Protein AF-A0A8H6NIE1-F1 (afdb_monomer_lite)

pLDDT: mean 88.17, std 14.63, range [22.44, 98.75]

Secondary structure (DSSP, 8-state):
---------------------PPPPGGGSB--SSPP-TT-TTTTT-PBP-EEEEEEEE-TTTTT--EEEEEEEEEETTEEEEEEEEESS-TT-TT-EEEEEEESSSSSS-PPPEEEE-----TT--S---HHHHHTTTPPEEEEEEEEEEEE--TT--EEEEEEEEEEEETTTEEE--EEEEEEE-TTS-B-S--EEEEE-HHHHHTTGGGSHHHHTSTTPBPTTHHHHHHHTTSTTT--S--HHHHHH--B-TTSS-BEE-PPPPEEEE-TTSTTSEEEEEEEEE-S-TTT--SEEEEEEE--TT-TTSTTTS--SS---EEEEEEE--SS--EEEEPPBTTTBPP-S-EEEEE-----TTS-EE--EEEEEE-TT--SB-EEEEEE----S--PPPSSSSTTTT-EEEEEEEEEEETTEEEEEEEETTTEEEEEEEEGGGS--PPPPTHHHHHHHHHHT---HHHHTSPPEEEESSHHHHHHHHHTT-EEEE---TT-HHHHHHHHTT-SEEEE-S-SS-HHHHHHHHHHHHHHHHHH----EEEEE--GGGG-B-SSSS---PPPEEETTTS-HHHHHHHHHHHS--HHHHHHHHHHHHHHHHT-EEEEEE-SEEES---SSS----SHHHHHHHHHHHHTS-EEETTS--EEEEEEHHHHHHHHHHHHHHHHTT-----GGG-EEE---EEEEHHHHHHHHHHHHHHTTS-S-SS-EEE-HHHIIIIIS-S-HHHHHHHHT-B-EEE-HHHHHTT------HHHHHHHHHHHHHHHHHHTT-

InterPro domains:
  IPR001509 NAD-dependent epimerase/dehydratase [PF01370] (472-674)
  IPR036291 NAD(P)-binding domain superfamily [SSF51735] (471-778)
  IPR051783 NAD(P)-dependent oxidoreductase-like [PTHR48079] (452-781)

Radius of gyration: 30.5 Å; chains: 1; bounding box: 73×101×87 Å

Structure (mmCIF, N/CA/C/O backbone):
data_AF-A0A8H6NIE1-F1
#
_entry.id   AF-A0A8H6NIE1-F1
#
loop_
_atom_site.group_PDB
_atom_site.id
_atom_site.type_symbol
_atom_site.label_atom_id
_atom_site.label_alt_id
_atom_site.label_comp_id
_atom_site.label_asym_id
_atom_site.label_entity_id
_atom_site.label_seq_id
_atom_site.pdbx_PDB_ins_code
_atom_site.Cartn_x
_atom_site.Cartn_y
_atom_site.Cartn_z
_atom_site.occupancy
_atom_site.B_iso_or_equiv
_atom_site.auth_seq_id
_atom_site.auth_comp_id
_atom_site.auth_asym_id
_atom_site.auth_atom_id
_atom_site.pdbx_PDB_model_num
ATOM 1 N N . MET A 1 1 ? -23.923 76.194 15.206 1.00 39.31 1 MET A N 1
ATOM 2 C CA . MET A 1 1 ? -23.894 76.196 13.730 1.00 39.31 1 MET A CA 1
ATOM 3 C C . MET A 1 1 ? -22.688 75.394 13.287 1.00 39.31 1 MET A C 1
ATOM 5 O O . MET A 1 1 ? -21.586 75.883 13.450 1.00 39.31 1 MET A O 1
ATOM 9 N N . HIS A 1 2 ? -22.883 74.163 12.827 1.00 30.62 2 HIS A N 1
ATOM 10 C CA . HIS A 1 2 ? -22.288 73.650 11.592 1.00 30.62 2 HIS A CA 1
ATOM 11 C C . HIS A 1 2 ? -22.776 72.227 11.355 1.00 30.62 2 HIS A C 1
ATOM 13 O O . HIS A 1 2 ? -23.012 71.462 12.286 1.00 30.62 2 HIS A O 1
ATOM 19 N N . ALA A 1 3 ? -23.052 71.980 10.084 1.00 29.95 3 ALA A N 1
ATOM 20 C CA . ALA A 1 3 ? -23.803 70.866 9.569 1.00 29.95 3 ALA A CA 1
ATOM 21 C C . ALA A 1 3 ? -22.910 69.645 9.319 1.00 29.95 3 ALA A C 1
ATOM 23 O O . ALA A 1 3 ? -21.747 69.761 8.947 1.00 29.95 3 ALA A O 1
ATOM 24 N N . SER A 1 4 ? -23.547 68.499 9.517 1.00 29.81 4 SER A N 1
ATOM 25 C CA . SER A 1 4 ? -23.309 67.158 8.983 1.00 29.81 4 SER A CA 1
ATOM 26 C C . SER A 1 4 ? -22.563 67.025 7.641 1.00 29.81 4 SER A C 1
ATOM 28 O O . SER A 1 4 ? -22.936 67.659 6.655 1.00 29.81 4 SER A O 1
ATOM 30 N N . GLY A 1 5 ? -21.643 66.053 7.594 1.00 25.83 5 GLY A N 1
ATOM 31 C CA . GLY A 1 5 ? -21.107 65.356 6.412 1.00 25.83 5 GLY A CA 1
ATOM 32 C C . GLY A 1 5 ? -20.407 64.055 6.865 1.00 25.83 5 GLY A C 1
ATOM 33 O O . GLY A 1 5 ? -19.885 64.041 7.976 1.00 25.83 5 GLY A O 1
ATOM 34 N N . PRO A 1 6 ? -20.481 62.943 6.108 1.00 29.50 6 PRO A N 1
ATOM 35 C CA . PRO A 1 6 ? -20.767 61.612 6.654 1.00 29.50 6 PRO A CA 1
ATOM 36 C C . PRO A 1 6 ? -19.541 60.824 7.139 1.00 29.50 6 PRO A C 1
ATOM 38 O O . PRO A 1 6 ? -18.448 60.923 6.587 1.00 29.50 6 PRO A O 1
ATOM 41 N N . ALA A 1 7 ? -19.771 59.980 8.148 1.00 25.80 7 ALA A N 1
ATOM 42 C CA . ALA A 1 7 ? -18.830 58.968 8.605 1.00 25.80 7 ALA A CA 1
ATOM 43 C C . ALA A 1 7 ? -18.589 57.927 7.499 1.00 25.80 7 ALA A C 1
ATOM 45 O O . ALA A 1 7 ? -19.525 57.279 7.028 1.00 25.80 7 ALA A O 1
ATOM 46 N N . GLN A 1 8 ? -17.328 57.764 7.099 1.00 24.39 8 GLN A N 1
ATOM 47 C CA . GLN A 1 8 ? -16.879 56.622 6.311 1.00 24.39 8 GLN A CA 1
ATOM 48 C C . GLN A 1 8 ? -17.005 55.362 7.170 1.00 24.39 8 GLN A C 1
ATOM 50 O O . GLN A 1 8 ? -16.263 55.165 8.131 1.00 24.39 8 GLN A O 1
ATOM 55 N N . LEU A 1 9 ? -17.966 54.513 6.816 1.00 23.89 9 LEU A N 1
ATOM 56 C CA . LEU A 1 9 ? -18.043 53.139 7.280 1.00 23.89 9 LEU A CA 1
ATOM 57 C C . LEU A 1 9 ? -16.877 52.374 6.627 1.00 23.89 9 LEU A C 1
ATOM 59 O O . LEU A 1 9 ? -16.986 51.937 5.483 1.00 23.89 9 LEU A O 1
ATOM 63 N N . LEU A 1 10 ? -15.739 52.249 7.316 1.00 22.94 10 LEU A N 1
ATOM 64 C CA . LEU A 1 10 ? -14.751 51.225 6.972 1.00 22.94 10 LEU A CA 1
ATOM 65 C C . LEU A 1 10 ? -15.348 49.874 7.374 1.00 22.94 10 LEU A C 1
ATOM 67 O O . LEU A 1 10 ? -15.225 49.432 8.514 1.00 22.94 10 LEU A O 1
ATOM 71 N N . ALA A 1 11 ? -16.032 49.234 6.429 1.00 22.44 11 ALA A N 1
ATOM 72 C CA . ALA A 1 11 ? -16.287 47.808 6.499 1.00 22.44 11 ALA A CA 1
ATOM 73 C C . ALA A 1 11 ? -14.932 47.097 6.369 1.00 22.44 11 ALA A C 1
ATOM 75 O O . ALA A 1 11 ? -14.415 46.910 5.269 1.00 22.44 11 ALA A O 1
ATOM 76 N N . ALA A 1 12 ? -14.333 46.740 7.503 1.00 23.78 12 ALA A N 1
ATOM 77 C CA . ALA A 1 12 ? -13.312 45.709 7.536 1.00 23.78 12 ALA A CA 1
ATOM 78 C C . ALA A 1 12 ? -14.009 44.386 7.200 1.00 23.78 12 ALA A C 1
ATOM 80 O O . ALA A 1 12 ? -14.591 43.731 8.063 1.00 23.78 12 ALA A O 1
ATOM 81 N N . ILE A 1 13 ? -14.008 44.031 5.916 1.00 24.39 13 ILE A N 1
ATOM 82 C CA . ILE A 1 13 ? -14.282 42.666 5.483 1.00 24.39 13 ILE A CA 1
ATOM 83 C C . ILE A 1 13 ? -13.081 41.851 5.963 1.00 24.39 13 ILE A C 1
ATOM 85 O O . ILE A 1 13 ? -12.051 41.790 5.294 1.00 24.39 13 ILE A O 1
ATOM 89 N N . SER A 1 14 ? -13.190 41.264 7.157 1.00 24.66 14 SER A N 1
ATOM 90 C CA . SER A 1 14 ? -12.401 40.080 7.479 1.00 24.66 14 SER A CA 1
ATOM 91 C C . SER A 1 14 ? -12.843 39.003 6.503 1.00 24.66 14 SER A C 1
ATOM 93 O O . SER A 1 14 ? -13.880 38.369 6.691 1.00 24.66 14 SER A O 1
ATOM 95 N N . VAL A 1 15 ? -12.066 38.820 5.438 1.00 26.55 15 VAL A N 1
ATOM 96 C CA . VAL A 1 15 ? -12.041 37.551 4.722 1.00 26.55 15 VAL A CA 1
ATOM 97 C C . VAL A 1 15 ? -11.517 36.552 5.746 1.00 26.55 15 VAL A C 1
ATOM 99 O O . VAL A 1 15 ? -10.317 36.474 5.996 1.00 26.55 15 VAL A O 1
ATOM 102 N N . LEU A 1 16 ? -12.435 35.861 6.422 1.00 27.84 16 LEU A N 1
ATOM 103 C CA . LEU A 1 16 ? -12.138 34.570 7.020 1.00 27.84 16 LEU A CA 1
ATOM 104 C C . LEU A 1 16 ? -11.569 33.740 5.871 1.00 27.84 16 LEU A C 1
ATOM 106 O O . LEU A 1 16 ? -12.308 33.355 4.967 1.00 27.84 16 LEU A O 1
ATOM 110 N N . SER A 1 17 ? -10.249 33.560 5.845 1.00 28.83 17 SER A N 1
ATOM 111 C CA . SER A 1 17 ? -9.635 32.555 4.996 1.00 28.83 17 SER A CA 1
ATOM 112 C C . SER A 1 17 ? -10.249 31.234 5.438 1.00 28.83 17 SER A C 1
ATOM 114 O O . SER A 1 17 ? -9.936 30.738 6.522 1.00 28.83 17 SER A O 1
ATOM 116 N N . VAL A 1 18 ? -11.185 30.721 4.647 1.00 29.16 18 VAL A N 1
ATOM 117 C CA . VAL A 1 18 ? -11.597 29.327 4.732 1.00 29.16 18 VAL A CA 1
ATOM 118 C C . VAL A 1 18 ? -10.301 28.531 4.633 1.00 29.16 18 VAL A C 1
ATOM 120 O O . VAL A 1 18 ? -9.547 28.680 3.669 1.00 29.16 18 VAL A O 1
ATOM 123 N N . ALA A 1 19 ? -9.957 27.827 5.708 1.00 32.25 19 ALA A N 1
ATOM 124 C CA . ALA A 1 19 ? -8.780 26.986 5.734 1.00 32.25 19 ALA A CA 1
ATOM 125 C C . ALA A 1 19 ? -9.004 25.892 4.687 1.00 32.25 19 ALA A C 1
ATOM 127 O O . ALA A 1 19 ? -9.842 25.021 4.892 1.00 32.25 19 ALA A O 1
ATOM 128 N N . ARG A 1 20 ? -8.305 25.995 3.550 1.00 40.88 20 ARG A N 1
ATOM 129 C CA . ARG A 1 20 ? -8.223 24.939 2.537 1.00 40.88 20 ARG A CA 1
ATOM 130 C C . ARG A 1 20 ? -7.836 23.633 3.231 1.00 40.88 20 ARG A C 1
ATOM 132 O O . ARG A 1 20 ? -6.879 23.635 4.013 1.00 40.88 20 ARG A O 1
ATOM 139 N N . ALA A 1 21 ? -8.527 22.536 2.939 1.00 41.75 21 ALA A N 1
ATOM 140 C CA . ALA A 1 21 ? -8.006 21.217 3.258 1.00 41.75 21 ALA A CA 1
ATOM 141 C C . ALA A 1 21 ? -6.771 20.993 2.370 1.00 41.75 21 ALA A C 1
ATOM 143 O O . ALA A 1 21 ? -6.872 20.771 1.174 1.00 41.75 21 ALA A O 1
ATOM 144 N N . ALA A 1 22 ? -5.575 21.170 2.930 1.00 56.88 22 ALA A N 1
ATOM 145 C CA . ALA A 1 22 ? -4.347 20.875 2.203 1.00 56.88 22 ALA A CA 1
ATOM 146 C C . ALA A 1 22 ? -4.238 19.355 1.974 1.00 56.88 22 ALA A C 1
ATOM 148 O O . ALA A 1 22 ? -4.686 18.593 2.843 1.00 56.88 22 ALA A O 1
ATOM 149 N N . PRO A 1 23 ? -3.596 18.902 0.878 1.00 69.44 23 PRO A N 1
ATOM 150 C CA . PRO A 1 23 ? -3.237 17.498 0.729 1.00 69.44 23 PRO A CA 1
ATOM 151 C C . PRO A 1 23 ? -2.526 16.995 1.996 1.00 69.44 23 PRO A C 1
ATOM 153 O O . PRO A 1 23 ? -1.823 17.771 2.663 1.00 69.44 23 PRO A O 1
ATOM 156 N N . PRO A 1 24 ? -2.703 15.714 2.371 1.00 68.62 24 PRO A N 1
ATOM 157 C CA . PRO A 1 24 ? -2.123 15.185 3.586 1.00 68.62 24 PRO A CA 1
ATOM 158 C C . PRO A 1 24 ? -0.615 15.431 3.570 1.00 68.62 24 PRO A C 1
ATOM 160 O O . PRO A 1 24 ? 0.029 15.244 2.530 1.00 68.62 24 PRO A O 1
ATOM 163 N N . PRO A 1 25 ? -0.027 15.808 4.720 1.00 76.38 25 PRO A N 1
ATOM 164 C CA . PRO A 1 25 ? 1.411 15.963 4.816 1.00 76.38 25 PRO A CA 1
ATOM 165 C C . PRO A 1 25 ? 2.103 14.704 4.269 1.00 76.38 25 PRO A C 1
ATOM 167 O O . PRO A 1 25 ? 1.743 13.604 4.700 1.00 76.38 25 PRO A O 1
ATOM 170 N N . PRO A 1 26 ? 3.096 14.826 3.368 1.00 84.06 26 PRO A N 1
ATOM 171 C CA . PRO A 1 26 ? 3.755 13.676 2.741 1.00 84.06 26 PRO A CA 1
ATOM 172 C C . PRO A 1 26 ? 4.227 12.604 3.737 1.00 84.06 26 PRO A C 1
ATOM 174 O O . PRO A 1 26 ? 4.131 11.408 3.473 1.00 84.06 26 PRO A O 1
ATOM 177 N N . GLY A 1 27 ? 4.668 13.021 4.929 1.00 76.38 27 GLY A N 1
ATOM 178 C CA . GLY A 1 27 ? 5.084 12.130 6.017 1.00 76.38 27 GLY A CA 1
ATOM 179 C C . GLY A 1 27 ? 3.958 11.359 6.718 1.00 76.38 27 GLY A C 1
ATOM 180 O O . GLY A 1 27 ? 4.222 10.732 7.740 1.00 76.38 27 GLY A O 1
ATOM 181 N N . ASN A 1 28 ? 2.720 11.427 6.227 1.00 78.06 28 ASN A N 1
ATOM 182 C CA . ASN A 1 28 ? 1.546 10.828 6.856 1.00 78.06 28 ASN A CA 1
ATOM 183 C C . ASN A 1 28 ? 0.751 9.882 5.940 1.00 78.06 28 ASN A C 1
ATOM 185 O O . ASN A 1 28 ? -0.317 9.420 6.338 1.00 78.06 28 ASN A O 1
ATOM 189 N N . LEU A 1 29 ? 1.241 9.614 4.727 1.00 82.31 29 LEU A N 1
ATOM 190 C CA . LEU A 1 29 ? 0.543 8.797 3.732 1.00 82.31 29 LEU A CA 1
ATOM 191 C C . LEU A 1 29 ? 0.556 7.300 4.067 1.00 82.31 29 LEU A C 1
ATOM 193 O O . LEU A 1 29 ? -0.386 6.600 3.725 1.00 82.31 29 LEU A O 1
ATOM 197 N N . TRP A 1 30 ? 1.577 6.796 4.757 1.00 86.69 30 TRP A N 1
ATOM 198 C CA . TRP A 1 30 ? 1.671 5.393 5.171 1.00 86.69 30 TRP A CA 1
ATOM 199 C C . TRP A 1 30 ? 1.228 5.215 6.630 1.00 86.69 30 TRP A C 1
ATOM 201 O O . TRP A 1 30 ? 1.930 5.642 7.549 1.00 86.69 30 TRP A O 1
ATOM 211 N N . ARG A 1 31 ? 0.066 4.593 6.856 1.00 80.44 31 ARG A N 1
ATOM 212 C CA . ARG A 1 31 ? -0.511 4.276 8.182 1.00 80.44 31 ARG A CA 1
ATOM 213 C C . ARG A 1 31 ? -0.925 2.809 8.308 1.00 80.44 31 ARG A C 1
ATOM 215 O O . ARG A 1 31 ? -1.841 2.461 9.045 1.00 80.44 31 ARG A O 1
ATOM 222 N N . VAL A 1 32 ? -0.242 1.958 7.562 1.00 76.00 32 VAL A N 1
ATOM 223 C CA . VAL A 1 32 ? -0.544 0.539 7.443 1.00 76.00 32 VAL A CA 1
ATOM 224 C C . VAL A 1 32 ? -0.292 -0.208 8.755 1.00 76.00 32 VAL A C 1
ATOM 226 O O . VAL A 1 32 ? 0.757 -0.034 9.382 1.00 76.00 32 VAL A O 1
ATOM 229 N N . TRP A 1 33 ? -1.235 -1.079 9.125 1.00 58.09 33 TRP A N 1
ATOM 230 C CA . TRP A 1 33 ? -1.119 -2.001 10.256 1.00 58.09 33 TRP A CA 1
ATOM 231 C C . TRP A 1 33 ? -1.406 -3.465 9.841 1.00 58.09 33 TRP A C 1
ATOM 233 O O . TRP A 1 33 ? -2.338 -3.687 9.066 1.00 58.09 33 TRP A O 1
ATOM 243 N N . PRO A 1 34 ? -0.677 -4.475 10.373 1.00 57.31 34 PRO A N 1
ATOM 244 C CA . PRO A 1 34 ? 0.510 -4.337 11.218 1.00 57.31 34 PRO A CA 1
ATOM 245 C C . PRO A 1 34 ? 1.644 -3.641 10.455 1.00 57.31 34 PRO A C 1
ATOM 247 O O . PRO A 1 34 ? 1.572 -3.502 9.238 1.00 57.31 34 PRO A O 1
ATOM 250 N N . PRO A 1 35 ? 2.664 -3.119 11.132 1.00 69.94 35 PRO A N 1
ATOM 251 C CA . PRO A 1 35 ? 3.744 -2.436 10.450 1.00 69.94 35 PRO A CA 1
ATOM 252 C C . PRO A 1 35 ? 4.782 -3.453 9.943 1.00 69.94 35 PRO A C 1
ATOM 254 O O . PRO A 1 35 ? 4.819 -4.588 10.410 1.00 69.94 35 PRO A O 1
ATOM 257 N N . ILE A 1 36 ? 5.622 -3.052 8.980 1.00 80.19 36 ILE A N 1
ATOM 258 C CA . ILE A 1 36 ? 6.605 -3.930 8.306 1.00 80.19 36 ILE A CA 1
ATOM 259 C C . ILE A 1 36 ? 7.441 -4.716 9.319 1.00 80.19 36 ILE A C 1
ATOM 261 O O . ILE A 1 36 ? 8.171 -4.120 10.116 1.00 80.19 36 ILE A O 1
ATOM 265 N N . ASP A 1 37 ? 7.409 -6.042 9.221 1.00 78.06 37 ASP A N 1
ATOM 266 C CA . ASP A 1 37 ? 8.338 -6.941 9.893 1.00 78.06 37 ASP A CA 1
ATOM 267 C C . ASP A 1 37 ? 9.552 -7.224 8.996 1.00 78.06 37 ASP A C 1
ATOM 269 O O . ASP A 1 37 ? 9.553 -8.114 8.150 1.00 78.06 37 ASP A O 1
ATOM 273 N N . TYR A 1 38 ? 10.652 -6.507 9.224 1.00 81.50 38 TYR A N 1
ATOM 274 C CA . TYR A 1 38 ? 11.891 -6.713 8.468 1.00 81.50 38 TYR A CA 1
ATOM 275 C C . TYR A 1 38 ? 12.551 -8.089 8.669 1.00 81.50 38 TYR A C 1
ATOM 277 O O . TYR A 1 38 ? 13.431 -8.444 7.879 1.00 81.50 38 TYR A O 1
ATOM 285 N N . SER A 1 39 ? 12.171 -8.872 9.684 1.00 78.75 39 SER A N 1
ATOM 286 C CA . SER A 1 39 ? 12.684 -10.243 9.847 1.00 78.75 39 SER A CA 1
ATOM 287 C C . SER A 1 39 ? 11.928 -11.274 9.028 1.00 78.75 39 SER A C 1
ATOM 289 O O . SER A 1 39 ? 12.511 -12.289 8.649 1.00 78.75 39 SER A O 1
ATOM 291 N N . ASP A 1 40 ? 10.671 -10.992 8.705 1.00 80.94 40 ASP A N 1
ATOM 292 C CA . ASP A 1 40 ? 9.921 -11.775 7.747 1.00 80.94 40 ASP A CA 1
ATOM 293 C C . ASP A 1 40 ? 10.317 -11.332 6.337 1.00 80.94 40 ASP A C 1
ATOM 295 O O . ASP A 1 40 ? 9.844 -10.341 5.781 1.00 80.94 40 ASP A O 1
ATOM 299 N N . VAL A 1 41 ? 11.273 -12.065 5.776 1.00 84.69 41 VAL A N 1
ATOM 300 C CA . VAL A 1 41 ? 11.863 -11.760 4.471 1.00 84.69 41 VAL A CA 1
ATOM 301 C C . VAL A 1 41 ? 10.853 -11.912 3.336 1.00 84.69 41 VAL A C 1
ATOM 303 O O . VAL A 1 41 ? 10.993 -11.252 2.308 1.00 84.69 41 VAL A O 1
ATOM 306 N N . LEU A 1 42 ? 9.856 -12.781 3.509 1.00 86.25 42 LEU A N 1
ATOM 307 C CA . LEU A 1 42 ? 8.924 -13.125 2.447 1.00 86.25 42 LEU A CA 1
ATOM 308 C C . LEU A 1 42 ? 7.662 -12.283 2.516 1.00 86.25 42 LEU A C 1
ATOM 310 O O . LEU A 1 42 ? 7.292 -11.732 1.489 1.00 86.25 42 LEU A O 1
ATOM 314 N N . PHE A 1 43 ? 7.033 -12.158 3.684 1.00 85.44 43 PHE A N 1
ATOM 315 C CA . PHE A 1 43 ? 5.718 -11.523 3.806 1.00 85.44 43 PHE A CA 1
ATOM 316 C C . PHE A 1 43 ? 5.738 -10.199 4.563 1.00 85.44 43 PHE A C 1
ATOM 318 O O . PHE A 1 43 ? 4.726 -9.504 4.603 1.00 85.44 43 PHE A O 1
ATOM 325 N N . ALA A 1 44 ? 6.885 -9.806 5.121 1.00 84.75 44 ALA A N 1
ATOM 326 C CA . ALA A 1 44 ? 7.023 -8.565 5.872 1.00 84.75 44 ALA A CA 1
ATOM 327 C C . ALA A 1 44 ? 5.989 -8.408 7.011 1.00 84.75 44 ALA A C 1
ATOM 329 O O . ALA A 1 44 ? 5.657 -7.282 7.382 1.00 84.75 44 ALA A O 1
ATOM 330 N N . GLY A 1 45 ? 5.495 -9.517 7.580 1.00 77.19 45 GLY A N 1
ATOM 331 C CA . GLY A 1 45 ? 4.512 -9.512 8.667 1.00 77.19 45 GLY A CA 1
ATOM 332 C C . GLY A 1 45 ? 3.061 -9.297 8.225 1.00 77.19 45 GLY A C 1
ATOM 333 O O . GLY A 1 45 ? 2.202 -9.059 9.076 1.00 77.19 45 GLY A O 1
ATOM 334 N N . TRP A 1 46 ? 2.776 -9.372 6.924 1.00 82.44 46 TRP A N 1
ATOM 335 C CA . TRP A 1 46 ? 1.443 -9.161 6.359 1.00 82.44 46 TRP A CA 1
ATOM 336 C C . TRP A 1 46 ? 0.845 -10.425 5.758 1.00 82.44 46 TRP A C 1
ATOM 338 O O . TRP A 1 46 ? 1.547 -11.343 5.345 1.00 82.44 46 TRP A O 1
ATOM 348 N N . GLU A 1 47 ? -0.481 -10.453 5.673 1.00 80.69 47 GLU A N 1
ATOM 349 C CA . GLU A 1 47 ? -1.197 -11.572 5.069 1.00 80.69 47 GLU A CA 1
ATOM 350 C C . GLU A 1 47 ? -1.077 -11.556 3.540 1.00 80.69 47 GLU A C 1
ATOM 352 O O . GLU A 1 47 ? -1.064 -10.503 2.897 1.00 80.69 47 GLU A O 1
ATOM 357 N N . GLN A 1 48 ? -1.020 -12.750 2.953 1.00 88.69 48 GLN A N 1
ATOM 358 C CA . GLN A 1 48 ? -1.103 -12.945 1.510 1.00 88.69 48 GLN A CA 1
ATOM 359 C C . GLN A 1 48 ? -2.517 -12.616 1.017 1.00 88.69 48 GLN A C 1
ATOM 361 O O . GLN A 1 48 ? -3.508 -13.116 1.548 1.00 88.69 48 GLN A O 1
ATOM 366 N N . ILE A 1 49 ? -2.610 -11.813 -0.041 1.00 86.31 49 ILE A N 1
ATOM 367 C CA . ILE A 1 49 ? -3.866 -11.550 -0.744 1.00 86.31 49 ILE A CA 1
ATOM 368 C C . ILE A 1 49 ? -4.287 -12.840 -1.457 1.00 86.31 49 ILE A C 1
ATOM 370 O O . ILE A 1 49 ? -3.443 -13.462 -2.110 1.00 86.31 49 ILE A O 1
ATOM 374 N N . PRO A 1 50 ? -5.565 -13.252 -1.381 1.00 81.31 50 PRO A N 1
ATOM 375 C CA . PRO A 1 50 ? -6.074 -14.350 -2.192 1.00 81.31 50 PRO A CA 1
ATOM 376 C C . PRO A 1 50 ? -5.904 -14.048 -3.689 1.00 81.31 50 PRO A C 1
ATOM 378 O O . PRO A 1 50 ? -6.584 -13.188 -4.247 1.00 81.31 50 PRO A O 1
ATOM 381 N N . VAL A 1 51 ? -4.976 -14.754 -4.338 1.00 90.44 51 VAL A N 1
ATOM 382 C CA . VAL A 1 51 ? -4.730 -14.648 -5.781 1.00 90.44 51 VAL A CA 1
ATOM 383 C C . VAL A 1 51 ? -5.532 -15.733 -6.494 1.00 90.44 51 VAL A C 1
ATOM 385 O O . VAL A 1 51 ? -5.331 -16.919 -6.239 1.00 90.44 51 VAL A O 1
ATOM 388 N N . GLU A 1 52 ? -6.437 -15.339 -7.394 1.00 89.06 52 GLU A N 1
ATOM 389 C CA . GLU A 1 52 ? -7.238 -16.279 -8.191 1.00 89.06 52 GLU A CA 1
ATOM 390 C C . GLU A 1 52 ? -6.353 -17.091 -9.135 1.00 89.06 52 GLU A C 1
ATOM 392 O O . GLU A 1 52 ? -6.558 -18.291 -9.339 1.00 89.06 52 GLU A O 1
ATOM 397 N N . LYS A 1 53 ? -5.383 -16.413 -9.757 1.00 93.81 53 LYS A N 1
ATOM 398 C CA . LYS A 1 53 ? -4.509 -17.014 -10.756 1.00 93.81 53 LYS A CA 1
ATOM 399 C C . LYS A 1 53 ? -3.183 -16.283 -10.869 1.00 93.81 53 LYS A C 1
ATOM 401 O O . LYS A 1 53 ? -3.135 -15.057 -10.854 1.00 93.81 53 LYS A O 1
ATOM 406 N N . GLU A 1 54 ? -2.130 -17.058 -11.077 1.00 95.62 54 GLU A N 1
ATOM 407 C CA . GLU A 1 54 ? -0.811 -16.572 -11.461 1.00 95.62 54 GLU A CA 1
ATOM 408 C C . GLU A 1 54 ? -0.445 -17.173 -12.813 1.00 95.62 54 GLU A C 1
ATOM 410 O O . GLU A 1 54 ? -0.570 -18.382 -13.024 1.00 95.62 54 GLU A O 1
ATOM 415 N N . VAL A 1 55 ? -0.019 -16.327 -13.743 1.00 97.38 55 VAL A N 1
ATOM 416 C CA . VAL A 1 55 ? 0.300 -16.722 -15.113 1.00 97.38 55 VAL A CA 1
ATOM 417 C C . VAL A 1 55 ? 1.703 -16.240 -15.443 1.00 97.38 55 VAL A C 1
ATOM 419 O O . VAL A 1 55 ? 1.986 -15.046 -15.370 1.00 97.38 55 VAL A O 1
ATOM 422 N N . GLN A 1 56 ? 2.586 -17.168 -15.812 1.00 97.56 56 GLN A N 1
ATOM 423 C CA . GLN A 1 56 ? 3.884 -16.824 -16.384 1.00 97.56 56 GLN A CA 1
ATOM 424 C C . GLN A 1 56 ? 3.664 -16.459 -17.853 1.00 97.56 56 GLN A C 1
ATOM 426 O O . GLN A 1 56 ? 3.319 -17.318 -18.661 1.00 97.56 56 GLN A O 1
ATOM 431 N N . ILE A 1 57 ? 3.817 -15.179 -18.181 1.00 98.12 57 ILE A N 1
ATOM 432 C CA . ILE A 1 57 ? 3.622 -14.658 -19.542 1.00 98.12 57 ILE A CA 1
ATOM 433 C C . ILE A 1 57 ? 4.872 -14.876 -20.388 1.00 98.12 57 ILE A C 1
ATOM 435 O O . ILE A 1 57 ? 4.783 -15.089 -21.595 1.00 98.12 57 ILE A O 1
ATOM 439 N N . TYR A 1 58 ? 6.035 -14.824 -19.741 1.00 98.31 58 TYR A N 1
ATOM 440 C CA . TYR A 1 58 ? 7.329 -14.936 -20.391 1.00 98.31 58 TYR A CA 1
ATOM 441 C C . TYR A 1 58 ? 8.319 -15.670 -19.481 1.00 98.31 58 TYR A C 1
ATOM 443 O O . TYR A 1 58 ? 8.518 -15.264 -18.330 1.00 98.31 58 TYR A O 1
ATOM 451 N N . ASP A 1 59 ? 8.930 -16.741 -19.994 1.00 97.06 59 ASP A N 1
ATOM 452 C CA . ASP A 1 59 ? 10.025 -17.467 -19.343 1.00 97.06 59 ASP A CA 1
ATOM 453 C C . ASP A 1 59 ? 11.328 -17.188 -20.099 1.00 97.06 59 ASP A C 1
ATOM 455 O O . ASP A 1 59 ? 11.541 -17.686 -21.207 1.00 97.06 59 ASP A O 1
ATOM 459 N N . GLY A 1 60 ? 12.204 -16.375 -19.507 1.00 95.88 60 GLY A N 1
ATOM 460 C CA . GLY A 1 60 ? 13.405 -15.911 -20.196 1.00 95.88 60 GLY A CA 1
ATOM 461 C C . GLY A 1 60 ? 14.404 -17.019 -20.524 1.00 95.88 60 GLY A C 1
ATOM 462 O O . GLY A 1 60 ? 15.154 -16.900 -21.494 1.00 95.88 60 GLY A O 1
ATOM 463 N N . VAL A 1 61 ? 14.411 -18.116 -19.762 1.00 95.06 61 VAL A N 1
ATOM 464 C CA . VAL A 1 61 ? 15.274 -19.271 -20.046 1.00 95.06 61 VAL A CA 1
ATOM 465 C C . VAL A 1 61 ? 14.722 -20.056 -21.231 1.00 95.06 61 VAL A C 1
ATOM 467 O O . VAL A 1 61 ? 15.489 -20.422 -22.122 1.00 95.06 61 VAL A O 1
ATOM 470 N N . ALA A 1 62 ? 13.406 -20.282 -21.269 1.00 95.50 62 ALA A N 1
ATOM 471 C CA . ALA A 1 62 ? 12.757 -20.986 -22.375 1.00 95.50 62 ALA A CA 1
ATOM 472 C C . ALA A 1 62 ? 12.919 -20.245 -23.712 1.00 95.50 62 ALA A C 1
ATOM 474 O O . ALA A 1 62 ? 13.142 -20.882 -24.741 1.00 95.50 62 ALA A O 1
ATOM 475 N N . GLU A 1 63 ? 12.878 -18.912 -23.681 1.00 95.38 63 GLU A N 1
ATOM 476 C CA . GLU A 1 63 ? 13.048 -18.051 -24.858 1.00 95.38 63 GLU A CA 1
ATOM 477 C C . GLU A 1 63 ? 14.522 -17.789 -25.220 1.00 95.38 63 GLU A C 1
ATOM 479 O O . GLU A 1 63 ? 14.812 -17.111 -26.205 1.00 95.38 63 GLU A O 1
ATOM 484 N N . ASN A 1 64 ? 15.480 -18.312 -24.439 1.00 94.06 64 ASN A N 1
ATOM 485 C CA . ASN A 1 64 ? 16.916 -18.033 -24.585 1.00 94.06 64 ASN A CA 1
ATOM 486 C C . ASN A 1 64 ? 17.234 -16.517 -24.585 1.00 94.06 64 ASN A C 1
ATOM 488 O O . ASN A 1 64 ? 18.128 -16.033 -25.286 1.00 94.06 64 ASN A O 1
ATOM 492 N N . ARG A 1 65 ? 16.460 -15.767 -23.797 1.00 94.75 65 ARG A N 1
ATOM 493 C CA . ARG A 1 65 ? 16.444 -14.305 -23.685 1.00 94.75 65 ARG A CA 1
ATOM 494 C C . ARG A 1 65 ? 16.120 -13.939 -22.246 1.00 94.75 65 ARG A C 1
ATOM 496 O O . ARG A 1 65 ? 14.974 -13.718 -21.860 1.00 94.75 65 ARG A O 1
ATOM 503 N N . THR A 1 66 ? 17.160 -13.936 -21.432 1.00 95.69 66 THR A N 1
ATOM 504 C CA . THR A 1 66 ? 17.055 -13.932 -19.971 1.00 95.69 66 THR A CA 1
ATOM 505 C C . THR A 1 66 ? 17.009 -12.530 -19.372 1.00 95.69 66 THR A C 1
ATOM 507 O O . THR A 1 66 ? 17.082 -12.384 -18.156 1.00 95.69 66 THR A O 1
ATOM 510 N N . TYR A 1 67 ? 16.860 -11.488 -20.189 1.00 96.31 67 TYR A N 1
ATOM 511 C CA . TYR A 1 67 ? 16.361 -10.203 -19.716 1.00 96.31 67 TYR A CA 1
ATOM 512 C C . TYR A 1 67 ? 14.904 -10.040 -20.139 1.00 96.31 67 TYR A C 1
ATOM 514 O O . TYR A 1 67 ? 14.592 -10.110 -21.329 1.00 96.31 67 TYR A O 1
ATOM 522 N N . ALA A 1 68 ? 14.028 -9.788 -19.169 1.00 97.31 68 ALA A N 1
ATOM 523 C CA . ALA A 1 68 ? 12.656 -9.361 -19.407 1.00 97.31 68 ALA A CA 1
ATOM 524 C C . ALA A 1 68 ? 12.196 -8.405 -18.302 1.00 97.31 68 ALA A C 1
ATOM 526 O O . ALA A 1 68 ? 12.264 -8.730 -17.114 1.00 97.31 68 ALA A O 1
ATOM 527 N N . HIS A 1 69 ? 11.752 -7.205 -18.673 1.00 96.94 69 HIS A N 1
ATOM 528 C CA . HIS A 1 69 ? 11.410 -6.161 -17.706 1.00 96.94 69 HIS A CA 1
ATOM 529 C C . HIS A 1 69 ? 10.406 -5.146 -18.267 1.00 96.94 69 HIS A C 1
ATOM 531 O O . HIS A 1 69 ? 9.973 -5.262 -19.410 1.00 96.94 69 HIS A O 1
ATOM 537 N N . HIS A 1 70 ? 10.053 -4.143 -17.461 1.00 96.25 70 HIS A N 1
ATOM 538 C CA . HIS A 1 70 ? 9.139 -3.055 -17.825 1.00 96.25 70 HIS A CA 1
ATOM 539 C C . HIS A 1 70 ? 7.785 -3.546 -18.382 1.00 96.25 70 HIS A C 1
ATOM 541 O O . HIS A 1 70 ? 7.430 -3.182 -19.503 1.00 96.25 70 HIS A O 1
A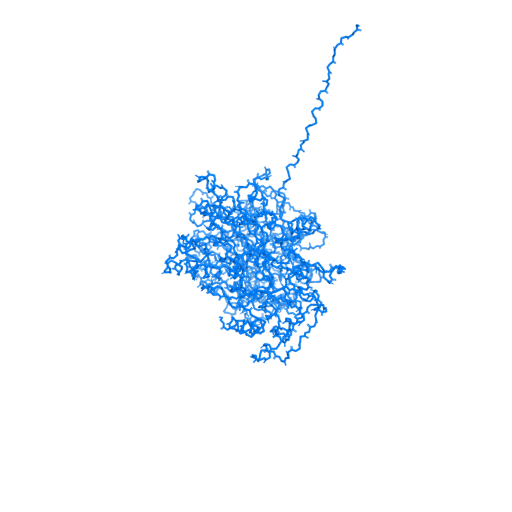TOM 547 N N . PRO A 1 71 ? 7.052 -4.429 -17.673 1.00 98.25 71 PRO A N 1
ATOM 548 C CA . PRO A 1 71 ? 5.734 -4.835 -18.130 1.00 98.25 71 PRO A CA 1
ATOM 549 C C . PRO A 1 71 ? 4.750 -3.672 -18.001 1.00 98.25 71 PRO A C 1
ATOM 551 O O . PRO A 1 71 ? 4.618 -3.079 -16.932 1.00 98.25 71 PRO A O 1
ATOM 554 N N . GLU A 1 72 ? 4.021 -3.388 -19.068 1.00 98.12 72 GLU A N 1
ATOM 555 C CA . GLU A 1 72 ? 2.962 -2.382 -19.097 1.00 98.12 72 GLU A CA 1
ATOM 556 C C . GLU A 1 72 ? 1.657 -3.065 -19.510 1.00 98.12 72 GLU A C 1
ATOM 558 O O . GLU A 1 72 ? 1.648 -3.864 -20.451 1.00 98.12 72 GLU A O 1
ATOM 563 N N . LEU A 1 73 ? 0.572 -2.772 -18.789 1.00 97.06 73 LEU A N 1
ATOM 564 C CA . LEU A 1 73 ? -0.760 -3.332 -19.021 1.00 97.06 73 LEU A CA 1
ATOM 565 C C . LEU A 1 73 ? -1.718 -2.281 -19.579 1.00 97.06 73 LEU A C 1
ATOM 567 O O . LEU A 1 73 ? -1.674 -1.113 -19.199 1.00 97.06 73 LEU A O 1
ATOM 571 N N . PHE A 1 74 ? -2.639 -2.725 -20.428 1.00 95.88 74 PHE A N 1
ATOM 572 C CA . PHE A 1 74 ? -3.783 -1.931 -20.869 1.00 95.88 74 PHE A CA 1
ATOM 573 C C . PHE A 1 74 ? -4.999 -2.827 -21.089 1.00 95.88 74 PHE A C 1
ATOM 575 O O . PHE A 1 74 ? -4.840 -3.998 -21.434 1.00 95.88 74 PHE A O 1
ATOM 582 N N . ALA A 1 75 ? -6.207 -2.296 -20.905 1.00 93.38 75 ALA A N 1
ATOM 583 C CA . ALA A 1 75 ? -7.438 -3.050 -21.112 1.00 93.38 75 ALA A CA 1
ATOM 584 C C . ALA A 1 75 ? -8.456 -2.274 -21.954 1.00 93.38 75 ALA A C 1
ATOM 586 O O . ALA A 1 75 ? -8.666 -1.081 -21.750 1.00 93.38 75 ALA A O 1
ATOM 587 N N . VAL A 1 76 ? -9.121 -2.982 -22.871 1.00 90.56 76 VAL A N 1
ATOM 588 C CA . VAL A 1 76 ? -10.277 -2.496 -23.639 1.00 90.56 76 VAL A CA 1
ATOM 589 C C . VAL A 1 76 ? -11.382 -3.543 -23.546 1.00 90.56 76 VAL A C 1
ATOM 591 O O . VAL A 1 76 ? -11.309 -4.614 -24.158 1.00 90.56 76 VAL A O 1
ATOM 594 N N . GLY A 1 77 ? -12.414 -3.246 -22.756 1.00 88.25 77 GLY A N 1
ATOM 595 C CA . GLY A 1 77 ? -13.426 -4.239 -22.396 1.00 88.25 77 GLY A CA 1
ATOM 596 C C . GLY A 1 77 ? -12.785 -5.419 -21.659 1.00 88.25 77 GLY A C 1
ATOM 597 O O . GLY A 1 77 ? -12.116 -5.224 -20.651 1.00 88.25 77 GLY A O 1
ATOM 598 N N . ASN A 1 78 ? -12.965 -6.635 -22.181 1.00 91.00 78 ASN A N 1
ATOM 599 C CA . ASN A 1 78 ? -12.345 -7.845 -21.624 1.00 91.00 78 ASN A CA 1
ATOM 600 C C . ASN A 1 78 ? -10.954 -8.144 -22.198 1.00 91.00 78 ASN A C 1
ATOM 602 O O . ASN A 1 78 ? -10.290 -9.065 -21.717 1.00 91.00 78 ASN A O 1
ATOM 606 N N . ASN A 1 79 ? -10.527 -7.413 -23.232 1.00 94.44 79 ASN A N 1
ATOM 607 C CA . ASN A 1 79 ? -9.217 -7.623 -23.827 1.00 94.44 79 ASN A CA 1
ATOM 608 C C . ASN A 1 79 ? -8.161 -6.932 -22.971 1.00 94.44 79 ASN A C 1
ATOM 610 O O . ASN A 1 79 ? -8.293 -5.744 -22.678 1.00 94.44 79 ASN A O 1
ATOM 614 N N . VAL A 1 80 ? -7.124 -7.669 -22.591 1.00 97.62 80 VAL A N 1
ATOM 615 C CA . VAL A 1 80 ? -5.986 -7.176 -21.819 1.00 97.62 80 VAL A CA 1
ATOM 616 C C . VAL A 1 80 ? -4.722 -7.377 -22.637 1.00 97.62 80 VAL A C 1
ATOM 618 O O . VAL A 1 80 ? -4.474 -8.463 -23.156 1.00 97.62 80 VAL A O 1
ATOM 621 N N . PHE A 1 81 ? -3.912 -6.334 -22.736 1.00 98.19 81 PHE A N 1
ATOM 622 C CA . PHE A 1 81 ? -2.660 -6.315 -23.480 1.00 98.19 81 PHE A CA 1
ATOM 623 C C . PHE A 1 81 ? -1.513 -6.131 -22.505 1.00 98.19 81 PHE A C 1
ATOM 625 O O . PHE A 1 81 ? -1.606 -5.311 -21.593 1.00 98.19 81 PHE A O 1
ATOM 632 N N . LEU A 1 82 ? -0.429 -6.866 -22.724 1.00 98.69 82 LEU A N 1
ATOM 633 C CA . LEU A 1 82 ? 0.810 -6.722 -21.978 1.00 98.69 82 LEU A CA 1
ATOM 634 C C . LEU A 1 82 ? 1.943 -6.532 -22.968 1.00 98.69 82 LEU A C 1
ATOM 636 O O . LEU A 1 82 ? 2.182 -7.420 -23.785 1.00 98.69 82 LEU A O 1
ATOM 640 N N . ILE A 1 83 ? 2.663 -5.416 -22.863 1.00 98.75 83 ILE A N 1
ATOM 641 C CA . ILE A 1 83 ? 3.977 -5.276 -23.499 1.00 98.75 83 ILE A CA 1
ATOM 642 C C . ILE A 1 83 ? 5.083 -5.355 -22.457 1.00 98.75 83 ILE A C 1
ATOM 644 O O . ILE A 1 83 ? 4.891 -4.949 -21.316 1.00 98.75 83 ILE A O 1
ATOM 648 N N . HIS A 1 84 ? 6.247 -5.868 -22.844 1.00 98.62 84 HIS A N 1
ATOM 649 C CA . HIS A 1 84 ? 7.440 -5.860 -22.000 1.00 98.62 84 HIS A CA 1
ATOM 650 C C . HIS A 1 84 ? 8.707 -5.720 -22.845 1.00 98.62 84 HIS A C 1
ATOM 652 O O . HIS A 1 84 ? 8.703 -5.961 -24.050 1.00 98.62 84 HIS A O 1
ATOM 658 N N . SER A 1 85 ? 9.805 -5.320 -22.212 1.00 97.75 85 SER A N 1
ATOM 659 C CA . SER A 1 85 ? 11.132 -5.294 -22.838 1.00 97.75 85 SER A CA 1
ATOM 660 C C . SER A 1 85 ? 11.766 -6.680 -22.741 1.00 97.75 85 SER A C 1
ATOM 662 O O . SER A 1 85 ? 11.567 -7.352 -21.724 1.00 97.75 85 SER A O 1
ATOM 664 N N . SER A 1 86 ? 12.551 -7.103 -23.733 1.00 97.12 86 SER A N 1
ATOM 665 C CA . SER A 1 86 ? 13.372 -8.316 -23.629 1.00 97.12 86 SER A CA 1
ATOM 666 C C . SER A 1 86 ? 14.711 -8.191 -24.350 1.00 97.12 86 SER A C 1
ATOM 668 O O . SER A 1 86 ? 14.810 -7.479 -25.338 1.00 97.12 86 SER A O 1
ATOM 670 N N . ALA A 1 87 ? 15.742 -8.874 -23.848 1.00 95.50 87 ALA A N 1
ATOM 671 C CA . ALA A 1 87 ? 17.066 -8.978 -24.458 1.00 95.50 87 ALA A CA 1
ATOM 672 C C . ALA A 1 87 ? 17.713 -10.332 -24.125 1.00 95.50 87 ALA A C 1
ATOM 674 O O . ALA A 1 87 ? 17.241 -11.064 -23.251 1.00 95.50 87 ALA A O 1
ATOM 675 N N . VAL A 1 88 ? 18.837 -10.640 -24.779 1.00 93.94 88 VAL A N 1
ATOM 676 C CA . VAL A 1 88 ? 19.576 -11.903 -24.600 1.00 93.94 88 VAL A CA 1
ATOM 677 C C . VAL A 1 88 ? 19.914 -12.171 -23.124 1.00 93.94 88 VAL A C 1
ATOM 679 O O . VAL A 1 88 ? 19.606 -13.241 -22.599 1.00 93.94 88 VAL A O 1
ATOM 682 N N . VAL A 1 89 ? 20.504 -11.191 -22.432 1.00 93.69 89 VAL A N 1
ATOM 683 C CA . VAL A 1 89 ? 20.891 -11.297 -21.006 1.00 93.69 89 VAL A CA 1
ATOM 684 C C . VAL A 1 89 ? 20.782 -9.958 -20.270 1.00 93.69 89 VAL A C 1
ATOM 686 O O . VAL A 1 89 ? 20.431 -9.928 -19.090 1.00 93.69 89 VAL A O 1
ATOM 689 N N . ASP A 1 90 ? 21.096 -8.848 -20.939 1.00 92.81 90 ASP A N 1
ATOM 690 C CA . ASP A 1 90 ? 21.374 -7.574 -20.278 1.00 92.81 90 ASP A CA 1
ATOM 691 C C . ASP A 1 90 ? 20.344 -6.481 -20.571 1.00 92.81 90 ASP A C 1
ATOM 693 O O . ASP A 1 90 ? 19.971 -6.237 -21.717 1.00 92.81 90 ASP A O 1
ATOM 697 N N . GLU A 1 91 ? 19.991 -5.736 -19.527 1.00 91.19 91 GLU A N 1
ATOM 698 C CA . GLU A 1 91 ? 19.224 -4.494 -19.622 1.00 91.19 91 GLU A CA 1
ATOM 699 C C . GLU A 1 91 ? 19.955 -3.428 -20.450 1.00 91.19 91 GLU A C 1
ATOM 701 O O . GLU A 1 91 ? 21.153 -3.200 -20.256 1.00 91.19 91 GLU A O 1
ATOM 706 N N . ASP A 1 92 ? 19.221 -2.717 -21.303 1.00 89.56 92 ASP A N 1
ATOM 707 C CA . ASP A 1 92 ? 19.693 -1.677 -22.228 1.00 89.56 92 ASP A CA 1
ATOM 708 C C . ASP A 1 92 ? 20.792 -2.146 -23.194 1.00 89.56 92 ASP A C 1
ATOM 710 O O . ASP A 1 92 ? 21.637 -1.353 -23.620 1.00 89.56 92 ASP A O 1
ATOM 714 N N . SER A 1 93 ? 20.824 -3.440 -23.515 1.00 90.44 93 SER A N 1
ATOM 715 C CA . SER A 1 93 ? 21.771 -3.997 -24.481 1.00 90.44 93 SER A CA 1
ATOM 716 C C . SER A 1 93 ? 21.258 -3.906 -25.917 1.00 90.44 93 SER A C 1
ATOM 718 O O . SER A 1 93 ? 20.059 -3.862 -26.192 1.00 90.44 93 SER A O 1
ATOM 720 N N . MET A 1 94 ? 22.191 -3.863 -26.863 1.00 89.62 94 MET A N 1
ATOM 721 C CA . MET A 1 94 ? 21.879 -3.995 -28.278 1.00 89.62 94 MET A CA 1
ATOM 722 C C . MET A 1 94 ? 21.339 -5.399 -28.568 1.00 89.62 94 MET A C 1
ATOM 724 O O . MET A 1 94 ? 21.987 -6.390 -28.242 1.00 89.62 94 MET A O 1
ATOM 728 N N . GLY A 1 95 ? 20.160 -5.462 -29.187 1.00 91.06 95 GLY A N 1
ATOM 729 C CA . GLY A 1 95 ? 19.347 -6.682 -29.271 1.00 91.06 95 GLY A CA 1
ATOM 730 C C . GLY A 1 95 ? 18.095 -6.621 -28.391 1.00 91.06 95 GLY A C 1
ATOM 731 O O . GLY A 1 95 ? 17.224 -7.474 -28.517 1.00 91.06 95 GLY A O 1
ATOM 732 N N . GLN A 1 96 ? 17.969 -5.601 -27.531 1.00 95.31 96 GLN A N 1
ATOM 733 C CA . GLN A 1 96 ? 16.752 -5.389 -26.756 1.00 95.31 96 GLN A CA 1
ATOM 734 C C . GLN A 1 96 ? 15.603 -4.853 -27.622 1.00 95.31 96 GLN A C 1
ATOM 736 O O . GLN A 1 96 ? 15.758 -3.863 -28.348 1.00 95.31 96 GLN A O 1
ATOM 741 N N . ASP A 1 97 ? 14.442 -5.479 -27.486 1.00 96.62 97 ASP A N 1
ATOM 742 C CA . ASP A 1 97 ? 13.230 -5.244 -28.262 1.00 96.62 97 ASP A CA 1
ATOM 743 C C . ASP A 1 97 ? 11.974 -5.214 -27.363 1.00 96.62 97 ASP A C 1
ATOM 745 O O . ASP A 1 97 ? 12.043 -5.464 -26.154 1.00 96.62 97 ASP A O 1
ATOM 749 N N . VAL A 1 98 ? 10.819 -4.849 -27.934 1.00 98.44 98 VAL A N 1
ATOM 750 C CA . VAL A 1 98 ? 9.527 -4.830 -27.215 1.00 98.44 98 VAL A CA 1
ATOM 751 C C . VAL A 1 98 ? 8.688 -6.011 -27.661 1.00 98.44 98 VAL A C 1
ATOM 753 O O . VAL A 1 98 ? 8.496 -6.209 -28.859 1.00 98.44 98 VAL A O 1
ATOM 756 N N . TRP A 1 99 ? 8.158 -6.758 -26.702 1.00 98.44 99 TRP A N 1
ATOM 757 C CA . TRP A 1 99 ? 7.314 -7.933 -26.891 1.00 98.44 99 TRP A CA 1
ATOM 758 C C . TRP A 1 99 ? 5.879 -7.638 -26.479 1.00 98.44 99 TRP A C 1
ATOM 760 O O . TRP A 1 99 ? 5.649 -6.720 -25.696 1.00 98.44 99 TRP A O 1
ATOM 770 N N . ILE A 1 100 ? 4.927 -8.413 -26.997 1.00 98.56 100 ILE A N 1
ATOM 771 C CA . ILE A 1 100 ? 3.510 -8.331 -26.645 1.00 98.56 100 ILE A CA 1
ATOM 772 C C . ILE A 1 100 ? 2.902 -9.710 -26.408 1.00 98.56 100 ILE A C 1
ATOM 774 O O . ILE A 1 100 ? 3.178 -10.660 -27.141 1.00 98.56 100 ILE A O 1
ATOM 778 N N . SER A 1 101 ? 1.997 -9.776 -25.438 1.00 98.38 101 SER A N 1
ATOM 779 C CA . SER A 1 101 ? 0.990 -10.823 -25.310 1.00 98.38 101 SER A CA 1
ATOM 780 C C . SER A 1 101 ? -0.385 -10.186 -25.083 1.00 98.38 101 SER A C 1
ATOM 782 O O . SER A 1 101 ? -0.492 -9.038 -24.645 1.00 98.38 101 SER A O 1
ATOM 784 N N . ALA A 1 102 ? -1.445 -10.917 -25.417 1.00 97.94 102 ALA A N 1
ATOM 785 C CA . ALA A 1 102 ? -2.820 -10.464 -25.269 1.00 97.94 102 ALA A CA 1
ATOM 786 C C . ALA A 1 102 ? -3.699 -11.565 -24.668 1.00 97.94 102 ALA A C 1
ATOM 788 O O . ALA A 1 102 ? -3.462 -12.759 -24.870 1.00 97.94 102 ALA A O 1
ATOM 789 N N . SER A 1 103 ? -4.726 -11.136 -23.950 1.00 97.75 103 SER A N 1
ATOM 790 C CA . SER A 1 103 ? -5.758 -11.949 -23.321 1.00 97.75 103 SER A CA 1
ATOM 791 C C . SER A 1 103 ? -7.125 -11.414 -23.730 1.00 97.75 103 SER A C 1
ATOM 793 O O . SER A 1 103 ? -7.311 -10.204 -23.768 1.00 97.75 103 SER A O 1
ATOM 795 N N . ALA A 1 104 ? -8.083 -12.297 -24.010 1.00 95.50 104 ALA A N 1
ATOM 796 C CA . ALA A 1 104 ? -9.454 -11.921 -24.381 1.00 95.50 104 ALA A CA 1
ATOM 797 C C . ALA A 1 104 ? -10.484 -12.176 -23.260 1.00 95.50 104 ALA A C 1
ATOM 799 O O . ALA A 1 104 ? -11.682 -11.954 -23.442 1.00 95.50 104 ALA A O 1
ATOM 800 N N . ASP A 1 105 ? -10.041 -12.683 -22.107 1.00 93.75 105 ASP A N 1
ATOM 801 C CA . ASP A 1 105 ? -10.887 -13.163 -21.007 1.00 93.75 105 ASP A CA 1
ATOM 802 C C . ASP A 1 105 ? -10.570 -12.475 -19.667 1.00 93.75 105 ASP A C 1
ATOM 804 O O . ASP A 1 105 ? -10.715 -13.066 -18.593 1.00 93.75 105 ASP A O 1
ATOM 808 N N . GLY A 1 106 ? -10.150 -11.208 -19.726 1.00 90.69 106 GLY A N 1
ATOM 809 C CA . GLY A 1 106 ? -9.833 -10.409 -18.544 1.00 90.69 106 GLY A CA 1
ATOM 810 C C . GLY A 1 106 ? -8.531 -10.822 -17.860 1.00 90.69 106 GLY A C 1
ATOM 811 O O . GLY A 1 106 ? -8.438 -10.764 -16.637 1.00 90.69 106 GLY A O 1
ATOM 812 N N . GLY A 1 107 ? -7.537 -11.270 -18.633 1.00 93.44 107 GLY A N 1
ATOM 813 C CA . GLY A 1 107 ? -6.209 -11.637 -18.140 1.00 93.44 107 GLY A CA 1
ATOM 814 C C . GLY A 1 107 ? -6.084 -13.085 -17.663 1.00 93.44 107 GLY A C 1
ATOM 815 O O . GLY A 1 107 ? -5.015 -13.464 -17.184 1.00 93.44 107 GLY A O 1
ATOM 816 N N . ALA A 1 108 ? -7.130 -13.910 -17.775 1.00 90.75 108 ALA A N 1
ATOM 817 C CA . ALA A 1 108 ? -7.113 -15.283 -17.273 1.00 90.75 108 ALA A CA 1
ATOM 818 C C . ALA A 1 108 ? -6.307 -16.229 -18.172 1.00 90.75 108 ALA A C 1
ATOM 820 O O . ALA A 1 108 ? -5.605 -17.109 -17.663 1.00 90.75 108 ALA A O 1
ATOM 821 N N . THR A 1 109 ? -6.370 -16.067 -19.488 1.00 95.31 109 THR A N 1
ATOM 822 C CA . THR A 1 109 ? -5.573 -16.814 -20.464 1.00 95.31 109 THR A CA 1
ATOM 823 C C . THR A 1 109 ? -4.901 -15.865 -21.441 1.00 95.31 109 THR A C 1
ATOM 825 O O . THR A 1 109 ? -5.461 -14.838 -21.812 1.00 95.31 109 THR A O 1
ATOM 828 N N . TRP A 1 110 ? -3.673 -16.204 -21.832 1.00 97.38 110 TRP A N 1
ATOM 829 C CA . TRP A 1 110 ? -2.813 -15.346 -22.638 1.00 97.38 110 TRP A CA 1
ATOM 830 C C . TRP A 1 110 ? -2.322 -16.089 -23.874 1.00 97.38 110 TRP A C 1
ATOM 832 O O . TRP A 1 110 ? -2.022 -17.285 -23.815 1.00 97.38 110 TRP A O 1
ATOM 842 N N . GLY A 1 111 ? -2.240 -15.372 -24.991 1.00 95.94 111 GLY A N 1
ATOM 843 C CA . GLY A 1 111 ? -1.548 -15.840 -26.185 1.00 95.94 111 GLY A CA 1
ATOM 844 C C . GLY A 1 111 ? -0.028 -15.913 -25.979 1.00 95.94 111 GLY A C 1
ATOM 845 O O . GLY A 1 111 ? 0.501 -15.395 -24.992 1.00 95.94 111 GLY A O 1
ATOM 846 N N . PRO A 1 112 ? 0.707 -16.532 -26.915 1.00 94.38 112 PRO A N 1
ATOM 847 C CA . PRO A 1 112 ? 2.163 -16.542 -26.856 1.00 94.38 112 PRO A CA 1
ATOM 848 C C . PRO A 1 112 ? 2.719 -15.113 -26.922 1.00 94.38 112 PRO A C 1
ATOM 850 O O . PRO A 1 112 ? 2.241 -14.289 -27.713 1.00 94.38 112 PRO A O 1
ATOM 853 N N . SER A 1 113 ? 3.734 -14.836 -26.099 1.00 95.19 113 SER A N 1
ATOM 854 C CA . SER A 1 113 ? 4.492 -13.589 -26.200 1.00 95.19 113 SER A CA 1
ATOM 855 C C . SER A 1 113 ? 5.304 -13.587 -27.498 1.00 95.19 113 SER A C 1
ATOM 857 O O . SER A 1 113 ? 5.845 -14.618 -27.897 1.00 95.19 113 SER A O 1
ATOM 859 N N . ARG A 1 114 ? 5.361 -12.446 -28.189 1.00 95.62 114 ARG A N 1
ATOM 860 C CA . ARG A 1 114 ? 6.084 -12.285 -29.464 1.00 95.62 114 ARG A CA 1
ATOM 861 C C . ARG A 1 114 ? 6.679 -10.892 -29.600 1.00 95.62 114 ARG A C 1
ATOM 863 O O . ARG A 1 114 ? 6.113 -9.936 -29.073 1.00 95.62 114 ARG A O 1
ATOM 870 N N . THR A 1 115 ? 7.757 -10.751 -30.369 1.00 96.00 115 THR A N 1
ATOM 871 C CA . THR A 1 115 ? 8.330 -9.439 -30.703 1.00 96.00 115 THR A CA 1
ATOM 872 C C . THR A 1 115 ? 7.296 -8.553 -31.407 1.00 96.00 115 THR A C 1
ATOM 874 O O . THR A 1 115 ? 6.795 -8.877 -32.485 1.00 96.00 115 THR A O 1
ATOM 877 N N . LEU A 1 116 ? 7.011 -7.396 -30.810 1.00 97.81 116 LEU A N 1
ATOM 878 C CA . LEU A 1 116 ? 6.162 -6.342 -31.359 1.00 97.81 116 LEU A CA 1
ATOM 879 C C . LEU A 1 116 ? 6.974 -5.211 -31.993 1.00 97.81 116 LEU A C 1
ATOM 881 O O . LEU A 1 116 ? 6.538 -4.648 -32.991 1.00 97.81 116 LEU A O 1
ATOM 885 N N . MET A 1 117 ? 8.130 -4.843 -31.449 1.00 97.06 117 MET A N 1
ATOM 886 C CA . MET A 1 117 ? 9.004 -3.819 -32.036 1.00 97.06 117 MET A CA 1
ATOM 887 C C . MET A 1 117 ? 10.427 -4.362 -32.046 1.00 97.06 117 MET A C 1
ATOM 889 O O . MET A 1 117 ? 10.995 -4.479 -30.964 1.00 97.06 117 MET A O 1
ATOM 893 N N . PRO A 1 118 ? 10.992 -4.720 -33.214 1.00 94.75 118 PRO A N 1
ATOM 894 C CA . PRO A 1 118 ? 12.255 -5.451 -33.285 1.00 94.75 118 PRO A CA 1
ATOM 895 C C . PRO A 1 118 ? 13.448 -4.625 -32.792 1.00 94.75 118 PRO A C 1
ATOM 897 O O . PRO A 1 118 ? 13.412 -3.393 -32.752 1.00 94.75 118 PRO A O 1
ATOM 900 N N . ALA A 1 119 ? 14.543 -5.296 -32.446 1.00 94.56 119 ALA A N 1
ATOM 901 C CA . ALA A 1 119 ? 15.760 -4.631 -32.000 1.00 94.56 119 ALA A CA 1
ATOM 902 C C . ALA A 1 119 ? 16.320 -3.667 -33.066 1.00 94.56 119 ALA A C 1
ATOM 904 O O . ALA A 1 119 ? 16.246 -3.915 -34.271 1.00 94.56 119 ALA A O 1
ATOM 905 N N . ALA A 1 120 ? 16.926 -2.560 -32.628 1.00 93.31 120 ALA A N 1
ATOM 906 C CA . ALA A 1 120 ? 17.526 -1.547 -33.504 1.00 93.31 120 ALA A CA 1
ATOM 907 C C . ALA A 1 120 ? 18.913 -1.973 -34.038 1.00 93.31 120 ALA A C 1
ATOM 909 O O . ALA A 1 120 ? 19.931 -1.305 -33.810 1.00 93.31 120 ALA A O 1
ATOM 910 N N . MET A 1 121 ? 18.940 -3.106 -34.741 1.00 91.44 121 MET A N 1
ATOM 911 C CA . MET A 1 121 ? 20.136 -3.716 -35.325 1.00 91.44 121 MET A CA 1
ATOM 912 C C . MET A 1 121 ? 20.449 -3.117 -36.697 1.00 91.44 121 MET A C 1
ATOM 914 O O . MET A 1 121 ? 19.547 -2.791 -37.474 1.00 91.44 121 MET A O 1
ATOM 918 N N . LEU A 1 122 ? 21.738 -2.963 -36.996 1.00 89.62 122 LEU A N 1
ATOM 919 C CA . LEU A 1 122 ? 22.217 -2.634 -38.339 1.00 89.62 122 LEU A CA 1
ATOM 920 C C . LEU A 1 122 ? 22.123 -3.875 -39.248 1.00 89.62 122 LEU A C 1
ATOM 922 O O . LEU A 1 122 ? 22.270 -4.991 -38.751 1.00 89.62 122 LEU A O 1
ATOM 926 N N . PRO A 1 123 ? 21.987 -3.725 -40.579 1.00 86.50 123 PRO A N 1
ATOM 927 C CA . PRO A 1 123 ? 21.912 -4.852 -41.513 1.00 86.50 123 PRO A CA 1
ATOM 928 C C . PRO A 1 123 ? 23.077 -5.849 -41.431 1.00 86.50 123 PRO A C 1
ATOM 930 O O . PRO A 1 123 ? 22.926 -7.010 -41.795 1.00 86.50 123 PRO A O 1
ATOM 933 N N . ASN A 1 124 ? 24.253 -5.408 -40.972 1.00 84.38 124 ASN A N 1
ATOM 934 C CA . ASN A 1 124 ? 25.431 -6.258 -40.787 1.00 84.38 124 ASN A CA 1
ATOM 935 C C . ASN A 1 124 ? 25.532 -6.892 -39.385 1.00 84.38 124 ASN A C 1
ATOM 937 O O . ASN A 1 124 ? 26.473 -7.642 -39.132 1.00 84.38 124 ASN A O 1
ATOM 941 N N . GLN A 1 125 ? 24.599 -6.597 -38.479 1.00 86.19 125 GLN A N 1
ATOM 942 C CA . GLN A 1 125 ? 24.504 -7.167 -37.136 1.00 86.19 125 GLN A CA 1
ATOM 943 C C . GLN A 1 125 ? 23.435 -8.265 -37.140 1.00 86.19 125 GLN A C 1
ATOM 945 O O . GLN A 1 125 ? 22.310 -8.066 -36.697 1.00 86.19 125 GLN A O 1
ATOM 950 N N . THR A 1 126 ? 23.778 -9.423 -37.701 1.00 81.62 126 THR A N 1
ATOM 951 C CA . THR A 1 126 ? 22.833 -10.533 -37.920 1.00 81.62 126 THR A CA 1
ATOM 952 C C . THR A 1 126 ? 22.644 -11.443 -36.705 1.00 81.62 126 THR A C 1
ATOM 954 O O . THR A 1 126 ? 21.826 -12.354 -36.754 1.00 81.62 126 THR A O 1
ATOM 957 N N . GLU A 1 127 ? 23.414 -11.228 -35.639 1.00 84.94 127 GLU A N 1
ATOM 958 C CA . GLU A 1 127 ? 23.368 -11.994 -34.393 1.00 84.94 127 GLU A CA 1
ATOM 959 C C . GLU A 1 127 ? 23.287 -11.035 -33.202 1.00 84.94 127 GLU A C 1
ATOM 961 O O . GLU A 1 127 ? 23.839 -9.929 -33.236 1.00 84.94 127 GLU A O 1
ATOM 966 N N . GLU A 1 128 ? 22.608 -11.468 -32.143 1.00 86.62 128 GLU A N 1
ATOM 967 C CA . GLU A 1 128 ? 22.492 -10.727 -30.894 1.00 86.62 128 GLU A CA 1
ATOM 968 C C . GLU A 1 128 ? 23.491 -11.256 -29.866 1.00 86.62 128 GLU A C 1
ATOM 970 O O . GLU A 1 128 ? 23.642 -12.463 -29.676 1.00 86.62 128 GLU A O 1
ATOM 975 N N . PHE A 1 129 ? 24.167 -10.335 -29.187 1.00 90.00 129 PHE A N 1
ATOM 976 C CA . PHE A 1 129 ? 25.178 -10.640 -28.183 1.00 90.00 129 PHE A CA 1
ATOM 977 C C . PHE A 1 129 ? 24.891 -9.897 -26.879 1.00 90.00 129 PHE A C 1
ATOM 979 O O . PHE A 1 129 ? 24.107 -8.949 -26.848 1.00 90.00 129 PHE A O 1
ATOM 986 N N . ASP A 1 130 ? 25.559 -10.324 -25.809 1.00 90.81 130 ASP A N 1
ATOM 987 C CA . ASP A 1 130 ? 25.467 -9.687 -24.500 1.00 90.81 130 ASP A CA 1
ATOM 988 C C . ASP A 1 130 ? 26.046 -8.257 -24.482 1.00 90.81 130 ASP A C 1
ATOM 990 O O . ASP A 1 130 ? 26.753 -7.804 -25.393 1.00 90.81 130 ASP A O 1
ATOM 994 N N . TRP A 1 131 ? 25.733 -7.519 -23.417 1.00 90.69 131 TRP A N 1
ATOM 995 C CA . TRP A 1 131 ? 26.198 -6.146 -23.214 1.00 90.69 131 TRP A CA 1
ATOM 996 C C . TRP A 1 131 ? 27.724 -6.040 -23.325 1.00 90.69 131 TRP A C 1
ATOM 998 O O . TRP A 1 131 ? 28.259 -5.131 -23.974 1.00 90.69 131 TRP A O 1
ATOM 1008 N N . LYS A 1 132 ? 28.444 -6.975 -22.696 1.00 90.81 132 LYS A N 1
ATOM 1009 C CA . LYS A 1 132 ? 29.905 -6.972 -22.656 1.00 90.81 132 LYS A CA 1
ATOM 1010 C C . LYS A 1 132 ? 30.519 -7.107 -24.050 1.00 90.81 132 LYS A C 1
ATOM 1012 O O . LYS A 1 132 ? 31.460 -6.372 -24.357 1.00 90.81 132 LYS A O 1
ATOM 1017 N N . TYR A 1 133 ? 29.999 -7.990 -24.895 1.00 92.00 133 TYR A N 1
ATOM 1018 C CA . TYR A 1 133 ? 30.484 -8.209 -26.256 1.00 92.00 133 TYR A CA 1
ATOM 1019 C C . TYR A 1 133 ? 30.523 -6.908 -27.057 1.00 92.00 133 TYR A C 1
ATOM 1021 O O . TYR A 1 133 ? 31.537 -6.599 -27.702 1.00 92.00 133 TYR A O 1
ATOM 1029 N N . TRP A 1 134 ? 29.426 -6.152 -27.014 1.00 88.75 134 TRP A N 1
ATOM 1030 C CA . TRP A 1 134 ? 29.287 -4.918 -27.772 1.00 88.75 134 TRP A CA 1
ATOM 1031 C C . TRP A 1 134 ? 30.114 -3.781 -27.167 1.00 88.75 134 TRP A C 1
ATOM 1033 O O . TRP A 1 134 ? 30.792 -3.052 -27.897 1.00 88.75 134 TRP A O 1
ATOM 1043 N N . CYS A 1 135 ? 30.114 -3.656 -25.838 1.00 88.62 135 CYS A N 1
ATOM 1044 C CA . CYS A 1 135 ? 30.896 -2.638 -25.143 1.00 88.62 135 CYS A CA 1
ATOM 1045 C C . CYS A 1 135 ? 32.404 -2.803 -25.334 1.00 88.62 135 CYS A C 1
ATOM 1047 O O . CYS A 1 135 ? 33.088 -1.808 -25.570 1.00 88.62 135 CYS A O 1
ATOM 1049 N N . ASP A 1 136 ? 32.928 -4.031 -25.280 1.00 90.56 136 ASP A N 1
ATOM 1050 C CA . ASP A 1 136 ? 34.356 -4.312 -25.496 1.00 90.56 136 ASP A CA 1
ATOM 1051 C C . ASP A 1 136 ? 34.825 -3.885 -26.904 1.00 90.56 136 ASP A C 1
ATOM 1053 O O . ASP A 1 136 ? 36.017 -3.686 -27.137 1.00 90.56 136 ASP A O 1
ATOM 1057 N N . ARG A 1 137 ? 33.888 -3.715 -27.846 1.00 89.38 137 ARG A N 1
ATOM 1058 C CA . ARG A 1 137 ? 34.127 -3.259 -29.226 1.00 89.38 137 ARG A CA 1
ATOM 1059 C C . ARG A 1 137 ? 33.856 -1.767 -29.431 1.00 89.38 137 ARG A C 1
ATOM 1061 O O . ARG A 1 137 ? 33.946 -1.288 -30.558 1.00 89.38 137 ARG A O 1
ATOM 1068 N N . GLY A 1 138 ? 33.520 -1.032 -28.370 1.00 86.12 138 GLY A N 1
ATOM 1069 C CA . GLY A 1 138 ? 33.206 0.397 -28.438 1.00 86.12 138 GLY A CA 1
ATOM 1070 C C . GLY A 1 138 ? 31.897 0.709 -29.168 1.00 86.12 138 GLY A C 1
ATOM 1071 O O . GLY A 1 138 ? 31.712 1.833 -29.633 1.00 86.12 138 GLY A O 1
ATOM 1072 N N . ILE A 1 139 ? 30.994 -0.268 -29.290 1.00 84.44 139 ILE A N 1
ATOM 1073 C CA . ILE A 1 139 ? 29.712 -0.088 -29.972 1.00 84.44 139 ILE A CA 1
ATOM 1074 C C . ILE A 1 139 ? 28.688 0.456 -28.968 1.00 84.44 139 ILE A C 1
ATOM 1076 O O . ILE A 1 139 ? 28.507 -0.087 -27.877 1.00 84.44 139 ILE A O 1
ATOM 1080 N N . ALA A 1 140 ? 28.018 1.548 -29.337 1.00 82.81 140 ALA A N 1
ATOM 1081 C CA . ALA A 1 140 ? 26.938 2.129 -28.546 1.00 82.81 140 ALA A CA 1
ATOM 1082 C C . ALA A 1 140 ? 25.719 1.204 -28.548 1.00 82.81 140 ALA A C 1
ATOM 1084 O O . ALA A 1 140 ? 25.297 0.772 -29.616 1.00 82.81 140 ALA A O 1
ATOM 1085 N N . GLN A 1 141 ? 25.139 0.929 -27.384 1.00 87.38 141 GLN A N 1
ATOM 1086 C CA . GLN A 1 141 ? 23.932 0.116 -27.280 1.00 87.38 141 GLN A CA 1
ATOM 1087 C C . GLN A 1 141 ? 22.709 0.925 -27.705 1.00 87.38 141 GLN A C 1
ATOM 1089 O O . GLN A 1 141 ? 22.576 2.073 -27.283 1.00 87.38 141 GLN A O 1
ATOM 1094 N N . ARG A 1 142 ? 21.832 0.317 -28.508 1.00 90.88 142 ARG A N 1
ATOM 1095 C CA . ARG A 1 142 ? 20.502 0.831 -28.855 1.00 90.88 142 ARG A CA 1
ATOM 1096 C C . ARG A 1 142 ? 19.473 -0.196 -28.410 1.00 90.88 142 ARG A C 1
ATOM 1098 O O . ARG A 1 142 ? 19.432 -1.288 -28.975 1.00 90.88 142 ARG A O 1
ATOM 1105 N N . ALA A 1 143 ? 18.674 0.157 -27.421 1.00 92.69 143 ALA A N 1
ATOM 1106 C CA . ALA A 1 143 ? 17.631 -0.695 -26.878 1.00 92.69 143 ALA A CA 1
ATOM 1107 C C . ALA A 1 143 ? 16.261 -0.046 -27.070 1.00 92.69 143 ALA A C 1
ATOM 1109 O O . ALA A 1 143 ? 16.140 1.178 -26.994 1.00 92.69 143 ALA A O 1
ATOM 1110 N N . TRP A 1 144 ? 15.228 -0.864 -27.262 1.00 95.31 144 TRP A N 1
ATOM 1111 C CA . TRP A 1 144 ? 13.843 -0.427 -27.101 1.00 95.31 144 TRP A CA 1
ATOM 1112 C C . TRP A 1 144 ? 13.299 -0.890 -25.755 1.00 95.31 144 TRP A C 1
ATOM 1114 O O . TRP A 1 144 ? 13.433 -2.051 -25.378 1.00 95.31 144 TRP A O 1
ATOM 1124 N N . GLN A 1 145 ? 12.699 0.032 -25.016 1.00 95.12 145 GLN A N 1
ATOM 1125 C CA . GLN A 1 145 ? 12.003 -0.226 -23.764 1.00 95.12 145 GLN A CA 1
ATOM 1126 C C . GLN A 1 145 ? 10.496 -0.115 -24.001 1.00 95.12 145 GLN A C 1
ATOM 1128 O O . GLN A 1 145 ? 10.033 0.828 -24.649 1.00 95.12 145 GLN A O 1
ATOM 1133 N N . ALA A 1 146 ? 9.736 -1.067 -23.467 1.00 97.31 146 ALA A N 1
ATOM 1134 C CA . ALA A 1 146 ? 8.284 -0.967 -23.385 1.00 97.31 146 ALA A CA 1
ATOM 1135 C C . ALA A 1 146 ? 7.904 0.244 -22.519 1.00 97.31 146 ALA A C 1
ATOM 1137 O O . ALA A 1 146 ? 8.474 0.423 -21.442 1.00 97.31 146 ALA A O 1
ATOM 1138 N N . LEU A 1 147 ? 6.993 1.090 -23.014 1.00 96.31 147 LEU A N 1
ATOM 1139 C CA . LEU A 1 147 ? 6.641 2.349 -22.349 1.00 96.31 147 LEU A CA 1
ATOM 1140 C C . LEU A 1 147 ? 5.183 2.417 -21.889 1.00 96.31 147 LEU A C 1
ATOM 1142 O O . LEU A 1 147 ? 4.911 2.957 -20.824 1.00 96.31 147 LEU A O 1
ATOM 1146 N N . GLY A 1 148 ? 4.250 1.933 -22.705 1.00 96.31 148 GLY A N 1
ATOM 1147 C CA . GLY A 1 148 ? 2.823 1.981 -22.399 1.00 96.31 148 GLY A CA 1
ATOM 1148 C C . GLY A 1 148 ? 1.958 1.833 -23.643 1.00 96.31 148 GLY A C 1
ATOM 1149 O O . GLY A 1 148 ? 2.444 1.455 -24.713 1.00 96.31 148 GLY A O 1
ATOM 1150 N N . PHE A 1 149 ? 0.680 2.167 -23.507 1.00 97.19 149 PHE A N 1
ATOM 1151 C CA . PHE A 1 149 ? -0.296 2.130 -24.591 1.00 97.19 149 PHE A CA 1
ATOM 1152 C C . PHE A 1 149 ? -0.980 3.482 -24.751 1.00 97.19 149 PHE A C 1
ATOM 1154 O O . PHE A 1 149 ? -1.107 4.243 -23.797 1.00 97.19 149 PHE A O 1
ATOM 1161 N N . VAL A 1 150 ? -1.444 3.758 -25.965 1.00 96.44 150 VAL A N 1
ATOM 1162 C CA . VAL A 1 150 ? -2.324 4.885 -26.261 1.00 96.44 150 VAL A CA 1
ATOM 1163 C C . VAL A 1 150 ? -3.541 4.373 -26.999 1.00 96.44 150 VAL A C 1
ATOM 1165 O O . VAL A 1 150 ? -3.428 3.688 -28.017 1.00 96.44 150 VAL A O 1
ATOM 1168 N N . HIS A 1 151 ? -4.705 4.747 -26.488 1.00 93.06 151 HIS A N 1
ATOM 1169 C CA . HIS A 1 151 ? -5.994 4.428 -27.069 1.00 93.06 151 HIS A CA 1
ATOM 1170 C C . HIS A 1 151 ? -6.652 5.710 -27.572 1.00 93.06 151 HIS A C 1
ATOM 1172 O O . HIS A 1 151 ? -6.901 6.638 -26.805 1.00 93.06 151 HIS A O 1
ATOM 1178 N N . LEU A 1 152 ? -6.884 5.783 -28.881 1.00 91.38 152 LEU A N 1
ATOM 1179 C CA . LEU A 1 152 ? -7.544 6.910 -29.533 1.00 91.38 152 LEU A CA 1
ATOM 1180 C C . LEU A 1 152 ? -8.931 6.450 -30.000 1.00 91.38 152 LEU A C 1
ATOM 1182 O O . LEU A 1 152 ? -9.030 5.626 -30.909 1.00 91.38 152 LEU A O 1
ATOM 1186 N N . GLY A 1 153 ? -9.987 6.980 -29.376 1.00 70.88 153 GLY A N 1
ATOM 1187 C CA . GLY A 1 153 ? -11.383 6.687 -29.721 1.00 70.88 153 GLY A CA 1
ATOM 1188 C C . GLY A 1 153 ? -12.093 7.861 -30.409 1.00 70.88 153 GLY A C 1
ATOM 1189 O O . GLY A 1 153 ? -12.000 8.999 -29.945 1.00 70.88 153 GLY A O 1
ATOM 1190 N N . GLY A 1 154 ? -12.820 7.574 -31.499 1.00 51.69 154 GLY A N 1
ATOM 1191 C CA . GLY A 1 154 ? -13.732 8.491 -32.202 1.00 51.69 154 GLY A CA 1
ATOM 1192 C C . GLY A 1 154 ? -14.394 7.849 -33.438 1.00 51.69 154 GLY A C 1
ATOM 1193 O O . GLY A 1 154 ? -13.734 7.128 -34.178 1.00 51.69 154 GLY A O 1
ATOM 1194 N N . ASP A 1 155 ? -15.699 8.086 -33.641 1.00 41.62 155 ASP A N 1
ATOM 1195 C CA . ASP A 1 155 ? -16.521 7.718 -34.818 1.00 41.62 155 ASP A CA 1
ATOM 1196 C C . ASP A 1 155 ? -16.307 6.310 -35.423 1.00 41.62 155 ASP A C 1
ATOM 1198 O O . ASP A 1 155 ? -16.163 6.141 -36.632 1.00 41.62 155 ASP A O 1
ATOM 1202 N N . GLY A 1 156 ? -16.364 5.267 -34.588 1.00 50.59 156 GLY A N 1
ATOM 1203 C CA . GLY A 1 156 ? -16.513 3.878 -35.048 1.00 50.59 156 GLY A CA 1
ATOM 1204 C C . GLY A 1 156 ? -15.227 3.138 -35.436 1.00 50.59 156 GLY A C 1
ATOM 1205 O O . GLY A 1 156 ? -15.321 1.967 -35.803 1.00 50.59 156 GLY A O 1
ATOM 1206 N N . GLU A 1 157 ? -14.047 3.755 -35.306 1.00 61.84 157 GLU A N 1
ATOM 1207 C CA . GLU A 1 157 ? -12.751 3.070 -35.415 1.00 61.84 157 GLU A CA 1
ATOM 1208 C C . GLU A 1 157 ? -11.941 3.229 -34.118 1.00 61.84 157 GLU A C 1
ATOM 1210 O O . GLU A 1 157 ? -11.381 4.285 -33.833 1.00 61.84 157 GLU A O 1
ATOM 1215 N N . GLU A 1 158 ? -11.883 2.161 -33.322 1.00 72.94 158 GLU A N 1
ATOM 1216 C CA . GLU A 1 158 ? -11.014 2.061 -32.146 1.00 72.94 158 GLU A CA 1
ATOM 1217 C C . GLU A 1 158 ? -9.555 1.895 -32.601 1.00 72.94 158 GLU A C 1
ATOM 1219 O O . GLU A 1 158 ? -9.226 0.932 -33.302 1.00 72.94 158 GLU A O 1
ATOM 1224 N N . GLU A 1 159 ? -8.657 2.806 -32.212 1.00 91.44 159 GLU A N 1
ATOM 1225 C CA . GLU A 1 159 ? -7.232 2.680 -32.526 1.00 91.44 159 GLU A CA 1
ATOM 1226 C C . GLU A 1 159 ? -6.377 2.529 -31.274 1.00 91.44 159 GLU A C 1
ATOM 1228 O O . GLU A 1 159 ? -6.277 3.435 -30.446 1.00 91.44 159 GLU A O 1
ATOM 1233 N N . LEU A 1 160 ? -5.703 1.385 -31.175 1.00 95.19 160 LEU A N 1
ATOM 1234 C CA . LEU A 1 160 ? -4.802 1.066 -30.080 1.00 95.19 160 LEU A CA 1
ATOM 1235 C C . LEU A 1 160 ? -3.353 1.052 -30.570 1.00 95.19 160 LEU A C 1
ATOM 1237 O O . LEU A 1 160 ? -3.024 0.415 -31.575 1.00 95.19 160 LEU A O 1
ATOM 1241 N N . TYR A 1 161 ? -2.482 1.747 -29.848 1.00 97.81 161 TYR A N 1
ATOM 1242 C CA . TYR A 1 161 ? -1.057 1.849 -30.133 1.00 97.81 161 TYR A CA 1
ATOM 1243 C C . TYR A 1 161 ? -0.249 1.379 -28.929 1.00 97.81 161 TYR A C 1
ATOM 1245 O O . TYR A 1 161 ? -0.421 1.893 -27.829 1.00 97.81 161 TYR A O 1
ATOM 1253 N N . ALA A 1 162 ? 0.678 0.450 -29.143 1.00 98.38 162 ALA A N 1
ATOM 1254 C CA . ALA A 1 162 ? 1.744 0.184 -28.183 1.00 98.38 162 ALA A CA 1
ATOM 1255 C C . ALA A 1 162 ? 2.881 1.185 -28.396 1.00 98.38 162 ALA A C 1
ATOM 1257 O O . ALA A 1 162 ? 3.196 1.518 -29.545 1.00 98.38 162 ALA A O 1
ATOM 1258 N N . ILE A 1 163 ? 3.511 1.635 -27.314 1.00 98.50 163 ILE A N 1
ATOM 1259 C CA . ILE A 1 163 ? 4.550 2.665 -27.330 1.00 98.50 163 ILE A CA 1
ATOM 1260 C C . ILE A 1 163 ? 5.878 2.081 -26.847 1.00 98.50 163 ILE A C 1
ATOM 1262 O O . ILE A 1 163 ? 5.952 1.436 -25.798 1.00 98.50 163 ILE A O 1
ATOM 1266 N N . GLY A 1 164 ? 6.932 2.340 -27.617 1.00 97.38 164 GLY A N 1
ATOM 1267 C CA . GLY A 1 164 ? 8.311 2.009 -27.281 1.00 97.38 164 GLY A CA 1
ATOM 1268 C C . GLY A 1 164 ? 9.151 3.273 -27.130 1.00 97.38 164 GLY A C 1
ATOM 1269 O O . GLY A 1 164 ? 8.991 4.235 -27.885 1.00 97.38 164 GLY A O 1
ATOM 1270 N N . GLN A 1 165 ? 10.072 3.273 -26.173 1.00 95.38 165 GLN A N 1
ATOM 1271 C CA . GLN A 1 165 ? 11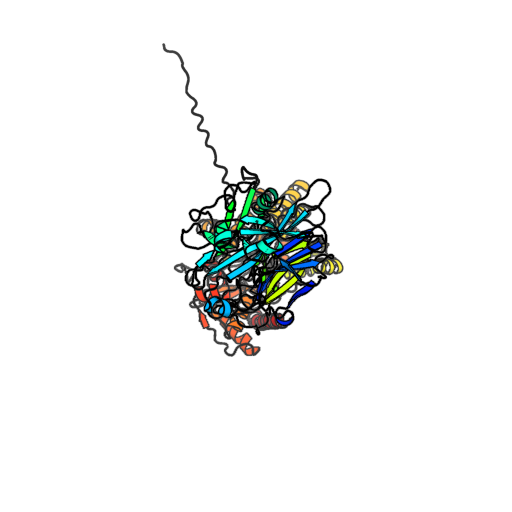.053 4.340 -25.993 1.00 95.38 165 GLN A CA 1
ATOM 1272 C C . GLN A 1 165 ? 12.461 3.806 -26.204 1.00 95.38 165 GLN A C 1
ATOM 1274 O O . GLN A 1 165 ? 12.808 2.733 -25.719 1.00 95.38 165 GLN A O 1
ATOM 1279 N N . SER A 1 166 ? 13.294 4.564 -26.906 1.00 94.50 166 SER A N 1
ATOM 1280 C CA . SER A 1 166 ? 14.696 4.184 -27.052 1.00 94.50 166 SER A CA 1
ATOM 1281 C C . SER A 1 166 ? 15.451 4.385 -25.735 1.00 94.50 166 SER A C 1
ATOM 1283 O O . SER A 1 166 ? 15.245 5.383 -25.045 1.00 94.50 166 SER A O 1
ATOM 1285 N N . GLY A 1 167 ? 16.372 3.489 -25.417 1.00 88.62 167 GLY A N 1
ATOM 1286 C CA . GLY A 1 167 ? 17.374 3.653 -24.372 1.00 88.62 167 GLY A CA 1
ATOM 1287 C C . GLY A 1 167 ? 18.733 3.351 -24.977 1.00 88.62 167 GLY A C 1
ATOM 1288 O O . GLY A 1 167 ? 18.959 2.245 -25.463 1.00 88.62 167 GLY A O 1
ATOM 1289 N N . SER A 1 168 ? 19.634 4.326 -24.998 1.00 83.69 168 SER A N 1
ATOM 1290 C CA . SER A 1 168 ? 20.930 4.143 -25.640 1.00 83.69 168 SER A CA 1
ATOM 1291 C C . SER A 1 168 ? 22.075 4.486 -24.715 1.00 83.69 168 SER A C 1
ATOM 1293 O O . SER A 1 168 ? 22.035 5.443 -23.934 1.00 83.69 168 SER A O 1
ATOM 1295 N N . ARG A 1 169 ? 23.136 3.687 -24.815 1.00 84.56 169 ARG A N 1
ATOM 1296 C CA . ARG A 1 169 ? 24.231 3.740 -23.856 1.00 84.56 169 ARG A CA 1
ATOM 1297 C C . ARG A 1 169 ? 25.582 3.545 -24.524 1.00 84.56 169 ARG A C 1
ATOM 1299 O O . ARG A 1 169 ? 25.829 2.539 -25.183 1.00 84.56 169 ARG A O 1
ATOM 1306 N N . TRP A 1 170 ? 26.482 4.499 -24.312 1.00 81.94 170 TRP A N 1
ATOM 1307 C CA . TRP A 1 170 ? 27.880 4.399 -24.723 1.00 81.94 170 TRP A CA 1
ATOM 1308 C C . TRP A 1 170 ? 28.719 3.844 -23.581 1.00 81.94 170 TRP A C 1
ATOM 1310 O O . TRP A 1 170 ? 28.640 4.313 -22.441 1.00 81.94 170 TRP A O 1
ATOM 1320 N N . CYS A 1 171 ? 29.541 2.849 -23.894 1.00 78.44 171 CYS A N 1
ATOM 1321 C CA . CYS A 1 171 ? 30.391 2.199 -22.911 1.00 78.44 171 CYS A CA 1
ATOM 1322 C C . CYS A 1 171 ? 31.777 2.876 -22.868 1.00 78.44 171 CYS A C 1
ATOM 1324 O O . CYS A 1 171 ? 32.453 2.875 -23.898 1.00 78.44 171 CYS A O 1
ATOM 1326 N N . PRO A 1 172 ? 32.242 3.402 -21.711 1.00 64.06 172 PRO A N 1
ATOM 1327 C CA . PRO A 1 172 ? 31.511 3.644 -20.462 1.00 64.06 172 PRO A CA 1
ATOM 1328 C C . PRO A 1 172 ? 30.863 5.046 -20.385 1.00 64.06 172 PRO A C 1
ATOM 1330 O O . PRO A 1 172 ? 31.422 6.035 -20.847 1.00 64.06 172 PRO A O 1
ATOM 1333 N N . GLY A 1 173 ? 29.739 5.149 -19.667 1.00 64.62 173 GLY A N 1
ATOM 1334 C CA . GLY A 1 173 ? 29.401 6.361 -18.909 1.00 64.62 173 GLY A CA 1
ATOM 1335 C C . GLY A 1 173 ? 28.557 7.451 -19.576 1.00 64.62 173 GLY A C 1
ATOM 1336 O O . GLY A 1 173 ? 28.332 8.464 -18.921 1.00 64.62 173 GLY A O 1
ATOM 1337 N N . ARG A 1 174 ? 28.039 7.280 -20.802 1.00 73.25 174 ARG A N 1
ATOM 1338 C CA . ARG A 1 174 ? 27.057 8.228 -21.372 1.00 73.25 174 ARG A CA 1
ATOM 1339 C C . ARG A 1 174 ? 25.748 7.527 -21.715 1.00 73.25 174 ARG A C 1
ATOM 1341 O O . ARG A 1 174 ? 25.756 6.518 -22.416 1.00 73.25 174 ARG A O 1
ATOM 1348 N N . TRP A 1 175 ? 24.645 8.087 -21.233 1.00 81.44 175 TRP A N 1
ATOM 1349 C CA . TRP A 1 175 ? 23.285 7.666 -21.557 1.00 81.44 175 TRP A CA 1
ATOM 1350 C C . TRP A 1 175 ? 22.599 8.751 -22.372 1.00 81.44 175 TRP A C 1
ATOM 1352 O O . TRP A 1 175 ? 22.838 9.935 -22.135 1.00 81.44 175 TRP A O 1
ATOM 1362 N N . ALA A 1 176 ? 21.781 8.336 -23.331 1.00 88.50 176 ALA A N 1
ATOM 1363 C CA . ALA A 1 176 ? 20.815 9.210 -23.974 1.00 88.50 176 ALA A CA 1
ATOM 1364 C C . ALA A 1 176 ? 19.680 8.393 -24.590 1.00 88.50 176 ALA A C 1
ATOM 1366 O O . ALA A 1 176 ? 19.811 7.194 -24.827 1.00 88.50 176 ALA A O 1
ATOM 1367 N N . THR A 1 177 ? 18.594 9.058 -24.939 1.00 91.50 177 THR A N 1
ATOM 1368 C CA . THR A 1 177 ? 17.450 8.467 -25.633 1.00 91.50 177 THR A CA 1
ATOM 1369 C C . THR A 1 177 ? 17.141 9.265 -26.892 1.00 91.50 177 THR A C 1
ATOM 1371 O O . THR A 1 177 ? 17.115 10.495 -26.864 1.00 91.50 177 THR A O 1
ATOM 1374 N N . ALA A 1 178 ? 16.964 8.546 -28.001 1.00 92.75 178 ALA A N 1
ATOM 1375 C CA . ALA A 1 178 ? 16.692 9.046 -29.347 1.00 92.75 178 ALA A CA 1
ATOM 1376 C C . ALA A 1 178 ? 15.250 9.508 -29.565 1.00 92.75 178 ALA A C 1
ATOM 1378 O O . ALA A 1 178 ? 15.014 10.325 -30.451 1.00 92.75 178 ALA A O 1
ATOM 1379 N N . GLY A 1 179 ? 14.293 8.989 -28.800 1.00 95.56 179 GLY A N 1
ATOM 1380 C CA . GLY A 1 179 ? 12.883 9.296 -28.989 1.00 95.56 179 GLY A CA 1
ATOM 1381 C C . GLY A 1 179 ? 11.956 8.124 -28.690 1.00 95.56 179 GLY A C 1
ATOM 1382 O O . GLY A 1 179 ? 12.312 7.188 -27.961 1.00 95.56 179 GLY A O 1
ATOM 1383 N N . ARG A 1 180 ? 10.753 8.200 -29.261 1.00 97.56 180 ARG A N 1
ATOM 1384 C CA . ARG A 1 180 ? 9.670 7.229 -29.077 1.00 97.56 180 ARG A CA 1
ATOM 1385 C C . ARG A 1 180 ? 9.097 6.781 -30.417 1.00 97.56 180 ARG A C 1
ATOM 1387 O O . ARG A 1 180 ? 8.964 7.576 -31.353 1.00 97.56 180 ARG A O 1
ATOM 1394 N N . ILE A 1 181 ? 8.703 5.516 -30.461 1.00 98.06 181 ILE A N 1
ATOM 1395 C CA . ILE A 1 181 ? 7.972 4.894 -31.565 1.00 98.06 181 ILE A CA 1
ATOM 1396 C C . ILE A 1 181 ? 6.621 4.384 -31.071 1.00 98.06 181 ILE A C 1
ATOM 1398 O O . ILE A 1 181 ? 6.444 4.093 -29.888 1.00 98.06 181 ILE A O 1
ATOM 1402 N N . ALA A 1 182 ? 5.680 4.246 -31.992 1.00 98.38 182 ALA A N 1
ATOM 1403 C CA . ALA A 1 182 ? 4.409 3.586 -31.760 1.00 98.38 182 ALA A CA 1
ATOM 1404 C C . ALA A 1 182 ? 4.182 2.497 -32.809 1.00 98.38 182 ALA A C 1
ATOM 1406 O O . ALA A 1 182 ? 4.673 2.586 -33.938 1.00 98.38 182 ALA A O 1
ATOM 1407 N N . ARG A 1 183 ? 3.402 1.478 -32.452 1.00 98.00 183 ARG A N 1
ATOM 1408 C CA . ARG A 1 183 ? 2.913 0.467 -33.393 1.00 98.00 183 ARG A CA 1
ATOM 1409 C C . ARG A 1 183 ? 1.429 0.232 -33.151 1.00 98.00 183 ARG A C 1
ATOM 1411 O O . ARG A 1 183 ? 1.036 -0.071 -32.027 1.00 98.00 183 ARG A O 1
ATOM 1418 N N . LYS A 1 184 ? 0.614 0.388 -34.200 1.00 97.25 184 LYS A N 1
ATOM 1419 C CA . LYS A 1 184 ? -0.830 0.111 -34.141 1.00 97.25 184 LYS A CA 1
ATOM 1420 C C . LYS A 1 184 ? -1.046 -1.391 -33.958 1.00 97.25 184 LYS A C 1
ATOM 1422 O O . LYS A 1 184 ? -0.401 -2.181 -34.655 1.00 97.25 184 LYS A O 1
ATOM 1427 N N . ILE A 1 185 ? -1.946 -1.772 -33.060 1.00 96.81 185 ILE A N 1
ATOM 1428 C CA . ILE A 1 185 ? -2.277 -3.166 -32.751 1.00 96.81 185 ILE A CA 1
ATOM 1429 C C . ILE A 1 185 ? -3.786 -3.417 -32.827 1.00 96.81 185 ILE A C 1
ATOM 1431 O O . ILE A 1 185 ? -4.594 -2.502 -32.680 1.00 96.81 185 ILE A O 1
ATOM 1435 N N . SER A 1 186 ? -4.150 -4.667 -33.098 1.00 94.62 186 SER A N 1
ATOM 1436 C CA . SER A 1 186 ? -5.523 -5.184 -33.026 1.00 94.62 186 SER A CA 1
ATOM 1437 C C . SER A 1 186 ? -5.925 -5.530 -31.589 1.00 94.62 186 SER A C 1
ATOM 1439 O O . SER A 1 186 ? -5.093 -5.493 -30.679 1.00 94.62 186 SER A O 1
ATOM 1441 N N . LEU A 1 187 ? -7.189 -5.923 -31.386 1.00 90.75 187 LEU A N 1
ATOM 1442 C CA . LEU A 1 187 ? -7.675 -6.389 -30.083 1.00 90.75 187 LEU A CA 1
ATOM 1443 C C . LEU A 1 187 ? -7.125 -7.770 -29.684 1.00 90.75 187 LEU A C 1
ATOM 1445 O O . LEU A 1 187 ? -7.202 -8.152 -28.522 1.00 90.75 187 LEU A O 1
ATOM 1449 N N . GLU A 1 188 ? -6.493 -8.476 -30.616 1.00 91.50 188 GLU A N 1
ATOM 1450 C CA . GLU A 1 188 ? -5.742 -9.713 -30.391 1.00 91.50 188 GLU A CA 1
ATOM 1451 C C . GLU A 1 188 ? -4.237 -9.445 -30.152 1.00 91.50 188 GLU A C 1
ATOM 1453 O O . GLU A 1 188 ? -3.427 -10.369 -30.028 1.00 91.50 188 GLU A O 1
ATOM 1458 N N . GLY A 1 189 ? -3.833 -8.169 -30.118 1.00 93.12 189 GLY A N 1
ATOM 1459 C CA . GLY A 1 189 ? -2.444 -7.738 -29.961 1.00 93.12 189 GLY A CA 1
ATOM 1460 C C . GLY A 1 189 ? -1.589 -7.912 -31.220 1.00 93.12 189 GLY A C 1
ATOM 1461 O O . GLY A 1 189 ? -0.372 -7.748 -31.160 1.00 93.12 189 GLY A O 1
ATOM 1462 N N . GLU A 1 190 ? -2.182 -8.258 -32.368 1.00 95.56 190 GLU A N 1
ATOM 1463 C CA . GLU A 1 190 ? -1.443 -8.372 -33.630 1.00 95.56 190 GLU A CA 1
ATOM 1464 C C . GLU A 1 190 ? -1.082 -7.000 -34.201 1.00 95.56 190 GLU A C 1
ATOM 1466 O O . GLU A 1 190 ? -1.930 -6.101 -34.185 1.00 95.56 190 GLU A O 1
ATOM 1471 N N . PRO A 1 191 ? 0.134 -6.828 -34.747 1.00 95.88 191 PRO A N 1
ATOM 1472 C CA . PRO A 1 191 ? 0.535 -5.577 -35.366 1.00 95.88 191 PRO A CA 1
ATOM 1473 C C . PRO A 1 191 ? -0.279 -5.304 -36.636 1.00 95.88 191 PRO A C 1
ATOM 1475 O O . PRO A 1 191 ? -0.341 -6.130 -37.543 1.00 95.88 191 PRO A O 1
ATOM 1478 N N . LEU A 1 192 ? -0.848 -4.103 -36.733 1.00 94.81 192 LEU A N 1
ATOM 1479 C CA . LEU A 1 192 ? -1.637 -3.646 -37.886 1.00 94.81 192 LEU A CA 1
ATOM 1480 C C . LEU A 1 192 ? -0.832 -2.777 -38.870 1.00 94.81 192 LEU A C 1
ATOM 1482 O O . LEU A 1 192 ? -1.398 -2.148 -39.761 1.00 94.81 192 LEU A O 1
ATOM 1486 N N . GLY A 1 193 ? 0.490 -2.721 -38.708 1.00 92.56 193 GLY A N 1
ATOM 1487 C CA . GLY A 1 193 ? 1.397 -1.962 -39.565 1.00 92.56 193 GLY A CA 1
ATOM 1488 C C . GLY A 1 193 ? 2.833 -1.967 -39.047 1.00 92.56 193 GLY A C 1
ATOM 1489 O O . GLY A 1 193 ? 3.149 -2.642 -38.061 1.00 92.56 193 GLY A O 1
ATOM 1490 N N . ASP A 1 194 ? 3.698 -1.209 -39.713 1.00 96.69 194 ASP A N 1
ATOM 1491 C CA . ASP A 1 194 ? 5.089 -1.009 -39.298 1.00 96.69 194 ASP A CA 1
ATOM 1492 C C . ASP A 1 194 ? 5.162 -0.106 -38.052 1.00 96.69 194 ASP A C 1
ATOM 1494 O O . ASP A 1 194 ? 4.297 0.759 -37.869 1.00 96.69 194 ASP A O 1
ATOM 1498 N N . PRO A 1 195 ? 6.187 -0.259 -37.193 1.00 97.06 195 PRO A N 1
ATOM 1499 C CA . PRO A 1 195 ? 6.505 0.754 -36.196 1.00 97.06 195 PRO A CA 1
ATOM 1500 C C . PRO A 1 195 ? 6.790 2.104 -36.867 1.00 97.06 195 PRO A C 1
ATOM 1502 O O . PRO A 1 195 ? 7.456 2.173 -37.901 1.00 97.06 195 PRO A O 1
ATOM 1505 N N . CYS A 1 196 ? 6.328 3.187 -36.256 1.00 98.06 196 CYS A N 1
ATOM 1506 C CA . CYS A 1 196 ? 6.536 4.546 -36.743 1.00 98.06 196 CYS A CA 1
ATOM 1507 C C . CYS A 1 196 ? 6.970 5.471 -35.603 1.00 98.06 196 CYS A C 1
ATOM 1509 O O . CYS A 1 196 ? 6.692 5.216 -34.433 1.00 98.06 196 CYS A O 1
ATOM 1511 N N . TRP A 1 197 ? 7.676 6.546 -35.931 1.00 98.25 197 TRP A N 1
ATOM 1512 C CA . TRP A 1 197 ? 8.175 7.508 -34.953 1.00 98.25 197 TRP A CA 1
ATOM 1513 C C . TRP A 1 197 ? 7.069 8.463 -34.508 1.00 98.25 197 TRP A C 1
ATOM 1515 O O . TRP A 1 197 ? 6.329 9.004 -35.329 1.00 98.25 197 TRP A O 1
ATOM 1525 N N . ILE A 1 198 ? 6.969 8.687 -33.201 1.00 98.12 198 ILE A N 1
ATOM 1526 C CA . ILE A 1 198 ? 6.103 9.729 -32.629 1.00 98.12 198 ILE A CA 1
ATOM 1527 C C . ILE A 1 198 ? 6.919 10.902 -32.090 1.00 98.12 198 ILE A C 1
ATOM 1529 O O . ILE A 1 198 ? 6.410 12.010 -31.988 1.00 98.12 198 ILE A O 1
ATOM 1533 N N . GLU A 1 199 ? 8.192 10.685 -31.774 1.00 96.75 199 GLU A N 1
ATOM 1534 C CA . GLU A 1 199 ? 9.110 11.724 -31.323 1.00 96.75 199 GLU A CA 1
ATOM 1535 C C . GLU A 1 199 ? 10.530 11.339 -31.730 1.00 96.75 199 GLU A C 1
ATOM 1537 O O . GLU A 1 199 ? 10.961 10.221 -31.455 1.00 96.75 199 GLU A O 1
ATOM 1542 N N . LYS A 1 200 ? 11.257 12.272 -32.347 1.00 95.88 200 LYS A N 1
ATOM 1543 C CA . LYS A 1 200 ? 12.685 12.170 -32.676 1.00 95.88 200 LYS A CA 1
ATOM 1544 C C . LYS A 1 200 ? 13.421 13.354 -32.055 1.00 95.88 200 LYS A C 1
ATOM 1546 O O . LYS A 1 200 ? 12.842 14.430 -31.911 1.00 95.88 200 LYS A O 1
ATOM 1551 N N . ASN A 1 201 ? 14.692 13.172 -31.725 1.00 94.56 201 ASN A N 1
ATOM 1552 C CA . ASN A 1 201 ? 15.569 14.226 -31.210 1.00 94.56 201 ASN A CA 1
ATOM 1553 C C . ASN A 1 201 ? 16.996 14.090 -31.778 1.00 94.56 201 ASN A C 1
ATOM 1555 O O . ASN A 1 201 ? 17.259 13.236 -32.629 1.00 94.56 201 ASN A O 1
ATOM 1559 N N . GLU A 1 202 ? 17.939 14.910 -31.314 1.00 91.69 202 GLU A N 1
ATOM 1560 C CA . GLU A 1 202 ? 19.331 14.914 -31.790 1.00 91.69 202 GLU A CA 1
ATOM 1561 C C . GLU A 1 202 ? 20.067 13.571 -31.602 1.00 91.69 202 GLU A C 1
ATOM 1563 O O . GLU A 1 202 ? 21.056 13.276 -32.286 1.00 91.69 202 GLU A O 1
ATOM 1568 N N . PHE A 1 203 ? 19.583 12.714 -30.701 1.00 91.62 203 PHE A N 1
ATOM 1569 C CA . PHE A 1 203 ? 20.138 11.383 -30.489 1.00 91.62 203 PHE A CA 1
ATOM 1570 C C . PHE A 1 203 ? 19.655 10.357 -31.515 1.00 91.62 203 PHE A C 1
ATOM 1572 O O . PHE A 1 203 ? 20.340 9.357 -31.719 1.00 91.62 203 PHE A O 1
ATOM 1579 N N . THR A 1 204 ? 18.551 10.614 -32.225 1.00 93.38 204 THR A N 1
ATOM 1580 C CA . THR A 1 204 ? 18.083 9.742 -33.317 1.00 93.38 204 THR A CA 1
ATOM 1581 C C . THR A 1 204 ? 19.149 9.588 -34.403 1.00 93.38 204 THR A C 1
ATOM 1583 O O . THR A 1 204 ? 19.482 8.469 -34.802 1.00 93.38 204 THR A O 1
ATOM 1586 N N . GLU A 1 205 ? 19.715 10.707 -34.859 1.00 89.69 205 GLU A N 1
ATOM 1587 C CA . GLU A 1 205 ? 20.744 10.715 -35.901 1.00 89.69 205 GLU A CA 1
ATOM 1588 C C . GLU A 1 205 ? 22.083 10.208 -35.369 1.00 89.69 205 GLU A C 1
ATOM 1590 O O . GLU A 1 205 ? 22.688 9.319 -35.966 1.00 89.69 205 GLU A O 1
ATOM 1595 N N . SER A 1 206 ? 22.533 10.710 -34.214 1.00 87.50 206 SER A N 1
ATOM 1596 C CA . SER A 1 206 ? 23.848 10.338 -33.666 1.00 87.50 206 SER A CA 1
ATOM 1597 C C . SER A 1 206 ? 23.958 8.871 -33.233 1.00 87.50 206 SER A C 1
ATOM 1599 O O . SER A 1 206 ? 25.067 8.365 -33.064 1.00 87.50 206 SER A O 1
ATOM 1601 N N . GLN A 1 207 ? 22.832 8.171 -33.083 1.00 87.94 207 GLN A N 1
ATOM 1602 C CA . GLN A 1 207 ? 22.787 6.735 -32.797 1.00 87.94 207 GLN A CA 1
ATOM 1603 C C . GLN A 1 207 ? 22.549 5.881 -34.050 1.00 87.94 207 GLN A C 1
ATOM 1605 O O . GLN A 1 207 ? 22.526 4.655 -33.943 1.00 87.94 207 GLN A O 1
ATOM 1610 N N . LEU A 1 208 ? 22.463 6.505 -35.230 1.00 90.62 208 LEU A N 1
ATOM 1611 C CA . LEU A 1 208 ? 22.347 5.854 -36.538 1.00 90.62 208 LEU A CA 1
ATOM 1612 C C . LEU A 1 208 ? 21.055 5.044 -36.715 1.00 90.62 208 LEU A C 1
ATOM 1614 O O . LEU A 1 208 ? 21.056 4.025 -37.400 1.00 90.62 208 LEU A O 1
ATOM 1618 N N . TYR A 1 209 ? 19.925 5.485 -36.145 1.00 93.31 209 TYR A N 1
ATOM 1619 C CA . TYR A 1 209 ? 18.650 4.769 -36.318 1.00 93.31 209 TYR A CA 1
ATOM 1620 C C . TYR A 1 209 ? 18.234 4.634 -37.793 1.00 93.31 209 TYR A C 1
ATOM 1622 O O . TYR A 1 209 ? 17.667 3.608 -38.169 1.00 93.31 209 TYR A O 1
ATOM 1630 N N . ALA A 1 210 ? 18.600 5.601 -38.643 1.00 95.38 210 ALA A N 1
ATOM 1631 C CA . ALA A 1 210 ? 18.376 5.545 -40.089 1.00 95.38 210 ALA A CA 1
ATOM 1632 C C . ALA A 1 210 ? 19.128 4.395 -40.794 1.00 95.38 210 ALA A C 1
ATOM 1634 O O . ALA A 1 210 ? 18.738 3.980 -41.882 1.00 95.38 210 ALA A O 1
ATOM 1635 N N . GLU A 1 211 ? 20.182 3.862 -40.176 1.00 94.88 211 GLU A N 1
ATOM 1636 C CA . GLU A 1 211 ? 20.958 2.736 -40.703 1.00 94.88 211 GLU A CA 1
ATOM 1637 C C . GLU A 1 211 ? 20.499 1.388 -40.132 1.00 94.88 211 GLU A C 1
ATOM 1639 O O . GLU A 1 211 ? 20.962 0.347 -40.582 1.00 94.88 211 GLU A O 1
ATOM 1644 N N . THR A 1 212 ? 19.597 1.384 -39.147 1.00 94.19 212 THR A N 1
ATOM 1645 C CA . THR A 1 212 ? 19.033 0.156 -38.560 1.00 94.19 212 THR A CA 1
ATOM 1646 C C . THR A 1 212 ? 17.845 -0.360 -39.374 1.00 94.19 212 THR A C 1
ATOM 1648 O O . THR A 1 212 ? 17.438 0.273 -40.353 1.00 94.19 212 THR A O 1
ATOM 1651 N N . VAL A 1 213 ? 17.222 -1.465 -38.951 1.00 93.38 213 VAL A N 1
ATOM 1652 C CA . VAL A 1 213 ? 15.922 -1.926 -39.489 1.00 93.38 213 VAL A CA 1
ATOM 1653 C C . VAL A 1 213 ? 14.875 -0.798 -39.547 1.00 93.38 213 VAL A C 1
ATOM 1655 O O . VAL A 1 213 ? 14.116 -0.690 -40.506 1.00 93.38 213 VAL A O 1
ATOM 1658 N N . TYR A 1 214 ? 14.907 0.147 -38.602 1.00 95.25 214 TYR A N 1
ATOM 1659 C CA . TYR A 1 214 ? 13.973 1.274 -38.569 1.00 95.25 214 TYR A CA 1
ATOM 1660 C C . TYR A 1 214 ? 14.133 2.252 -39.731 1.00 95.25 214 TYR A C 1
ATOM 1662 O O . TYR A 1 214 ? 13.148 2.868 -40.132 1.00 95.25 214 TYR A O 1
ATOM 1670 N N . GLY A 1 215 ? 15.332 2.398 -40.292 1.00 95.75 215 GLY A N 1
ATOM 1671 C CA . GLY A 1 215 ? 15.543 3.228 -41.475 1.00 95.75 215 GLY A CA 1
ATOM 1672 C C . GLY A 1 215 ? 15.649 2.453 -42.776 1.00 95.75 215 GLY A C 1
ATOM 1673 O O . GLY A 1 215 ? 15.173 2.931 -43.800 1.00 95.75 215 GLY A O 1
ATOM 1674 N N . THR A 1 216 ? 16.204 1.246 -42.738 1.00 95.56 216 THR A N 1
ATOM 1675 C CA . THR A 1 216 ? 16.413 0.422 -43.936 1.00 95.56 216 THR A CA 1
ATOM 1676 C C . THR A 1 216 ? 15.172 -0.370 -44.347 1.00 95.56 216 THR A C 1
ATOM 1678 O O . THR A 1 216 ? 14.938 -0.524 -45.543 1.00 95.56 216 THR A O 1
ATOM 1681 N N . GLU A 1 217 ? 14.351 -0.813 -43.390 1.00 94.75 217 GLU A N 1
ATOM 1682 C CA . GLU A 1 217 ? 13.096 -1.539 -43.636 1.00 94.75 217 GLU A CA 1
ATOM 1683 C C . GLU A 1 217 ? 11.878 -0.620 -43.449 1.00 94.75 217 GLU A C 1
ATOM 1685 O O . GLU A 1 217 ? 11.074 -0.467 -44.368 1.00 94.75 217 GLU A O 1
ATOM 1690 N N . TYR A 1 218 ? 11.774 0.069 -42.304 1.00 95.31 218 TYR A N 1
ATOM 1691 C CA . TYR A 1 218 ? 10.603 0.907 -41.978 1.00 95.31 218 TYR A CA 1
ATOM 1692 C C . TYR A 1 218 ? 10.706 2.363 -42.465 1.00 95.31 218 TYR A C 1
ATOM 1694 O O . TYR A 1 218 ? 9.716 3.100 -42.465 1.00 95.31 218 TYR A O 1
ATOM 1702 N N . GLY A 1 219 ? 11.879 2.794 -42.940 1.00 96.00 219 GLY A N 1
ATOM 1703 C CA . GLY A 1 219 ? 12.064 4.086 -43.610 1.00 96.00 219 GLY A CA 1
ATOM 1704 C C . GLY A 1 219 ? 12.006 5.326 -42.710 1.00 96.00 219 GLY A C 1
ATOM 1705 O O . GLY A 1 219 ? 11.716 6.408 -43.214 1.00 96.00 219 GLY A O 1
ATOM 1706 N N . MET A 1 220 ? 12.238 5.198 -41.398 1.00 96.19 220 MET A N 1
ATOM 1707 C CA . MET A 1 220 ? 12.174 6.292 -40.408 1.00 96.19 220 MET A CA 1
ATOM 1708 C C . MET A 1 220 ? 10.850 7.081 -40.425 1.00 96.19 220 MET A C 1
ATOM 1710 O O . MET A 1 220 ? 10.819 8.262 -40.063 1.00 96.19 220 MET A O 1
ATOM 1714 N N . LYS A 1 221 ? 9.756 6.443 -40.862 1.00 97.19 221 LYS A N 1
ATOM 1715 C CA . LYS A 1 221 ? 8.456 7.097 -41.052 1.00 97.19 221 LYS A CA 1
ATOM 1716 C C . LYS A 1 221 ? 7.887 7.595 -39.730 1.00 97.19 221 LYS A C 1
ATOM 1718 O O . LYS A 1 221 ? 7.915 6.884 -38.728 1.00 97.19 221 LYS A O 1
ATOM 1723 N N . ASP A 1 222 ? 7.316 8.792 -39.764 1.00 97.88 222 ASP A N 1
ATOM 1724 C CA . ASP A 1 222 ? 6.527 9.327 -38.660 1.00 97.88 222 ASP A CA 1
ATOM 1725 C C . ASP A 1 222 ? 5.120 8.725 -38.659 1.00 97.88 222 ASP A C 1
ATOM 1727 O O . ASP A 1 222 ? 4.542 8.442 -39.714 1.00 97.88 222 ASP A O 1
ATOM 1731 N N . CYS A 1 223 ? 4.557 8.525 -37.471 1.00 97.38 223 CYS A N 1
ATOM 1732 C CA . CYS A 1 223 ? 3.174 8.102 -37.338 1.00 97.38 223 CYS A CA 1
ATOM 1733 C C . CYS A 1 223 ? 2.241 9.210 -37.826 1.00 97.38 223 CYS A C 1
ATOM 1735 O O . CYS A 1 223 ? 2.389 10.371 -37.437 1.00 97.38 223 CYS A O 1
ATOM 1737 N N . VAL A 1 224 ? 1.225 8.832 -38.609 1.00 95.12 224 VAL A N 1
ATOM 1738 C CA . VAL A 1 224 ? 0.195 9.764 -39.099 1.00 95.12 224 VAL A CA 1
ATOM 1739 C C . VAL A 1 224 ? -0.476 10.504 -37.937 1.00 95.12 224 VAL A C 1
ATOM 1741 O O . VAL A 1 224 ? -0.676 11.707 -38.030 1.00 95.12 224 VAL A O 1
ATOM 1744 N N . LYS A 1 225 ? -0.742 9.799 -36.827 1.00 95.31 225 LYS A N 1
ATOM 1745 C CA . LYS A 1 225 ? -1.355 10.347 -35.607 1.00 95.31 225 LYS A CA 1
ATOM 1746 C C . LYS A 1 225 ? -0.351 10.690 -34.500 1.00 95.31 225 LYS A C 1
ATOM 1748 O O . LYS A 1 225 ? -0.630 10.535 -33.314 1.00 95.31 225 LYS A O 1
ATOM 1753 N N . SER A 1 226 ? 0.875 11.075 -34.860 1.00 96.88 226 SER A N 1
ATOM 1754 C CA . SER A 1 226 ? 1.925 11.366 -33.868 1.00 96.88 226 SER A CA 1
ATOM 1755 C C . SER A 1 226 ? 1.542 12.496 -32.904 1.00 96.88 226 SER A C 1
ATOM 1757 O O . SER A 1 226 ? 1.895 12.430 -31.727 1.00 96.88 226 SER A O 1
ATOM 1759 N N . ALA A 1 227 ? 0.801 13.509 -33.362 1.00 96.75 227 ALA A N 1
ATOM 1760 C CA . ALA A 1 227 ? 0.352 14.617 -32.521 1.00 96.75 227 ALA A CA 1
ATOM 1761 C C . ALA A 1 227 ? -0.665 14.156 -31.466 1.00 96.75 227 ALA A C 1
ATOM 1763 O O . ALA A 1 227 ? -0.506 14.463 -30.287 1.00 96.75 227 ALA A O 1
ATOM 1764 N N . GLU A 1 228 ? -1.661 13.371 -31.870 1.00 96.56 228 GLU A N 1
ATOM 1765 C CA . GLU A 1 228 ? -2.702 12.824 -31.000 1.00 96.56 228 GLU A CA 1
ATOM 1766 C C . GLU A 1 228 ? -2.119 11.827 -29.997 1.00 96.56 228 GLU A C 1
ATOM 1768 O O . GLU A 1 228 ? -2.438 11.887 -28.810 1.00 96.56 228 GLU A O 1
ATOM 1773 N N . ILE A 1 229 ? -1.202 10.964 -30.448 1.00 97.12 229 ILE A N 1
ATOM 1774 C CA . ILE A 1 229 ? -0.499 10.023 -29.569 1.00 97.12 229 ILE A CA 1
ATOM 1775 C C . ILE A 1 229 ? 0.322 10.780 -28.518 1.00 97.12 229 ILE A C 1
ATOM 1777 O O . ILE A 1 229 ? 0.258 10.462 -27.333 1.00 97.12 229 ILE A O 1
ATOM 1781 N N . ASN A 1 230 ? 1.074 11.811 -28.913 1.00 97.12 230 ASN A N 1
ATOM 1782 C CA . ASN A 1 230 ? 1.840 12.606 -27.951 1.00 97.12 230 ASN A CA 1
ATOM 1783 C C . ASN A 1 230 ? 0.952 13.414 -27.001 1.00 97.12 230 ASN A C 1
ATOM 1785 O O . ASN A 1 230 ? 1.330 13.584 -25.845 1.00 97.12 230 ASN A O 1
ATOM 1789 N N . ALA A 1 231 ? -0.202 13.898 -27.464 1.00 95.12 231 ALA A N 1
ATOM 1790 C CA . ALA A 1 231 ? -1.162 14.603 -26.621 1.00 95.12 231 ALA A CA 1
ATOM 1791 C C . ALA A 1 231 ? -1.754 13.687 -25.536 1.00 95.12 231 ALA A C 1
ATOM 1793 O O . ALA A 1 231 ? -1.927 14.127 -24.403 1.00 95.12 231 ALA A O 1
ATOM 1794 N N . ALA A 1 232 ? -2.005 12.413 -25.853 1.00 94.31 232 ALA A N 1
ATOM 1795 C CA . ALA A 1 232 ? -2.411 11.402 -24.875 1.00 94.31 232 ALA A CA 1
ATOM 1796 C C . ALA A 1 232 ? -1.320 11.170 -23.811 1.00 94.31 232 ALA A C 1
ATOM 1798 O O . ALA A 1 232 ? -1.570 11.289 -22.615 1.00 94.31 232 ALA A O 1
ATOM 1799 N N . LEU A 1 233 ? -0.066 10.989 -24.243 1.00 95.25 233 LEU A N 1
ATOM 1800 C CA . LEU A 1 233 ? 1.082 10.684 -23.371 1.00 95.25 233 LEU A CA 1
ATOM 1801 C C . LEU A 1 233 ? 1.507 11.812 -22.412 1.00 95.25 233 LEU A C 1
ATOM 1803 O O . LEU A 1 233 ? 2.477 11.641 -21.671 1.00 95.25 233 LEU A O 1
ATOM 1807 N N . VAL A 1 234 ? 0.842 12.969 -22.438 1.00 94.62 234 VAL A N 1
ATOM 1808 C CA . VAL A 1 234 ? 1.088 14.075 -21.496 1.00 94.62 234 VAL A CA 1
ATOM 1809 C C . VAL A 1 234 ? -0.088 14.352 -20.563 1.00 94.62 234 VAL A C 1
ATOM 1811 O O . VAL A 1 234 ? 0.000 15.276 -19.753 1.00 94.62 234 VAL A O 1
ATOM 1814 N N . LYS A 1 235 ? -1.177 13.580 -20.651 1.00 93.12 235 LYS A N 1
ATOM 1815 C CA . LYS A 1 235 ? -2.278 13.679 -19.690 1.00 93.12 235 LYS A CA 1
ATOM 1816 C C . LYS A 1 235 ? -1.867 13.064 -18.346 1.00 93.12 235 LYS A C 1
ATOM 1818 O O . LYS A 1 235 ? -1.212 12.024 -18.348 1.00 93.12 235 LYS A O 1
ATOM 1823 N N . PRO A 1 236 ? -2.282 13.635 -17.204 1.00 91.50 236 PRO A N 1
ATOM 1824 C CA . PRO A 1 236 ? -1.893 13.162 -15.870 1.00 91.50 236 PRO A CA 1
ATOM 1825 C C . PRO A 1 236 ? -2.050 11.653 -15.618 1.00 91.50 236 PRO A C 1
ATOM 1827 O O . PRO A 1 236 ? -1.156 11.018 -15.062 1.00 91.50 236 PRO A O 1
ATOM 1830 N N . ASN A 1 237 ? -3.165 11.071 -16.051 1.00 90.19 237 ASN A N 1
ATOM 1831 C CA . ASN A 1 237 ? -3.525 9.669 -15.831 1.00 90.19 237 ASN A CA 1
ATOM 1832 C C . ASN A 1 237 ? -3.055 8.711 -16.944 1.00 90.19 237 ASN A C 1
ATOM 1834 O O . ASN A 1 237 ? -3.257 7.507 -16.827 1.00 90.19 237 ASN A O 1
ATOM 1838 N N . GLU A 1 238 ? -2.454 9.230 -18.017 1.00 90.19 238 GLU A N 1
ATOM 1839 C CA . GLU A 1 238 ? -1.935 8.440 -19.149 1.00 90.19 238 GLU A CA 1
ATOM 1840 C C . GLU A 1 238 ? -0.415 8.619 -19.330 1.00 90.19 238 GLU A C 1
ATOM 1842 O O . GLU A 1 238 ? 0.215 7.903 -20.111 1.00 90.19 238 GLU A O 1
ATOM 1847 N N . ALA A 1 239 ? 0.197 9.580 -18.628 1.00 90.75 239 ALA A N 1
ATOM 1848 C CA . ALA A 1 239 ? 1.612 9.884 -18.760 1.00 90.75 239 ALA A CA 1
ATOM 1849 C C . ALA A 1 239 ? 2.464 8.699 -18.270 1.00 90.75 239 ALA A C 1
ATOM 1851 O O . ALA A 1 239 ? 2.364 8.312 -17.105 1.00 90.75 239 ALA A O 1
ATOM 1852 N N . PRO A 1 240 ? 3.334 8.130 -19.121 1.00 92.50 240 PRO A N 1
ATOM 1853 C CA . PRO A 1 240 ? 4.124 6.965 -18.754 1.00 92.50 240 PRO A CA 1
ATOM 1854 C C . PRO A 1 240 ? 5.185 7.312 -17.706 1.00 92.50 240 PRO A C 1
ATOM 1856 O O . PRO A 1 240 ? 5.441 8.480 -17.397 1.00 92.50 240 PRO A O 1
ATOM 1859 N N . ALA A 1 241 ? 5.854 6.273 -17.204 1.00 90.81 241 ALA A N 1
ATOM 1860 C CA . ALA A 1 241 ? 6.850 6.381 -16.140 1.00 90.81 241 ALA A CA 1
ATOM 1861 C C . ALA A 1 241 ? 8.009 7.341 -16.460 1.00 90.81 241 ALA A C 1
ATOM 1863 O O . ALA A 1 241 ? 8.628 7.909 -15.561 1.00 90.81 241 ALA A O 1
ATOM 1864 N N . TRP A 1 242 ? 8.301 7.550 -17.741 1.00 90.38 242 TRP A N 1
ATOM 1865 C CA . TRP A 1 242 ? 9.357 8.443 -18.192 1.00 90.38 242 TRP A CA 1
ATOM 1866 C C . TRP A 1 242 ? 9.127 8.917 -19.626 1.00 90.38 242 TRP A C 1
ATOM 1868 O O . TRP A 1 242 ? 8.233 8.455 -20.333 1.00 90.38 242 TRP A O 1
ATOM 1878 N N . SER A 1 243 ? 9.977 9.834 -20.082 1.00 93.75 243 SER A N 1
ATOM 1879 C CA . SER A 1 243 ? 9.996 10.317 -21.462 1.00 93.75 243 SER A CA 1
ATOM 1880 C C . SER A 1 243 ? 11.428 10.548 -21.941 1.00 93.75 243 SER A C 1
ATOM 1882 O O . SER A 1 243 ? 12.341 10.625 -21.106 1.00 93.75 243 SER A O 1
ATOM 1884 N N . PRO A 1 244 ? 11.645 10.762 -23.255 1.00 94.12 244 PRO A N 1
ATOM 1885 C CA . PRO A 1 244 ? 12.968 11.081 -23.761 1.00 94.12 244 PRO A CA 1
ATOM 1886 C C . PRO A 1 244 ? 13.594 12.304 -23.090 1.00 94.12 244 PRO A C 1
ATOM 1888 O O . PRO A 1 244 ? 14.792 12.342 -22.820 1.00 94.12 244 PRO A O 1
ATOM 1891 N N . TRP A 1 245 ? 12.768 13.305 -22.775 1.00 94.75 245 TRP A N 1
ATOM 1892 C CA . TRP A 1 245 ? 13.234 14.492 -22.073 1.00 94.75 245 TRP A CA 1
ATOM 1893 C C . TRP A 1 245 ? 13.694 14.172 -20.648 1.00 94.75 245 TRP A C 1
ATOM 1895 O O . TRP A 1 245 ? 14.785 14.600 -20.282 1.00 94.75 245 TRP A O 1
ATOM 1905 N N . LEU A 1 246 ? 12.908 13.412 -19.875 1.00 93.75 246 LEU A N 1
ATOM 1906 C CA . LEU A 1 246 ? 13.240 13.101 -18.479 1.00 93.75 246 LEU A CA 1
ATOM 1907 C C . LEU A 1 246 ? 14.556 12.327 -18.390 1.00 93.75 246 LEU A C 1
ATOM 1909 O O . LEU A 1 246 ? 15.458 12.751 -17.679 1.00 93.75 246 LEU A O 1
ATOM 1913 N N . TYR A 1 247 ? 14.714 11.288 -19.211 1.00 89.44 247 TYR A N 1
ATOM 1914 C CA . TYR A 1 247 ? 15.944 10.495 -19.272 1.00 89.44 247 TYR A CA 1
ATOM 1915 C C . TYR A 1 247 ? 17.183 11.308 -19.667 1.00 89.44 247 TYR A C 1
ATOM 1917 O O . TYR A 1 247 ? 18.280 11.060 -19.172 1.00 89.44 247 TYR A O 1
ATOM 1925 N N . ASN A 1 248 ? 17.037 12.256 -20.598 1.00 92.56 248 ASN A N 1
ATOM 1926 C CA . ASN A 1 248 ? 18.170 13.047 -21.086 1.00 92.56 248 ASN A CA 1
ATOM 1927 C C . ASN A 1 248 ? 18.560 14.193 -20.141 1.00 92.56 248 ASN A C 1
ATOM 1929 O O . ASN A 1 248 ? 19.688 14.678 -20.224 1.00 92.56 248 ASN A O 1
ATOM 1933 N N . ASN A 1 249 ? 17.643 14.659 -19.288 1.00 92.75 249 ASN A N 1
ATOM 1934 C CA . ASN A 1 249 ? 17.833 15.876 -18.494 1.00 92.75 249 ASN A CA 1
ATOM 1935 C C . ASN A 1 249 ? 17.886 15.626 -16.985 1.00 92.75 249 ASN A C 1
ATOM 1937 O O . ASN A 1 249 ? 18.483 16.434 -16.277 1.00 92.75 249 ASN A O 1
ATOM 1941 N N . GLY A 1 250 ? 17.292 14.536 -16.501 1.00 92.38 250 GLY A N 1
ATOM 1942 C CA . GLY A 1 250 ? 17.036 14.325 -15.082 1.00 92.38 250 GLY A CA 1
ATOM 1943 C C . GLY A 1 250 ? 15.996 15.299 -14.525 1.00 92.38 250 GLY A C 1
ATOM 1944 O O . GLY A 1 250 ? 15.628 16.303 -15.146 1.00 92.38 250 GLY A O 1
ATOM 1945 N N . LEU A 1 251 ? 15.514 14.992 -13.327 1.00 95.94 251 LEU A N 1
ATOM 1946 C CA . LEU A 1 251 ? 14.575 15.824 -12.589 1.00 95.94 251 LEU A CA 1
ATOM 1947 C C . LEU A 1 251 ? 14.896 15.716 -11.101 1.00 95.94 251 LEU A C 1
ATOM 1949 O O . LEU A 1 251 ? 15.086 14.623 -10.576 1.00 95.94 251 LEU A O 1
ATOM 1953 N N . VAL A 1 252 ? 14.979 16.856 -10.422 1.00 97.44 252 VAL A N 1
ATOM 1954 C CA . VAL A 1 252 ? 15.337 16.951 -9.005 1.00 97.44 252 VAL A CA 1
ATOM 1955 C C . VAL A 1 252 ? 14.111 17.310 -8.179 1.00 97.44 252 VAL A C 1
ATOM 1957 O O . VAL A 1 252 ? 13.333 18.189 -8.566 1.00 97.44 252 VAL A O 1
ATOM 1960 N N . ALA A 1 253 ? 13.958 16.637 -7.040 1.00 97.69 253 ALA A N 1
ATOM 1961 C CA . ALA A 1 253 ? 12.880 16.864 -6.085 1.00 97.69 253 ALA A CA 1
ATOM 1962 C C . ALA A 1 253 ? 12.956 18.243 -5.396 1.00 97.69 253 ALA A C 1
ATOM 1964 O O . ALA A 1 253 ? 13.914 19.004 -5.573 1.00 97.69 253 ALA A O 1
ATOM 1965 N N . ALA A 1 254 ? 11.955 18.555 -4.566 1.00 96.94 254 ALA A N 1
ATOM 1966 C CA . ALA A 1 254 ? 11.811 19.859 -3.911 1.00 96.94 254 ALA A CA 1
ATOM 1967 C C . ALA A 1 254 ? 12.978 20.224 -2.980 1.00 96.94 254 ALA A C 1
ATOM 1969 O O . ALA A 1 254 ? 13.218 21.401 -2.714 1.00 96.94 254 ALA A O 1
ATOM 1970 N N . ASP A 1 255 ? 13.723 19.233 -2.492 1.00 96.19 255 ASP A N 1
ATOM 1971 C CA . ASP A 1 255 ? 14.886 19.467 -1.637 1.00 96.19 255 ASP A CA 1
ATOM 1972 C C . ASP A 1 255 ? 16.162 19.859 -2.398 1.00 96.19 255 ASP A C 1
ATOM 1974 O O . ASP A 1 255 ? 17.180 20.169 -1.778 1.00 96.19 255 ASP A O 1
ATOM 1978 N N . GLY A 1 256 ? 16.117 19.865 -3.733 1.00 95.94 256 GLY A N 1
ATOM 1979 C CA . GLY A 1 256 ? 17.240 20.243 -4.586 1.00 95.94 256 GLY A CA 1
ATOM 1980 C C . GLY A 1 256 ? 18.376 19.219 -4.639 1.00 95.94 256 GLY A C 1
ATOM 1981 O O . GLY A 1 256 ? 19.442 19.549 -5.161 1.00 95.94 256 GLY A O 1
ATOM 1982 N N . THR A 1 257 ? 18.178 18.000 -4.128 1.00 94.94 257 THR A N 1
ATOM 1983 C CA . THR A 1 257 ? 19.232 16.976 -4.036 1.00 94.94 257 THR A CA 1
ATOM 1984 C C . THR A 1 257 ? 18.857 15.638 -4.671 1.00 94.94 257 THR A C 1
ATOM 1986 O O . THR A 1 257 ? 19.657 15.107 -5.444 1.00 94.94 257 THR A O 1
ATOM 1989 N N . HIS A 1 258 ? 17.661 15.103 -4.413 1.00 97.75 258 HIS A N 1
ATOM 1990 C CA . HIS A 1 258 ? 17.301 13.754 -4.866 1.00 97.75 258 HIS A CA 1
ATOM 1991 C C . HIS A 1 258 ? 16.805 13.732 -6.314 1.00 97.75 258 HIS A C 1
ATOM 1993 O O . HIS A 1 258 ? 16.016 14.583 -6.730 1.00 97.75 258 HIS A O 1
ATOM 1999 N N . GLN A 1 259 ? 17.256 12.731 -7.073 1.00 96.75 259 GLN A N 1
ATOM 2000 C CA . GLN A 1 259 ? 16.901 12.514 -8.478 1.00 96.75 259 GLN A CA 1
ATOM 2001 C C . GLN A 1 259 ? 15.633 11.662 -8.593 1.00 96.75 259 GLN A C 1
ATOM 2003 O O . GLN A 1 259 ? 15.567 10.568 -8.027 1.00 96.75 259 GLN A O 1
ATOM 2008 N N . MET A 1 260 ? 14.655 12.151 -9.348 1.00 97.00 260 MET A N 1
ATOM 2009 C CA . MET A 1 260 ? 13.344 11.538 -9.540 1.00 97.00 260 MET A CA 1
ATOM 2010 C C . MET A 1 260 ? 13.190 11.042 -10.975 1.00 97.00 260 MET A C 1
ATOM 2012 O O . MET A 1 260 ? 13.371 11.796 -11.930 1.00 97.00 260 MET A O 1
ATOM 2016 N N . GLU A 1 261 ? 12.801 9.781 -11.115 1.00 95.06 261 GLU A N 1
ATOM 2017 C CA . GLU A 1 261 ? 12.341 9.186 -12.370 1.00 95.06 261 GLU A CA 1
ATOM 2018 C C . GLU A 1 261 ? 11.181 8.228 -12.068 1.00 95.06 261 GLU A C 1
ATOM 2020 O O . GLU A 1 261 ? 10.824 8.018 -10.908 1.00 95.06 261 GLU A O 1
ATOM 2025 N N . GLU A 1 262 ? 10.591 7.636 -13.106 1.00 94.50 262 GLU A N 1
ATOM 2026 C CA . GLU A 1 262 ? 9.581 6.583 -12.962 1.00 94.50 262 GLU A CA 1
ATOM 2027 C C . GLU A 1 262 ? 8.338 7.028 -12.184 1.00 94.50 262 GLU A C 1
ATOM 2029 O O . GLU A 1 262 ? 7.962 6.418 -11.182 1.00 94.50 262 GLU A O 1
ATOM 2034 N N . GLN A 1 263 ? 7.691 8.094 -12.656 1.00 95.19 263 GLN A N 1
ATOM 2035 C CA . GLN A 1 263 ? 6.416 8.527 -12.090 1.00 95.19 263 GLN A CA 1
ATOM 2036 C C . GLN A 1 263 ? 5.338 7.439 -12.237 1.00 95.19 263 GLN A C 1
ATOM 2038 O O . GLN A 1 263 ? 5.313 6.686 -13.214 1.00 95.19 263 GLN A O 1
ATOM 2043 N N . THR A 1 264 ? 4.404 7.377 -11.297 1.00 96.19 264 THR A N 1
ATOM 2044 C CA . THR A 1 264 ? 3.153 6.639 -11.496 1.00 96.19 264 THR A CA 1
ATOM 2045 C C . THR A 1 264 ? 2.204 7.439 -12.384 1.00 96.19 264 THR A C 1
ATOM 2047 O O . THR A 1 264 ? 2.382 8.645 -12.575 1.00 96.19 264 THR A O 1
ATOM 2050 N N . PHE A 1 265 ? 1.126 6.802 -12.847 1.00 92.94 265 PHE A N 1
ATOM 2051 C CA . PHE A 1 265 ? -0.049 7.559 -13.272 1.00 92.94 265 PHE A CA 1
ATOM 2052 C C . PHE A 1 265 ? -0.553 8.438 -12.125 1.00 92.94 265 PHE A C 1
ATOM 2054 O O . PHE A 1 265 ? -0.370 8.109 -10.943 1.00 92.94 265 PHE A O 1
ATOM 2061 N N . ALA A 1 266 ? -1.159 9.567 -12.481 1.00 93.75 266 ALA A N 1
ATOM 2062 C CA . ALA A 1 266 ? -1.822 10.427 -11.520 1.00 93.75 266 ALA A CA 1
ATOM 2063 C C . ALA A 1 266 ? -3.280 10.007 -11.318 1.00 93.75 266 ALA A C 1
ATOM 2065 O O . ALA A 1 266 ? -3.973 9.633 -12.266 1.00 93.75 266 ALA A O 1
ATOM 2066 N N . VAL A 1 267 ? -3.748 10.121 -10.080 1.00 92.38 267 VAL A N 1
ATOM 2067 C CA . VAL A 1 267 ? -5.150 9.935 -9.694 1.00 92.38 267 VAL A CA 1
ATOM 2068 C C . VAL A 1 267 ? -5.719 11.282 -9.264 1.00 92.38 267 VAL A C 1
ATOM 2070 O O . VAL A 1 267 ? -5.050 12.038 -8.560 1.00 92.38 267 VAL A O 1
ATOM 2073 N N . TRP A 1 268 ? -6.931 11.599 -9.717 1.00 90.50 268 TRP A N 1
ATOM 2074 C CA . TRP A 1 268 ? -7.641 12.807 -9.303 1.00 90.50 268 TRP A CA 1
ATOM 2075 C C . TRP A 1 268 ? -8.335 12.574 -7.962 1.00 90.50 268 TRP A C 1
ATOM 2077 O O . TRP A 1 268 ? -8.984 11.545 -7.755 1.00 90.50 268 TRP A O 1
ATOM 2087 N N . HIS A 1 269 ? -8.198 13.537 -7.061 1.00 86.94 269 HIS A N 1
ATOM 2088 C CA . HIS A 1 269 ? -8.860 13.571 -5.768 1.00 86.94 269 HIS A CA 1
ATOM 2089 C C . HIS A 1 269 ? -9.882 14.694 -5.762 1.00 86.94 269 HIS A C 1
ATOM 2091 O O . HIS A 1 269 ? -9.509 15.860 -5.877 1.00 86.94 269 HIS A O 1
ATOM 2097 N N . ASP A 1 270 ? -11.153 14.337 -5.598 1.00 83.94 270 ASP A N 1
ATOM 2098 C CA . ASP A 1 270 ? -12.221 15.317 -5.441 1.00 83.94 270 ASP A CA 1
ATOM 2099 C C . ASP A 1 270 ? -12.086 16.036 -4.095 1.00 83.94 270 ASP A C 1
ATOM 2101 O O . ASP A 1 270 ? -12.000 15.406 -3.035 1.00 83.94 270 ASP A O 1
ATOM 2105 N N . ASP A 1 271 ? -12.102 17.364 -4.148 1.00 80.06 271 ASP A N 1
ATOM 2106 C CA . ASP A 1 271 ? -12.061 18.243 -2.987 1.00 80.06 271 ASP A CA 1
ATOM 2107 C C . ASP A 1 271 ? -13.024 19.412 -3.218 1.00 80.06 271 ASP A C 1
ATOM 2109 O O . ASP A 1 271 ? -12.761 20.322 -4.004 1.00 80.06 271 ASP A O 1
ATOM 2113 N N . GLU A 1 272 ? -14.167 19.370 -2.533 1.00 75.75 272 GLU A N 1
ATOM 2114 C CA . GLU A 1 272 ? -15.225 20.383 -2.635 1.00 75.75 272 GLU A CA 1
ATOM 2115 C C . GLU A 1 272 ? -14.764 21.763 -2.139 1.00 75.75 272 GLU A C 1
ATOM 2117 O O . GLU A 1 272 ? -15.324 22.782 -2.552 1.00 75.75 272 GLU A O 1
ATOM 2122 N N . ASP A 1 273 ? -13.725 21.806 -1.299 1.00 72.88 273 ASP A N 1
ATOM 2123 C CA . ASP A 1 273 ? -13.124 23.042 -0.802 1.00 72.88 273 ASP A CA 1
ATOM 2124 C C . ASP A 1 273 ? -12.020 23.578 -1.744 1.00 72.88 273 ASP A C 1
ATOM 2126 O O . ASP A 1 273 ? -11.545 24.711 -1.573 1.00 72.88 273 ASP A O 1
ATOM 2130 N N . SER A 1 274 ? -11.623 22.807 -2.768 1.00 77.25 274 SER A N 1
ATOM 2131 C CA . SER A 1 274 ? -10.666 23.231 -3.796 1.00 77.25 274 SER A CA 1
ATOM 2132 C C . SER A 1 274 ? -11.342 24.119 -4.853 1.00 77.25 274 SER A C 1
ATOM 2134 O O . SER A 1 274 ? -12.394 23.768 -5.393 1.00 77.25 274 SER A O 1
ATOM 2136 N N . PRO A 1 275 ? -10.736 25.258 -5.250 1.00 77.81 275 PRO A N 1
ATOM 2137 C CA . PRO A 1 275 ? -11.297 26.126 -6.290 1.00 77.81 275 PRO A CA 1
ATOM 2138 C C . PRO A 1 275 ? -11.348 25.474 -7.679 1.00 77.81 275 PRO A C 1
ATOM 2140 O O . PRO A 1 275 ? -12.052 25.977 -8.554 1.00 77.81 275 PRO A O 1
ATOM 2143 N N . THR A 1 276 ? -10.598 24.393 -7.894 1.00 84.06 276 THR A N 1
ATOM 2144 C CA . THR A 1 276 ? -10.589 23.601 -9.132 1.00 84.06 276 THR A CA 1
ATOM 2145 C C . THR A 1 276 ? -11.390 22.302 -9.002 1.00 84.06 276 THR A C 1
ATOM 2147 O O . THR A 1 276 ? -11.446 21.525 -9.951 1.00 84.06 276 THR A O 1
ATOM 2150 N N . GLY A 1 277 ? -12.044 22.077 -7.853 1.00 84.75 277 GLY A N 1
ATOM 2151 C CA . GLY A 1 277 ? -12.841 20.885 -7.545 1.00 84.75 277 GLY A CA 1
ATOM 2152 C C . GLY A 1 277 ? -12.029 19.675 -7.077 1.00 84.75 277 GLY A C 1
ATOM 2153 O O . GLY A 1 277 ? -12.609 18.633 -6.783 1.00 84.75 277 GLY A O 1
ATOM 2154 N N . GLY A 1 278 ? -10.702 19.791 -7.013 1.00 88.94 278 GLY A N 1
ATOM 2155 C CA . GLY A 1 278 ? -9.827 18.696 -6.619 1.00 88.94 278 GLY A CA 1
ATOM 2156 C C . GLY A 1 278 ? -8.356 18.976 -6.880 1.00 88.94 278 GLY A C 1
ATOM 2157 O O . GLY A 1 278 ? -7.950 20.129 -7.051 1.00 88.94 278 GLY A O 1
ATOM 2158 N N . TYR A 1 279 ? -7.563 17.910 -6.900 1.00 90.00 279 TYR A N 1
ATOM 2159 C CA . TYR A 1 279 ? -6.170 17.926 -7.335 1.00 90.00 279 TYR A CA 1
ATOM 2160 C C . TYR A 1 279 ? -5.709 16.534 -7.776 1.00 90.00 279 TYR A C 1
ATOM 2162 O O . TYR A 1 279 ? -6.215 15.505 -7.329 1.00 90.00 279 TYR A O 1
ATOM 2170 N N . TRP A 1 280 ? -4.695 16.490 -8.630 1.00 92.69 280 TRP A N 1
ATOM 2171 C CA . TRP A 1 280 ? -3.988 15.269 -8.986 1.00 92.69 280 TRP A CA 1
ATOM 2172 C C . TRP A 1 280 ? -2.979 14.877 -7.905 1.00 92.69 280 TRP A C 1
ATOM 2174 O O . TRP A 1 280 ? -2.278 15.735 -7.372 1.00 92.69 280 TRP A O 1
ATOM 2184 N N . GLN A 1 281 ? -2.843 13.579 -7.646 1.00 93.56 281 GLN A N 1
ATOM 2185 C CA . GLN A 1 281 ? -1.762 12.974 -6.867 1.00 93.56 281 GLN A CA 1
ATOM 2186 C C . GLN A 1 281 ? -1.033 11.947 -7.731 1.00 93.56 281 GLN A C 1
ATOM 2188 O O . GLN A 1 281 ? -1.667 11.100 -8.362 1.00 93.56 281 GLN A O 1
ATOM 2193 N N . ARG A 1 282 ? 0.300 11.957 -7.707 1.00 95.69 282 ARG A N 1
ATOM 2194 C CA . ARG A 1 282 ? 1.125 10.861 -8.239 1.00 95.69 282 ARG A CA 1
ATOM 2195 C C . ARG A 1 282 ? 2.329 10.586 -7.357 1.00 95.69 282 ARG A C 1
ATOM 2197 O O . ARG A 1 282 ? 2.692 11.399 -6.503 1.00 95.69 282 ARG A O 1
ATOM 2204 N N . HIS A 1 283 ? 2.958 9.444 -7.590 1.00 97.25 283 HIS A N 1
ATOM 2205 C CA . HIS A 1 283 ? 4.165 9.034 -6.896 1.00 97.25 283 HIS A CA 1
ATOM 2206 C C . HIS A 1 283 ? 5.385 8.999 -7.816 1.00 97.25 283 HIS A C 1
ATOM 2208 O O . HIS A 1 283 ? 5.251 8.854 -9.028 1.00 97.25 283 HIS A O 1
ATOM 2214 N N . TRP A 1 284 ? 6.569 9.129 -7.221 1.00 97.81 284 TRP A N 1
ATOM 2215 C CA . TRP A 1 284 ? 7.863 9.130 -7.901 1.00 97.81 284 TRP A CA 1
ATOM 2216 C C . TRP A 1 284 ? 8.847 8.187 -7.217 1.00 97.81 284 TRP A C 1
ATOM 2218 O O . TRP A 1 284 ? 8.856 8.069 -5.983 1.00 97.81 284 TRP A O 1
ATOM 2228 N N . ARG A 1 285 ? 9.723 7.574 -8.017 1.00 97.12 285 ARG A N 1
ATOM 2229 C CA . ARG A 1 285 ? 10.846 6.788 -7.514 1.00 97.12 285 ARG A CA 1
ATOM 2230 C C . ARG A 1 285 ? 12.075 7.671 -7.334 1.00 97.12 285 ARG A C 1
ATOM 2232 O O . ARG A 1 285 ? 12.514 8.365 -8.248 1.00 97.12 285 ARG A O 1
ATOM 2239 N N . ASP A 1 286 ? 12.700 7.533 -6.172 1.00 97.12 286 ASP A N 1
ATOM 2240 C CA . ASP A 1 286 ? 14.045 8.040 -5.935 1.00 97.12 286 ASP A CA 1
ATOM 2241 C C . ASP A 1 286 ? 15.067 7.145 -6.652 1.00 97.12 286 ASP A C 1
ATOM 2243 O O . ASP A 1 286 ? 15.274 5.980 -6.287 1.00 97.12 286 ASP A O 1
ATOM 2247 N N . ILE A 1 287 ? 15.719 7.679 -7.682 1.00 93.81 287 ILE A N 1
ATOM 2248 C CA . ILE A 1 287 ? 16.772 6.983 -8.435 1.00 93.81 287 ILE A CA 1
ATOM 2249 C C . ILE A 1 287 ? 18.186 7.413 -8.031 1.00 93.81 287 ILE A C 1
ATOM 2251 O O . ILE A 1 287 ? 19.163 6.965 -8.641 1.00 93.81 287 ILE A O 1
ATOM 2255 N N . SER A 1 288 ? 18.322 8.219 -6.974 1.00 95.56 288 SER A N 1
ATOM 2256 C CA . SER A 1 288 ? 19.618 8.690 -6.475 1.00 95.56 288 SER A CA 1
ATOM 2257 C C . SER A 1 288 ? 20.564 7.517 -6.184 1.00 95.56 288 SER A C 1
ATOM 2259 O O . SER A 1 288 ? 20.109 6.393 -5.904 1.00 95.56 288 SER A O 1
ATOM 2261 N N . PRO A 1 289 ? 21.893 7.731 -6.253 1.00 91.31 289 PRO A N 1
ATOM 2262 C CA . PRO A 1 289 ? 22.870 6.711 -5.892 1.00 91.31 289 PRO A CA 1
ATOM 2263 C C . PRO A 1 289 ? 22.570 6.097 -4.522 1.00 91.31 289 PRO A C 1
ATOM 2265 O O . PRO A 1 289 ? 22.053 6.767 -3.639 1.00 91.31 289 PRO A O 1
ATOM 2268 N N . GLU A 1 290 ? 22.930 4.829 -4.320 1.00 88.44 290 GLU A N 1
ATOM 2269 C CA . GLU A 1 290 ? 22.534 4.057 -3.126 1.00 88.44 290 GLU A CA 1
ATOM 2270 C C . GLU A 1 290 ? 22.842 4.749 -1.789 1.00 88.44 290 GLU A C 1
ATOM 2272 O O . GLU A 1 290 ? 22.084 4.628 -0.838 1.00 88.44 290 GLU A O 1
ATOM 2277 N N . ARG A 1 291 ? 23.941 5.509 -1.729 1.00 89.81 291 ARG A N 1
ATOM 2278 C CA . ARG A 1 291 ? 24.353 6.267 -0.541 1.00 89.81 291 ARG A CA 1
ATOM 2279 C C . ARG A 1 291 ? 23.396 7.413 -0.179 1.00 89.81 291 ARG A C 1
ATOM 2281 O O . ARG A 1 291 ? 23.338 7.792 0.985 1.00 89.81 291 ARG A O 1
ATOM 2288 N N . GLU A 1 292 ? 22.739 7.992 -1.175 1.00 94.19 292 GLU A N 1
ATOM 2289 C CA . GLU A 1 292 ? 21.860 9.162 -1.055 1.00 94.19 292 GLU A CA 1
ATOM 2290 C C . GLU A 1 292 ? 20.381 8.769 -1.130 1.00 94.19 292 GLU A C 1
ATOM 2292 O O . GLU A 1 292 ? 19.529 9.537 -0.716 1.00 94.19 292 GLU A O 1
ATOM 2297 N N . ASN A 1 293 ? 20.068 7.570 -1.626 1.00 94.81 293 ASN A N 1
ATOM 2298 C CA . ASN A 1 293 ? 18.698 7.119 -1.803 1.00 94.81 293 ASN A CA 1
ATOM 2299 C C . ASN A 1 293 ? 17.929 7.058 -0.478 1.00 94.81 293 ASN A C 1
ATOM 2301 O O . ASN A 1 293 ? 18.409 6.546 0.536 1.00 94.81 293 ASN A O 1
ATOM 2305 N N . THR A 1 294 ? 16.698 7.545 -0.513 1.00 95.00 294 THR A N 1
ATOM 2306 C CA . THR A 1 294 ? 15.832 7.620 0.660 1.00 95.00 294 THR A CA 1
ATOM 2307 C C . THR A 1 294 ? 15.118 6.324 1.006 1.00 95.00 294 THR A C 1
ATOM 2309 O O . THR A 1 294 ? 14.586 6.241 2.117 1.00 95.00 294 THR A O 1
ATOM 2312 N N . HIS A 1 295 ? 15.067 5.351 0.085 1.00 95.06 295 HIS A N 1
ATOM 2313 C CA . HIS A 1 295 ? 14.241 4.139 0.196 1.00 95.06 295 HIS A CA 1
ATOM 2314 C C . HIS A 1 295 ? 12.800 4.469 0.596 1.00 95.06 295 HIS A C 1
ATOM 2316 O O . HIS A 1 295 ? 12.178 3.824 1.439 1.00 95.06 295 HIS A O 1
ATOM 2322 N N . SER A 1 296 ? 12.302 5.571 0.037 1.00 95.81 296 SER A N 1
ATOM 2323 C CA . SER A 1 296 ? 10.956 6.086 0.239 1.00 95.81 296 SER A CA 1
ATOM 2324 C C . SER A 1 296 ? 10.358 6.443 -1.112 1.00 95.81 296 SER A C 1
ATOM 2326 O O . SER A 1 296 ? 11.058 6.923 -2.005 1.00 95.81 296 SER A O 1
ATOM 2328 N N . VAL A 1 297 ? 9.053 6.254 -1.244 1.00 97.38 297 VAL A N 1
ATOM 2329 C CA . VAL A 1 297 ? 8.291 6.804 -2.364 1.00 97.38 297 VAL A CA 1
ATOM 2330 C C . VAL A 1 297 ? 8.177 8.318 -2.175 1.00 97.38 297 VAL A C 1
ATOM 2332 O O . VAL A 1 297 ? 8.097 8.814 -1.045 1.00 97.38 297 VAL A O 1
ATOM 2335 N N . TRP A 1 298 ? 8.167 9.071 -3.266 1.00 97.88 298 TRP A N 1
ATOM 2336 C CA . TRP A 1 298 ? 7.950 10.517 -3.251 1.00 97.88 298 TRP A CA 1
ATOM 2337 C C . TRP A 1 298 ? 6.567 10.850 -3.810 1.00 97.88 298 TRP A C 1
ATOM 2339 O O . TRP A 1 298 ? 6.004 10.064 -4.567 1.00 97.88 298 TRP A O 1
ATOM 2349 N N . VAL A 1 299 ? 5.978 11.974 -3.408 1.00 97.31 299 VAL A N 1
ATOM 2350 C CA . VAL A 1 299 ? 4.637 12.403 -3.835 1.00 97.31 299 VAL A CA 1
ATOM 2351 C C . VAL A 1 299 ? 4.690 13.784 -4.464 1.00 97.31 299 VAL A C 1
ATOM 2353 O O . VAL A 1 299 ? 5.458 14.641 -4.030 1.00 97.31 299 VAL A O 1
ATOM 2356 N N . GLU A 1 300 ? 3.858 13.992 -5.472 1.00 96.06 300 GLU A N 1
ATOM 2357 C CA . GLU A 1 300 ? 3.634 15.281 -6.115 1.00 96.06 300 GLU A CA 1
ATOM 2358 C C . GLU A 1 300 ? 2.129 15.513 -6.244 1.00 96.06 300 GLU A C 1
ATOM 2360 O O . GLU A 1 300 ? 1.381 14.575 -6.545 1.00 96.06 300 GLU A O 1
ATOM 2365 N N . TYR A 1 301 ? 1.707 16.758 -6.033 1.00 93.56 301 TYR A N 1
ATOM 2366 C CA . TYR A 1 301 ? 0.316 17.179 -6.150 1.00 93.56 301 TYR A CA 1
ATOM 2367 C C . TYR A 1 301 ? 0.177 18.306 -7.171 1.00 93.56 301 TYR A C 1
ATOM 2369 O O . TYR A 1 301 ? 1.106 19.092 -7.352 1.00 93.56 301 TYR A O 1
ATOM 2377 N N . ASN A 1 302 ? -0.980 18.406 -7.824 1.00 91.75 302 ASN A N 1
ATOM 2378 C CA . ASN A 1 302 ? -1.251 19.479 -8.776 1.00 91.75 302 ASN A CA 1
ATOM 2379 C C . ASN A 1 302 ? -2.743 19.835 -8.813 1.00 91.75 302 ASN A C 1
ATOM 2381 O O . ASN A 1 302 ? -3.576 18.985 -9.108 1.00 91.75 302 ASN A O 1
ATOM 2385 N N . GLU A 1 303 ? -3.080 21.091 -8.511 1.00 89.81 303 GLU A N 1
ATOM 2386 C CA . GLU A 1 303 ? -4.472 21.574 -8.469 1.00 89.81 303 GLU A CA 1
ATOM 2387 C C . GLU A 1 303 ? -5.078 21.818 -9.865 1.00 89.81 303 GLU A C 1
ATOM 2389 O O . GLU A 1 303 ? -6.289 21.992 -9.969 1.00 89.81 303 GLU A O 1
ATOM 2394 N N . ASP A 1 304 ? -4.279 21.860 -10.936 1.00 91.06 304 ASP A N 1
ATOM 2395 C CA . ASP A 1 304 ? -4.750 22.108 -12.301 1.00 91.06 304 ASP A CA 1
ATOM 2396 C C . ASP A 1 304 ? -5.403 20.843 -12.893 1.00 91.06 304 ASP A C 1
ATOM 2398 O O . ASP A 1 304 ? -4.704 19.851 -13.127 1.00 91.06 304 ASP A O 1
ATOM 2402 N N . PRO A 1 305 ? -6.717 20.864 -13.196 1.00 89.06 305 PRO A N 1
ATOM 2403 C CA . PRO A 1 305 ? -7.418 19.724 -13.783 1.00 89.06 305 PRO A CA 1
ATOM 2404 C C . PRO A 1 305 ? -6.803 19.233 -15.096 1.00 89.06 305 PRO A C 1
ATOM 2406 O O . PRO A 1 305 ? -6.770 18.028 -15.342 1.00 89.06 305 PRO A O 1
ATOM 2409 N N . GLU A 1 306 ? -6.249 20.135 -15.908 1.00 90.69 306 GLU A N 1
ATOM 2410 C CA . GLU A 1 306 ? -5.608 19.787 -17.181 1.00 90.69 306 GLU A CA 1
ATOM 2411 C C . GLU A 1 306 ? -4.172 19.272 -16.986 1.00 90.69 306 GLU A C 1
ATOM 2413 O O . GLU A 1 306 ? -3.568 18.696 -17.900 1.00 90.69 306 GLU A O 1
ATOM 2418 N N . GLY A 1 307 ? -3.606 19.464 -15.791 1.00 89.19 307 GLY A N 1
ATOM 2419 C CA . GLY A 1 307 ? -2.242 19.090 -15.446 1.00 89.19 307 GLY A CA 1
ATOM 2420 C C . GLY A 1 307 ? -1.177 19.902 -16.182 1.00 89.19 307 GLY A C 1
ATOM 2421 O O . GLY A 1 307 ? -0.103 19.363 -16.459 1.00 89.19 307 GLY A O 1
ATOM 2422 N N . ASP A 1 308 ? -1.437 21.169 -16.530 1.00 91.56 308 ASP A N 1
ATOM 2423 C CA . ASP A 1 308 ? -0.463 22.027 -17.224 1.00 91.56 308 ASP A CA 1
ATOM 2424 C C . ASP A 1 308 ? 0.652 22.530 -16.295 1.00 91.56 308 ASP A C 1
ATOM 2426 O O . ASP A 1 308 ? 1.686 22.985 -16.780 1.00 91.56 308 ASP A O 1
ATOM 2430 N N . GLY A 1 309 ? 0.482 22.426 -14.973 1.00 89.19 309 GLY A N 1
ATOM 2431 C CA . GLY A 1 309 ? 1.424 22.952 -13.976 1.00 89.19 309 GLY A CA 1
ATOM 2432 C C . GLY A 1 309 ? 2.648 22.082 -13.652 1.00 89.19 309 GLY A C 1
ATOM 2433 O O . GLY A 1 309 ? 3.483 22.507 -12.859 1.00 89.19 309 GLY A O 1
ATOM 2434 N N . TRP A 1 310 ? 2.782 20.883 -14.228 1.00 94.06 310 TRP A N 1
ATOM 2435 C CA . TRP A 1 310 ? 3.859 19.940 -13.879 1.00 94.06 310 TRP A CA 1
ATOM 2436 C C . TRP A 1 310 ? 4.399 19.142 -15.073 1.00 94.06 310 TRP A C 1
ATOM 2438 O O . TRP A 1 310 ? 3.890 19.213 -16.196 1.00 94.06 310 TRP A O 1
ATOM 2448 N N . TYR A 1 311 ? 5.463 18.369 -14.848 1.00 94.75 311 TYR A N 1
ATOM 2449 C CA . TYR A 1 311 ? 5.981 17.412 -15.831 1.00 94.75 311 TYR A CA 1
ATOM 2450 C C . TYR A 1 311 ? 4.875 16.421 -16.264 1.00 94.75 311 TYR A C 1
ATOM 2452 O O . TYR A 1 311 ? 4.089 16.012 -15.412 1.00 94.75 311 TYR A O 1
ATOM 2460 N N . PRO A 1 312 ? 4.770 16.003 -17.546 1.00 93.88 312 PRO A N 1
ATOM 2461 C CA . PRO A 1 312 ? 5.678 16.258 -18.671 1.00 93.88 312 PRO A CA 1
ATOM 2462 C C . PRO A 1 312 ? 5.411 17.534 -19.482 1.00 93.88 312 PRO A C 1
ATOM 2464 O O . PRO A 1 312 ? 6.150 17.797 -20.439 1.00 93.88 312 PRO A O 1
ATOM 2467 N N . LYS A 1 313 ? 4.395 18.328 -19.126 1.00 94.38 313 LYS A N 1
ATOM 2468 C CA . LYS A 1 313 ? 4.089 19.598 -19.805 1.00 94.38 313 LYS A CA 1
ATOM 2469 C C . LYS A 1 313 ? 5.059 20.708 -19.387 1.00 94.38 313 LYS A C 1
ATOM 2471 O O . LYS A 1 313 ? 5.560 21.438 -20.242 1.00 94.38 313 LYS A O 1
ATOM 2476 N N . VAL A 1 314 ? 5.421 20.756 -18.105 1.00 94.69 314 VAL A N 1
ATOM 2477 C CA . VAL A 1 314 ? 6.481 21.622 -17.566 1.00 94.69 314 VAL A CA 1
ATOM 2478 C C . VAL A 1 314 ? 7.784 20.838 -17.448 1.00 94.69 314 VAL A C 1
ATOM 2480 O O . VAL A 1 314 ? 7.872 19.831 -16.753 1.00 94.69 314 VAL A O 1
ATOM 2483 N N . LYS A 1 315 ? 8.819 21.302 -18.147 1.00 95.06 315 LYS A N 1
ATOM 2484 C CA . LYS A 1 315 ? 10.101 20.605 -18.304 1.00 95.06 315 LYS A CA 1
ATOM 2485 C C . LYS A 1 315 ? 11.220 21.350 -17.578 1.00 95.06 315 LYS A C 1
ATOM 2487 O O . LYS A 1 315 ? 12.011 22.049 -18.208 1.00 95.06 315 LYS A O 1
ATOM 2492 N N . ASN A 1 316 ? 11.279 21.186 -16.256 1.00 94.50 316 ASN A N 1
ATOM 2493 C CA . ASN A 1 316 ? 12.284 21.807 -15.392 1.00 94.50 316 ASN A CA 1
ATOM 2494 C C . ASN A 1 316 ? 13.116 20.749 -14.658 1.00 94.50 316 ASN A C 1
ATOM 2496 O O . ASN A 1 316 ? 12.577 19.836 -14.041 1.00 94.50 316 ASN A O 1
ATOM 2500 N N . GLN A 1 317 ? 14.443 20.890 -14.683 1.00 95.81 317 GLN A N 1
ATOM 2501 C CA . GLN A 1 317 ? 15.325 19.995 -13.923 1.00 95.81 317 GLN A CA 1
ATOM 2502 C C . GLN A 1 317 ? 15.230 20.238 -12.409 1.00 95.81 317 GLN A C 1
ATOM 2504 O O . GLN A 1 317 ? 15.445 19.320 -11.632 1.00 95.81 317 GLN A O 1
ATOM 2509 N N . THR A 1 318 ? 14.916 21.460 -11.975 1.00 95.88 318 THR A N 1
ATOM 2510 C CA . THR A 1 318 ? 14.922 21.877 -10.562 1.00 95.88 318 THR A CA 1
ATOM 2511 C C . THR A 1 318 ? 13.700 22.724 -10.230 1.00 95.88 318 THR A C 1
ATOM 2513 O O . THR A 1 318 ? 13.137 23.356 -11.122 1.00 95.88 318 THR A O 1
ATOM 2516 N N . GLY A 1 319 ? 13.365 22.832 -8.941 1.00 93.56 319 GLY A N 1
ATOM 2517 C CA . GLY A 1 319 ? 12.220 23.622 -8.474 1.00 93.56 319 GLY A CA 1
ATOM 2518 C C . GLY A 1 319 ? 10.885 22.887 -8.603 1.00 93.56 319 GLY A C 1
ATOM 2519 O O . GLY A 1 319 ? 9.850 23.533 -8.696 1.00 93.56 319 GLY A O 1
ATOM 2520 N N . ASN A 1 320 ? 10.924 21.553 -8.645 1.00 95.88 320 ASN A N 1
ATOM 2521 C CA . ASN A 1 320 ? 9.739 20.705 -8.703 1.00 95.88 320 ASN A CA 1
ATOM 2522 C C . ASN A 1 320 ? 9.183 20.481 -7.292 1.00 95.88 320 ASN A C 1
ATOM 2524 O O . ASN A 1 320 ? 9.949 20.286 -6.350 1.00 95.88 320 ASN A O 1
ATOM 2528 N N . GLU A 1 321 ? 7.862 20.450 -7.145 1.00 95.00 321 GLU A N 1
ATOM 2529 C CA . GLU A 1 321 ? 7.170 20.291 -5.857 1.00 95.00 321 GLU A CA 1
ATOM 2530 C C . GLU A 1 321 ? 6.940 18.808 -5.516 1.00 95.00 321 GLU A C 1
ATOM 2532 O O . GLU A 1 321 ? 5.835 18.360 -5.222 1.00 95.00 321 GLU A O 1
ATOM 2537 N N . ILE A 1 322 ? 8.023 18.029 -5.579 1.00 97.56 322 ILE A N 1
ATOM 2538 C CA . ILE A 1 322 ? 8.031 16.592 -5.287 1.00 97.56 322 ILE A CA 1
ATOM 2539 C C . ILE A 1 322 ? 8.618 16.383 -3.891 1.00 97.56 322 ILE A C 1
ATOM 2541 O O . ILE A 1 322 ? 9.761 16.772 -3.631 1.00 97.56 322 ILE A O 1
ATOM 2545 N N . TYR A 1 323 ? 7.859 15.754 -2.995 1.00 97.25 323 TYR A N 1
ATOM 2546 C CA . TYR A 1 323 ? 8.177 15.658 -1.568 1.00 97.25 323 TYR A CA 1
ATOM 2547 C C . TYR A 1 323 ? 8.318 14.217 -1.079 1.00 97.25 323 TYR A C 1
ATOM 2549 O O . TYR A 1 323 ? 7.570 13.323 -1.474 1.00 97.25 323 TYR A O 1
ATOM 2557 N N . LYS A 1 324 ? 9.265 13.998 -0.163 1.00 97.38 324 LYS A N 1
ATOM 2558 C CA . LYS A 1 324 ? 9.517 12.690 0.442 1.00 97.38 324 LYS A CA 1
ATOM 2559 C C . LYS A 1 324 ? 8.323 12.259 1.288 1.00 97.38 324 LYS A C 1
ATOM 2561 O O . LYS A 1 324 ? 7.880 13.017 2.153 1.00 97.38 324 LYS A O 1
ATOM 2566 N N . THR A 1 325 ? 7.854 11.030 1.097 1.00 96.25 325 THR A N 1
ATOM 2567 C CA . THR A 1 325 ? 6.792 10.450 1.930 1.00 96.25 325 THR A CA 1
ATOM 2568 C C . THR A 1 325 ? 7.351 9.555 3.037 1.00 96.25 325 THR A C 1
ATOM 2570 O O . THR A 1 325 ? 8.551 9.287 3.098 1.00 96.25 325 THR A O 1
ATOM 2573 N N . ASN A 1 326 ? 6.474 9.068 3.917 1.00 92.75 326 ASN A N 1
ATOM 2574 C CA . ASN A 1 326 ? 6.783 7.967 4.833 1.00 92.75 326 ASN A CA 1
ATOM 2575 C C . ASN A 1 326 ? 6.453 6.574 4.253 1.00 92.75 326 ASN A C 1
ATOM 2577 O O . ASN A 1 326 ? 6.496 5.596 4.996 1.00 92.75 326 ASN A O 1
ATOM 2581 N N . ILE A 1 327 ? 6.108 6.474 2.962 1.00 96.00 327 ILE A N 1
ATOM 2582 C CA . ILE A 1 327 ? 5.875 5.203 2.269 1.00 96.00 327 ILE A CA 1
ATOM 2583 C C . ILE A 1 327 ? 7.241 4.584 1.944 1.00 96.00 327 ILE A C 1
ATOM 2585 O O . ILE A 1 327 ? 8.015 5.193 1.202 1.00 96.00 327 ILE A O 1
ATOM 2589 N N . PRO A 1 328 ? 7.559 3.396 2.471 1.00 95.12 328 PRO A N 1
ATOM 2590 C CA . PRO A 1 328 ? 8.849 2.759 2.246 1.00 95.12 328 PRO A CA 1
ATOM 2591 C C . PRO A 1 328 ? 8.925 2.095 0.863 1.00 95.12 328 PRO A C 1
ATOM 2593 O O . PRO A 1 328 ? 7.908 1.685 0.300 1.00 95.12 328 PRO A O 1
ATOM 2596 N N . ASP A 1 329 ? 10.135 1.991 0.315 1.00 95.06 329 ASP A N 1
ATOM 2597 C CA . ASP A 1 329 ? 10.392 1.426 -1.013 1.00 95.06 329 ASP A CA 1
ATOM 2598 C C . ASP A 1 329 ? 11.743 0.705 -1.079 1.00 95.06 329 ASP A C 1
ATOM 2600 O O . ASP A 1 329 ? 12.723 1.139 -0.482 1.00 95.06 329 ASP A O 1
ATOM 2604 N N . ALA A 1 330 ? 11.810 -0.369 -1.864 1.00 93.25 330 ALA A N 1
ATOM 2605 C CA . ALA A 1 330 ? 13.019 -1.143 -2.143 1.00 93.25 330 ALA A CA 1
ATOM 2606 C C . ALA A 1 330 ? 13.691 -0.765 -3.473 1.00 93.25 330 ALA A C 1
ATOM 2608 O O . ALA A 1 330 ? 14.471 -1.548 -4.024 1.00 93.25 330 ALA A O 1
ATOM 2609 N N . LYS A 1 331 ? 13.387 0.424 -4.011 1.00 91.56 331 LYS A N 1
ATOM 2610 C CA . LYS A 1 331 ? 13.924 0.967 -5.262 1.00 91.56 331 LYS A CA 1
ATOM 2611 C C . LYS A 1 331 ? 13.522 0.133 -6.480 1.00 91.56 331 LYS A C 1
ATOM 2613 O O . LYS A 1 331 ? 14.378 -0.284 -7.265 1.00 91.56 331 LYS A O 1
ATOM 2618 N N . THR A 1 332 ? 12.219 -0.102 -6.659 1.00 91.00 332 THR A N 1
ATOM 2619 C CA . THR A 1 332 ? 11.694 -1.119 -7.608 1.00 91.00 332 THR A CA 1
ATOM 2620 C C . THR A 1 332 ? 10.582 -0.663 -8.558 1.00 91.00 332 THR A C 1
ATOM 2622 O O . THR A 1 332 ? 10.063 -1.503 -9.299 1.00 91.00 332 THR A O 1
ATOM 2625 N N . LYS A 1 333 ? 10.294 0.649 -8.586 1.00 94.00 333 LYS A N 1
ATOM 2626 C CA . LYS A 1 333 ? 9.099 1.279 -9.182 1.00 94.00 333 LYS A CA 1
ATOM 2627 C C . LYS A 1 333 ? 7.827 0.930 -8.408 1.00 94.00 333 LYS A C 1
ATOM 2629 O O . LYS A 1 333 ? 7.703 -0.147 -7.829 1.00 94.00 333 LYS A O 1
ATOM 2634 N N . GLN A 1 334 ? 6.882 1.858 -8.408 1.00 96.31 334 GLN A N 1
ATOM 2635 C CA . GLN A 1 334 ? 5.561 1.686 -7.816 1.00 96.31 334 GLN A CA 1
ATOM 2636 C C . GLN A 1 334 ? 4.486 1.869 -8.883 1.00 96.31 334 GLN A C 1
ATOM 2638 O O . GLN A 1 334 ? 4.753 2.392 -9.966 1.00 96.31 334 GLN A O 1
ATOM 2643 N N . PHE A 1 335 ? 3.262 1.471 -8.564 1.00 97.06 335 PHE A N 1
ATOM 2644 C CA . PHE A 1 335 ? 2.100 1.770 -9.388 1.00 97.06 335 PHE A CA 1
ATOM 2645 C C . PHE A 1 335 ? 0.951 2.244 -8.513 1.00 97.06 335 PHE A C 1
ATOM 2647 O O . PHE A 1 335 ? 0.504 1.519 -7.625 1.00 97.06 335 PHE A O 1
ATOM 2654 N N . LEU A 1 336 ? 0.502 3.468 -8.774 1.00 96.25 336 LEU A N 1
ATOM 2655 C CA . LEU A 1 336 ? -0.689 4.053 -8.179 1.00 96.25 336 LEU A CA 1
ATOM 2656 C C . LEU A 1 336 ? -1.855 3.841 -9.139 1.00 96.25 336 LEU A C 1
ATOM 2658 O O . LEU A 1 336 ? -1.777 4.250 -10.297 1.00 96.25 336 LEU A O 1
ATOM 2662 N N . GLY A 1 337 ? -2.926 3.230 -8.650 1.00 92.19 337 GLY A N 1
ATOM 2663 C CA . GLY A 1 337 ? -4.161 3.078 -9.402 1.00 92.19 337 GLY A CA 1
ATOM 2664 C C . GLY A 1 337 ? -5.382 3.434 -8.569 1.00 92.19 337 GLY A C 1
ATOM 2665 O O . GLY A 1 337 ? -5.343 3.460 -7.338 1.00 92.19 337 GLY A O 1
ATOM 2666 N N . GLN A 1 338 ? -6.482 3.690 -9.267 1.00 89.69 338 GLN A N 1
ATOM 2667 C CA . GLN A 1 338 ? -7.801 3.892 -8.685 1.00 89.69 338 GLN A CA 1
ATOM 2668 C C . GLN A 1 338 ? -8.704 2.728 -9.092 1.00 89.69 338 GLN A C 1
ATOM 2670 O O . GLN A 1 338 ? -8.638 2.258 -10.230 1.00 89.69 338 GLN A O 1
ATOM 2675 N N . LEU A 1 339 ? -9.521 2.242 -8.162 1.00 85.62 339 LEU A N 1
ATOM 2676 C CA . LEU A 1 339 ? -10.535 1.236 -8.451 1.00 85.62 339 LEU A CA 1
ATOM 2677 C C . LEU A 1 339 ? -11.750 1.918 -9.085 1.00 85.62 339 LEU A C 1
ATOM 2679 O O . LEU A 1 339 ? -12.314 2.867 -8.540 1.00 85.62 339 LEU A O 1
ATOM 2683 N N . GLY A 1 340 ? -12.160 1.426 -10.248 1.00 68.12 340 GLY A N 1
ATOM 2684 C CA . GLY A 1 340 ? -13.409 1.802 -10.890 1.00 68.12 340 GLY A CA 1
ATOM 2685 C C . GLY A 1 340 ? -14.600 1.104 -10.238 1.00 68.12 340 GLY A C 1
ATOM 2686 O O . GLY A 1 340 ? -14.504 -0.039 -9.782 1.00 68.12 340 GLY A O 1
ATOM 2687 N N . GLY A 1 341 ? -15.753 1.774 -10.236 1.00 47.84 341 GLY A N 1
ATOM 2688 C CA . GLY A 1 341 ? -17.018 1.137 -9.898 1.00 47.84 341 GLY A CA 1
ATOM 2689 C C . GLY A 1 341 ? -17.375 0.129 -10.991 1.00 47.84 341 GLY A C 1
ATOM 2690 O O . GLY A 1 341 ? -17.436 0.475 -12.173 1.00 47.84 341 GLY A O 1
ATOM 2691 N N . GLY A 1 342 ? -17.591 -1.133 -10.620 1.00 32.50 342 GLY A N 1
ATOM 2692 C CA . GLY A 1 342 ? -17.982 -2.172 -11.572 1.00 32.50 342 GLY A CA 1
ATOM 2693 C C . GLY A 1 342 ? -19.196 -1.746 -12.414 1.00 32.50 342 GLY A C 1
ATOM 2694 O O . GLY A 1 342 ? -20.151 -1.163 -11.898 1.00 32.50 342 GLY A O 1
ATOM 2695 N N . CYS A 1 343 ? -19.157 -2.039 -13.720 1.00 26.31 343 CYS A N 1
ATOM 2696 C CA . CYS A 1 343 ? -20.245 -1.787 -14.677 1.00 26.31 343 CYS A CA 1
ATOM 2697 C C . CYS A 1 343 ? -20.788 -0.340 -14.687 1.00 26.31 343 CYS A C 1
ATOM 2699 O O . CYS A 1 343 ? -21.964 -0.108 -14.405 1.00 26.31 343 CYS A O 1
ATOM 2701 N N . GLY A 1 344 ? -19.954 0.632 -15.073 1.00 26.66 344 GLY A N 1
ATOM 2702 C CA . GLY A 1 344 ? -20.420 1.989 -15.397 1.00 26.66 344 GLY A CA 1
ATOM 2703 C C . GLY A 1 344 ? -20.834 2.835 -14.190 1.00 26.66 344 GLY A C 1
ATOM 2704 O O . GLY A 1 344 ? -21.632 3.761 -14.341 1.00 26.66 344 GLY A O 1
ATOM 2705 N N . LYS A 1 345 ? -20.307 2.530 -13.001 1.00 30.17 345 LYS A N 1
ATOM 2706 C CA . LYS A 1 345 ? -20.434 3.371 -11.806 1.00 30.17 345 LYS A CA 1
ATOM 2707 C C . LYS A 1 345 ? -19.148 4.176 -11.605 1.00 30.17 345 LYS A C 1
ATOM 2709 O O . LYS A 1 345 ? -18.059 3.655 -11.833 1.00 30.17 345 LYS A O 1
ATOM 2714 N N . ALA A 1 346 ? -19.269 5.427 -11.155 1.00 38.00 346 ALA A N 1
ATOM 2715 C CA . ALA A 1 346 ? -18.131 6.124 -10.554 1.00 38.00 346 ALA A CA 1
ATOM 2716 C C . ALA A 1 346 ? -17.610 5.257 -9.393 1.00 38.00 346 ALA A C 1
ATOM 2718 O O . ALA A 1 346 ? -18.419 4.695 -8.654 1.00 38.00 346 ALA A O 1
ATOM 2719 N N . GLY A 1 347 ? -16.294 5.053 -9.303 1.00 50.25 347 GLY A N 1
ATOM 2720 C CA . GLY A 1 347 ? -15.712 4.291 -8.196 1.00 50.25 347 GLY A CA 1
ATOM 2721 C C . GLY A 1 347 ? -15.921 5.007 -6.865 1.00 50.25 347 GLY A C 1
ATOM 2722 O O . GLY A 1 347 ? -16.090 6.223 -6.843 1.00 50.25 347 GLY A O 1
ATOM 2723 N N . ASP A 1 348 ? -15.836 4.273 -5.755 1.00 56.22 348 ASP A N 1
ATOM 2724 C CA . ASP A 1 348 ? -15.961 4.807 -4.385 1.00 56.22 348 ASP A CA 1
ATOM 2725 C C . ASP A 1 348 ? -14.766 5.707 -3.975 1.00 56.22 348 ASP A C 1
ATOM 2727 O O . ASP A 1 348 ? -14.548 6.009 -2.804 1.00 56.22 348 ASP A O 1
ATOM 2731 N N . GLY A 1 349 ? -13.940 6.115 -4.944 1.00 70.69 349 GLY A N 1
ATOM 2732 C CA . GLY A 1 349 ? -12.703 6.865 -4.760 1.00 70.69 349 GLY A CA 1
ATOM 2733 C C . GLY A 1 349 ? -11.488 5.988 -4.463 1.00 70.69 349 GLY A C 1
ATOM 2734 O O . GLY A 1 349 ? -10.377 6.456 -4.688 1.00 70.69 349 GLY A O 1
ATOM 2735 N N . ASP A 1 350 ? -11.676 4.741 -4.021 1.00 84.75 350 ASP A N 1
ATOM 2736 C CA . ASP A 1 350 ? -10.631 3.828 -3.543 1.00 84.75 350 ASP A CA 1
ATOM 2737 C C . ASP A 1 350 ? -9.393 3.731 -4.440 1.00 84.75 350 ASP A C 1
ATOM 2739 O O . ASP A 1 350 ? -9.477 3.553 -5.656 1.00 84.75 350 ASP A O 1
ATOM 2743 N N . ARG A 1 351 ? -8.219 3.773 -3.809 1.00 91.56 351 ARG A N 1
ATOM 2744 C CA . ARG A 1 351 ? -6.917 3.699 -4.472 1.00 91.56 351 ARG A CA 1
ATOM 2745 C C . ARG A 1 351 ? -6.092 2.561 -3.921 1.00 91.56 351 ARG A C 1
ATOM 2747 O O . ARG A 1 351 ? -6.229 2.172 -2.757 1.00 91.56 351 ARG A O 1
ATOM 2754 N N . TYR A 1 352 ? -5.194 2.077 -4.760 1.00 94.31 352 TYR A N 1
ATOM 2755 C CA . TYR A 1 352 ? -4.220 1.071 -4.393 1.00 94.31 352 TYR A CA 1
ATOM 2756 C C . TYR A 1 352 ? -2.822 1.483 -4.840 1.00 94.31 352 TYR A C 1
ATOM 2758 O O . TYR A 1 352 ? -2.634 2.086 -5.898 1.00 94.31 352 TYR A O 1
ATOM 2766 N N . LEU A 1 353 ? -1.839 1.122 -4.022 1.00 97.50 353 LEU A N 1
ATOM 2767 C CA . LEU A 1 353 ? -0.426 1.266 -4.327 1.00 97.50 353 LEU A CA 1
ATOM 2768 C C . LEU A 1 353 ? 0.216 -0.111 -4.385 1.00 97.50 353 LEU A C 1
ATOM 2770 O O . LEU A 1 353 ? 0.253 -0.827 -3.384 1.00 97.50 353 LEU A O 1
ATOM 2774 N N . LEU A 1 354 ? 0.748 -0.456 -5.551 1.00 98.31 354 LEU A N 1
ATOM 2775 C CA . LEU A 1 354 ? 1.617 -1.611 -5.718 1.00 98.31 354 LEU A CA 1
ATOM 2776 C C . LEU A 1 354 ? 3.062 -1.177 -5.513 1.00 98.31 354 LEU A C 1
ATOM 2778 O O . LEU A 1 354 ? 3.549 -0.281 -6.207 1.00 98.31 354 LEU A O 1
ATOM 2782 N N . SER A 1 355 ? 3.751 -1.809 -4.572 1.00 97.25 355 SER A N 1
ATOM 2783 C CA . SER A 1 355 ? 5.153 -1.508 -4.280 1.00 97.25 355 SER A CA 1
ATOM 2784 C C . SER A 1 355 ? 5.846 -2.667 -3.567 1.00 97.25 355 SER A C 1
ATOM 2786 O O . SER A 1 355 ? 5.206 -3.596 -3.056 1.00 97.25 355 SER A O 1
ATOM 2788 N N . ASN A 1 356 ? 7.178 -2.604 -3.519 1.00 97.12 356 ASN A N 1
ATOM 2789 C CA . ASN A 1 356 ? 8.007 -3.453 -2.672 1.00 97.12 356 ASN A CA 1
ATOM 2790 C C . ASN A 1 356 ? 8.524 -2.623 -1.486 1.00 97.12 356 ASN A C 1
ATOM 2792 O O . ASN A 1 356 ? 9.558 -1.972 -1.606 1.00 97.12 356 ASN A O 1
ATOM 2796 N N . PRO A 1 357 ? 7.829 -2.617 -0.342 1.00 94.31 357 PRO A N 1
ATOM 2797 C CA . PRO A 1 357 ? 8.129 -1.701 0.758 1.00 94.31 357 PRO A CA 1
ATOM 2798 C C . PRO A 1 357 ? 9.285 -2.159 1.657 1.00 94.31 357 PRO A C 1
ATOM 2800 O O . PRO A 1 357 ? 9.783 -1.390 2.474 1.00 94.31 357 PRO A O 1
ATOM 2803 N N . ARG A 1 358 ? 9.717 -3.421 1.557 1.00 93.00 358 ARG A N 1
ATOM 2804 C CA . ARG A 1 358 ? 10.750 -3.982 2.436 1.00 93.00 358 ARG A CA 1
ATOM 2805 C C . ARG A 1 358 ? 12.139 -3.823 1.820 1.00 93.00 358 ARG A C 1
ATOM 2807 O O . ARG A 1 358 ? 12.549 -4.642 1.002 1.00 93.00 358 ARG A O 1
ATOM 2814 N N . TYR A 1 359 ? 12.897 -2.838 2.294 1.00 91.00 359 TYR A N 1
ATOM 2815 C CA . TYR A 1 359 ? 14.317 -2.686 1.970 1.00 91.00 359 TYR A CA 1
ATOM 2816 C C . TYR A 1 359 ? 15.230 -3.102 3.134 1.00 91.00 359 TYR A C 1
ATOM 2818 O O . TYR A 1 359 ? 14.991 -2.752 4.288 1.00 91.00 359 TYR A O 1
ATOM 2826 N N . ASN A 1 360 ? 16.314 -3.821 2.832 1.00 87.88 360 ASN A N 1
ATOM 2827 C CA . ASN A 1 360 ? 17.385 -4.116 3.783 1.00 87.88 360 ASN A CA 1
ATOM 2828 C C . ASN A 1 360 ? 18.745 -4.004 3.083 1.00 87.88 360 ASN A C 1
ATOM 2830 O O . ASN A 1 360 ? 19.047 -4.782 2.187 1.00 87.88 360 ASN A O 1
ATOM 2834 N N . ALA A 1 361 ? 19.593 -3.073 3.520 1.00 86.31 361 ALA A N 1
ATOM 2835 C CA . ALA A 1 361 ? 20.903 -2.849 2.908 1.00 86.31 361 ALA A CA 1
ATOM 2836 C C . ALA A 1 361 ? 21.859 -4.053 3.021 1.00 86.31 361 ALA A C 1
ATOM 2838 O O . ALA A 1 361 ? 22.731 -4.229 2.172 1.00 86.31 361 ALA A O 1
ATOM 2839 N N . ALA A 1 362 ? 21.718 -4.879 4.065 1.00 86.38 362 ALA A N 1
ATOM 2840 C CA . ALA A 1 362 ? 22.548 -6.069 4.261 1.00 86.38 362 ALA A CA 1
ATOM 2841 C C . ALA A 1 362 ? 22.096 -7.261 3.400 1.00 86.38 362 ALA A C 1
ATOM 2843 O O . ALA A 1 362 ? 22.882 -8.175 3.160 1.00 86.38 362 ALA A O 1
ATOM 2844 N N . ASP A 1 363 ? 20.843 -7.245 2.947 1.00 85.38 363 ASP A N 1
ATOM 2845 C CA . ASP A 1 363 ? 20.235 -8.265 2.093 1.00 85.38 363 ASP A CA 1
ATOM 2846 C C . ASP A 1 363 ? 19.241 -7.585 1.136 1.00 85.38 363 ASP A C 1
ATOM 2848 O O . ASP A 1 363 ? 18.027 -7.607 1.384 1.00 85.38 363 ASP A O 1
ATOM 2852 N N . PRO A 1 364 ? 19.745 -6.893 0.092 1.00 86.19 364 PRO A N 1
ATOM 2853 C CA . PRO A 1 364 ? 18.895 -6.149 -0.822 1.00 86.19 364 PRO A CA 1
ATOM 2854 C C . PRO A 1 364 ? 17.975 -7.105 -1.574 1.00 86.19 364 PRO A C 1
ATOM 2856 O O . PRO A 1 364 ? 18.408 -7.913 -2.398 1.00 86.19 364 PRO A O 1
ATOM 2859 N N . GLN A 1 365 ? 16.681 -6.996 -1.298 1.00 89.56 365 GLN A N 1
ATOM 2860 C CA . GLN A 1 365 ? 15.645 -7.786 -1.944 1.00 89.56 365 GLN A CA 1
ATOM 2861 C C . GLN A 1 365 ? 14.526 -6.890 -2.442 1.00 89.56 365 GLN A C 1
ATOM 2863 O O . GLN A 1 365 ? 14.307 -5.786 -1.953 1.00 89.56 365 GLN A O 1
ATOM 2868 N N . ARG A 1 366 ? 13.808 -7.410 -3.427 1.00 92.06 366 ARG A N 1
ATOM 2869 C CA . ARG A 1 366 ? 12.657 -6.787 -4.066 1.00 92.06 366 ARG A CA 1
ATOM 2870 C C . ARG A 1 366 ? 11.391 -7.592 -3.775 1.00 92.06 366 ARG A C 1
ATOM 2872 O O . ARG A 1 366 ? 10.596 -7.870 -4.663 1.00 92.06 366 ARG A O 1
ATOM 2879 N N . GLN A 1 367 ? 11.257 -8.086 -2.549 1.00 92.38 367 GLN A N 1
ATOM 2880 C CA . GLN A 1 367 ? 10.092 -8.845 -2.100 1.00 92.38 367 GLN A CA 1
ATOM 2881 C C . GLN A 1 367 ? 9.797 -8.551 -0.618 1.00 92.38 367 GLN A C 1
ATOM 2883 O O . GLN A 1 367 ? 10.734 -8.216 0.116 1.00 92.38 367 GLN A O 1
ATOM 2888 N N . PRO A 1 368 ? 8.533 -8.672 -0.171 1.00 95.62 368 PRO A N 1
ATOM 2889 C CA . PRO A 1 368 ? 7.330 -8.987 -0.961 1.00 95.62 368 PRO A CA 1
ATOM 2890 C C . PRO A 1 368 ? 6.959 -7.909 -1.982 1.00 95.62 368 PRO A C 1
ATOM 2892 O O . PRO A 1 368 ? 7.291 -6.738 -1.797 1.00 95.62 368 PRO A O 1
ATOM 2895 N N . LEU A 1 369 ? 6.256 -8.296 -3.051 1.00 98.25 369 LEU A N 1
ATOM 2896 C CA . LEU A 1 369 ? 5.403 -7.368 -3.799 1.00 98.25 369 LEU A CA 1
ATOM 2897 C C . LEU A 1 369 ? 4.084 -7.253 -3.052 1.00 98.25 369 LEU A C 1
ATOM 2899 O O . LEU A 1 369 ? 3.464 -8.267 -2.730 1.00 98.25 369 LEU A O 1
ATOM 2903 N N . THR A 1 370 ? 3.667 -6.028 -2.770 1.00 97.94 370 THR A N 1
ATOM 2904 C CA . THR A 1 370 ? 2.501 -5.747 -1.932 1.00 97.94 370 THR A CA 1
ATOM 2905 C C . THR A 1 370 ? 1.506 -4.851 -2.632 1.00 97.94 370 THR A C 1
ATOM 2907 O O . THR A 1 370 ? 1.838 -4.202 -3.623 1.00 97.94 370 THR A O 1
ATOM 2910 N N . LEU A 1 371 ? 0.290 -4.835 -2.096 1.00 97.50 371 LEU A N 1
ATOM 2911 C CA . LEU A 1 371 ? -0.784 -3.941 -2.491 1.00 97.50 371 LEU A CA 1
ATOM 2912 C C . LEU A 1 371 ? -1.330 -3.277 -1.224 1.00 97.50 371 LEU A C 1
ATOM 2914 O O . LEU A 1 371 ? -1.877 -3.954 -0.351 1.00 97.50 371 LEU A O 1
ATOM 2918 N N . ALA A 1 372 ? -1.148 -1.962 -1.118 1.00 95.69 372 ALA A N 1
ATOM 2919 C CA . ALA A 1 372 ? -1.669 -1.140 -0.029 1.00 95.69 372 ALA A CA 1
ATOM 2920 C C . ALA A 1 372 ? -2.930 -0.388 -0.469 1.00 95.69 372 ALA A C 1
ATOM 2922 O O . ALA A 1 372 ? -3.000 0.060 -1.609 1.00 95.69 372 ALA A O 1
ATOM 2923 N N . MET A 1 373 ? -3.905 -0.229 0.426 1.00 91.69 373 MET A N 1
ATOM 2924 C CA . MET A 1 373 ? -5.218 0.361 0.145 1.00 91.69 373 MET A CA 1
ATOM 2925 C C . MET A 1 373 ? -5.420 1.695 0.862 1.00 91.69 373 MET A C 1
ATOM 2927 O O . MET A 1 373 ? -5.154 1.799 2.061 1.00 91.69 373 MET A O 1
ATOM 2931 N N . SER A 1 374 ? -5.960 2.672 0.132 1.00 88.19 374 SER A N 1
ATOM 2932 C CA . SER A 1 374 ? -6.482 3.953 0.629 1.00 88.19 374 SER A CA 1
ATOM 2933 C C . SER A 1 374 ? -7.959 4.060 0.228 1.00 88.19 374 SER A C 1
ATOM 2935 O O . SER A 1 374 ? -8.295 3.952 -0.956 1.00 88.19 374 SER A O 1
ATOM 2937 N N . ARG A 1 375 ? -8.864 4.249 1.196 1.00 81.38 375 ARG A N 1
ATOM 2938 C CA . ARG A 1 375 ? -10.321 4.114 0.996 1.00 81.38 375 ARG A CA 1
ATOM 2939 C C . ARG A 1 375 ? -11.070 5.452 1.058 1.00 81.38 375 ARG A C 1
ATOM 2941 O O . ARG A 1 375 ? -10.689 6.354 1.799 1.00 81.38 375 ARG A O 1
ATOM 2948 N N . GLY A 1 376 ? -12.125 5.603 0.255 1.00 75.50 376 GLY A N 1
ATOM 2949 C CA . GLY A 1 376 ? -13.035 6.760 0.298 1.00 75.50 376 GLY A CA 1
ATOM 2950 C C . GLY A 1 376 ? -12.375 8.113 -0.009 1.00 75.50 376 GLY A C 1
ATOM 2951 O O . GLY A 1 376 ? -11.722 8.263 -1.035 1.00 75.50 376 GLY A O 1
ATOM 2952 N N . LYS A 1 377 ? -12.520 9.116 0.865 1.00 74.38 377 LYS A N 1
ATOM 2953 C CA . LYS A 1 377 ? -11.823 10.419 0.738 1.00 74.38 377 LYS A CA 1
ATOM 2954 C C . LYS A 1 377 ? -10.415 10.416 1.368 1.00 74.38 377 LYS A C 1
ATOM 2956 O O . LYS A 1 377 ? -9.638 11.340 1.129 1.00 74.38 377 LYS A O 1
ATOM 2961 N N . ASP A 1 378 ? -10.068 9.396 2.160 1.00 74.38 378 ASP A N 1
ATOM 2962 C CA . ASP A 1 378 ? -8.769 9.320 2.830 1.00 74.38 378 ASP A CA 1
ATOM 2963 C C . ASP A 1 378 ? -7.670 8.875 1.859 1.00 74.38 378 ASP A C 1
ATOM 2965 O O . ASP A 1 378 ? -7.725 7.804 1.259 1.00 74.38 378 ASP A O 1
ATOM 2969 N N . GLN A 1 379 ? -6.633 9.695 1.734 1.00 80.12 379 GLN A N 1
ATOM 2970 C CA . GLN A 1 379 ? -5.454 9.426 0.904 1.00 80.12 379 GLN A CA 1
ATOM 2971 C C . GLN A 1 379 ? -4.409 8.550 1.594 1.00 80.12 379 GLN A C 1
ATOM 2973 O O . GLN A 1 379 ? -3.439 8.125 0.967 1.00 80.12 379 GLN A O 1
ATOM 2978 N N . ARG A 1 380 ? -4.563 8.305 2.894 1.00 85.94 380 ARG A N 1
ATOM 2979 C CA . ARG A 1 380 ? -3.619 7.507 3.670 1.00 85.94 380 ARG A CA 1
ATOM 2980 C C . ARG A 1 380 ? -3.861 6.028 3.397 1.00 85.94 380 ARG A C 1
ATOM 2982 O O . ARG A 1 380 ? -4.993 5.553 3.402 1.00 85.94 380 ARG A O 1
ATOM 2989 N N . TYR A 1 381 ? -2.778 5.290 3.202 1.00 87.94 381 TYR A N 1
ATOM 2990 C CA . TYR A 1 381 ? -2.804 3.840 3.107 1.00 87.94 381 TYR A CA 1
ATOM 2991 C C . TYR A 1 381 ? -2.902 3.245 4.510 1.00 87.94 381 TYR A C 1
ATOM 2993 O O . TYR A 1 381 ? -1.999 3.443 5.327 1.00 87.94 381 TYR A O 1
ATOM 3001 N N . THR A 1 382 ? -3.984 2.527 4.795 1.00 82.69 382 THR A N 1
ATOM 3002 C CA . THR A 1 382 ? -4.290 1.991 6.138 1.00 82.69 382 THR A CA 1
ATOM 3003 C C . THR A 1 382 ? -4.290 0.466 6.189 1.00 82.69 382 THR A C 1
ATOM 3005 O O . THR A 1 382 ? -4.073 -0.115 7.251 1.00 82.69 382 THR A O 1
ATOM 3008 N N . ALA A 1 383 ? -4.444 -0.198 5.043 1.00 80.19 383 ALA A N 1
ATOM 3009 C CA . ALA A 1 383 ? -4.383 -1.651 4.924 1.00 80.19 383 ALA A CA 1
ATOM 3010 C C . ALA A 1 383 ? -3.379 -2.071 3.848 1.00 80.19 383 ALA A C 1
ATOM 3012 O O . ALA A 1 383 ? -3.160 -1.349 2.877 1.00 80.19 383 ALA A O 1
ATOM 3013 N N . VAL A 1 384 ? -2.787 -3.251 4.002 1.00 92.56 384 VAL A N 1
ATOM 3014 C CA . VAL A 1 384 ? -1.866 -3.834 3.022 1.00 92.56 384 VAL A CA 1
ATOM 3015 C C . VAL A 1 384 ? -1.994 -5.347 3.020 1.00 92.56 384 VAL A C 1
ATOM 3017 O O . VAL A 1 384 ? -2.367 -5.952 4.024 1.00 92.56 384 VAL A O 1
ATOM 3020 N N . GLY A 1 385 ? -1.651 -5.951 1.894 1.00 89.31 385 GLY A N 1
ATOM 3021 C CA . GLY A 1 385 ? -1.470 -7.384 1.777 1.00 89.31 385 GLY A CA 1
ATOM 3022 C C . GLY A 1 385 ? -0.342 -7.706 0.812 1.00 89.31 385 GLY A C 1
ATOM 3023 O O . GLY A 1 385 ? 0.064 -6.887 -0.021 1.00 89.31 385 GLY A O 1
ATOM 3024 N N . VAL A 1 386 ? 0.173 -8.917 0.937 1.00 95.94 386 VAL A N 1
ATOM 3025 C CA . VAL A 1 386 ? 1.236 -9.440 0.090 1.00 95.94 386 VAL A CA 1
ATOM 3026 C C . VAL A 1 386 ? 0.620 -10.018 -1.172 1.00 95.94 386 VAL A C 1
ATOM 3028 O O . VAL A 1 386 ? -0.163 -10.959 -1.113 1.00 95.94 386 VAL A O 1
ATOM 3031 N N . LEU A 1 387 ? 0.963 -9.448 -2.324 1.00 96.62 387 LEU A N 1
ATOM 3032 C CA . LEU A 1 387 ? 0.515 -9.942 -3.622 1.00 96.62 387 LEU A CA 1
ATOM 3033 C C . LEU A 1 387 ? 1.378 -11.118 -4.080 1.00 96.62 387 LEU A C 1
ATOM 3035 O O . LEU A 1 387 ? 0.854 -12.116 -4.566 1.00 96.62 387 LEU A O 1
ATOM 3039 N N . ARG A 1 388 ? 2.704 -11.010 -3.935 1.00 96.75 388 ARG A N 1
ATOM 3040 C CA . ARG A 1 388 ? 3.640 -12.018 -4.443 1.00 96.75 388 ARG A CA 1
ATOM 3041 C C . ARG A 1 388 ? 4.913 -12.110 -3.602 1.00 96.75 388 ARG A C 1
ATOM 3043 O O . ARG A 1 388 ? 5.506 -11.094 -3.234 1.00 96.75 388 ARG A O 1
ATOM 3050 N N . THR A 1 389 ? 5.364 -13.341 -3.370 1.00 95.50 389 THR A N 1
ATOM 3051 C CA . THR A 1 389 ? 6.634 -13.687 -2.708 1.00 95.50 389 THR A CA 1
ATOM 3052 C C . THR A 1 389 ? 7.314 -14.844 -3.440 1.00 95.50 389 THR A C 1
ATOM 3054 O O . THR A 1 389 ? 6.780 -15.371 -4.417 1.00 95.50 389 THR A O 1
ATOM 3057 N N . GLY A 1 390 ? 8.495 -15.253 -2.971 1.00 92.81 390 GLY A N 1
ATOM 3058 C CA . GLY A 1 390 ? 9.088 -16.527 -3.376 1.00 92.81 390 GLY A CA 1
ATOM 3059 C C . GLY A 1 390 ? 9.726 -16.493 -4.761 1.00 92.81 390 GLY A C 1
ATOM 3060 O O . GLY A 1 390 ? 9.684 -17.494 -5.473 1.00 92.81 390 GLY A O 1
ATOM 3061 N N . ALA A 1 391 ? 10.322 -15.357 -5.135 1.00 93.56 391 ALA A N 1
ATOM 3062 C CA . ALA A 1 391 ? 11.013 -15.230 -6.413 1.00 93.56 391 ALA A CA 1
ATOM 3063 C C . ALA A 1 391 ? 12.112 -16.294 -6.580 1.00 93.56 391 ALA A C 1
ATOM 3065 O O . ALA A 1 391 ? 12.820 -16.638 -5.621 1.00 93.56 391 ALA A O 1
ATOM 3066 N N . ARG A 1 392 ? 12.289 -16.792 -7.811 1.00 90.81 392 ARG A N 1
ATOM 3067 C CA . ARG A 1 392 ? 13.355 -17.752 -8.148 1.00 90.81 392 ARG A CA 1
ATOM 3068 C C . ARG A 1 392 ? 14.724 -17.193 -7.740 1.00 90.81 392 ARG A C 1
ATOM 3070 O O . ARG A 1 392 ? 15.033 -16.033 -7.988 1.00 90.81 392 ARG A O 1
ATOM 3077 N N . LYS A 1 393 ? 15.561 -18.018 -7.107 1.00 86.75 393 LYS A N 1
ATOM 3078 C CA . LYS A 1 393 ? 16.918 -17.607 -6.693 1.00 86.75 393 LYS A CA 1
ATOM 3079 C C . LYS A 1 393 ? 17.947 -17.766 -7.805 1.00 86.75 393 LYS A C 1
ATOM 3081 O O . LYS A 1 393 ? 18.883 -16.982 -7.901 1.00 86.75 393 LYS A O 1
ATOM 3086 N N . GLU A 1 394 ? 17.778 -18.804 -8.612 1.00 89.50 394 GLU A N 1
ATOM 3087 C CA . GLU A 1 394 ? 18.649 -19.094 -9.743 1.00 89.50 394 GLU A CA 1
ATOM 3088 C C . GLU A 1 394 ? 18.187 -18.267 -10.937 1.00 89.50 394 GLU A C 1
ATOM 3090 O O . GLU A 1 394 ? 17.043 -18.391 -11.371 1.00 89.50 394 GLU A O 1
ATOM 3095 N N . ILE A 1 395 ? 19.076 -17.403 -11.420 1.00 91.88 395 ILE A N 1
ATOM 3096 C CA . ILE A 1 395 ? 18.876 -16.551 -12.592 1.00 91.88 395 ILE A CA 1
ATOM 3097 C C . ILE A 1 395 ? 20.156 -16.546 -13.414 1.00 91.88 395 ILE A C 1
ATOM 3099 O O . ILE A 1 395 ? 21.245 -16.765 -12.870 1.00 91.88 395 ILE A O 1
ATOM 3103 N N . VAL A 1 396 ? 20.049 -16.253 -14.705 1.00 92.94 396 VAL A N 1
ATOM 3104 C CA . VAL A 1 396 ? 21.234 -16.063 -15.547 1.00 92.94 396 VAL A CA 1
ATOM 3105 C C . VAL A 1 396 ? 21.886 -14.718 -15.205 1.00 92.94 396 VAL A C 1
ATOM 3107 O O . VAL A 1 396 ? 21.228 -13.682 -15.340 1.00 92.94 396 VAL A O 1
ATOM 3110 N N . PRO A 1 397 ? 23.154 -14.690 -14.752 1.00 91.38 397 PRO A N 1
ATOM 3111 C CA . PRO A 1 397 ? 23.790 -13.445 -14.345 1.00 91.38 397 PRO A CA 1
ATOM 3112 C C . PRO A 1 397 ? 23.983 -12.472 -15.508 1.00 91.38 397 PRO A C 1
ATOM 3114 O O . PRO A 1 397 ? 24.394 -12.878 -16.591 1.00 91.38 397 PRO A O 1
ATOM 3117 N N . ASP A 1 398 ? 23.765 -11.178 -15.257 1.00 91.31 398 ASP A N 1
ATOM 3118 C CA . ASP A 1 398 ? 24.092 -10.143 -16.242 1.00 91.31 398 ASP A CA 1
ATOM 3119 C C . ASP A 1 398 ? 25.606 -9.976 -16.474 1.00 91.31 398 ASP A C 1
ATOM 3121 O O . ASP A 1 398 ? 26.440 -10.303 -15.621 1.00 91.31 398 ASP A O 1
ATOM 3125 N N . THR A 1 399 ? 25.954 -9.402 -17.624 1.00 91.31 399 THR A N 1
ATOM 3126 C CA . THR A 1 399 ? 27.310 -8.994 -18.015 1.00 91.31 399 THR A CA 1
ATOM 3127 C C . THR A 1 399 ? 27.547 -7.483 -17.839 1.00 91.31 399 THR A C 1
ATOM 3129 O O . THR A 1 399 ? 28.623 -6.960 -18.150 1.00 91.31 399 THR A O 1
ATOM 3132 N N . ARG A 1 400 ? 26.565 -6.768 -17.272 1.00 86.56 400 ARG A N 1
ATOM 3133 C CA . ARG A 1 400 ? 26.492 -5.306 -17.101 1.00 86.56 400 ARG A CA 1
ATOM 3134 C C . ARG A 1 400 ? 26.812 -4.835 -15.672 1.00 86.56 400 ARG A C 1
ATOM 3136 O O . ARG A 1 400 ? 26.402 -3.754 -15.245 1.00 86.56 400 ARG A O 1
ATOM 3143 N N . GLY A 1 401 ? 27.593 -5.601 -14.916 1.00 80.12 401 GLY A N 1
ATOM 3144 C CA . GLY A 1 401 ? 28.045 -5.188 -13.580 1.00 80.12 401 GLY A CA 1
ATOM 3145 C C . GLY A 1 401 ? 26.972 -5.334 -12.496 1.00 80.12 401 GLY A C 1
ATOM 3146 O O . GLY A 1 401 ? 26.854 -4.486 -11.600 1.00 80.12 401 GLY A O 1
ATOM 3147 N N . GLY A 1 402 ? 26.182 -6.401 -12.586 1.00 80.81 402 GLY A N 1
ATOM 3148 C CA . GLY A 1 402 ? 25.295 -6.890 -11.541 1.00 80.81 402 GLY A CA 1
ATOM 3149 C C . GLY A 1 402 ? 23.960 -6.160 -11.435 1.00 80.81 402 GLY A C 1
ATOM 3150 O O . GLY A 1 402 ? 23.330 -6.251 -10.394 1.00 80.81 402 GLY A O 1
ATOM 3151 N N . ILE A 1 403 ? 23.515 -5.401 -12.437 1.00 80.38 403 ILE A N 1
ATOM 3152 C CA . ILE A 1 403 ? 22.223 -4.688 -12.378 1.00 80.38 403 ILE A CA 1
ATOM 3153 C C . ILE A 1 403 ? 21.038 -5.644 -12.133 1.00 80.38 403 ILE A C 1
ATOM 3155 O O . ILE A 1 403 ? 20.145 -5.337 -11.335 1.00 80.38 403 ILE A O 1
ATOM 3159 N N . LYS A 1 404 ? 21.056 -6.809 -12.777 1.00 83.94 404 LYS A N 1
ATOM 3160 C CA . LYS A 1 404 ? 20.098 -7.899 -12.591 1.00 83.94 404 LYS A CA 1
ATOM 3161 C C . LYS A 1 404 ? 20.356 -8.636 -11.274 1.00 83.94 404 LYS A C 1
ATOM 3163 O O . LYS A 1 404 ? 19.426 -8.904 -10.526 1.00 83.94 404 LYS A O 1
ATOM 3168 N N . ASN A 1 405 ? 21.630 -8.853 -10.943 1.00 81.56 405 ASN A N 1
ATOM 3169 C CA . ASN A 1 405 ? 22.056 -9.647 -9.782 1.00 81.56 405 ASN A CA 1
ATOM 3170 C C . ASN A 1 405 ? 22.051 -8.888 -8.439 1.00 81.56 405 ASN A C 1
ATOM 3172 O O . ASN A 1 405 ? 22.341 -9.476 -7.403 1.00 81.56 405 ASN A O 1
ATOM 3176 N N . ARG A 1 406 ? 21.785 -7.575 -8.437 1.00 81.19 406 ARG A N 1
ATOM 3177 C CA . ARG A 1 406 ? 21.868 -6.705 -7.245 1.00 81.19 406 ARG A CA 1
ATOM 3178 C C . ARG A 1 406 ? 20.823 -7.010 -6.181 1.00 81.19 406 ARG A C 1
ATOM 3180 O O . ARG A 1 406 ? 21.083 -6.747 -5.015 1.00 81.19 406 ARG A O 1
ATOM 3187 N N . ALA A 1 407 ? 19.644 -7.462 -6.594 1.00 86.44 407 ALA A N 1
ATOM 3188 C CA . ALA A 1 407 ? 18.551 -7.789 -5.693 1.00 86.44 407 ALA A CA 1
ATOM 3189 C C . ALA A 1 407 ? 17.564 -8.724 -6.395 1.00 86.44 407 ALA A C 1
ATOM 3191 O O . ALA A 1 407 ? 17.170 -8.464 -7.535 1.00 86.44 407 ALA A O 1
ATOM 3192 N N . HIS A 1 408 ? 17.152 -9.777 -5.693 1.00 89.38 408 HIS A N 1
ATOM 3193 C CA . HIS A 1 408 ? 16.174 -10.751 -6.174 1.00 89.38 408 HIS A CA 1
ATOM 3194 C C . HIS A 1 408 ? 14.759 -10.339 -5.774 1.00 89.38 408 HIS A C 1
ATOM 3196 O O . HIS A 1 408 ? 14.566 -9.764 -4.702 1.00 89.38 408 HIS A O 1
ATOM 3202 N N . GLY A 1 409 ? 13.767 -10.650 -6.601 1.00 94.69 409 GLY A N 1
ATOM 3203 C CA . GLY A 1 409 ? 12.365 -10.370 -6.310 1.00 94.69 409 GLY A CA 1
ATOM 3204 C C . GLY A 1 409 ? 11.610 -9.807 -7.503 1.00 94.69 409 GLY A C 1
ATOM 3205 O O . GLY A 1 409 ? 11.946 -10.066 -8.658 1.00 94.69 409 GLY A O 1
ATOM 3206 N N . PHE A 1 410 ? 10.588 -9.019 -7.207 1.00 97.06 410 PHE A N 1
ATOM 3207 C CA . PHE A 1 410 ? 9.643 -8.488 -8.174 1.00 97.06 410 PHE A CA 1
ATOM 3208 C C . PHE A 1 410 ? 9.909 -7.010 -8.436 1.00 97.06 410 PHE A C 1
ATOM 3210 O O . PHE A 1 410 ? 10.499 -6.313 -7.618 1.00 97.06 410 PHE A O 1
ATOM 3217 N N . SER A 1 411 ? 9.575 -6.512 -9.616 1.00 96.00 411 SER A N 1
ATOM 3218 C CA . SER A 1 411 ? 9.831 -5.111 -9.963 1.00 96.00 411 SER A CA 1
ATOM 3219 C C . SER A 1 411 ? 8.895 -4.647 -11.059 1.00 96.00 411 SER A C 1
ATOM 3221 O O . SER A 1 411 ? 8.480 -5.461 -11.892 1.00 96.00 411 SER A O 1
ATOM 3223 N N . TYR A 1 412 ? 8.671 -3.335 -11.107 1.00 97.12 412 TYR A N 1
ATOM 3224 C CA . TYR A 1 412 ? 7.838 -2.679 -12.111 1.00 97.12 412 TYR A CA 1
ATOM 3225 C C . TYR A 1 412 ? 6.432 -3.275 -12.158 1.00 97.12 412 TYR A C 1
ATOM 3227 O O . TYR A 1 412 ? 6.039 -3.820 -13.190 1.00 97.12 412 TYR A O 1
ATOM 3235 N N . PRO A 1 413 ? 5.689 -3.228 -11.039 1.00 98.06 413 PRO A N 1
ATOM 3236 C CA . PRO A 1 413 ? 4.288 -3.582 -11.092 1.00 98.06 413 PRO A CA 1
ATOM 3237 C C . PRO A 1 413 ? 3.533 -2.601 -11.996 1.00 98.06 413 PRO A C 1
ATOM 3239 O O . PRO A 1 413 ? 3.812 -1.403 -11.984 1.00 98.06 413 PRO A O 1
ATOM 3242 N N . THR A 1 414 ? 2.562 -3.104 -12.746 1.00 97.38 414 THR A N 1
ATOM 3243 C CA . THR A 1 414 ? 1.522 -2.324 -13.429 1.00 97.38 414 THR A CA 1
ATOM 3244 C C . THR A 1 414 ? 0.199 -3.055 -13.289 1.00 97.38 414 THR A C 1
ATOM 3246 O O . THR A 1 414 ? 0.186 -4.268 -13.069 1.00 97.38 414 THR A O 1
ATOM 3249 N N . ALA A 1 415 ? -0.924 -2.344 -13.359 1.00 96.94 415 ALA A N 1
ATOM 3250 C CA . ALA A 1 415 ? -2.220 -2.980 -13.184 1.00 96.94 415 ALA A CA 1
ATOM 3251 C C . ALA A 1 415 ? -3.326 -2.349 -14.020 1.00 96.94 415 ALA A C 1
ATOM 3253 O O . ALA A 1 415 ? -3.301 -1.159 -14.327 1.00 96.94 415 ALA A O 1
ATOM 3254 N N . VAL A 1 416 ? -4.324 -3.167 -14.342 1.00 95.19 416 VAL A N 1
ATOM 3255 C CA . VAL A 1 416 ? -5.597 -2.741 -14.925 1.00 95.19 416 VAL A CA 1
ATOM 3256 C C . VAL A 1 416 ? -6.738 -3.484 -14.246 1.00 95.19 416 VAL A C 1
ATOM 3258 O O . VAL A 1 416 ? -6.613 -4.661 -13.902 1.00 95.19 416 VAL A O 1
ATOM 3261 N N . GLN A 1 417 ? -7.863 -2.805 -14.053 1.00 92.38 417 GLN A N 1
ATOM 3262 C CA . GLN A 1 417 ? -9.082 -3.438 -13.567 1.00 92.38 417 GLN A CA 1
ATOM 3263 C C . GLN A 1 417 ? -9.951 -3.872 -14.751 1.00 92.38 417 GLN A C 1
ATOM 3265 O O . GLN A 1 417 ? -10.220 -3.077 -15.652 1.00 92.38 417 GLN A O 1
ATOM 3270 N N . VAL A 1 418 ? -10.420 -5.119 -14.731 1.00 90.94 418 VAL A N 1
ATOM 3271 C CA . VAL A 1 418 ? -11.386 -5.667 -15.691 1.00 90.94 418 VAL A CA 1
ATOM 3272 C C . VAL A 1 418 ? -12.556 -6.259 -14.913 1.00 90.94 418 VAL A C 1
ATOM 3274 O O . VAL A 1 418 ? -12.456 -7.340 -14.332 1.00 90.94 418 VAL A O 1
ATOM 3277 N N . GLY A 1 419 ? -13.677 -5.536 -14.885 1.00 86.19 419 GLY A N 1
ATOM 3278 C CA . GLY A 1 419 ? -14.819 -5.895 -14.044 1.00 86.19 419 GLY A CA 1
ATOM 3279 C C . GLY A 1 419 ? -14.433 -5.906 -12.562 1.00 86.19 419 GLY A C 1
ATOM 3280 O O . GLY A 1 419 ? -13.904 -4.918 -12.054 1.00 86.19 419 GLY A O 1
ATOM 3281 N N . ASP A 1 420 ? -14.665 -7.037 -11.898 1.00 83.69 420 ASP A N 1
ATOM 3282 C CA . ASP A 1 420 ? -14.369 -7.233 -10.470 1.00 83.69 420 ASP A CA 1
ATOM 3283 C C . ASP A 1 420 ? -12.951 -7.780 -10.226 1.00 83.69 420 ASP A C 1
ATOM 3285 O O . ASP A 1 420 ? -12.582 -8.096 -9.097 1.00 83.69 420 ASP A O 1
ATOM 3289 N N . ARG A 1 421 ? -12.135 -7.897 -11.281 1.00 90.38 421 ARG A N 1
ATOM 3290 C CA . ARG A 1 421 ? -10.753 -8.372 -11.193 1.00 90.38 421 ARG A CA 1
ATOM 3291 C C . ARG A 1 421 ? -9.769 -7.235 -11.352 1.00 90.38 421 ARG A C 1
ATOM 3293 O O . ARG A 1 421 ? -9.890 -6.416 -12.262 1.00 90.38 421 ARG A O 1
ATOM 3300 N N . LEU A 1 422 ? -8.729 -7.265 -10.534 1.00 95.50 422 LEU A N 1
ATOM 3301 C CA . LEU A 1 422 ? -7.516 -6.500 -10.750 1.00 95.50 422 LEU A CA 1
ATOM 3302 C C . LEU A 1 422 ? -6.447 -7.429 -11.339 1.00 95.50 422 LEU A C 1
ATOM 3304 O O . LEU A 1 422 ? -6.071 -8.436 -10.735 1.00 95.50 422 LEU A O 1
ATOM 3308 N N . VAL A 1 423 ? -5.976 -7.092 -12.538 1.00 98.19 423 VAL A N 1
ATOM 3309 C CA . VAL A 1 423 ? -4.914 -7.803 -13.254 1.00 98.19 423 VAL A CA 1
ATOM 3310 C C . VAL A 1 423 ? -3.619 -7.039 -13.029 1.00 98.19 423 VAL A C 1
ATOM 3312 O O . VAL A 1 423 ? -3.521 -5.878 -13.421 1.00 98.19 423 VAL A O 1
ATOM 3315 N N . VAL A 1 424 ? -2.636 -7.673 -12.396 1.00 98.56 424 VAL A N 1
ATOM 3316 C CA . VAL A 1 424 ? -1.366 -7.046 -12.015 1.00 98.56 424 VAL A CA 1
ATOM 3317 C C . VAL A 1 424 ? -0.212 -7.747 -12.716 1.00 98.56 424 VAL A C 1
ATOM 3319 O O . VAL A 1 424 ? 0.022 -8.927 -12.467 1.00 98.56 424 VAL A O 1
ATOM 3322 N N . ALA A 1 425 ? 0.530 -7.033 -13.559 1.00 98.62 425 ALA A N 1
ATOM 3323 C CA . ALA A 1 425 ? 1.749 -7.529 -14.183 1.00 98.62 425 ALA A CA 1
ATOM 3324 C C . ALA A 1 425 ? 2.981 -7.052 -13.421 1.00 98.62 425 ALA A C 1
ATOM 3326 O O . ALA A 1 425 ? 2.993 -5.957 -12.867 1.00 98.62 425 ALA A O 1
ATOM 3327 N N . TYR A 1 426 ? 4.029 -7.865 -13.404 1.00 98.62 426 TYR A N 1
ATOM 3328 C CA . TYR A 1 426 ? 5.315 -7.513 -12.811 1.00 98.62 426 TYR A CA 1
ATOM 3329 C C . TYR A 1 426 ? 6.417 -8.397 -13.390 1.00 98.62 426 TYR A C 1
ATOM 3331 O O . TYR A 1 426 ? 6.185 -9.502 -13.886 1.00 98.62 426 TYR A O 1
ATOM 3339 N N . SER A 1 427 ? 7.648 -7.902 -13.323 1.00 98.00 427 SER A N 1
ATOM 3340 C CA . SER A 1 427 ? 8.820 -8.716 -13.641 1.00 98.00 427 SER A CA 1
ATOM 3341 C C . SER A 1 427 ? 9.320 -9.448 -12.404 1.00 98.00 427 SER A C 1
ATOM 3343 O O . SER A 1 427 ? 9.276 -8.902 -11.304 1.00 98.00 427 SER A O 1
ATOM 3345 N N . GLU A 1 428 ? 9.843 -10.654 -12.588 1.00 97.50 428 GLU A N 1
ATOM 3346 C CA . GLU A 1 428 ? 10.579 -11.414 -11.580 1.00 97.50 428 GLU A CA 1
ATOM 3347 C C . GLU A 1 428 ? 12.058 -11.448 -11.987 1.00 97.50 428 GLU A C 1
ATOM 3349 O O . GLU A 1 428 ? 12.407 -11.896 -13.081 1.00 97.50 428 GLU A O 1
ATOM 3354 N N . ASN A 1 429 ? 12.928 -10.929 -11.118 1.00 95.38 429 ASN A N 1
ATOM 3355 C CA . ASN A 1 429 ? 14.385 -10.849 -11.273 1.00 95.38 429 ASN A CA 1
ATOM 3356 C C . ASN A 1 429 ? 14.886 -10.200 -12.575 1.00 95.38 429 ASN A C 1
ATOM 3358 O O . ASN A 1 429 ? 16.029 -10.420 -12.974 1.00 95.38 429 ASN A O 1
ATOM 3362 N N . LYS A 1 430 ? 14.042 -9.408 -13.246 1.00 95.62 430 LYS A N 1
ATOM 3363 C CA . LYS A 1 430 ? 14.289 -8.914 -14.609 1.00 95.62 430 LYS A CA 1
ATOM 3364 C C . LYS A 1 430 ? 14.581 -10.041 -15.622 1.00 95.62 430 LYS A C 1
ATOM 3366 O O . LYS A 1 430 ? 15.357 -9.835 -16.549 1.00 95.62 430 LYS A O 1
ATOM 3371 N N . GLU A 1 431 ? 14.005 -11.228 -15.433 1.00 96.38 431 GLU A N 1
ATOM 3372 C CA . GLU A 1 431 ? 14.181 -12.405 -16.305 1.00 96.38 431 GLU A CA 1
ATOM 3373 C C . GLU A 1 431 ? 12.846 -12.958 -16.813 1.00 96.38 431 GLU A C 1
ATOM 3375 O O . GLU A 1 431 ? 12.749 -13.357 -17.970 1.00 96.38 431 GLU A O 1
ATOM 3380 N N . ASN A 1 432 ? 11.814 -12.940 -15.964 1.00 97.50 432 ASN A N 1
ATOM 3381 C CA . ASN A 1 432 ? 10.486 -13.463 -16.281 1.00 97.50 432 ASN A CA 1
ATOM 3382 C C . ASN A 1 432 ? 9.423 -12.377 -16.134 1.00 97.50 432 ASN A C 1
ATOM 3384 O O . ASN A 1 432 ? 9.567 -11.468 -15.311 1.00 97.50 432 ASN A O 1
ATOM 3388 N N . ILE A 1 433 ? 8.325 -12.519 -16.875 1.00 98.62 433 ILE A N 1
ATOM 3389 C CA . ILE A 1 433 ? 7.137 -11.672 -16.735 1.00 98.62 433 ILE A CA 1
ATOM 3390 C C . ILE A 1 433 ? 5.977 -12.511 -16.224 1.00 98.62 433 ILE A C 1
ATOM 3392 O O . ILE A 1 433 ? 5.684 -13.585 -16.756 1.00 98.62 433 ILE A O 1
ATOM 3396 N N . TRP A 1 434 ? 5.309 -11.989 -15.204 1.00 98.56 434 TRP A N 1
ATOM 3397 C CA . TRP A 1 434 ? 4.193 -12.628 -14.530 1.00 98.56 434 TRP A CA 1
ATOM 3398 C C . TRP A 1 434 ? 2.979 -11.713 -14.504 1.00 98.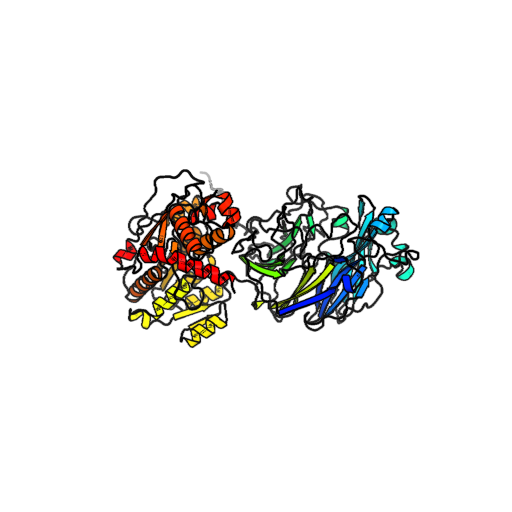56 434 TRP A C 1
ATOM 3400 O O . TRP A 1 434 ? 3.110 -10.489 -14.494 1.00 98.56 434 TRP A O 1
ATOM 3410 N N . VAL A 1 435 ? 1.807 -12.336 -14.444 1.00 98.56 435 VAL A N 1
ATOM 3411 C CA . VAL A 1 435 ? 0.527 -11.693 -14.162 1.00 98.56 435 VAL A CA 1
ATOM 3412 C C . VAL A 1 435 ? -0.130 -12.399 -12.980 1.00 98.56 435 VAL A C 1
ATOM 3414 O O . VAL A 1 435 ? -0.244 -13.624 -12.977 1.00 98.56 435 VAL A O 1
ATOM 3417 N N . SER A 1 436 ? -0.589 -11.628 -11.998 1.00 98.38 436 SER A N 1
ATOM 3418 C CA . SER A 1 436 ? -1.463 -12.078 -10.913 1.00 98.38 436 SER A CA 1
ATOM 3419 C C . SER A 1 436 ? -2.859 -11.489 -11.096 1.00 98.38 436 SER A C 1
ATOM 3421 O O . SER A 1 436 ? -3.003 -10.311 -11.415 1.00 98.38 436 SER A O 1
ATOM 3423 N N . ILE A 1 437 ? -3.885 -12.304 -10.871 1.00 97.31 437 ILE A N 1
ATOM 3424 C CA . ILE A 1 437 ? -5.294 -11.905 -10.931 1.00 97.31 437 ILE A CA 1
ATOM 3425 C C . ILE A 1 437 ? -5.864 -11.977 -9.523 1.00 97.31 437 ILE A C 1
ATOM 3427 O O . ILE A 1 437 ? -5.799 -13.033 -8.890 1.00 97.31 437 ILE A O 1
ATOM 3431 N N . VAL A 1 438 ? -6.419 -10.870 -9.039 1.00 92.50 438 VAL A N 1
ATOM 3432 C CA . VAL A 1 438 ? -7.045 -10.789 -7.714 1.00 92.50 438 VAL A CA 1
ATOM 3433 C C . VAL A 1 438 ? -8.469 -10.261 -7.830 1.00 92.50 438 VAL A C 1
ATOM 3435 O O . VAL A 1 438 ? -8.747 -9.383 -8.645 1.00 92.50 438 VAL A O 1
ATOM 3438 N N . ASP A 1 439 ? -9.361 -10.790 -7.000 1.00 85.25 439 ASP A N 1
ATOM 3439 C CA . ASP A 1 439 ? -10.699 -10.232 -6.816 1.00 85.25 439 ASP A CA 1
ATOM 3440 C C . ASP A 1 439 ? -10.582 -8.901 -6.054 1.00 85.25 439 ASP A C 1
ATOM 3442 O O . ASP A 1 439 ? -9.955 -8.828 -4.990 1.00 85.25 439 ASP A O 1
ATOM 3446 N N . VAL A 1 440 ? -11.188 -7.839 -6.585 1.00 84.38 440 VAL A N 1
ATOM 3447 C CA . VAL A 1 440 ? -11.225 -6.515 -5.951 1.00 84.38 440 VAL A CA 1
ATOM 3448 C C . VAL A 1 440 ? -11.867 -6.580 -4.555 1.00 84.38 440 VAL A C 1
ATOM 3450 O O . VAL A 1 440 ? -11.439 -5.872 -3.639 1.00 84.38 440 VAL A O 1
ATOM 3453 N N . ALA A 1 441 ? -12.843 -7.466 -4.341 1.00 75.69 441 ALA A N 1
ATOM 3454 C CA . ALA A 1 441 ? -13.500 -7.660 -3.048 1.00 75.69 441 ALA A CA 1
ATOM 3455 C C . ALA A 1 441 ? -12.589 -8.314 -1.992 1.00 75.69 441 ALA A C 1
ATOM 3457 O O . ALA A 1 441 ? -12.824 -8.145 -0.788 1.00 75.69 441 ALA A O 1
ATOM 3458 N N . ALA A 1 442 ? -11.552 -9.034 -2.431 1.00 75.50 442 ALA A N 1
ATOM 3459 C CA . ALA A 1 442 ? -10.564 -9.693 -1.579 1.00 75.50 442 ALA A CA 1
ATOM 3460 C C . ALA A 1 442 ? -9.380 -8.783 -1.208 1.00 75.50 442 ALA A C 1
ATOM 3462 O O . ALA A 1 442 ? -8.498 -9.201 -0.454 1.00 75.50 442 ALA A O 1
ATOM 3463 N N . LEU A 1 443 ? -9.350 -7.545 -1.716 1.00 81.81 443 LEU A N 1
ATOM 3464 C CA . LEU A 1 443 ? -8.292 -6.596 -1.391 1.00 81.81 443 LEU A CA 1
ATOM 3465 C C . LEU A 1 443 ? -8.275 -6.258 0.111 1.00 81.81 443 LEU A C 1
ATOM 3467 O O . LEU A 1 443 ? -9.332 -6.248 0.754 1.00 81.81 443 LEU A O 1
ATOM 3471 N N . PRO A 1 444 ? -7.093 -5.934 0.670 1.00 74.38 444 PRO A N 1
ATOM 3472 C CA . PRO A 1 444 ? -6.914 -5.678 2.094 1.00 74.38 444 PRO A CA 1
ATOM 3473 C C . PRO A 1 444 ? -7.917 -4.674 2.680 1.00 74.38 444 PRO A C 1
ATOM 3475 O O . PRO A 1 444 ? -8.290 -3.673 2.052 1.00 74.38 444 PRO A O 1
ATOM 3478 N N . LYS A 1 445 ? -8.329 -4.949 3.920 1.00 65.25 445 LYS A N 1
ATOM 3479 C CA . LYS A 1 445 ? -9.219 -4.119 4.745 1.00 65.25 445 LYS A CA 1
ATOM 3480 C C . LYS A 1 445 ? -8.571 -3.925 6.118 1.00 65.25 445 LYS A C 1
ATOM 3482 O O . LYS A 1 445 ? -7.802 -4.778 6.554 1.00 65.25 445 LYS A O 1
ATOM 3487 N N . GLU A 1 446 ? -8.872 -2.822 6.796 1.00 57.62 446 GLU A N 1
ATOM 3488 C CA . GLU A 1 446 ? -8.340 -2.529 8.136 1.00 57.62 446 GLU A CA 1
ATOM 3489 C C . GLU A 1 446 ? -8.718 -3.639 9.144 1.00 57.62 446 GLU A C 1
ATOM 3491 O O . GLU A 1 446 ? -9.855 -4.102 9.144 1.00 57.62 446 GLU A O 1
ATOM 3496 N N . GLY A 1 447 ? -7.804 -4.102 10.003 1.00 45.53 447 GLY A N 1
ATOM 3497 C CA . GLY A 1 447 ? -8.058 -5.211 10.944 1.00 45.53 447 GLY A CA 1
ATOM 3498 C C . GLY A 1 447 ? -9.043 -4.871 12.083 1.00 45.53 447 GLY A C 1
ATOM 3499 O O . GLY A 1 447 ? -9.012 -3.771 12.619 1.00 45.53 447 GLY A O 1
ATOM 3500 N N . ASP A 1 448 ? -9.917 -5.814 12.474 1.00 35.97 448 ASP A N 1
ATOM 3501 C CA . ASP A 1 448 ? -10.853 -5.670 13.616 1.00 35.97 448 ASP A CA 1
ATOM 3502 C C . ASP A 1 448 ? -10.152 -5.944 14.962 1.00 35.97 448 ASP A C 1
ATOM 3504 O O . ASP A 1 448 ? -9.592 -7.030 15.160 1.00 35.97 448 ASP A O 1
ATOM 3508 N N . ALA A 1 449 ? -10.246 -5.030 15.938 1.00 39.59 449 ALA A N 1
ATOM 3509 C CA . ALA A 1 449 ? -9.828 -5.320 17.313 1.00 39.59 449 ALA A CA 1
ATOM 3510 C C . ALA A 1 449 ? -10.831 -6.237 18.057 1.00 39.59 449 ALA A C 1
ATOM 3512 O O . ALA A 1 449 ? -12.043 -6.208 17.844 1.00 39.59 449 ALA A O 1
ATOM 3513 N N . CYS A 1 450 ? -10.302 -7.054 18.976 1.00 45.75 450 CYS A N 1
ATOM 3514 C CA . CYS A 1 450 ? -10.923 -8.246 19.583 1.00 45.75 450 CYS A CA 1
ATOM 3515 C C . CYS A 1 450 ? -12.051 -8.007 20.618 1.00 45.75 450 CYS A C 1
ATOM 3517 O O . CYS A 1 450 ? -12.714 -8.949 21.057 1.00 45.75 450 CYS A O 1
ATOM 3519 N N . ASN A 1 451 ? -12.338 -6.765 21.013 1.00 58.31 451 ASN A N 1
ATOM 3520 C CA . ASN A 1 451 ? -13.272 -6.521 22.123 1.00 58.31 451 ASN A CA 1
ATOM 3521 C C . ASN A 1 451 ? -14.738 -6.844 21.765 1.00 58.31 451 ASN A C 1
ATOM 3523 O O . ASN A 1 451 ? -15.486 -7.348 22.604 1.00 58.31 451 ASN A O 1
ATOM 3527 N N . GLY A 1 452 ? -15.147 -6.629 20.510 1.00 77.31 452 GLY A N 1
ATOM 3528 C CA . GLY A 1 452 ? -16.557 -6.722 20.107 1.00 77.31 452 GLY A CA 1
ATOM 3529 C C . GLY A 1 452 ? -17.174 -8.114 20.213 1.00 77.31 452 GLY A C 1
ATOM 3530 O O . GLY A 1 452 ? -18.306 -8.256 20.670 1.00 77.31 452 GLY A O 1
ATOM 3531 N N . GLY A 1 453 ? -16.428 -9.161 19.852 1.00 86.81 453 GLY A N 1
ATOM 3532 C CA . GLY A 1 453 ? -16.952 -10.530 19.864 1.00 86.81 453 GLY A CA 1
ATOM 3533 C C . GLY A 1 453 ? -17.260 -11.048 21.272 1.00 86.81 453 GLY A C 1
ATOM 3534 O O . GLY A 1 453 ? -18.273 -11.717 21.481 1.00 86.81 453 GLY A O 1
ATOM 3535 N N . THR A 1 454 ? -16.407 -10.722 22.246 1.00 91.12 454 THR A N 1
ATOM 3536 C CA . THR A 1 454 ? -16.600 -11.127 23.650 1.00 91.12 454 THR A CA 1
ATOM 3537 C C . THR A 1 454 ? -17.747 -10.350 24.291 1.00 91.12 454 THR A C 1
ATOM 3539 O O . THR A 1 454 ? -18.565 -10.953 24.980 1.00 91.12 454 THR A O 1
ATOM 3542 N N . VAL A 1 455 ? -17.859 -9.041 24.023 1.00 94.31 455 VAL A N 1
ATOM 3543 C CA . VAL A 1 455 ? -18.991 -8.225 24.500 1.00 94.31 455 VAL A CA 1
ATOM 3544 C C . VAL A 1 455 ? -20.308 -8.755 23.938 1.00 94.31 455 VAL A C 1
ATOM 3546 O O . VAL A 1 455 ? -21.230 -8.998 24.709 1.00 94.31 455 VAL A O 1
ATOM 3549 N N . LEU A 1 456 ? -20.386 -9.021 22.629 1.00 94.00 456 LEU A N 1
ATOM 3550 C CA . LEU A 1 456 ? -21.582 -9.605 22.017 1.00 94.00 456 LEU A CA 1
ATOM 3551 C C . LEU A 1 456 ? -21.962 -10.936 22.678 1.00 94.00 456 LEU A C 1
ATOM 3553 O O . LEU A 1 456 ? -23.113 -11.124 23.050 1.00 94.00 456 LEU A O 1
ATOM 3557 N N . SER A 1 457 ? -20.993 -11.834 22.872 1.00 91.56 457 SER A N 1
ATOM 3558 C CA . SER A 1 457 ? -21.247 -13.133 23.510 1.00 91.56 457 SER A CA 1
ATOM 3559 C C . SER A 1 457 ? -21.768 -12.967 24.943 1.00 91.56 457 SER A C 1
ATOM 3561 O O . SER A 1 457 ? -22.738 -13.614 25.318 1.00 91.56 457 SER A O 1
ATOM 3563 N N . GLN A 1 458 ? -21.189 -12.044 25.721 1.00 94.56 458 GLN A N 1
ATOM 3564 C CA . GLN A 1 458 ? -21.637 -11.757 27.088 1.00 94.56 458 GLN A CA 1
ATOM 3565 C C . GLN A 1 458 ? -23.063 -11.190 27.135 1.00 94.56 458 GLN A C 1
ATOM 3567 O O . GLN A 1 458 ? -23.818 -11.527 28.042 1.00 94.56 458 GLN A O 1
ATOM 3572 N N . LEU A 1 459 ? -23.444 -10.346 26.171 1.00 95.44 459 LEU A N 1
ATOM 3573 C CA . LEU A 1 459 ? -24.803 -9.803 26.084 1.00 95.44 459 LEU A CA 1
ATOM 3574 C C . LEU A 1 459 ? -25.828 -10.880 25.715 1.00 95.44 459 LEU A C 1
ATOM 3576 O O . LEU A 1 459 ? -26.916 -10.899 26.281 1.00 95.44 459 LEU A O 1
ATOM 3580 N N . LEU A 1 460 ? -25.475 -11.791 24.806 1.00 93.38 460 LEU A N 1
ATOM 3581 C CA . LEU A 1 460 ? -26.349 -12.898 24.402 1.00 93.38 460 LEU A CA 1
ATOM 3582 C C . LEU A 1 460 ? -26.552 -13.926 25.518 1.00 93.38 460 LEU A C 1
ATOM 3584 O O . LEU A 1 460 ? -27.648 -14.462 25.661 1.00 93.38 460 LEU A O 1
ATOM 3588 N N . ASP A 1 461 ? -25.522 -14.151 26.331 1.00 92.25 461 ASP A N 1
ATOM 3589 C CA . ASP A 1 461 ? -25.569 -15.046 27.491 1.00 92.25 461 ASP A CA 1
ATOM 3590 C C . ASP A 1 461 ? -26.025 -14.329 28.780 1.00 92.25 461 ASP A C 1
ATOM 3592 O O . ASP A 1 461 ? -25.964 -14.902 29.876 1.00 92.25 461 ASP A O 1
ATOM 3596 N N . SER A 1 462 ? -26.457 -13.067 28.678 1.00 93.25 462 SER A N 1
ATOM 3597 C CA . SER A 1 462 ? -26.801 -12.249 29.838 1.00 93.25 462 SER A CA 1
ATOM 3598 C C . SER A 1 462 ? -27.967 -12.838 30.629 1.00 93.25 462 SER A C 1
ATOM 3600 O O . SER A 1 462 ? -28.980 -13.281 30.088 1.00 93.25 462 SER A O 1
ATOM 3602 N N . SER A 1 463 ? -27.851 -12.772 31.955 1.00 90.69 463 SER A N 1
ATOM 3603 C CA . SER A 1 463 ? -28.950 -13.112 32.870 1.00 90.69 463 SER A CA 1
ATOM 3604 C C . SER A 1 463 ? -29.833 -11.912 33.232 1.00 90.69 463 SER A C 1
ATOM 3606 O O . SER A 1 463 ? -30.796 -12.074 33.983 1.00 90.69 463 SER A O 1
ATOM 3608 N N . ILE A 1 464 ? -29.518 -10.712 32.725 1.00 91.44 464 ILE A N 1
ATOM 3609 C CA . ILE A 1 464 ? -30.302 -9.493 32.945 1.00 91.44 464 ILE A CA 1
ATOM 3610 C C . ILE A 1 464 ? -31.512 -9.530 32.000 1.00 91.44 464 ILE A C 1
ATOM 3612 O O . ILE A 1 464 ? -31.323 -9.403 30.790 1.00 91.44 464 ILE A O 1
ATOM 3616 N N . PRO A 1 465 ? -32.759 -9.645 32.505 1.00 90.44 465 PRO A N 1
ATOM 3617 C CA . PRO A 1 465 ? -33.929 -9.854 31.647 1.00 90.44 465 PRO A CA 1
ATOM 3618 C C . PRO A 1 465 ? -34.104 -8.781 30.567 1.00 90.44 465 PRO A C 1
ATOM 3620 O O . PRO A 1 465 ? -34.381 -9.110 29.422 1.00 90.44 465 PRO A O 1
ATOM 3623 N N . ALA A 1 466 ? -33.842 -7.514 30.907 1.00 92.38 466 ALA A N 1
ATOM 3624 C CA . ALA A 1 466 ? -33.966 -6.402 29.969 1.00 92.38 466 ALA A CA 1
ATOM 3625 C C . ALA A 1 466 ? -33.021 -6.514 28.757 1.00 92.38 466 ALA A C 1
ATOM 3627 O O . ALA A 1 466 ? -33.370 -6.037 27.684 1.00 92.38 466 ALA A O 1
ATOM 3628 N N . ILE A 1 467 ? -31.849 -7.149 28.903 1.00 94.50 467 ILE A N 1
ATOM 3629 C CA . ILE A 1 467 ? -30.928 -7.390 27.780 1.00 94.50 467 ILE A CA 1
ATOM 3630 C C . ILE A 1 467 ? -31.477 -8.498 26.870 1.00 94.50 467 ILE A C 1
ATOM 3632 O O . ILE A 1 467 ? -31.370 -8.398 25.653 1.00 94.50 467 ILE A O 1
ATOM 3636 N N . GLY A 1 468 ? -32.129 -9.520 27.431 1.00 88.62 468 GLY A N 1
ATOM 3637 C CA . GLY A 1 468 ? -32.773 -10.575 26.640 1.00 88.62 468 GLY A CA 1
ATOM 3638 C C . GLY A 1 468 ? -33.926 -10.078 25.758 1.00 88.62 468 GLY A C 1
ATOM 3639 O O . GLY A 1 468 ? -34.241 -10.711 24.753 1.00 88.62 468 GLY A O 1
ATOM 3640 N N . ASP A 1 469 ? -34.524 -8.936 26.106 1.00 89.94 469 ASP A N 1
ATOM 3641 C CA . ASP A 1 469 ? -35.630 -8.324 25.364 1.00 89.94 469 ASP A CA 1
ATOM 3642 C C . ASP A 1 469 ? -35.163 -7.383 24.232 1.00 89.94 469 ASP A C 1
ATOM 3644 O O . ASP A 1 469 ? -35.991 -6.924 23.436 1.00 89.94 469 ASP A O 1
ATOM 3648 N N . VAL A 1 470 ? -33.861 -7.070 24.130 1.00 92.56 470 VAL A N 1
ATOM 3649 C CA . VAL A 1 470 ? -33.351 -6.195 23.062 1.00 92.56 470 VAL A CA 1
ATOM 3650 C C . VAL A 1 470 ? -33.076 -6.960 21.768 1.00 92.56 470 VAL A C 1
ATOM 3652 O O . VAL A 1 470 ? -32.518 -8.053 21.755 1.00 92.56 470 VAL A O 1
ATOM 3655 N N . SER A 1 471 ? -33.410 -6.340 20.636 1.00 93.81 471 SER A N 1
ATOM 3656 C CA . SER A 1 471 ? -32.983 -6.820 19.320 1.00 93.81 471 SER A CA 1
ATOM 3657 C C . SER A 1 471 ? -31.578 -6.306 19.016 1.00 93.81 471 SER A C 1
ATOM 3659 O O . SER A 1 471 ? -31.365 -5.095 18.960 1.00 93.81 471 SER A O 1
ATOM 3661 N N . ILE A 1 472 ? -30.635 -7.216 18.772 1.00 95.06 472 ILE A N 1
ATOM 3662 C CA . ILE A 1 472 ? -29.241 -6.876 18.467 1.00 95.06 472 ILE A CA 1
ATOM 3663 C C . ILE A 1 472 ? -28.997 -6.963 16.959 1.00 95.06 472 ILE A C 1
ATOM 3665 O O . ILE A 1 472 ? -29.279 -7.985 16.328 1.00 95.06 472 ILE A O 1
ATOM 3669 N N . THR A 1 473 ? -28.426 -5.893 16.405 1.00 96.06 473 THR A N 1
ATOM 3670 C CA . THR A 1 473 ? -27.888 -5.845 15.041 1.00 96.06 473 THR A CA 1
ATOM 3671 C C . THR A 1 473 ? -26.371 -5.749 15.102 1.00 96.06 473 THR A C 1
ATOM 3673 O O . THR A 1 473 ? -25.828 -4.886 15.787 1.00 96.06 473 THR A O 1
ATOM 3676 N N . VAL A 1 474 ? -25.682 -6.624 14.373 1.00 94.56 474 VAL A N 1
ATOM 3677 C CA . VAL A 1 474 ? -24.219 -6.678 14.326 1.00 94.56 474 VAL A CA 1
ATOM 3678 C C . VAL A 1 474 ? -23.734 -6.225 12.953 1.00 94.56 474 VAL A C 1
ATOM 3680 O O . VAL A 1 474 ? -24.143 -6.781 11.932 1.00 94.56 474 VAL A O 1
ATOM 3683 N N . LEU A 1 475 ? -22.847 -5.232 12.926 1.00 91.94 475 LEU A N 1
ATOM 3684 C CA . LEU A 1 475 ? -22.146 -4.824 11.710 1.00 91.94 475 LEU A CA 1
ATOM 3685 C C . LEU A 1 475 ? -20.914 -5.711 11.509 1.00 91.94 475 LEU A C 1
ATOM 3687 O O . LEU A 1 475 ? -20.089 -5.845 12.413 1.00 91.94 475 LEU A O 1
ATOM 3691 N N . VAL A 1 476 ? -20.787 -6.325 10.335 1.00 87.81 476 VAL A N 1
ATOM 3692 C CA . VAL A 1 476 ? -19.673 -7.222 9.984 1.00 87.81 476 VAL A CA 1
ATOM 3693 C C . VAL A 1 476 ? -19.194 -6.972 8.561 1.00 87.81 476 VAL A C 1
ATOM 3695 O O . VAL A 1 476 ? -19.962 -6.534 7.713 1.00 87.81 476 VAL A O 1
ATOM 3698 N N . ARG A 1 477 ? -17.923 -7.259 8.268 1.00 81.50 477 ARG A N 1
ATOM 3699 C CA . ARG A 1 477 ? -17.300 -6.904 6.971 1.00 81.50 477 ARG A CA 1
ATOM 3700 C C . ARG A 1 477 ? -17.181 -8.066 5.995 1.00 81.50 477 ARG A C 1
ATOM 3702 O O . ARG A 1 477 ? -16.762 -7.872 4.852 1.00 81.50 477 ARG A O 1
ATOM 3709 N N . LYS A 1 478 ? -17.514 -9.278 6.445 1.00 78.38 478 LYS A N 1
ATOM 3710 C CA . LYS A 1 478 ? -17.463 -10.496 5.635 1.00 78.38 478 LYS A CA 1
ATOM 3711 C C . LYS A 1 478 ? -18.826 -11.172 5.591 1.00 78.38 478 LYS A C 1
ATOM 3713 O O . LYS A 1 478 ? -19.492 -11.307 6.618 1.00 78.38 478 LYS A O 1
ATOM 3718 N N . GLN A 1 479 ? -19.204 -11.650 4.408 1.00 82.19 479 GLN A N 1
ATOM 3719 C CA . GLN A 1 479 ? -20.480 -12.335 4.200 1.00 82.19 479 GLN A CA 1
ATOM 3720 C C . GLN A 1 479 ? -20.595 -13.590 5.080 1.00 82.19 479 GLN A C 1
ATOM 3722 O O . GLN A 1 479 ? -21.600 -13.768 5.756 1.00 82.19 479 GLN A O 1
ATOM 3727 N N . GLU A 1 480 ? -19.516 -14.372 5.190 1.00 79.62 480 GLU A N 1
ATOM 3728 C CA . GLU A 1 480 ? -19.438 -15.555 6.064 1.00 79.62 480 GLU A CA 1
ATOM 3729 C C . GLU A 1 480 ? -19.713 -15.242 7.548 1.00 79.62 480 GLU A C 1
ATOM 3731 O O . GLU A 1 480 ? -20.345 -16.032 8.249 1.00 79.62 480 GLU A O 1
ATOM 3736 N N . GLN A 1 481 ? -19.292 -14.066 8.033 1.00 85.56 481 GLN A N 1
ATOM 3737 C CA . GLN A 1 481 ? -19.574 -13.623 9.399 1.00 85.56 481 GLN A CA 1
ATOM 3738 C C . GLN A 1 481 ? -21.054 -13.269 9.551 1.00 85.56 481 GLN A C 1
ATOM 3740 O O . GLN A 1 481 ? -21.676 -13.640 10.546 1.00 85.56 481 GLN A O 1
ATOM 3745 N N . ALA A 1 482 ? -21.622 -12.572 8.562 1.00 86.75 482 ALA A N 1
ATOM 3746 C CA . ALA A 1 482 ? -23.032 -12.200 8.569 1.00 86.75 482 ALA A CA 1
ATOM 3747 C C . ALA A 1 482 ? -23.926 -13.441 8.563 1.00 86.75 482 ALA A C 1
ATOM 3749 O O . ALA A 1 482 ? -24.880 -13.518 9.334 1.00 86.75 482 ALA A O 1
ATOM 3750 N N . ASP A 1 483 ? -23.591 -14.424 7.732 1.00 86.44 483 ASP A N 1
ATOM 3751 C CA . ASP A 1 483 ? -24.354 -15.659 7.599 1.00 86.44 483 ASP A CA 1
ATOM 3752 C C . ASP A 1 483 ? -24.294 -16.494 8.880 1.00 86.44 483 ASP A C 1
ATOM 3754 O O . ASP A 1 483 ? -25.343 -16.912 9.372 1.00 86.44 483 ASP A O 1
ATOM 3758 N N . LEU A 1 484 ? -23.113 -16.635 9.496 1.00 86.06 484 LEU A N 1
ATOM 3759 C CA . LEU A 1 484 ? -22.972 -17.329 10.781 1.00 86.06 484 LEU A CA 1
ATOM 3760 C C . LEU A 1 484 ? -23.795 -16.664 11.897 1.00 86.06 484 LEU A C 1
ATOM 3762 O O . LEU A 1 484 ? -24.407 -17.349 12.716 1.00 86.06 484 LEU A O 1
ATOM 3766 N N . LEU A 1 485 ? -23.809 -15.330 11.962 1.00 88.94 485 LEU A N 1
ATOM 3767 C CA . LEU A 1 485 ? -24.582 -14.603 12.974 1.00 88.94 485 LEU A CA 1
ATOM 3768 C C . LEU A 1 485 ? -26.094 -14.725 12.729 1.00 88.94 485 LEU A C 1
ATOM 3770 O O . LEU A 1 485 ? -26.850 -14.896 13.685 1.00 88.94 485 LEU A O 1
ATOM 3774 N N . ARG A 1 486 ? -26.535 -14.712 11.465 1.00 92.19 486 ARG A N 1
ATOM 3775 C CA . ARG A 1 486 ? -27.945 -14.928 11.093 1.00 92.19 486 ARG A CA 1
ATOM 3776 C C . ARG A 1 486 ? -28.414 -16.345 11.391 1.00 92.19 486 ARG A C 1
ATOM 3778 O O . ARG A 1 486 ? -29.519 -16.515 11.896 1.00 92.19 486 ARG A O 1
ATOM 3785 N N . GLU A 1 487 ? -27.578 -17.353 11.144 1.00 89.88 487 GLU A N 1
ATOM 3786 C CA . GLU A 1 487 ? -27.853 -18.743 11.539 1.00 89.88 487 GLU A CA 1
ATOM 3787 C C . GLU A 1 487 ? -28.070 -18.858 13.056 1.00 89.88 487 GLU A C 1
ATOM 3789 O O . GLU A 1 487 ? -28.916 -19.619 13.523 1.00 89.88 487 GLU A O 1
ATOM 3794 N N . LYS A 1 488 ? -27.358 -18.035 13.831 1.00 84.44 488 LYS A N 1
ATOM 3795 C CA . LYS A 1 488 ? -27.506 -17.918 15.287 1.00 84.44 488 LYS A CA 1
ATOM 3796 C C . LYS A 1 488 ? -28.677 -17.034 15.730 1.00 84.44 488 LYS A C 1
ATOM 3798 O O . LYS A 1 488 ? -28.830 -16.799 16.925 1.00 84.44 488 LYS A O 1
ATOM 3803 N N . GLY A 1 489 ? -29.509 -16.569 14.799 1.00 88.62 489 GLY A N 1
ATOM 3804 C CA . GLY A 1 489 ? -30.711 -15.785 15.083 1.00 88.62 489 GLY A CA 1
ATOM 3805 C C . GLY A 1 489 ? -30.471 -14.291 15.308 1.00 88.62 489 GLY A C 1
ATOM 3806 O O . GLY A 1 489 ? -31.370 -13.615 15.800 1.00 88.62 489 GLY A O 1
ATOM 3807 N N . LEU A 1 490 ? -29.293 -13.763 14.961 1.00 92.69 490 LEU A N 1
ATOM 3808 C CA . LEU A 1 490 ? -28.987 -12.334 15.073 1.00 92.69 490 LEU A CA 1
ATOM 3809 C C . LEU A 1 490 ? -29.259 -11.594 13.770 1.00 92.69 490 LEU A C 1
ATOM 3811 O O . LEU A 1 490 ? -29.069 -12.125 12.673 1.00 92.69 490 LEU A O 1
ATOM 3815 N N . ASN A 1 491 ? -29.602 -10.313 13.887 1.00 93.69 491 ASN A N 1
ATOM 3816 C CA . ASN A 1 491 ? -29.540 -9.427 12.736 1.00 93.69 491 ASN A CA 1
ATOM 3817 C C . ASN A 1 491 ? -28.068 -9.127 12.449 1.00 93.69 491 ASN A C 1
ATOM 3819 O O . ASN A 1 491 ? -27.337 -8.661 13.322 1.00 93.69 491 ASN A O 1
ATOM 3823 N N . ALA A 1 492 ? -27.627 -9.388 11.223 1.00 93.50 492 ALA A N 1
ATOM 3824 C CA . ALA A 1 492 ? -26.278 -9.058 10.785 1.00 93.50 492 ALA A CA 1
ATOM 3825 C C . ALA A 1 492 ? -26.334 -8.248 9.494 1.00 93.50 492 ALA A C 1
ATOM 3827 O O . ALA A 1 492 ? -26.985 -8.653 8.521 1.00 93.50 492 ALA A O 1
ATOM 3828 N N . VAL A 1 493 ? -25.647 -7.112 9.493 1.00 91.38 493 VAL A N 1
ATOM 3829 C CA . VAL A 1 493 ? -25.569 -6.183 8.367 1.00 91.38 493 VAL A CA 1
ATOM 3830 C C . VAL A 1 493 ? -24.133 -6.168 7.871 1.00 91.38 493 VAL A C 1
ATOM 3832 O O . VAL A 1 493 ? -23.195 -5.962 8.641 1.00 91.38 493 VAL A O 1
ATOM 3835 N N . LEU A 1 494 ? -23.975 -6.418 6.573 1.00 86.06 494 LEU A N 1
ATOM 3836 C CA . LEU A 1 494 ? -22.692 -6.269 5.909 1.00 86.06 494 LEU A CA 1
ATOM 3837 C C . LEU A 1 494 ? -22.417 -4.773 5.722 1.00 86.06 494 LEU A C 1
ATOM 3839 O O . LEU A 1 494 ? -23.281 -4.062 5.205 1.00 86.06 494 LEU A O 1
ATOM 3843 N N . PHE A 1 495 ? -21.240 -4.309 6.129 1.00 85.25 495 PHE A N 1
ATOM 3844 C CA . PHE A 1 495 ? -20.811 -2.923 5.933 1.00 85.25 495 PHE A CA 1
ATOM 3845 C C . PHE A 1 495 ? -19.388 -2.839 5.379 1.00 85.25 495 PHE A C 1
ATOM 3847 O O . PHE A 1 495 ? -18.597 -3.776 5.540 1.00 85.25 495 PHE A O 1
ATOM 3854 N N . ASN A 1 496 ? -19.071 -1.730 4.708 1.00 73.56 496 ASN A N 1
ATOM 3855 C CA . ASN A 1 496 ? -17.814 -1.581 3.963 1.00 73.56 496 ASN A CA 1
ATOM 3856 C C . ASN A 1 496 ? -16.594 -1.297 4.851 1.00 73.56 496 ASN A C 1
ATOM 3858 O O . ASN A 1 496 ? -15.459 -1.478 4.412 1.00 73.56 496 ASN A O 1
ATOM 3862 N N . GLY A 1 497 ? -16.809 -0.925 6.112 1.00 76.75 497 GLY A N 1
ATOM 3863 C CA . GLY A 1 497 ? -15.746 -0.623 7.063 1.00 76.75 497 GLY A CA 1
ATOM 3864 C C . GLY A 1 497 ? -16.072 0.588 7.924 1.00 76.75 497 GLY A C 1
ATOM 3865 O O . GLY A 1 497 ? -17.178 1.119 7.877 1.00 76.75 497 GLY A O 1
ATOM 3866 N N . LEU A 1 498 ? -15.102 1.007 8.737 1.00 79.44 498 LEU A N 1
ATOM 3867 C CA . LEU A 1 498 ? -15.273 2.139 9.650 1.00 79.44 498 LEU A CA 1
ATOM 3868 C C . LEU A 1 498 ? -15.299 3.494 8.923 1.00 79.44 498 LEU A C 1
ATOM 3870 O O . LEU A 1 498 ? -15.873 4.444 9.448 1.00 79.44 498 LEU A O 1
ATOM 3874 N N . ASP A 1 499 ? -14.746 3.560 7.711 1.00 77.94 499 ASP A N 1
ATOM 3875 C CA . ASP A 1 499 ? -14.750 4.760 6.869 1.00 77.94 499 ASP A CA 1
ATOM 3876 C C . ASP A 1 499 ? -16.113 5.052 6.213 1.00 77.94 499 ASP A C 1
ATOM 3878 O O . ASP A 1 499 ? -16.354 6.180 5.779 1.00 77.94 499 ASP A O 1
ATOM 3882 N N . ASP A 1 500 ? -17.030 4.074 6.165 1.00 80.94 500 ASP A N 1
ATOM 3883 C CA . ASP A 1 500 ? -18.366 4.232 5.572 1.00 80.94 500 ASP A CA 1
ATOM 3884 C C . ASP A 1 500 ? -19.303 4.999 6.517 1.00 80.94 500 ASP A C 1
ATOM 3886 O O . ASP A 1 500 ? -20.187 4.453 7.184 1.00 80.94 500 ASP A O 1
ATOM 3890 N N . SER A 1 501 ? -19.046 6.300 6.619 1.00 87.12 501 SER A N 1
ATOM 3891 C CA . SER A 1 501 ? -19.736 7.200 7.543 1.00 87.12 501 SER A CA 1
ATOM 3892 C C . SER A 1 501 ? -21.238 7.260 7.260 1.00 87.12 501 SER A C 1
ATOM 3894 O O . SER A 1 501 ? -22.033 7.300 8.198 1.00 87.12 501 SER A O 1
ATOM 3896 N N . ASP A 1 502 ? -21.637 7.195 5.990 1.00 89.38 502 ASP A N 1
ATOM 3897 C CA . ASP A 1 502 ? -23.042 7.232 5.589 1.00 89.38 502 ASP A CA 1
ATOM 3898 C C . ASP A 1 502 ? -23.777 5.964 6.027 1.00 89.38 502 ASP A C 1
ATOM 3900 O O . ASP A 1 502 ? -24.839 6.049 6.655 1.00 89.38 502 ASP A O 1
ATOM 3904 N N . GLN A 1 503 ? -23.202 4.783 5.779 1.00 91.12 503 GLN A N 1
ATOM 3905 C CA . GLN A 1 503 ? -23.806 3.526 6.213 1.00 91.12 503 GLN A CA 1
ATOM 3906 C C . GLN A 1 503 ? -23.835 3.408 7.740 1.00 91.12 503 GLN A C 1
ATOM 3908 O O . GLN A 1 503 ? -24.829 2.937 8.298 1.00 91.12 503 GLN A O 1
ATOM 3913 N N . LEU A 1 504 ? -22.783 3.855 8.433 1.00 95.38 504 LEU A N 1
ATOM 3914 C CA . LEU A 1 504 ? -22.730 3.864 9.896 1.00 95.38 504 LEU A CA 1
ATOM 3915 C C . LEU A 1 504 ? -23.788 4.789 10.499 1.00 95.38 504 LEU A C 1
ATOM 3917 O O . LEU A 1 504 ? -24.510 4.381 11.411 1.00 95.38 504 LEU A O 1
ATOM 3921 N N . ARG A 1 505 ? -23.918 6.009 9.971 1.00 97.56 505 ARG A N 1
ATOM 3922 C CA . ARG A 1 505 ? -24.934 6.977 10.396 1.00 97.56 505 ARG A CA 1
ATOM 3923 C C . ARG A 1 505 ? -26.343 6.436 10.170 1.00 97.56 505 ARG A C 1
ATOM 3925 O O . ARG A 1 505 ? -27.142 6.434 11.104 1.00 97.56 505 ARG A O 1
ATOM 3932 N N . ALA A 1 506 ? -26.618 5.901 8.980 1.00 95.94 506 ALA A N 1
ATOM 3933 C CA . ALA A 1 506 ? -27.911 5.307 8.642 1.00 95.94 506 ALA A CA 1
ATOM 3934 C C . ALA A 1 506 ? -28.237 4.068 9.493 1.00 95.94 506 ALA A C 1
ATOM 3936 O O . ALA A 1 506 ? -29.382 3.855 9.889 1.00 95.94 506 ALA A O 1
ATOM 3937 N N . ALA A 1 507 ? -27.239 3.240 9.811 1.00 95.44 507 ALA A N 1
ATOM 3938 C CA . ALA A 1 507 ? -27.429 2.122 10.727 1.00 95.44 507 ALA A CA 1
ATOM 3939 C C . ALA A 1 507 ? -27.762 2.630 12.137 1.00 95.44 507 ALA A C 1
ATOM 3941 O O . ALA A 1 507 ? -28.717 2.156 12.754 1.00 95.44 507 ALA A O 1
ATOM 3942 N N . ALA A 1 508 ? -27.022 3.618 12.643 1.00 97.69 508 ALA A N 1
ATOM 3943 C CA . ALA A 1 508 ? -27.245 4.173 13.972 1.00 97.69 508 ALA A CA 1
ATOM 3944 C C . ALA A 1 508 ? -28.589 4.904 14.112 1.00 97.69 508 ALA A C 1
ATOM 3946 O O . ALA A 1 508 ? -29.214 4.804 15.167 1.00 97.69 508 ALA A O 1
ATOM 3947 N N . SER A 1 509 ? -29.095 5.549 13.056 1.00 97.94 509 SER A N 1
ATOM 3948 C CA . SER A 1 509 ? -30.390 6.251 13.079 1.00 97.94 509 SER A CA 1
ATOM 3949 C C . SER A 1 509 ? -31.605 5.343 13.286 1.00 97.94 509 SER A C 1
ATOM 3951 O O . SER A 1 509 ? -32.710 5.821 13.557 1.00 97.94 509 SER A O 1
ATOM 3953 N N . GLU A 1 510 ? -31.422 4.028 13.189 1.00 97.19 510 GLU A N 1
ATOM 3954 C CA . GLU A 1 510 ? -32.472 3.031 13.400 1.00 97.19 510 GLU A CA 1
ATOM 3955 C C . GLU A 1 510 ? -32.386 2.325 14.766 1.00 97.19 510 GLU A C 1
ATOM 3957 O O . GLU A 1 510 ? -33.264 1.522 15.088 1.00 97.19 510 GLU A O 1
ATOM 3962 N N . HIS A 1 511 ? -31.402 2.665 15.607 1.00 97.88 511 HIS A N 1
ATOM 3963 C CA . HIS A 1 511 ? -31.158 2.010 16.897 1.00 97.88 511 HIS A CA 1
ATOM 3964 C C . HIS A 1 511 ? -31.128 3.012 18.053 1.00 97.88 511 HIS A C 1
ATOM 3966 O O . HIS A 1 511 ? -30.621 4.116 17.916 1.00 97.88 511 HIS A O 1
ATOM 3972 N N . ASP A 1 512 ? -31.648 2.614 19.215 1.00 97.56 512 ASP A N 1
ATOM 3973 C CA . ASP A 1 512 ? -31.667 3.461 20.419 1.00 97.56 512 ASP A CA 1
ATOM 3974 C C . ASP A 1 512 ? -30.333 3.393 21.205 1.00 97.56 512 ASP A C 1
ATOM 3976 O O . ASP A 1 512 ? -30.001 4.282 21.992 1.00 97.56 512 ASP A O 1
ATOM 3980 N N . TYR A 1 513 ? -29.544 2.340 20.969 1.00 98.19 513 TYR A N 1
ATOM 3981 C CA . TYR A 1 513 ? -28.296 2.047 21.671 1.00 98.19 513 TYR A CA 1
ATOM 3982 C C . TYR A 1 513 ? -27.223 1.610 20.672 1.00 98.19 513 TYR A C 1
ATOM 3984 O O . TYR A 1 513 ? -27.486 0.753 19.826 1.00 98.19 513 TYR A O 1
ATOM 3992 N N . ILE A 1 514 ? -26.006 2.139 20.801 1.00 98.31 514 ILE A N 1
ATOM 3993 C CA . ILE A 1 514 ? -24.833 1.692 20.038 1.00 98.31 514 ILE A CA 1
ATOM 3994 C C . ILE A 1 514 ? -23.704 1.327 20.996 1.00 98.31 514 ILE A C 1
ATOM 3996 O O . ILE A 1 514 ? -23.368 2.093 21.899 1.00 98.31 514 ILE A O 1
ATOM 4000 N N . ILE A 1 515 ? -23.088 0.168 20.759 1.00 97.75 515 ILE A N 1
ATOM 4001 C CA . ILE A 1 515 ? -21.880 -0.287 21.451 1.00 97.75 515 ILE A CA 1
ATOM 4002 C C . ILE A 1 515 ? -20.744 -0.353 20.421 1.00 97.75 515 ILE A C 1
ATOM 4004 O O . ILE A 1 515 ? -20.692 -1.253 19.586 1.00 97.75 515 ILE A O 1
ATOM 4008 N N . HIS A 1 516 ? -19.845 0.628 20.464 1.00 95.25 516 HIS A N 1
ATOM 4009 C CA . HIS A 1 516 ? -18.732 0.813 19.536 1.00 95.25 516 HIS A CA 1
ATOM 4010 C C . HIS A 1 516 ? -17.425 0.258 20.132 1.00 95.25 516 HIS A C 1
ATOM 4012 O O . HIS A 1 516 ? -16.763 0.894 20.957 1.00 95.25 516 HIS A O 1
ATOM 4018 N N . THR A 1 517 ? -17.062 -0.954 19.709 1.00 90.62 517 THR A N 1
ATOM 4019 C CA . THR A 1 517 ? -15.874 -1.714 20.148 1.00 90.62 517 THR A CA 1
ATOM 4020 C C . THR A 1 517 ? -14.696 -1.874 19.171 1.00 90.62 517 THR A C 1
ATOM 4022 O O . THR A 1 517 ? -13.657 -2.337 19.647 1.00 90.62 517 THR A O 1
ATOM 4025 N N . PRO A 1 518 ? -14.793 -1.583 17.853 1.00 78.25 518 PRO A N 1
ATOM 4026 C CA . PRO A 1 518 ? -13.702 -1.855 16.911 1.00 78.25 518 PRO A CA 1
ATOM 4027 C C . PRO A 1 518 ? -12.367 -1.173 17.219 1.00 78.25 518 PRO A C 1
ATOM 4029 O O . PRO A 1 518 ? -11.337 -1.826 17.120 1.00 78.25 518 PRO A O 1
ATOM 4032 N N . THR A 1 519 ? -12.347 0.116 17.570 1.00 77.94 519 THR A N 1
ATOM 4033 C CA . THR A 1 519 ? -11.107 0.841 17.900 1.00 77.94 519 THR A CA 1
ATOM 4034 C C . THR A 1 519 ? -11.408 2.201 18.532 1.00 77.94 519 THR A C 1
ATOM 4036 O O . THR A 1 519 ? -12.410 2.834 18.195 1.00 77.94 519 THR A O 1
ATOM 4039 N N . GLY A 1 520 ? -10.514 2.660 19.412 1.00 78.38 520 GLY A N 1
ATOM 4040 C CA . GLY A 1 520 ? -10.499 4.027 19.940 1.00 78.38 520 GLY A CA 1
ATOM 4041 C C . GLY A 1 520 ? -9.700 5.012 19.078 1.00 78.38 520 GLY A C 1
ATOM 4042 O O . GLY A 1 520 ? -9.517 6.146 19.481 1.00 78.38 520 GLY A O 1
ATOM 4043 N N . PHE A 1 521 ? -9.170 4.601 17.920 1.00 77.56 521 PHE A N 1
ATOM 4044 C CA . PHE A 1 521 ? -8.336 5.451 17.049 1.00 77.56 521 PHE A CA 1
ATOM 4045 C C . PHE A 1 521 ? -9.052 5.956 15.787 1.00 77.56 521 PHE A C 1
ATOM 4047 O O . PHE A 1 521 ? -8.418 6.594 14.946 1.00 77.56 521 PHE A O 1
ATOM 4054 N N . HIS A 1 522 ? -10.344 5.660 15.630 1.00 81.31 522 HIS A N 1
ATOM 4055 C CA . HIS A 1 522 ? -11.093 5.964 14.414 1.00 81.31 522 HIS A CA 1
ATOM 4056 C C . HIS A 1 522 ? -12.214 6.980 14.685 1.00 81.31 522 HIS A C 1
ATOM 4058 O O . HIS A 1 522 ? -13.368 6.629 14.938 1.00 81.31 522 HIS A O 1
ATOM 4064 N N . THR A 1 523 ? -11.867 8.267 14.617 1.00 86.69 523 THR A N 1
ATOM 4065 C CA . THR A 1 523 ? -12.775 9.385 14.919 1.00 86.69 523 THR A CA 1
ATOM 4066 C C . THR A 1 523 ? -14.015 9.420 14.023 1.00 86.69 523 THR A C 1
ATOM 4068 O O . THR A 1 523 ? -15.115 9.659 14.518 1.00 86.69 523 THR A O 1
ATOM 4071 N N . GLY A 1 524 ? -13.857 9.173 12.715 1.00 85.75 524 GLY A N 1
ATOM 4072 C CA . GLY A 1 524 ? -14.940 9.311 11.730 1.00 85.75 524 GLY A CA 1
ATOM 4073 C C . GLY A 1 524 ? -16.132 8.398 12.021 1.00 85.75 524 GLY A C 1
ATOM 4074 O O . GLY A 1 524 ? -17.265 8.864 12.107 1.00 85.75 524 GLY A O 1
ATOM 4075 N N . SER A 1 525 ? -15.865 7.117 12.287 1.00 90.25 525 SER A N 1
ATOM 4076 C CA . SER A 1 525 ? -16.900 6.133 12.632 1.00 90.25 525 SER A CA 1
ATOM 4077 C C . SER A 1 525 ? -17.651 6.498 13.910 1.00 90.25 525 SER A C 1
ATOM 4079 O O . SER A 1 525 ? -18.876 6.403 13.954 1.00 90.25 525 SER A O 1
ATOM 4081 N N . ALA A 1 526 ? -16.937 6.941 14.949 1.00 94.12 526 ALA A N 1
ATOM 4082 C CA . ALA A 1 526 ? -17.554 7.320 16.211 1.00 94.12 526 ALA A CA 1
ATOM 4083 C C . ALA A 1 526 ? -18.478 8.537 16.038 1.00 94.12 526 ALA A C 1
ATOM 4085 O O . ALA A 1 526 ? -19.609 8.520 16.520 1.00 94.12 526 ALA A O 1
ATOM 4086 N N . VAL A 1 527 ? -18.030 9.555 15.295 1.00 96.75 527 VAL A N 1
ATOM 4087 C CA . VAL A 1 527 ? -18.841 10.739 14.970 1.00 96.75 527 VAL A CA 1
ATOM 4088 C C . VAL A 1 527 ? -20.081 10.348 14.167 1.00 96.75 527 VAL A C 1
ATOM 4090 O O . VAL A 1 527 ? -21.185 10.712 14.564 1.00 96.75 527 VAL A O 1
ATOM 4093 N N . ALA A 1 528 ? -19.930 9.559 13.100 1.00 96.81 528 ALA A N 1
ATOM 4094 C CA . ALA A 1 528 ? -21.043 9.134 12.250 1.00 96.81 528 ALA A CA 1
ATOM 4095 C C . ALA A 1 528 ? -22.127 8.367 13.030 1.00 96.81 528 ALA A C 1
ATOM 4097 O O . ALA A 1 528 ? -23.319 8.654 12.900 1.00 96.81 528 ALA A O 1
ATOM 4098 N N . LEU A 1 529 ? -21.717 7.434 13.896 1.00 98.50 529 LEU A N 1
ATOM 4099 C CA . LEU A 1 529 ? -22.631 6.669 14.748 1.00 98.50 529 LEU A CA 1
ATOM 4100 C C . LEU A 1 529 ? -23.376 7.566 15.751 1.00 98.50 529 LEU A C 1
ATOM 4102 O O . LEU A 1 529 ? -24.574 7.387 15.969 1.00 98.50 529 LEU A O 1
ATOM 4106 N N . ILE A 1 530 ? -22.694 8.541 16.359 1.00 98.75 530 ILE A N 1
ATOM 4107 C CA . ILE A 1 530 ? -23.320 9.480 17.301 1.00 98.75 530 ILE A CA 1
ATOM 4108 C C . ILE A 1 530 ? -24.293 10.415 16.577 1.00 98.75 530 ILE A C 1
ATOM 4110 O O . ILE A 1 530 ? -25.373 10.690 17.097 1.00 98.75 530 ILE A O 1
ATOM 4114 N N . GLU A 1 531 ? -23.951 10.891 15.382 1.00 98.44 531 GLU A N 1
ATOM 4115 C CA . GLU A 1 531 ? -24.856 11.721 14.583 1.00 98.44 531 GLU A CA 1
ATOM 4116 C C . GLU A 1 531 ? -26.122 10.958 14.186 1.00 98.44 531 GLU A C 1
ATOM 4118 O O . GLU A 1 531 ? -27.219 11.492 14.348 1.00 98.44 531 GLU A O 1
ATOM 4123 N N . GLY A 1 532 ? -25.991 9.692 13.778 1.00 98.56 532 GLY A N 1
ATOM 4124 C CA . GLY A 1 532 ? -27.140 8.822 13.520 1.00 98.56 532 GLY A CA 1
ATOM 4125 C C . GLY A 1 532 ? -28.007 8.619 14.767 1.00 98.56 532 GLY A C 1
ATOM 4126 O O . GLY A 1 532 ? -29.227 8.764 14.705 1.00 98.56 532 GLY A O 1
ATOM 4127 N N . LEU A 1 533 ? -27.404 8.386 15.938 1.00 98.69 533 LEU A N 1
ATOM 4128 C CA . LEU A 1 533 ? -28.155 8.344 17.201 1.00 98.69 533 LEU A CA 1
ATOM 4129 C C . LEU A 1 533 ? -28.877 9.668 17.493 1.00 98.69 533 LEU A C 1
ATOM 4131 O O . LEU A 1 533 ? -30.026 9.660 17.934 1.00 98.69 533 LEU A O 1
ATOM 4135 N N . GLY A 1 534 ? -28.247 10.809 17.215 1.00 98.56 534 GLY A N 1
ATOM 4136 C CA . GLY A 1 534 ? -28.885 12.122 17.327 1.00 98.56 534 GLY A CA 1
ATOM 4137 C C . GLY A 1 534 ? -30.147 12.231 16.466 1.00 98.56 534 GLY A C 1
ATOM 4138 O O . GLY A 1 534 ? -31.187 12.690 16.941 1.00 98.56 534 GLY A O 1
ATOM 4139 N N . GLU A 1 535 ? -30.103 11.738 15.227 1.00 98.50 535 GLU A N 1
ATOM 4140 C CA . GLU A 1 535 ? -31.276 11.665 14.343 1.00 98.50 535 GLU A CA 1
ATOM 4141 C C . GLU A 1 535 ? -32.363 10.745 14.902 1.00 98.50 535 GLU A C 1
ATOM 4143 O O . GLU A 1 535 ? -33.548 11.095 14.886 1.00 98.50 535 GLU A O 1
ATOM 4148 N N . ARG A 1 536 ? -31.974 9.589 15.455 1.00 98.12 536 ARG A N 1
ATOM 4149 C CA . ARG A 1 536 ? -32.900 8.673 16.131 1.00 98.12 536 ARG A CA 1
ATOM 4150 C C . ARG A 1 536 ? -33.621 9.361 17.290 1.00 98.12 536 ARG A C 1
ATOM 4152 O O . ARG A 1 536 ? -34.845 9.235 17.408 1.00 98.12 536 ARG A O 1
ATOM 4159 N N . SER A 1 537 ? -32.881 10.089 18.123 1.00 97.75 537 SER A N 1
ATOM 4160 C CA . SER A 1 537 ? -33.424 10.846 19.255 1.00 97.75 537 SER A CA 1
ATOM 4161 C C . SER A 1 537 ? -34.423 11.899 18.780 1.00 97.75 537 SER A C 1
ATOM 4163 O O . SER A 1 537 ? -35.562 11.926 19.244 1.00 97.75 537 SER A O 1
ATOM 4165 N N . GLN A 1 538 ? -34.073 12.680 17.755 1.00 97.06 538 GLN A N 1
ATOM 4166 C CA . GLN A 1 538 ? -34.973 13.679 17.165 1.00 97.06 538 GLN A CA 1
ATOM 4167 C C . GLN A 1 538 ? -36.251 13.055 16.581 1.00 97.06 538 GLN A C 1
ATOM 4169 O O . GLN A 1 538 ? -37.340 13.609 16.740 1.00 97.06 538 GLN A O 1
ATOM 4174 N N . LYS A 1 539 ? -36.139 11.892 15.927 1.00 96.94 539 LYS A N 1
ATOM 4175 C CA . LYS A 1 539 ? -37.261 11.176 15.296 1.00 96.94 539 LYS A CA 1
ATOM 4176 C C . LYS A 1 539 ? -38.210 10.541 16.314 1.00 96.94 539 LYS A C 1
ATOM 4178 O O . LYS A 1 539 ? -39.410 10.458 16.056 1.00 96.94 539 LYS A O 1
ATOM 4183 N N . THR A 1 540 ? -37.693 10.058 17.442 1.00 96.81 540 THR A N 1
ATOM 4184 C CA . THR A 1 540 ? -38.469 9.261 18.410 1.00 96.81 540 THR A CA 1
ATOM 4185 C C . THR A 1 540 ? -38.798 9.987 19.711 1.00 96.81 540 THR A C 1
ATOM 4187 O O . THR A 1 540 ? -39.705 9.559 20.424 1.00 96.81 540 THR A O 1
ATOM 4190 N N . GLY A 1 541 ? -38.080 11.065 20.030 1.00 95.19 541 GLY A N 1
ATOM 4191 C CA . GLY A 1 541 ? -38.154 11.765 21.311 1.00 95.19 541 GLY A CA 1
ATOM 4192 C C . GLY A 1 541 ? -37.624 10.957 22.500 1.00 95.19 541 GLY A C 1
ATOM 4193 O O . GLY A 1 541 ? -37.933 11.303 23.639 1.00 95.19 541 GLY A O 1
ATOM 4194 N N . LYS A 1 542 ? -36.892 9.862 22.256 1.00 94.12 542 LYS A N 1
ATOM 4195 C CA . LYS A 1 542 ? -36.314 9.001 23.294 1.00 94.12 542 LYS A CA 1
ATOM 4196 C C . LYS A 1 542 ? -34.848 9.338 23.537 1.00 94.12 542 LYS A C 1
ATOM 4198 O O . LYS A 1 542 ? -34.138 9.727 22.613 1.00 94.12 542 LYS A O 1
ATOM 4203 N N . ASP A 1 543 ? -34.397 9.094 24.764 1.00 95.81 543 ASP A N 1
ATOM 4204 C CA . ASP A 1 543 ? -32.971 9.068 25.077 1.00 95.81 543 ASP A CA 1
ATOM 4205 C C . ASP A 1 543 ? -32.270 7.972 24.263 1.00 95.81 543 ASP A C 1
ATOM 4207 O O . ASP A 1 543 ? -32.786 6.864 24.103 1.00 95.81 543 ASP A O 1
ATOM 4211 N N . VAL A 1 544 ? -31.079 8.301 23.768 1.00 98.38 544 VAL A N 1
ATOM 4212 C CA . VAL A 1 544 ? -30.221 7.414 22.978 1.00 98.38 544 VAL A CA 1
ATOM 4213 C C . VAL A 1 544 ? -28.830 7.361 23.597 1.00 98.38 544 VAL A C 1
ATOM 4215 O O . VAL A 1 544 ? -28.356 8.349 24.173 1.00 98.38 544 VAL A O 1
ATOM 4218 N N . HIS A 1 545 ? -28.174 6.208 23.492 1.00 98.62 545 HIS A N 1
ATOM 4219 C CA . HIS A 1 545 ? -26.954 5.936 24.250 1.00 98.62 545 HIS A CA 1
ATOM 4220 C C . HIS A 1 545 ? -25.829 5.382 23.372 1.00 98.62 545 HIS A C 1
ATOM 4222 O O . HIS A 1 545 ? -26.039 4.475 22.566 1.00 98.62 545 HIS A O 1
ATOM 4228 N N . PHE A 1 546 ? -24.615 5.893 23.580 1.00 98.75 546 PHE A N 1
ATOM 4229 C CA . PHE A 1 546 ? -23.406 5.486 22.867 1.00 98.75 546 PHE A CA 1
ATOM 4230 C C . PHE A 1 546 ? -22.344 4.988 23.852 1.00 98.75 546 PHE A C 1
ATOM 4232 O O . PHE A 1 546 ? -21.824 5.767 24.650 1.00 98.75 546 PHE A O 1
ATOM 4239 N N . ILE A 1 547 ? -22.009 3.699 23.803 1.00 98.56 547 ILE A N 1
ATOM 4240 C CA . ILE A 1 547 ? -20.934 3.097 24.601 1.00 98.56 547 ILE A CA 1
ATOM 4241 C C . ILE A 1 547 ? -19.706 2.928 23.703 1.00 98.56 547 ILE A C 1
ATOM 4243 O O . ILE A 1 547 ? -19.766 2.198 22.718 1.00 98.56 547 ILE A O 1
ATOM 4247 N N . HIS A 1 548 ? -18.595 3.580 24.031 1.00 96.88 548 HIS A N 1
ATOM 4248 C CA . HIS A 1 548 ? -17.365 3.599 23.238 1.00 96.88 548 HIS A CA 1
ATOM 4249 C C . HIS A 1 548 ? -16.218 2.873 23.938 1.00 96.88 548 HIS A C 1
ATOM 4251 O O . HIS A 1 548 ? -16.153 2.850 25.162 1.00 96.88 548 HIS A O 1
ATOM 4257 N N . THR A 1 549 ? -15.294 2.313 23.164 1.00 94.25 549 THR A N 1
ATOM 4258 C CA . THR A 1 549 ? -14.080 1.669 23.671 1.00 94.25 549 THR A CA 1
ATOM 4259 C C . THR A 1 549 ? -12.861 2.524 23.362 1.00 94.25 549 THR A C 1
ATOM 4261 O O . THR A 1 549 ? -12.525 2.699 22.194 1.00 94.25 549 THR A O 1
ATOM 4264 N N . SER A 1 550 ? -12.193 2.983 24.415 1.00 94.25 550 SER A N 1
ATOM 4265 C CA . SER A 1 550 ? -10.938 3.737 24.393 1.00 94.25 550 SER A CA 1
ATOM 4266 C C . SER A 1 550 ? -9.803 2.894 25.005 1.00 94.25 550 SER A C 1
ATOM 4268 O O . SER A 1 550 ? -9.784 1.671 24.835 1.00 94.25 550 SER A O 1
ATOM 4270 N N . GLY A 1 551 ? -8.863 3.508 25.725 1.00 92.56 551 GLY A N 1
ATOM 4271 C CA . GLY A 1 551 ? -7.765 2.850 26.420 1.00 92.56 551 GLY A CA 1
ATOM 4272 C C . GLY A 1 551 ? -7.004 3.780 27.370 1.00 92.56 551 GLY A C 1
ATOM 4273 O O . GLY A 1 551 ? -6.918 4.993 27.182 1.00 92.56 551 GLY A O 1
ATOM 4274 N N . THR A 1 552 ? -6.409 3.215 28.425 1.00 94.06 552 THR A N 1
ATOM 4275 C CA . THR A 1 552 ? -5.672 4.010 29.430 1.00 94.06 552 THR A CA 1
ATOM 4276 C C . THR A 1 552 ? -4.348 4.578 28.913 1.00 94.06 552 THR A C 1
ATOM 4278 O O . THR A 1 552 ? -3.634 5.240 29.673 1.00 94.06 552 THR A O 1
ATOM 4281 N N . SER A 1 553 ? -3.991 4.332 27.645 1.00 91.19 553 SER A N 1
ATOM 4282 C CA . SER A 1 553 ? -2.846 4.980 27.003 1.00 91.19 553 SER A CA 1
ATOM 4283 C C . SER A 1 553 ? -3.062 6.489 26.852 1.00 91.19 553 SER A C 1
ATOM 4285 O O . SER A 1 553 ? -2.086 7.235 26.848 1.00 91.19 553 SER A O 1
ATOM 4287 N N . ASN A 1 554 ? -4.313 6.965 26.851 1.00 92.75 554 ASN A N 1
ATOM 4288 C CA . ASN A 1 554 ? -4.638 8.393 26.932 1.00 92.75 554 ASN A CA 1
ATOM 4289 C C . ASN A 1 554 ? -4.075 9.072 28.192 1.00 92.75 554 ASN A C 1
ATOM 4291 O O . ASN A 1 554 ? -3.774 10.265 28.168 1.00 92.75 554 ASN A O 1
ATOM 4295 N N . LEU A 1 555 ? -3.877 8.305 29.270 1.00 93.31 555 LEU A N 1
ATOM 4296 C CA . LEU A 1 555 ? -3.372 8.772 30.566 1.00 93.31 555 LEU A CA 1
ATOM 4297 C C . LEU A 1 555 ? -1.887 8.458 30.779 1.00 93.31 555 LEU A C 1
ATOM 4299 O O . LEU A 1 555 ? -1.349 8.670 31.867 1.00 93.31 555 LEU A O 1
ATOM 4303 N N . ALA A 1 556 ? -1.221 7.924 29.754 1.00 88.75 556 ALA A N 1
ATOM 4304 C CA . ALA A 1 556 ? 0.122 7.394 29.880 1.00 88.75 556 ALA A CA 1
ATOM 4305 C C . ALA A 1 556 ? 1.169 8.498 30.094 1.00 88.75 556 ALA A C 1
ATOM 4307 O O . ALA A 1 556 ? 1.357 9.396 29.269 1.00 88.75 556 ALA A O 1
ATOM 4308 N N . GLN A 1 557 ? 1.920 8.380 31.185 1.00 89.31 557 GLN A N 1
ATOM 4309 C CA . GLN A 1 557 ? 3.089 9.197 31.475 1.00 89.31 557 GLN A CA 1
ATOM 4310 C C . GLN A 1 557 ? 4.342 8.526 30.907 1.00 89.31 557 GLN A C 1
ATOM 4312 O O . GLN A 1 557 ? 4.750 7.444 31.334 1.00 89.31 557 GLN A O 1
ATOM 4317 N N . ARG A 1 558 ? 4.958 9.184 29.924 1.00 88.75 558 ARG A N 1
ATOM 4318 C CA . ARG A 1 558 ? 6.212 8.759 29.290 1.00 88.75 558 ARG A CA 1
ATOM 4319 C C . ARG A 1 558 ? 7.377 8.866 30.276 1.00 88.75 558 ARG A C 1
ATOM 4321 O O . ARG A 1 558 ? 7.611 9.938 30.829 1.00 88.75 558 ARG A O 1
ATOM 4328 N N . THR A 1 559 ? 8.081 7.760 30.499 1.00 84.00 559 THR A N 1
ATOM 4329 C CA . THR A 1 559 ? 9.167 7.623 31.489 1.00 84.00 559 THR A CA 1
ATOM 4330 C C . THR A 1 559 ? 10.560 7.637 30.858 1.00 84.00 559 THR A C 1
ATOM 4332 O O . THR A 1 559 ? 11.550 7.770 31.574 1.00 84.00 559 THR A O 1
ATOM 4335 N N . ILE A 1 560 ? 10.646 7.505 29.531 1.00 86.88 560 ILE A N 1
ATOM 4336 C CA . ILE A 1 560 ? 11.897 7.427 28.773 1.00 86.88 560 ILE A CA 1
ATOM 4337 C C . ILE A 1 560 ? 12.163 8.751 28.057 1.00 86.88 560 ILE A C 1
ATOM 4339 O O . ILE A 1 560 ? 13.246 9.318 28.200 1.00 86.88 560 ILE A O 1
ATOM 4343 N N . THR A 1 561 ? 11.204 9.257 27.273 1.00 85.31 561 THR A N 1
ATOM 4344 C CA . THR A 1 561 ? 11.414 10.482 26.469 1.00 85.31 561 THR A CA 1
ATOM 4345 C C . THR A 1 561 ? 11.062 11.767 27.204 1.00 85.31 561 THR A C 1
ATOM 4347 O O . THR A 1 561 ? 11.433 12.854 26.757 1.00 85.31 561 THR A O 1
ATOM 4350 N N . LYS A 1 562 ? 10.366 11.668 28.338 1.00 81.31 562 LYS A N 1
ATOM 4351 C CA . LYS A 1 562 ? 10.039 12.800 29.206 1.00 81.31 562 LYS A CA 1
ATOM 4352 C C . LYS A 1 562 ? 10.572 12.555 30.612 1.00 81.31 562 LYS A C 1
ATOM 4354 O O . LYS A 1 562 ? 10.750 11.417 31.031 1.00 81.31 562 LYS A O 1
ATOM 4359 N N . GLN A 1 563 ? 10.849 13.646 31.327 1.00 73.31 563 GLN A N 1
ATOM 4360 C CA . GLN A 1 563 ? 11.192 13.575 32.746 1.00 73.31 563 GLN A CA 1
ATOM 4361 C C . GLN A 1 563 ? 9.987 12.988 33.495 1.00 73.31 563 GLN A C 1
ATOM 4363 O O . GLN A 1 563 ? 8.912 13.592 33.424 1.00 73.31 563 GLN A O 1
ATOM 4368 N N . PRO A 1 564 ? 10.132 11.838 34.176 1.00 66.81 564 PRO A N 1
ATOM 4369 C CA . PRO A 1 564 ? 9.032 11.259 34.926 1.00 66.81 564 PRO A CA 1
ATOM 4370 C C . PRO A 1 564 ? 8.641 12.224 36.051 1.00 66.81 564 PRO A C 1
ATOM 4372 O O . PRO A 1 564 ? 9.459 12.573 36.904 1.00 66.81 564 PRO A O 1
ATOM 4375 N N . GLY A 1 565 ? 7.398 12.703 36.002 1.00 68.12 565 GLY A N 1
ATOM 4376 C CA . GLY A 1 565 ? 6.786 13.453 37.094 1.00 68.12 565 GLY A CA 1
ATOM 4377 C C . GLY A 1 565 ? 6.343 12.528 38.227 1.00 68.12 565 GLY A C 1
ATOM 4378 O O . GLY A 1 565 ? 6.634 11.331 38.230 1.00 68.12 565 GLY A O 1
ATOM 4379 N N . GLU A 1 566 ? 5.605 13.078 39.190 1.00 77.25 566 GLU A N 1
ATOM 4380 C CA . GLU A 1 566 ? 4.882 12.249 40.152 1.00 77.25 566 GLU A CA 1
ATOM 4381 C C . GLU A 1 566 ? 3.824 11.415 39.414 1.00 77.25 566 GLU A C 1
ATOM 4383 O O . GLU A 1 566 ? 3.060 11.930 38.588 1.00 77.25 566 GLU A O 1
ATOM 4388 N N . ILE A 1 567 ? 3.817 10.111 39.692 1.00 78.94 567 ILE A N 1
ATOM 4389 C CA . ILE A 1 567 ? 2.844 9.182 39.125 1.00 78.94 567 ILE A CA 1
ATOM 4390 C C . ILE A 1 567 ? 1.476 9.523 39.708 1.00 78.94 567 ILE A C 1
ATOM 4392 O O . ILE A 1 567 ? 1.264 9.399 40.914 1.00 78.94 567 ILE A O 1
ATOM 4396 N N . HIS A 1 568 ? 0.550 9.927 38.841 1.00 88.88 568 HIS A N 1
ATOM 4397 C CA . HIS A 1 568 ? -0.828 10.195 39.238 1.00 88.88 568 HIS A CA 1
ATOM 4398 C C . HIS A 1 568 ? -1.654 8.911 39.184 1.00 88.88 568 HIS A C 1
ATOM 4400 O O . HIS A 1 568 ? -1.623 8.179 38.193 1.00 88.88 568 HIS A O 1
ATOM 4406 N N . ASP A 1 569 ? -2.396 8.648 40.254 1.00 91.88 569 ASP A N 1
ATOM 4407 C CA . ASP A 1 569 ? -3.267 7.483 40.378 1.00 91.88 569 ASP A CA 1
ATOM 4408 C C . ASP A 1 569 ? -4.722 7.891 40.118 1.00 91.88 569 ASP A C 1
ATOM 4410 O O . ASP A 1 569 ? -5.432 8.318 41.033 1.00 91.88 569 ASP A O 1
ATOM 4414 N N . TRP A 1 570 ? -5.127 7.798 38.848 1.00 95.94 570 TRP A N 1
ATOM 4415 C CA . TRP A 1 570 ? -6.361 8.369 38.310 1.00 95.94 570 TRP A CA 1
ATOM 4416 C C . TRP A 1 570 ? -7.619 7.711 38.881 1.00 95.94 570 TRP A C 1
ATOM 4418 O O . TRP A 1 570 ? -7.782 6.494 38.796 1.00 95.94 570 TRP A O 1
ATOM 4428 N N . SER A 1 571 ? -8.559 8.509 39.382 1.00 97.44 571 SER A N 1
ATOM 4429 C CA . SER A 1 571 ? -9.910 8.090 39.775 1.00 97.44 571 SER A CA 1
ATOM 4430 C C . SER A 1 571 ? -10.922 8.518 38.714 1.00 97.44 571 SER A C 1
ATOM 4432 O O . SER A 1 571 ? -11.101 9.711 38.481 1.00 97.44 571 SER A O 1
ATOM 4434 N N . ASP A 1 572 ? -11.653 7.565 38.126 1.00 97.06 572 ASP A N 1
ATOM 4435 C CA . ASP A 1 572 ? -12.753 7.867 37.190 1.00 97.06 572 ASP A CA 1
ATOM 4436 C C . ASP A 1 572 ? -13.921 8.621 37.859 1.00 97.06 572 ASP A C 1
ATOM 4438 O O . ASP A 1 572 ? -14.772 9.225 37.198 1.00 97.06 572 ASP A O 1
ATOM 4442 N N . LYS A 1 573 ? -13.960 8.633 39.197 1.00 96.69 573 LYS A N 1
ATOM 4443 C CA . LYS A 1 573 ? -14.964 9.355 39.974 1.00 96.69 573 LYS A CA 1
ATOM 4444 C C . LYS A 1 573 ? -14.538 10.769 40.345 1.00 96.69 573 LYS A C 1
ATOM 4446 O O . LYS A 1 573 ? -15.386 11.669 40.251 1.00 96.69 573 LYS A O 1
ATOM 4451 N N . ASP A 1 574 ? -13.307 10.931 40.816 1.00 96.81 574 ASP A N 1
ATOM 4452 C CA . ASP A 1 574 ? -12.860 12.133 41.530 1.00 96.81 574 ASP A CA 1
ATOM 4453 C C . ASP A 1 574 ? -12.049 13.079 40.642 1.00 96.81 574 ASP A C 1
ATOM 4455 O O . ASP A 1 574 ? -12.178 14.293 40.790 1.00 96.81 574 ASP A O 1
ATOM 4459 N N . ASP A 1 575 ? -11.291 12.550 39.679 1.00 97.25 575 ASP A N 1
ATOM 4460 C CA . ASP A 1 575 ? -10.514 13.366 38.746 1.00 97.25 575 ASP A CA 1
ATOM 4461 C C . ASP A 1 575 ? -11.374 13.853 37.570 1.00 97.25 575 ASP A C 1
ATOM 4463 O O . ASP A 1 575 ? -12.469 13.340 37.309 1.00 97.25 575 ASP A O 1
ATOM 4467 N N . ASP A 1 576 ? -10.900 14.877 36.857 1.00 96.88 576 ASP A N 1
ATOM 4468 C CA . ASP A 1 576 ? -11.464 15.294 35.570 1.00 96.88 576 ASP A CA 1
ATOM 4469 C C . ASP A 1 576 ? -10.617 14.752 34.416 1.00 96.88 576 ASP A C 1
ATOM 4471 O O . ASP A 1 576 ? -9.689 15.387 33.915 1.00 96.88 576 ASP A O 1
ATOM 4475 N N . VAL A 1 577 ? -10.920 13.508 34.043 1.00 97.62 577 VAL A N 1
ATOM 4476 C CA . VAL A 1 577 ? -10.201 12.776 32.994 1.00 97.62 577 VAL A CA 1
ATOM 4477 C C . VAL A 1 577 ? -10.376 13.459 31.636 1.00 97.62 577 VAL A C 1
ATOM 4479 O O . VAL A 1 577 ? -9.419 13.566 30.876 1.00 97.62 577 VAL A O 1
ATOM 4482 N N . PHE A 1 578 ? -11.572 13.977 31.348 1.00 97.75 578 PHE A N 1
ATOM 4483 C CA . PHE A 1 578 ? -11.858 14.650 30.084 1.00 97.75 578 PHE A CA 1
ATOM 4484 C C . PHE A 1 578 ? -11.083 15.965 29.942 1.00 97.75 578 PHE A C 1
ATOM 4486 O O . PHE A 1 578 ? -10.454 16.198 28.911 1.00 97.75 578 PHE A O 1
ATOM 4493 N N . GLU A 1 579 ? -11.075 16.808 30.980 1.00 97.75 579 GLU A N 1
ATOM 4494 C CA . GLU A 1 579 ? -10.280 18.043 30.986 1.00 97.75 579 GLU A CA 1
ATOM 4495 C C . GLU A 1 579 ? -8.784 17.741 30.811 1.00 97.75 579 GLU A C 1
ATOM 4497 O O . GLU A 1 579 ? -8.081 18.443 30.077 1.00 97.75 579 GLU A O 1
ATOM 4502 N N . PHE A 1 580 ? -8.294 16.668 31.439 1.00 96.44 580 PHE A N 1
ATOM 4503 C CA . PHE A 1 580 ? -6.923 16.215 31.240 1.00 96.44 580 PHE A CA 1
ATOM 4504 C C . PHE A 1 580 ? -6.654 15.800 29.790 1.00 96.44 580 PHE A C 1
ATOM 4506 O O . PHE A 1 580 ? -5.649 16.234 29.223 1.00 96.44 580 PHE A O 1
ATOM 4513 N N . GLU A 1 581 ? -7.527 15.004 29.169 1.00 96.62 581 GLU A N 1
ATOM 4514 C CA . GLU A 1 581 ? -7.371 14.621 27.764 1.00 96.62 581 GLU A CA 1
ATOM 4515 C C . GLU A 1 581 ? -7.356 15.839 26.840 1.00 96.62 581 GLU A C 1
ATOM 4517 O O . GLU A 1 581 ? -6.453 15.934 26.009 1.00 96.62 581 GLU A O 1
ATOM 4522 N N . GLU A 1 582 ? -8.275 16.799 27.019 1.00 97.31 582 GLU A N 1
ATOM 4523 C CA . GLU A 1 582 ? -8.305 18.046 26.239 1.00 97.31 582 GLU A CA 1
ATOM 4524 C C . GLU A 1 582 ? -7.001 18.833 26.381 1.00 97.31 582 GLU A C 1
ATOM 4526 O O . GLU A 1 582 ? -6.410 19.258 25.381 1.00 97.31 582 GLU A O 1
ATOM 4531 N N . LYS A 1 583 ? -6.530 19.005 27.620 1.00 96.50 583 LYS A N 1
ATOM 4532 C CA . LYS A 1 583 ? -5.280 19.709 27.907 1.00 96.50 583 LYS A CA 1
ATOM 4533 C C . LYS A 1 583 ? -4.107 19.022 27.223 1.00 96.50 583 LYS A C 1
ATOM 4535 O O . LYS A 1 583 ? -3.336 19.666 26.515 1.00 96.50 583 LYS A O 1
ATOM 4540 N N . MET A 1 584 ? -3.956 17.724 27.448 1.00 93.00 584 MET A N 1
ATOM 4541 C CA . MET A 1 584 ? -2.817 16.998 26.919 1.00 93.00 584 MET A CA 1
ATOM 4542 C C . MET A 1 584 ? -2.882 16.939 25.391 1.00 93.00 584 MET A C 1
ATOM 4544 O O . MET A 1 584 ? -1.834 16.904 24.750 1.00 93.00 584 MET A O 1
ATOM 4548 N N . GLU A 1 585 ? -4.072 16.838 24.784 1.00 92.88 585 GLU A N 1
ATOM 4549 C CA . GLU A 1 585 ? -4.226 16.765 23.319 1.00 92.88 585 GLU A CA 1
ATOM 4550 C C . GLU A 1 585 ? -3.786 18.080 22.675 1.00 92.88 585 GLU A C 1
ATOM 4552 O O . GLU A 1 585 ? -3.132 18.072 21.633 1.00 92.88 585 GLU A O 1
ATOM 4557 N N . ALA A 1 586 ? -4.059 19.207 23.341 1.00 91.62 586 ALA A N 1
ATOM 4558 C CA . ALA A 1 586 ? -3.555 20.514 22.937 1.00 91.62 586 ALA A CA 1
ATOM 4559 C C . ALA A 1 586 ? -2.024 20.642 23.073 1.00 91.62 586 ALA A C 1
ATOM 4561 O O . ALA A 1 586 ? -1.406 21.381 22.308 1.00 91.62 586 ALA A O 1
ATOM 4562 N N . GLU A 1 587 ? -1.401 19.943 24.029 1.00 90.62 587 GLU A N 1
ATOM 4563 C CA . GLU A 1 587 ? 0.061 19.920 24.192 1.00 90.62 587 GLU A CA 1
ATOM 4564 C C . GLU A 1 587 ? 0.754 19.018 23.160 1.00 90.62 587 GLU A C 1
ATOM 4566 O O . GLU A 1 587 ? 1.799 19.374 22.612 1.00 90.62 587 GLU A O 1
ATOM 4571 N N . GLU A 1 588 ? 0.204 17.831 22.914 1.00 86.12 588 GLU A N 1
ATOM 4572 C CA . GLU A 1 588 ? 0.727 16.862 21.957 1.00 86.12 588 GLU A CA 1
ATOM 4573 C C . GLU A 1 588 ? -0.391 15.918 21.512 1.00 86.12 588 GLU A C 1
ATOM 4575 O O . GLU A 1 588 ? -0.922 15.150 22.321 1.00 86.12 588 GLU A O 1
ATOM 4580 N N . ALA A 1 589 ? -0.692 15.938 20.214 1.00 86.38 589 ALA A N 1
ATOM 4581 C CA . ALA A 1 589 ? -1.774 15.154 19.642 1.00 86.38 589 ALA A CA 1
ATOM 4582 C C . ALA A 1 589 ? -1.548 13.639 19.775 1.00 86.38 589 ALA A C 1
ATOM 4584 O O . ALA A 1 589 ? -0.434 13.130 19.589 1.00 86.38 589 ALA A O 1
ATOM 4585 N N . TYR A 1 590 ? -2.622 12.908 20.056 1.00 83.44 590 TYR A N 1
ATOM 4586 C CA . TYR A 1 590 ? -2.656 11.452 20.090 1.00 83.44 590 TYR A CA 1
ATOM 4587 C C . TYR A 1 590 ? -4.030 10.956 19.646 1.00 83.44 590 TYR A C 1
ATOM 4589 O O . TYR A 1 590 ? -5.050 11.278 20.248 1.00 83.44 590 TYR A O 1
ATOM 4597 N N . GLY A 1 591 ? -4.059 10.128 18.597 1.00 80.44 591 GLY A N 1
ATOM 4598 C CA . GLY A 1 591 ? -5.303 9.782 17.896 1.00 80.44 591 GLY A CA 1
ATOM 4599 C C . GLY A 1 591 ? -6.424 9.221 18.781 1.00 80.44 591 GLY A C 1
ATOM 4600 O O . GLY A 1 591 ? -7.594 9.460 18.491 1.00 80.44 591 GLY A O 1
ATOM 4601 N N . GLN A 1 592 ? -6.090 8.533 19.876 1.00 86.94 592 GLN A N 1
ATOM 4602 C CA . GLN A 1 592 ? -7.097 8.007 20.798 1.00 86.94 592 GLN A CA 1
ATOM 4603 C C . GLN A 1 592 ? -7.731 9.093 21.682 1.00 86.94 592 GLN A C 1
ATOM 4605 O O . GLN A 1 592 ? -8.951 9.125 21.809 1.00 86.94 592 GLN A O 1
ATOM 4610 N N . ARG A 1 593 ? -6.947 10.064 22.174 1.00 93.44 593 ARG A N 1
ATOM 4611 C CA . ARG A 1 593 ? -7.479 11.242 22.887 1.00 93.44 593 ARG A CA 1
ATOM 4612 C C . ARG A 1 593 ? -8.331 12.105 21.967 1.00 93.44 593 ARG A C 1
ATOM 4614 O O . ARG A 1 593 ? -9.425 12.515 22.338 1.00 93.44 593 ARG A O 1
ATOM 4621 N N . MET A 1 594 ? -7.873 12.323 20.733 1.00 89.12 594 MET A N 1
ATOM 4622 C CA . MET A 1 594 ? -8.662 13.019 19.712 1.00 89.12 594 MET A CA 1
ATOM 4623 C C . MET A 1 594 ? -10.040 12.368 19.502 1.00 89.12 594 MET A C 1
ATOM 4625 O O . MET A 1 594 ? -11.037 13.079 19.359 1.00 89.12 594 MET A O 1
ATOM 4629 N N . THR A 1 595 ? -10.104 11.034 19.497 1.00 91.62 595 THR A N 1
ATOM 4630 C CA . THR A 1 595 ? -11.356 10.286 19.320 1.00 91.62 595 THR A CA 1
ATOM 4631 C C . THR A 1 595 ? -12.276 10.434 20.532 1.00 91.62 595 THR A C 1
ATOM 4633 O O . THR A 1 595 ? -13.440 10.787 20.347 1.00 91.62 595 THR A O 1
ATOM 4636 N N . ASP A 1 596 ? -11.774 10.264 21.758 1.00 97.44 596 ASP A N 1
ATOM 4637 C CA . ASP A 1 596 ? -12.571 10.432 22.986 1.00 97.44 596 ASP A CA 1
ATOM 4638 C C . ASP A 1 596 ? -13.141 11.850 23.116 1.00 97.44 596 ASP A C 1
ATOM 4640 O O . ASP A 1 596 ? -14.334 12.041 23.395 1.00 97.44 596 ASP A O 1
ATOM 4644 N N . ILE A 1 597 ? -12.319 12.856 22.802 1.00 97.94 597 ILE A N 1
ATOM 4645 C CA . ILE A 1 597 ? -12.738 14.259 22.774 1.00 97.94 597 ILE A CA 1
ATOM 4646 C C . ILE A 1 597 ? -13.861 14.475 21.757 1.00 97.94 597 ILE A C 1
ATOM 4648 O O . ILE A 1 597 ? -14.862 15.135 22.060 1.00 97.94 597 ILE A O 1
ATOM 4652 N N . ALA A 1 598 ? -13.722 13.913 20.555 1.00 96.50 598 ALA A N 1
ATOM 4653 C CA . ALA A 1 598 ? -14.740 14.002 19.516 1.00 96.50 598 ALA A CA 1
ATOM 4654 C C . ALA A 1 598 ? -16.030 13.269 19.905 1.00 96.50 598 ALA A C 1
ATOM 4656 O O . ALA A 1 598 ? -17.113 13.806 19.665 1.00 96.50 598 ALA A O 1
ATOM 4657 N N . VAL A 1 599 ? -15.940 12.099 20.544 1.00 98.44 599 VAL A N 1
ATOM 4658 C CA . VAL A 1 599 ? -17.094 11.341 21.049 1.00 98.44 599 VAL A CA 1
ATOM 4659 C C . VAL A 1 599 ? -17.906 12.191 22.014 1.00 98.44 599 VAL A C 1
ATOM 4661 O O . VAL A 1 599 ? -19.109 12.365 21.819 1.00 98.44 599 VAL A O 1
ATOM 4664 N N . ILE A 1 600 ? -17.266 12.772 23.028 1.00 98.56 600 ILE A N 1
ATOM 4665 C CA . ILE A 1 600 ? -17.972 13.569 24.037 1.00 98.56 600 ILE A CA 1
ATOM 4666 C C . ILE A 1 600 ? -18.560 14.838 23.419 1.00 98.56 600 ILE A C 1
ATOM 4668 O O . ILE A 1 600 ? -19.755 15.086 23.578 1.00 98.56 600 ILE A O 1
ATOM 4672 N N . LYS A 1 601 ? -17.778 15.609 22.654 1.00 98.31 601 LYS A N 1
ATOM 4673 C CA . LYS A 1 601 ? -18.261 16.864 22.047 1.00 98.31 601 LYS A CA 1
ATOM 4674 C C . LYS A 1 601 ? -19.393 16.639 21.047 1.00 98.31 601 LYS A C 1
ATOM 4676 O O . LYS A 1 601 ? -20.344 17.419 21.001 1.00 98.31 601 LYS A O 1
ATOM 4681 N N . THR A 1 602 ? -19.308 15.576 20.250 1.00 98.25 602 THR A N 1
ATOM 4682 C CA . THR A 1 602 ? -20.354 15.232 19.279 1.00 98.25 602 THR A CA 1
ATOM 4683 C C . THR A 1 602 ? -21.612 14.761 19.996 1.00 98.25 602 THR A C 1
ATOM 4685 O O . THR A 1 602 ? -22.704 15.187 19.628 1.00 98.25 602 THR A O 1
ATOM 4688 N N . ALA A 1 603 ? -21.476 13.956 21.052 1.00 98.56 603 ALA A N 1
ATOM 4689 C CA . ALA A 1 603 ? -22.609 13.484 21.841 1.00 98.56 603 ALA A CA 1
ATOM 4690 C C . ALA A 1 603 ? -23.337 14.639 22.547 1.00 98.56 603 ALA A C 1
ATOM 4692 O O . ALA A 1 603 ? -24.563 14.721 22.467 1.00 98.56 603 ALA A O 1
ATOM 4693 N N . GLU A 1 604 ? -22.598 15.590 23.133 1.00 98.25 604 GLU A N 1
ATOM 4694 C CA . GLU A 1 604 ? -23.159 16.823 23.708 1.00 98.25 604 GLU A CA 1
ATOM 4695 C C . GLU A 1 604 ? -23.951 17.624 22.666 1.00 98.25 604 GLU A C 1
ATOM 4697 O O . GLU A 1 604 ? -25.077 18.046 22.928 1.00 98.25 604 GLU A O 1
ATOM 4702 N N . ARG A 1 605 ? -23.388 17.800 21.464 1.00 98.12 605 ARG A N 1
ATOM 4703 C CA . ARG A 1 605 ? -24.045 18.512 20.358 1.00 98.12 605 ARG A CA 1
ATOM 4704 C C . ARG A 1 605 ? -25.301 17.793 19.861 1.00 98.12 605 ARG A C 1
ATOM 4706 O O . ARG A 1 605 ? -26.281 18.451 19.523 1.00 98.12 605 ARG A O 1
ATOM 4713 N N . ALA A 1 606 ? -25.256 16.467 19.772 1.00 97.81 606 ALA A N 1
ATOM 4714 C CA . ALA A 1 606 ? -26.315 15.641 19.197 1.00 97.81 606 ALA A CA 1
ATOM 4715 C C . ALA A 1 606 ? -27.407 15.245 20.208 1.00 97.81 606 ALA A C 1
ATOM 4717 O O . ALA A 1 606 ? -28.409 14.655 19.810 1.00 97.81 606 ALA A O 1
ATOM 4718 N N . GLY A 1 607 ? -27.237 15.558 21.498 1.00 97.25 607 GLY A N 1
ATOM 4719 C CA . GLY A 1 607 ? -28.166 15.136 22.550 1.00 97.25 607 GLY A CA 1
ATOM 4720 C C . GLY A 1 607 ? -28.105 13.631 22.839 1.00 97.25 607 GLY A C 1
ATOM 4721 O O . GLY A 1 607 ? -29.123 13.024 23.161 1.00 97.25 607 GLY A O 1
ATOM 4722 N N . VAL A 1 608 ? -26.924 13.025 22.699 1.00 98.56 608 VAL A N 1
ATOM 4723 C CA . VAL A 1 608 ? -26.673 11.593 22.921 1.00 98.56 608 VAL A CA 1
ATOM 4724 C C . VAL A 1 608 ? -25.981 11.399 24.272 1.00 98.56 608 VAL A C 1
ATOM 4726 O O . VAL A 1 608 ? -25.039 12.120 24.600 1.00 98.56 608 VAL A O 1
ATOM 4729 N N . LYS A 1 609 ? -26.400 10.404 25.062 1.00 98.56 609 LYS A N 1
ATOM 4730 C CA . LYS A 1 609 ? -25.704 10.029 26.305 1.00 98.56 609 LYS A CA 1
ATOM 4731 C C . LYS A 1 609 ? -24.512 9.125 25.967 1.00 98.56 609 LYS A C 1
ATOM 4733 O O . LYS A 1 609 ? -24.708 7.993 25.532 1.00 98.56 609 LYS A O 1
ATOM 4738 N N . SER A 1 610 ? -23.281 9.606 26.149 1.00 98.38 610 SER A N 1
ATOM 4739 C CA . SER A 1 610 ? -22.062 8.833 25.861 1.00 98.38 610 SER A CA 1
ATOM 4740 C C . SER A 1 610 ? -21.397 8.249 27.112 1.00 98.38 610 SER A C 1
ATOM 4742 O O . SER A 1 610 ? -21.403 8.870 28.177 1.00 98.38 610 SER A O 1
ATOM 4744 N N . TYR A 1 611 ? -20.810 7.059 26.963 1.00 98.56 611 TYR A N 1
ATOM 4745 C CA . TYR A 1 611 ? -20.086 6.314 27.996 1.00 98.56 611 TYR A CA 1
ATOM 4746 C C . TYR A 1 611 ? -18.796 5.760 27.386 1.00 98.56 611 TYR A C 1
ATOM 4748 O O . TYR A 1 611 ? -18.856 4.954 26.460 1.00 98.56 611 TYR A O 1
ATOM 4756 N N . ILE A 1 612 ? -17.632 6.176 27.875 1.00 98.44 612 ILE A N 1
ATOM 4757 C CA . ILE A 1 612 ? -16.333 5.719 27.372 1.00 98.44 612 ILE A CA 1
ATOM 4758 C C . ILE A 1 612 ? -15.789 4.656 28.322 1.00 98.44 612 ILE A C 1
ATOM 4760 O O . ILE A 1 612 ? -15.493 4.932 29.480 1.00 98.44 612 ILE A O 1
ATOM 4764 N N . MET A 1 613 ? -15.643 3.433 27.827 1.00 97.69 613 MET A N 1
ATOM 4765 C CA . MET A 1 613 ? -14.922 2.361 28.503 1.00 97.69 613 MET A CA 1
ATOM 4766 C C . MET A 1 613 ? -13.439 2.529 28.200 1.00 97.69 613 MET A C 1
ATOM 4768 O O . MET A 1 613 ? -13.027 2.391 27.048 1.00 97.69 613 MET A O 1
ATOM 4772 N N . MET A 1 614 ? -12.635 2.812 29.221 1.00 96.81 614 MET A N 1
ATOM 4773 C CA . MET A 1 614 ? -11.196 3.042 29.089 1.00 96.81 614 MET A CA 1
ATOM 4774 C C . MET A 1 614 ? -10.422 1.900 29.770 1.00 96.81 614 MET A C 1
ATOM 4776 O O . MET A 1 614 ? -10.006 2.022 30.927 1.00 96.81 614 MET A O 1
ATOM 4780 N N . PRO A 1 615 ? -10.289 0.734 29.107 1.00 95.31 615 PRO A N 1
ATOM 4781 C CA . PRO A 1 615 ? -9.569 -0.400 29.661 1.00 95.31 615 PRO A CA 1
ATOM 4782 C C . PRO A 1 615 ? -8.050 -0.198 29.640 1.00 95.31 615 PRO A C 1
ATOM 4784 O O . PRO A 1 615 ? -7.524 0.489 28.760 1.00 95.31 615 PRO A O 1
ATOM 4787 N N . PRO A 1 616 ? -7.326 -0.819 30.586 1.00 94.56 616 PRO A N 1
ATOM 4788 C CA . PRO A 1 616 ? -5.877 -0.924 30.520 1.00 94.56 616 PRO A CA 1
ATOM 4789 C C . PRO A 1 616 ? -5.473 -2.098 29.606 1.00 94.56 616 PRO A C 1
ATOM 4791 O O . PRO A 1 616 ? -6.185 -2.401 28.647 1.00 94.56 616 PRO A O 1
ATOM 4794 N N . THR A 1 617 ? -4.363 -2.797 29.880 1.00 93.06 617 THR A N 1
ATOM 4795 C CA . THR A 1 617 ? -3.989 -4.004 29.121 1.00 93.06 617 THR A CA 1
ATOM 4796 C C . THR A 1 617 ? -5.112 -5.041 29.174 1.00 93.06 617 THR A C 1
ATOM 4798 O O . THR A 1 617 ? -5.373 -5.630 30.225 1.00 93.06 617 THR A O 1
ATOM 4801 N N . VAL A 1 618 ? -5.753 -5.309 28.035 1.00 92.75 618 VAL A N 1
ATOM 4802 C CA . VAL A 1 618 ? -6.765 -6.368 27.921 1.00 92.75 618 VAL A CA 1
ATOM 4803 C C . VAL A 1 618 ? -6.079 -7.707 27.657 1.00 92.75 618 VAL A C 1
ATOM 4805 O O . VAL A 1 618 ? -5.339 -7.851 26.680 1.00 92.75 618 VAL A O 1
ATOM 4808 N N . TYR A 1 619 ? -6.333 -8.700 28.509 1.00 93.25 619 TYR A N 1
ATOM 4809 C CA . TYR A 1 619 ? -5.720 -10.028 28.422 1.00 93.25 619 TYR A CA 1
ATOM 4810 C C . TYR A 1 619 ? -6.737 -11.173 28.405 1.00 93.25 619 TYR A C 1
ATOM 4812 O O . TYR A 1 619 ? -7.924 -10.988 28.676 1.00 93.25 619 TYR A O 1
ATOM 4820 N N . GLY A 1 620 ? -6.236 -12.374 28.115 1.00 87.69 620 GLY A N 1
ATOM 4821 C CA . GLY A 1 620 ? -7.024 -13.601 28.084 1.00 87.69 620 GLY A CA 1
ATOM 4822 C C . GLY A 1 620 ? -7.722 -13.838 26.748 1.00 87.69 620 GLY A C 1
ATOM 4823 O O . GLY A 1 620 ? -7.805 -12.957 25.889 1.00 87.69 620 GLY A O 1
ATOM 4824 N N . ARG A 1 621 ? -8.209 -15.067 26.570 1.00 83.44 621 ARG A N 1
ATOM 4825 C CA . ARG A 1 621 ? -8.892 -15.496 25.352 1.00 83.44 621 ARG A CA 1
ATOM 4826 C C . ARG A 1 621 ? -10.333 -14.989 25.312 1.00 83.44 621 ARG A C 1
ATOM 4828 O O . ARG A 1 621 ? -11.104 -15.191 26.252 1.00 83.44 621 ARG A O 1
ATOM 4835 N N . GLY A 1 622 ? -10.694 -14.353 24.202 1.00 86.94 622 GLY A N 1
ATOM 4836 C CA . GLY A 1 622 ? -12.052 -13.894 23.932 1.00 86.94 622 GLY A CA 1
ATOM 4837 C C . GLY A 1 622 ? -13.029 -15.043 23.679 1.00 86.94 622 GLY A C 1
ATOM 4838 O O . GLY A 1 622 ? -12.647 -16.115 23.210 1.00 86.94 622 GLY A O 1
ATOM 4839 N N . THR A 1 623 ? -14.310 -14.806 23.964 1.00 85.88 623 THR A N 1
ATOM 4840 C CA . THR A 1 623 ? -15.393 -15.792 23.773 1.00 85.88 623 THR A CA 1
ATOM 4841 C C . THR A 1 623 ? -16.144 -15.623 22.452 1.00 85.88 623 THR A C 1
ATOM 4843 O O . THR A 1 623 ? -16.981 -16.457 22.114 1.00 85.88 623 THR A O 1
ATOM 4846 N N . GLY A 1 624 ? -15.822 -14.577 21.683 1.00 84.56 624 GLY A N 1
ATOM 4847 C CA . GLY A 1 624 ? -16.439 -14.299 20.388 1.00 84.56 624 GLY A CA 1
ATOM 4848 C C . GLY A 1 624 ? -16.245 -15.409 19.351 1.00 84.56 624 GLY A C 1
ATOM 4849 O O . GLY A 1 624 ? -15.311 -16.207 19.419 1.00 84.56 624 GLY A O 1
ATOM 4850 N N . HIS A 1 625 ? -17.122 -15.429 18.344 1.00 78.38 625 HIS A N 1
ATOM 4851 C CA . HIS A 1 625 ? -17.100 -16.426 17.265 1.00 78.38 625 HIS A CA 1
ATOM 4852 C C . HIS A 1 625 ? -15.973 -16.240 16.237 1.00 78.38 625 HIS A C 1
ATOM 4854 O O . HIS A 1 625 ? -15.712 -17.160 15.466 1.00 78.38 625 HIS A O 1
ATOM 4860 N N . PHE A 1 626 ? -15.326 -15.070 16.212 1.00 81.50 626 PHE A N 1
ATOM 4861 C CA . PHE A 1 626 ? -14.327 -14.704 15.204 1.00 81.50 626 PHE A CA 1
ATOM 4862 C C . PHE A 1 626 ? -12.947 -14.495 15.842 1.00 81.50 626 PHE A C 1
ATOM 4864 O O . PHE A 1 626 ? -12.320 -15.460 16.270 1.00 81.50 626 PHE A O 1
ATOM 4871 N N . ASN A 1 627 ? -12.466 -13.250 15.925 1.00 73.25 627 ASN A N 1
ATOM 4872 C CA . ASN A 1 627 ? -11.216 -12.939 16.609 1.00 73.25 627 ASN A CA 1
ATOM 4873 C C . ASN A 1 627 ? -11.363 -13.189 18.123 1.00 73.25 627 ASN A C 1
ATOM 4875 O O . ASN A 1 627 ? -12.274 -12.657 18.757 1.00 73.25 627 ASN A O 1
ATOM 4879 N N . GLN A 1 628 ? -10.468 -14.008 18.678 1.00 75.44 628 GLN A N 1
ATOM 4880 C CA . GLN A 1 628 ? -10.405 -14.357 20.103 1.00 75.44 628 GLN A CA 1
ATOM 4881 C C . GLN A 1 628 ? -9.091 -13.908 20.767 1.00 75.44 628 GLN A C 1
ATOM 4883 O O . GLN A 1 628 ? -8.921 -14.123 21.967 1.00 75.44 628 GLN A O 1
ATOM 4888 N N . GLY A 1 629 ? -8.147 -13.331 20.014 1.00 67.81 629 GLY A N 1
ATOM 4889 C CA . GLY A 1 629 ? -6.821 -12.947 20.508 1.00 67.81 629 GLY A CA 1
ATOM 4890 C C . GLY A 1 629 ? -6.753 -11.483 20.938 1.00 67.81 629 GLY A C 1
ATOM 4891 O O . GLY A 1 629 ? -7.265 -10.612 20.242 1.00 67.81 629 GLY A O 1
ATOM 4892 N N . SER A 1 630 ? -6.126 -11.189 22.079 1.00 73.69 630 SER A N 1
ATOM 4893 C CA . SER A 1 630 ? -5.840 -9.805 22.485 1.00 73.69 630 SER A CA 1
ATOM 4894 C C . SER A 1 630 ? -4.724 -9.181 21.624 1.00 73.69 630 SER A C 1
ATOM 4896 O O . SER A 1 630 ? -4.157 -9.833 20.751 1.00 73.69 630 SER A O 1
ATOM 4898 N N . MET A 1 631 ? -4.412 -7.897 21.826 1.00 73.81 631 MET A N 1
ATOM 4899 C CA . MET A 1 631 ? -3.430 -7.189 20.987 1.00 73.81 631 MET A CA 1
ATOM 4900 C C . MET A 1 631 ? -2.041 -7.110 21.636 1.00 73.81 631 MET A C 1
ATOM 4902 O O . MET A 1 631 ? -1.052 -7.563 21.070 1.00 73.81 631 MET A O 1
ATOM 4906 N N . GLN A 1 632 ? -1.957 -6.539 22.838 1.00 81.81 632 GLN A N 1
ATOM 4907 C CA . GLN A 1 632 ? -0.696 -6.067 23.417 1.00 81.81 632 GLN A CA 1
ATOM 4908 C C . GLN A 1 632 ? 0.250 -7.202 23.830 1.00 81.81 632 GLN A C 1
ATOM 4910 O O . GLN A 1 632 ? 1.415 -7.196 23.438 1.00 81.81 632 GLN A O 1
ATOM 4915 N N . ILE A 1 633 ? -0.254 -8.202 24.564 1.00 89.31 633 ILE A N 1
ATOM 4916 C CA . ILE A 1 633 ? 0.533 -9.371 24.995 1.00 89.31 633 ILE A CA 1
ATOM 4917 C C . ILE A 1 633 ? 0.963 -10.221 23.786 1.00 89.31 633 ILE A C 1
ATOM 4919 O O . ILE A 1 633 ? 2.153 -10.525 23.692 1.00 89.31 633 ILE A O 1
ATOM 4923 N N . PRO A 1 634 ? 0.081 -10.552 22.817 1.00 85.56 634 PRO A N 1
ATOM 4924 C CA . PRO A 1 634 ? 0.502 -11.216 21.584 1.00 85.56 634 PRO A CA 1
ATOM 4925 C C . PRO A 1 634 ? 1.575 -10.460 20.799 1.00 85.56 634 PRO A C 1
ATOM 4927 O O . PRO A 1 634 ? 2.497 -11.102 20.303 1.00 85.56 634 PRO A O 1
ATOM 4930 N N . SER A 1 635 ? 1.542 -9.122 20.740 1.00 81.12 635 SER A N 1
ATOM 4931 C CA . SER A 1 635 ? 2.634 -8.345 20.129 1.00 81.12 635 SER A CA 1
ATOM 4932 C C . SER A 1 635 ? 3.975 -8.555 20.845 1.00 81.12 635 SER A C 1
ATOM 4934 O O . SER A 1 635 ? 4.986 -8.781 20.181 1.00 81.12 635 SER A O 1
ATOM 4936 N N . VAL A 1 636 ? 3.994 -8.561 22.185 1.00 87.69 636 VAL A N 1
ATOM 4937 C CA . VAL A 1 636 ? 5.215 -8.849 22.967 1.00 87.69 636 VAL A CA 1
ATOM 4938 C C . VAL A 1 636 ? 5.693 -10.286 22.739 1.00 87.69 636 VAL A C 1
ATOM 4940 O O . VAL A 1 636 ? 6.887 -10.522 22.578 1.00 87.69 636 VAL A O 1
ATOM 4943 N N . ILE A 1 637 ? 4.777 -11.254 22.668 1.00 90.44 637 ILE A N 1
ATOM 4944 C CA . ILE A 1 637 ? 5.098 -12.663 22.399 1.00 90.44 637 ILE A CA 1
ATOM 4945 C C . ILE A 1 637 ? 5.702 -12.839 21.003 1.00 90.44 637 ILE A C 1
ATOM 4947 O O . ILE A 1 637 ? 6.726 -13.508 20.867 1.00 90.44 637 ILE A O 1
ATOM 4951 N N . ARG A 1 638 ? 5.103 -12.237 19.967 1.00 84.81 638 ARG A N 1
ATOM 4952 C CA . ARG A 1 638 ? 5.645 -12.275 18.598 1.00 84.81 638 ARG A CA 1
ATOM 4953 C C . ARG A 1 638 ? 7.057 -11.686 18.561 1.00 84.81 638 ARG A C 1
ATOM 4955 O O . ARG A 1 638 ? 7.952 -12.304 17.985 1.00 84.81 638 ARG A O 1
ATOM 4962 N N . GLY A 1 639 ? 7.274 -10.566 19.256 1.00 82.94 639 GLY A N 1
ATOM 4963 C CA . GLY A 1 639 ? 8.604 -9.986 19.462 1.00 82.94 639 GLY A CA 1
ATOM 4964 C C . GLY A 1 639 ? 9.576 -10.959 20.138 1.00 82.94 639 GLY A C 1
ATOM 4965 O O . GLY A 1 639 ? 10.668 -11.193 19.626 1.00 82.94 639 GLY A O 1
ATOM 4966 N N . ALA A 1 640 ? 9.149 -11.609 21.223 1.00 90.69 640 ALA A N 1
ATOM 4967 C CA . ALA A 1 640 ? 9.963 -12.568 21.966 1.00 90.69 640 ALA A CA 1
ATOM 4968 C C . ALA A 1 640 ? 10.372 -13.791 21.128 1.00 90.69 640 ALA A C 1
ATOM 4970 O O . ALA A 1 640 ? 11.524 -14.221 21.184 1.00 90.69 640 ALA A O 1
ATOM 4971 N N . ILE A 1 641 ? 9.449 -14.348 20.335 1.00 88.44 641 ILE A N 1
ATOM 4972 C CA . ILE A 1 641 ? 9.726 -15.473 19.425 1.00 88.44 641 ILE A CA 1
ATOM 4973 C C . ILE A 1 641 ? 10.794 -15.070 18.406 1.00 88.44 641 ILE A C 1
ATOM 4975 O O . ILE A 1 641 ? 11.776 -15.788 18.219 1.00 88.44 641 ILE A O 1
ATOM 4979 N N . LYS A 1 642 ? 10.630 -13.897 17.789 1.00 85.38 642 LYS A N 1
ATOM 4980 C CA . LYS A 1 642 ? 11.554 -13.346 16.793 1.00 85.38 642 LYS A CA 1
ATOM 4981 C C . LYS A 1 642 ? 12.948 -13.076 17.370 1.00 85.38 642 LYS A C 1
ATOM 4983 O O . LYS A 1 642 ? 13.947 -13.370 16.717 1.00 85.38 642 LYS A O 1
ATOM 4988 N N . ALA A 1 643 ? 13.026 -12.550 18.590 1.00 86.44 643 ALA A N 1
ATOM 4989 C CA . ALA A 1 643 ? 14.288 -12.294 19.283 1.00 86.44 643 ALA A CA 1
ATOM 4990 C C . ALA A 1 643 ? 14.919 -13.558 19.903 1.00 86.44 643 ALA A C 1
ATOM 4992 O O . ALA A 1 643 ? 16.099 -13.562 20.254 1.00 86.44 643 ALA A O 1
ATOM 4993 N N . GLY A 1 644 ? 14.149 -14.641 20.050 1.00 90.94 644 GLY A N 1
ATOM 4994 C CA . GLY A 1 644 ? 14.555 -15.865 20.747 1.00 90.94 644 GLY A CA 1
ATOM 4995 C C . GLY A 1 644 ? 14.588 -15.745 22.279 1.00 90.94 644 GLY A C 1
ATOM 4996 O O . GLY A 1 644 ? 14.989 -16.696 22.960 1.00 90.94 644 GLY A O 1
ATOM 4997 N N . GLN A 1 645 ? 14.161 -14.603 22.821 1.00 95.00 645 GLN A N 1
ATOM 4998 C CA . GLN A 1 645 ? 14.096 -14.270 24.242 1.00 95.00 645 GLN A CA 1
ATOM 4999 C C . GLN A 1 645 ? 13.059 -13.155 24.450 1.00 95.00 645 GLN A C 1
ATOM 5001 O O . GLN A 1 645 ? 12.902 -12.294 23.591 1.00 95.00 645 GLN A O 1
ATOM 5006 N N . ALA A 1 646 ? 12.354 -13.163 25.584 1.00 95.25 646 ALA A N 1
ATOM 5007 C CA . ALA A 1 646 ? 11.415 -12.096 25.922 1.00 95.25 646 ALA A CA 1
ATOM 5008 C C . ALA A 1 646 ? 12.127 -10.777 26.240 1.00 95.25 646 ALA A C 1
ATOM 5010 O O . ALA A 1 646 ? 13.296 -10.747 26.617 1.00 95.25 646 ALA A O 1
ATOM 5011 N N . GLU A 1 647 ? 11.423 -9.670 26.070 1.00 93.94 647 GLU A N 1
ATOM 5012 C CA . GLU A 1 647 ? 12.078 -8.404 25.787 1.00 93.94 647 GLU A CA 1
ATOM 5013 C C . GLU A 1 647 ? 11.211 -7.244 26.326 1.00 93.94 647 GLU A C 1
ATOM 5015 O O . GLU A 1 647 ? 9.985 -7.289 26.218 1.00 93.94 647 GLU A O 1
ATOM 5020 N N . TYR A 1 648 ? 11.821 -6.245 26.978 1.00 94.31 648 TYR A N 1
ATOM 5021 C CA . TYR A 1 648 ? 11.141 -5.062 27.540 1.00 94.31 648 TYR A CA 1
ATOM 5022 C C . TYR A 1 648 ? 11.924 -3.770 27.276 1.00 94.31 648 TYR A C 1
ATOM 5024 O O . TYR A 1 648 ? 13.126 -3.800 27.021 1.00 94.31 648 TYR A O 1
ATOM 5032 N N . VAL A 1 649 ? 11.255 -2.618 27.356 1.00 92.75 649 VAL A N 1
ATOM 5033 C CA . VAL A 1 649 ? 11.850 -1.314 27.019 1.00 92.75 649 VAL A CA 1
ATOM 5034 C C . VAL A 1 649 ? 12.410 -0.603 28.252 1.00 92.75 649 VAL A C 1
ATOM 5036 O O . VAL A 1 649 ? 11.764 -0.548 29.298 1.00 92.75 649 VAL A O 1
ATOM 5039 N N . GLY A 1 650 ? 13.593 -0.001 28.114 1.00 92.62 650 GLY A N 1
ATOM 5040 C CA . GLY A 1 650 ? 14.225 0.800 29.158 1.00 92.62 650 GLY A CA 1
ATOM 5041 C C . GLY A 1 650 ? 14.527 -0.035 30.399 1.00 92.62 650 GLY A C 1
ATOM 5042 O O . GLY A 1 650 ? 14.994 -1.167 30.298 1.00 92.62 650 GLY A O 1
ATOM 5043 N N . ASP A 1 651 ? 14.253 0.503 31.583 1.00 90.94 651 ASP A N 1
ATOM 5044 C CA . ASP A 1 651 ? 14.396 -0.252 32.833 1.00 90.94 651 ASP A CA 1
ATOM 5045 C C . ASP A 1 651 ? 13.211 -1.197 33.117 1.00 90.94 651 ASP A C 1
ATOM 5047 O O . ASP A 1 651 ? 13.292 -2.024 34.023 1.00 90.94 651 ASP A O 1
ATOM 5051 N N . GLY A 1 652 ? 12.132 -1.109 32.329 1.00 92.69 652 GLY A N 1
ATOM 5052 C CA . GLY A 1 652 ? 10.929 -1.925 32.474 1.00 92.69 652 GLY A CA 1
ATOM 5053 C C . GLY A 1 652 ? 10.130 -1.668 33.754 1.00 92.69 652 GLY A C 1
ATOM 5054 O O . GLY A 1 652 ? 9.247 -2.464 34.070 1.00 92.69 652 GLY A O 1
ATOM 5055 N N . THR A 1 653 ? 10.424 -0.596 34.498 1.00 92.31 653 THR A N 1
ATOM 5056 C CA . THR A 1 653 ? 9.824 -0.313 35.814 1.00 92.31 653 THR A CA 1
ATOM 5057 C C . THR A 1 653 ? 8.468 0.380 35.733 1.00 92.31 653 THR A C 1
ATOM 5059 O O . THR A 1 653 ? 7.689 0.317 36.687 1.00 92.31 653 THR A O 1
ATOM 5062 N N . ALA A 1 654 ? 8.161 1.017 34.599 1.00 92.19 654 ALA A N 1
ATOM 5063 C CA . ALA A 1 654 ? 6.853 1.610 34.363 1.00 92.19 654 ALA A CA 1
ATOM 5064 C C . ALA A 1 654 ? 5.753 0.546 34.472 1.00 92.19 654 ALA A C 1
ATOM 5066 O O . ALA A 1 654 ? 5.933 -0.594 34.033 1.00 92.19 654 ALA A O 1
ATOM 5067 N N . ARG A 1 655 ? 4.632 0.921 35.099 1.00 92.25 655 ARG A N 1
ATOM 5068 C CA . ARG A 1 655 ? 3.531 0.007 35.406 1.00 92.25 655 ARG A CA 1
ATOM 5069 C C . ARG A 1 655 ? 2.281 0.388 34.634 1.00 92.25 655 ARG A C 1
ATOM 5071 O O . ARG A 1 655 ? 2.004 1.572 34.439 1.00 92.25 655 ARG A O 1
ATOM 5078 N N . LEU A 1 656 ? 1.522 -0.629 34.252 1.00 92.44 656 LEU A N 1
ATOM 5079 C CA . LEU A 1 656 ? 0.201 -0.488 33.661 1.00 92.44 656 LEU A CA 1
ATOM 5080 C C . LEU A 1 656 ? -0.796 -1.375 34.400 1.00 92.44 656 LEU A C 1
ATOM 5082 O O . LEU A 1 656 ? -0.448 -2.416 34.969 1.00 92.44 656 LEU A O 1
ATOM 5086 N N . GLY A 1 657 ? -2.056 -0.967 34.353 1.00 94.19 657 GLY A N 1
ATOM 5087 C CA . GLY A 1 657 ? -3.164 -1.828 34.715 1.00 94.19 657 GLY A CA 1
ATOM 5088 C C . GLY A 1 657 ? -3.325 -3.032 33.780 1.00 94.19 657 GLY A C 1
ATOM 5089 O O . GLY A 1 657 ? -2.788 -3.057 32.671 1.00 94.19 657 GLY A O 1
ATOM 5090 N N . HIS A 1 658 ? -4.122 -4.013 34.190 1.00 95.75 658 HIS A N 1
ATOM 5091 C CA . HIS A 1 658 ? -4.630 -5.050 33.291 1.00 95.75 658 HIS A CA 1
ATOM 5092 C C . HIS A 1 658 ? -6.071 -5.441 33.644 1.00 95.75 658 HIS A C 1
ATOM 5094 O O . HIS A 1 658 ? -6.525 -5.233 34.771 1.00 95.75 658 HIS A O 1
ATOM 5100 N N . VAL A 1 659 ? -6.785 -6.014 32.677 1.00 96.62 659 VAL A N 1
ATOM 5101 C CA . VAL A 1 659 ? -8.142 -6.552 32.835 1.00 96.62 659 VAL A CA 1
ATOM 5102 C C . VAL A 1 659 ? -8.353 -7.744 31.912 1.00 96.62 659 VAL A C 1
ATOM 5104 O O . VAL A 1 659 ? -7.921 -7.734 30.759 1.00 96.62 659 VAL A O 1
ATOM 5107 N N . HIS A 1 660 ? -9.023 -8.788 32.393 1.00 95.56 660 HIS A N 1
ATOM 5108 C CA . HIS A 1 660 ? -9.364 -9.911 31.525 1.00 95.56 660 HIS A CA 1
ATOM 5109 C C . HIS A 1 660 ? -10.520 -9.526 30.594 1.00 95.56 660 HIS A C 1
ATOM 5111 O O . HIS A 1 660 ? -11.503 -8.933 31.038 1.00 95.56 660 HIS A O 1
ATOM 5117 N N . VAL A 1 661 ? -10.467 -9.927 29.323 1.00 94.31 661 VAL A N 1
ATOM 5118 C CA . VAL A 1 661 ? -11.461 -9.564 28.294 1.00 94.31 661 VAL A CA 1
ATOM 5119 C C . VAL A 1 661 ? -12.905 -9.918 28.686 1.00 94.31 661 VAL A C 1
ATOM 5121 O O . VAL A 1 661 ? -13.831 -9.159 28.417 1.00 94.31 661 VAL A O 1
ATOM 5124 N N . THR A 1 662 ? -13.114 -11.032 29.392 1.00 94.31 662 THR A N 1
ATOM 5125 C CA . THR A 1 662 ? -14.443 -11.416 29.910 1.00 94.31 662 THR A CA 1
ATOM 5126 C C . THR A 1 662 ? -14.909 -10.565 31.091 1.00 94.31 662 THR A C 1
ATOM 5128 O O . THR A 1 662 ? -16.104 -10.345 31.237 1.00 94.31 662 THR A O 1
ATOM 5131 N N . ASP A 1 663 ? -13.997 -10.089 31.944 1.00 96.69 663 ASP A N 1
ATOM 5132 C CA . ASP A 1 663 ? -14.363 -9.191 33.048 1.00 96.69 663 ASP A CA 1
ATOM 5133 C C . ASP A 1 663 ? -14.675 -7.793 32.523 1.00 96.69 663 ASP A C 1
ATOM 5135 O O . ASP A 1 663 ? -15.619 -7.154 32.991 1.00 96.69 663 ASP A O 1
ATOM 5139 N N . LEU A 1 664 ? -13.947 -7.358 31.491 1.00 96.94 664 LEU A N 1
ATOM 5140 C CA . LEU A 1 664 ? -14.295 -6.169 30.731 1.00 96.94 664 LEU A CA 1
ATOM 5141 C C . LEU A 1 664 ? -15.697 -6.316 30.123 1.00 96.94 664 LEU A C 1
ATOM 5143 O O . LEU A 1 664 ? -16.531 -5.443 30.324 1.00 96.94 664 LEU A O 1
ATOM 5147 N N . ALA A 1 665 ? -16.014 -7.441 29.475 1.00 96.25 665 ALA A N 1
ATOM 5148 C CA . ALA A 1 665 ? -17.351 -7.680 28.925 1.00 96.25 665 ALA A CA 1
ATOM 5149 C C . ALA A 1 665 ? -18.472 -7.643 29.988 1.00 96.25 665 ALA A C 1
ATOM 5151 O O . ALA A 1 665 ? -19.546 -7.112 29.708 1.00 96.25 665 ALA A O 1
ATOM 5152 N N . LEU A 1 666 ? -18.217 -8.111 31.220 1.00 96.62 666 LEU A N 1
ATOM 5153 C CA . LEU A 1 666 ? -19.159 -7.963 32.344 1.00 96.62 666 LEU A CA 1
ATOM 5154 C C . LEU A 1 666 ? -19.428 -6.493 32.700 1.00 96.62 666 LEU A C 1
ATOM 5156 O O . LEU A 1 666 ? -20.523 -6.168 33.155 1.00 96.62 666 LEU A O 1
ATOM 5160 N N . LEU A 1 667 ? -18.455 -5.595 32.508 1.00 97.75 667 LEU A N 1
ATOM 5161 C CA . LEU A 1 667 ? -18.671 -4.160 32.707 1.00 97.75 667 LEU A CA 1
ATOM 5162 C C . LEU A 1 667 ? -19.588 -3.578 31.624 1.00 97.75 667 LEU A C 1
ATOM 5164 O O . LEU A 1 667 ? -20.499 -2.821 31.957 1.00 97.75 667 LEU A O 1
ATOM 5168 N N . TYR A 1 668 ? -19.397 -3.963 30.356 1.00 97.88 668 TYR A N 1
ATOM 5169 C CA . TYR A 1 668 ? -20.298 -3.555 29.267 1.00 97.88 668 TYR A CA 1
ATOM 5170 C C . TYR A 1 668 ? -21.727 -4.040 29.522 1.00 97.88 668 TYR A C 1
ATOM 5172 O O . TYR A 1 668 ? -22.659 -3.246 29.420 1.00 97.88 668 TYR A O 1
ATOM 5180 N N . GLU A 1 669 ? -21.898 -5.311 29.901 1.00 97.38 669 GLU A N 1
ATOM 5181 C CA . GLU A 1 669 ? -23.202 -5.879 30.266 1.00 97.38 669 GLU A CA 1
ATOM 5182 C C . GLU A 1 669 ? -23.851 -5.100 31.417 1.00 97.38 669 GLU A C 1
ATOM 5184 O O . GLU A 1 669 ? -25.023 -4.741 31.334 1.00 97.38 669 GLU A O 1
ATOM 5189 N N . LEU A 1 670 ? -23.093 -4.790 32.473 1.00 97.50 670 LEU A N 1
ATOM 5190 C CA . LEU A 1 670 ? -23.602 -4.062 33.634 1.00 97.50 670 LEU A CA 1
ATOM 5191 C C . LEU A 1 670 ? -24.046 -2.640 33.278 1.00 97.50 670 LEU A C 1
ATOM 5193 O O . LEU A 1 670 ? -25.140 -2.224 33.660 1.00 97.50 670 LEU A O 1
ATOM 5197 N N . VAL A 1 671 ? -23.207 -1.891 32.561 1.00 98.00 671 VAL A N 1
ATOM 5198 C CA . VAL A 1 671 ? -23.521 -0.514 32.155 1.00 98.00 671 VAL A CA 1
ATOM 5199 C C . VAL A 1 671 ? -24.726 -0.505 31.223 1.00 98.00 671 VAL A C 1
ATOM 5201 O O . VAL A 1 671 ? -25.657 0.270 31.442 1.00 98.00 671 VAL A O 1
ATOM 5204 N N . PHE A 1 672 ? -24.771 -1.413 30.248 1.00 98.12 672 PHE A N 1
ATOM 5205 C CA . PHE A 1 672 ? -25.906 -1.525 29.340 1.00 98.12 672 PHE A CA 1
ATOM 5206 C C . PHE A 1 672 ? -27.194 -1.944 30.063 1.00 98.12 672 PHE A C 1
ATOM 5208 O O . PHE A 1 672 ? -28.238 -1.325 29.870 1.00 98.12 672 PHE A O 1
ATOM 5215 N N . GLY A 1 673 ? -27.126 -2.919 30.971 1.00 97.69 673 GLY A N 1
ATOM 5216 C CA . GLY A 1 673 ? -28.270 -3.344 31.779 1.00 97.69 673 GLY A CA 1
ATOM 5217 C C . GLY A 1 673 ? -28.841 -2.216 32.644 1.00 97.69 673 GLY A C 1
ATOM 5218 O O . GLY A 1 673 ? -30.059 -2.069 32.736 1.00 97.69 673 GLY A O 1
ATOM 5219 N N . LYS A 1 674 ? -27.979 -1.373 33.225 1.00 97.19 674 LYS A N 1
ATOM 5220 C CA . LYS A 1 674 ? -28.400 -0.187 33.990 1.00 97.19 674 LYS A CA 1
ATOM 5221 C C . LYS A 1 674 ? -29.025 0.897 33.114 1.00 97.19 674 LYS A C 1
ATOM 5223 O O . LYS A 1 674 ? -30.022 1.491 33.519 1.00 97.19 674 LYS A O 1
ATOM 5228 N N . ILE A 1 675 ? -28.495 1.101 31.907 1.00 97.44 675 ILE A N 1
ATOM 5229 C CA . ILE A 1 675 ? -29.096 1.986 30.898 1.00 97.44 675 ILE A CA 1
ATOM 5230 C C . ILE A 1 675 ? -30.517 1.515 30.558 1.00 97.44 675 ILE A C 1
ATOM 5232 O O . ILE A 1 675 ? -31.452 2.312 30.601 1.00 97.44 675 ILE A O 1
ATOM 5236 N N . LEU A 1 676 ? -30.707 0.220 30.292 1.00 96.69 676 LEU A N 1
ATOM 5237 C CA . LEU A 1 676 ? -32.027 -0.347 29.987 1.00 96.69 676 LEU A CA 1
ATOM 5238 C C . LEU A 1 676 ? -33.001 -0.267 31.170 1.00 96.69 676 LEU A C 1
ATOM 5240 O O . LEU A 1 676 ? -34.203 -0.100 30.971 1.00 96.69 676 LEU A O 1
ATOM 5244 N N . ALA A 1 677 ? -32.494 -0.348 32.401 1.00 95.12 677 ALA A N 1
ATOM 5245 C CA . ALA A 1 677 ? -33.283 -0.161 33.617 1.00 95.12 677 ALA A CA 1
ATOM 5246 C C . ALA A 1 677 ? -33.671 1.309 33.885 1.00 95.12 677 ALA A C 1
ATOM 5248 O O . ALA A 1 677 ? -34.412 1.575 34.833 1.00 95.12 677 ALA A O 1
ATOM 5249 N N . GLY A 1 678 ? -33.188 2.261 33.076 1.00 93.88 678 GLY A N 1
ATOM 5250 C CA . GLY A 1 678 ? -33.423 3.692 33.269 1.00 93.88 678 GLY A CA 1
ATOM 5251 C C . GLY A 1 678 ? -32.690 4.269 34.482 1.00 93.88 678 GLY A C 1
ATOM 5252 O O . GLY A 1 678 ? -33.122 5.283 35.030 1.00 93.88 678 GLY A O 1
ATOM 5253 N N . GLU A 1 679 ? -31.614 3.620 34.938 1.00 95.25 679 GLU A N 1
ATOM 5254 C CA . GLU A 1 679 ? -30.781 4.156 36.011 1.00 95.25 679 GLU A CA 1
ATOM 5255 C C . GLU A 1 679 ? -29.939 5.335 35.501 1.00 95.25 679 GLU A C 1
ATOM 5257 O O . GLU A 1 679 ? -29.348 5.289 34.421 1.00 95.25 679 GLU A O 1
ATOM 5262 N N . GLU A 1 680 ? -29.843 6.390 36.309 1.00 92.31 680 GLU A N 1
ATOM 5263 C CA . GLU A 1 680 ? -28.986 7.533 36.001 1.00 92.31 680 GLU A CA 1
ATOM 5264 C C . GLU A 1 680 ? -27.513 7.173 36.225 1.00 92.31 680 GLU A C 1
ATOM 5266 O O . GLU A 1 680 ? -27.048 6.970 37.350 1.00 92.31 680 GLU A O 1
ATOM 5271 N N . LEU A 1 681 ? -26.778 7.106 35.119 1.00 96.44 681 LEU A N 1
ATOM 5272 C CA . LEU A 1 681 ? -25.342 6.872 35.066 1.00 96.44 681 LEU A CA 1
ATOM 5273 C C . LEU A 1 681 ? -24.625 8.166 34.683 1.00 96.44 681 LEU A C 1
ATOM 5275 O O . LEU A 1 681 ? -25.138 8.967 33.899 1.00 96.44 681 LEU A O 1
ATOM 5279 N N . ARG A 1 682 ? -23.394 8.347 35.169 1.00 96.50 682 ARG A N 1
ATOM 5280 C CA . ARG A 1 682 ? -22.557 9.442 34.672 1.00 96.50 682 ARG A CA 1
ATOM 5281 C C . ARG A 1 682 ? -22.299 9.239 33.175 1.00 96.50 682 ARG A C 1
ATOM 5283 O O . ARG A 1 682 ? -21.925 8.155 32.746 1.00 96.50 682 ARG A O 1
ATOM 5290 N N . SER A 1 683 ? -22.515 10.284 32.390 1.00 97.31 683 SER A N 1
ATOM 5291 C CA . SER A 1 683 ? -22.364 10.275 30.932 1.00 97.31 683 SER A CA 1
ATOM 5292 C C . SER A 1 683 ? -21.625 11.531 30.461 1.00 97.31 683 SER A C 1
ATOM 5294 O O . SER A 1 683 ? -21.344 12.434 31.261 1.00 97.31 683 SER A O 1
ATOM 5296 N N . GLY A 1 684 ? -21.265 11.579 29.177 1.00 97.69 684 GLY A N 1
ATOM 5297 C CA . GLY A 1 684 ? -20.538 12.704 28.591 1.00 97.69 684 GLY A CA 1
ATOM 5298 C C . GLY A 1 684 ? -19.176 12.893 29.258 1.00 97.69 684 GLY A C 1
ATOM 5299 O O . GLY A 1 684 ? -18.459 11.927 29.509 1.00 97.69 684 GLY A O 1
ATOM 5300 N N . ARG A 1 685 ? -18.846 14.136 29.624 1.00 97.94 685 ARG A N 1
ATOM 5301 C CA . ARG A 1 685 ? -17.562 14.504 30.260 1.00 97.94 685 ARG A CA 1
ATOM 5302 C C . ARG A 1 685 ? -17.234 13.736 31.541 1.00 97.94 685 ARG A C 1
ATOM 5304 O O . ARG A 1 685 ? -16.071 13.623 31.902 1.00 97.94 685 ARG A O 1
ATOM 5311 N N . ARG A 1 686 ? -18.247 13.232 32.257 1.00 97.31 686 ARG A N 1
ATOM 5312 C CA . ARG A 1 686 ? -18.072 12.459 33.504 1.00 97.31 686 ARG A CA 1
ATOM 5313 C C . ARG A 1 686 ? -18.349 10.964 33.320 1.00 97.31 686 ARG A C 1
ATOM 5315 O O . ARG A 1 686 ? -18.389 10.243 34.313 1.00 97.31 686 ARG A O 1
ATOM 5322 N N . GLY A 1 687 ? -18.575 10.516 32.085 1.00 97.31 687 GLY A N 1
ATOM 5323 C CA . GLY A 1 687 ? -18.928 9.143 31.722 1.00 97.31 687 GLY A CA 1
ATOM 5324 C C . GLY A 1 687 ? -17.753 8.300 31.235 1.00 97.31 687 GLY A C 1
ATOM 5325 O O . GLY A 1 687 ? -17.951 7.463 30.360 1.00 97.31 687 GLY A O 1
ATOM 5326 N N . ILE A 1 688 ? -16.545 8.532 31.749 1.00 98.38 688 ILE A N 1
ATOM 5327 C CA . ILE A 1 688 ? -15.359 7.715 31.459 1.00 98.38 688 ILE A CA 1
ATOM 5328 C C . ILE A 1 688 ? -15.233 6.671 32.571 1.00 98.38 688 ILE A C 1
ATOM 5330 O O . ILE A 1 688 ? -15.249 7.029 33.743 1.00 98.38 688 ILE A O 1
ATOM 5334 N N . TYR A 1 689 ? -15.142 5.392 32.214 1.00 98.31 689 TYR A N 1
ATOM 5335 C CA . TYR A 1 689 ? -15.152 4.261 33.140 1.00 98.31 689 TYR A CA 1
ATOM 5336 C C . TYR A 1 689 ? -13.850 3.477 33.036 1.00 98.31 689 TYR A C 1
ATOM 5338 O O . TYR A 1 689 ? -13.513 2.957 31.966 1.00 98.31 689 TYR A O 1
ATOM 5346 N N . PHE A 1 690 ? -13.140 3.335 34.155 1.00 98.38 690 PHE A N 1
ATOM 5347 C CA . PHE A 1 690 ? -11.970 2.464 34.220 1.00 98.38 690 PHE A CA 1
ATOM 5348 C C . PHE A 1 690 ? -12.384 1.026 34.537 1.00 98.38 690 PHE A C 1
ATOM 5350 O O . PHE A 1 690 ? -13.443 0.758 35.104 1.00 98.38 690 PHE A O 1
ATOM 5357 N N . SER A 1 691 ? -11.520 0.077 34.183 1.00 96.94 691 SER A N 1
ATOM 5358 C CA . SER A 1 691 ? -11.771 -1.359 34.379 1.00 96.94 691 SER A CA 1
ATOM 5359 C C . SER A 1 691 ? -10.544 -2.105 34.898 1.00 96.94 691 SER A C 1
ATOM 5361 O O . SER A 1 691 ? -10.346 -3.277 34.614 1.00 96.94 691 SER A O 1
ATOM 5363 N N . ASN A 1 692 ? -9.681 -1.435 35.656 1.00 94.88 692 ASN A N 1
ATOM 5364 C CA . ASN A 1 692 ? -8.448 -2.055 36.117 1.00 94.88 692 ASN A CA 1
ATOM 5365 C C . ASN A 1 692 ? -8.677 -3.116 37.212 1.00 94.88 692 ASN A C 1
ATOM 5367 O O . ASN A 1 692 ? -9.298 -2.816 38.228 1.00 94.88 692 ASN A O 1
ATOM 5371 N N . THR A 1 693 ? -8.139 -4.329 37.053 1.00 95.62 693 THR A N 1
ATOM 5372 C CA . THR A 1 693 ? -8.282 -5.421 38.046 1.00 95.62 693 THR A CA 1
ATOM 5373 C C . THR A 1 693 ? -6.975 -5.811 38.728 1.00 95.62 693 THR A C 1
ATOM 5375 O O . THR A 1 693 ? -6.994 -6.537 39.717 1.00 95.62 693 THR A O 1
ATOM 5378 N N . GLY A 1 694 ? -5.845 -5.332 38.217 1.00 93.62 694 GLY A N 1
ATOM 5379 C CA . GLY A 1 694 ? -4.511 -5.598 38.744 1.00 93.62 694 GLY A CA 1
ATOM 5380 C C . GLY A 1 694 ? -3.489 -4.694 38.067 1.00 93.62 694 GLY A C 1
ATOM 5381 O O . GLY A 1 694 ? -3.858 -3.723 37.415 1.00 93.62 694 GLY A O 1
ATOM 5382 N N . ASN A 1 695 ? -2.197 -4.930 38.254 1.00 94.38 695 ASN A N 1
ATOM 5383 C CA . ASN A 1 695 ? -1.171 -4.140 37.575 1.00 94.38 695 ASN A CA 1
ATOM 5384 C C . ASN A 1 695 ? 0.127 -4.928 37.437 1.00 94.38 695 ASN A C 1
ATOM 5386 O O . ASN A 1 695 ? 0.402 -5.825 38.227 1.00 94.38 695 ASN A O 1
ATOM 5390 N N . HIS A 1 696 ? 0.928 -4.564 36.445 1.00 94.94 696 HIS A N 1
ATOM 5391 C CA . HIS A 1 696 ? 2.211 -5.191 36.146 1.00 94.94 696 HIS A CA 1
ATOM 5392 C C . HIS A 1 696 ? 3.220 -4.129 35.717 1.00 94.94 696 HIS A C 1
ATOM 5394 O O . HIS A 1 696 ? 2.840 -3.094 35.169 1.00 94.94 696 HIS A O 1
ATOM 5400 N N . SER A 1 697 ? 4.504 -4.385 35.939 1.00 95.50 697 SER A N 1
ATOM 5401 C CA . SER A 1 697 ? 5.573 -3.684 35.232 1.00 95.50 697 SER A CA 1
ATOM 5402 C C . SER A 1 697 ? 5.837 -4.325 33.869 1.00 95.50 697 SER A C 1
ATOM 5404 O O . SER A 1 697 ? 5.551 -5.506 33.648 1.00 95.50 697 SER A O 1
ATOM 5406 N N . TRP A 1 698 ? 6.423 -3.566 32.946 1.00 94.69 698 TRP A N 1
ATOM 5407 C CA . TRP A 1 698 ? 6.849 -4.106 31.650 1.00 94.69 698 TRP A CA 1
ATOM 5408 C C . TRP A 1 698 ? 7.885 -5.226 31.798 1.00 94.69 698 TRP A C 1
ATOM 5410 O O . TRP A 1 698 ? 7.854 -6.201 31.046 1.00 94.69 698 TRP A O 1
ATOM 5420 N N . HIS A 1 699 ? 8.751 -5.131 32.809 1.00 96.12 699 HIS A N 1
ATOM 5421 C CA . HIS A 1 699 ? 9.683 -6.197 33.169 1.00 96.12 699 HIS A CA 1
ATOM 5422 C C . HIS A 1 699 ? 8.959 -7.468 33.649 1.00 96.12 699 HIS A C 1
ATOM 5424 O O . HIS A 1 699 ? 9.291 -8.571 33.213 1.00 96.12 699 HIS A O 1
ATOM 5430 N N . GLU A 1 700 ? 7.969 -7.336 34.541 1.00 96.81 700 GLU A N 1
ATOM 5431 C CA . GLU A 1 700 ? 7.156 -8.458 35.040 1.00 96.81 700 GLU A CA 1
ATOM 5432 C C . GLU A 1 700 ? 6.432 -9.161 33.884 1.00 96.81 700 GLU A C 1
ATOM 5434 O O . GLU A 1 700 ? 6.531 -10.380 33.746 1.00 96.81 700 GLU A O 1
ATOM 5439 N N . LEU A 1 701 ? 5.790 -8.398 32.994 1.00 96.25 701 LEU A N 1
ATOM 5440 C CA . LEU A 1 701 ? 5.108 -8.940 31.817 1.00 96.25 701 LEU A CA 1
ATOM 5441 C C . LEU A 1 701 ? 6.074 -9.694 30.895 1.00 96.25 701 LEU A C 1
ATOM 5443 O O . LEU A 1 701 ? 5.791 -10.828 30.506 1.00 96.25 701 LEU A O 1
ATOM 5447 N N . ALA A 1 702 ? 7.229 -9.107 30.567 1.00 96.31 702 ALA A N 1
ATOM 5448 C CA . ALA A 1 702 ? 8.233 -9.770 29.734 1.00 96.31 702 ALA A CA 1
ATOM 5449 C C . ALA A 1 702 ? 8.788 -11.040 30.401 1.00 96.31 702 ALA A C 1
ATOM 5451 O O . ALA A 1 702 ? 9.035 -12.038 29.725 1.00 96.31 702 ALA A O 1
ATOM 5452 N N . THR A 1 703 ? 8.925 -11.041 31.728 1.00 97.56 703 THR A N 1
ATOM 5453 C CA . THR A 1 703 ? 9.340 -12.224 32.494 1.00 97.56 703 THR A CA 1
ATOM 5454 C C . THR A 1 703 ? 8.325 -13.361 32.355 1.00 97.56 703 THR A C 1
ATOM 5456 O O . THR A 1 703 ? 8.709 -14.504 32.099 1.00 97.56 703 THR A O 1
ATOM 5459 N N . GLU A 1 704 ? 7.027 -13.073 32.475 1.00 97.56 704 GLU A N 1
ATOM 5460 C CA . GLU A 1 704 ? 5.982 -14.092 32.311 1.00 97.56 704 GLU A CA 1
ATOM 5461 C C . GLU A 1 704 ? 5.894 -14.614 30.869 1.00 97.56 704 GLU A C 1
ATOM 5463 O O . GLU A 1 704 ? 5.761 -15.824 30.656 1.00 97.56 704 GLU A O 1
ATOM 5468 N N . VAL A 1 705 ? 6.088 -13.747 29.868 1.00 97.12 705 VAL A N 1
ATOM 5469 C CA . VAL A 1 705 ? 6.237 -14.162 28.460 1.00 97.12 705 VAL A CA 1
ATOM 5470 C C . VAL A 1 705 ? 7.436 -15.102 28.286 1.00 97.12 705 VAL A C 1
ATOM 5472 O O . VAL A 1 705 ? 7.310 -16.146 27.640 1.00 97.12 705 VAL A O 1
ATOM 5475 N N . GLY A 1 706 ? 8.583 -14.781 28.891 1.00 97.75 706 GLY A N 1
ATOM 5476 C CA . GLY A 1 706 ? 9.785 -15.616 28.860 1.00 97.75 706 GLY A CA 1
ATOM 5477 C C . GLY A 1 706 ? 9.546 -17.000 29.465 1.00 97.75 706 GLY A C 1
ATOM 5478 O O . GLY A 1 706 ? 9.845 -18.023 28.838 1.00 97.75 706 GLY A O 1
ATOM 5479 N N . LYS A 1 707 ? 8.946 -17.056 30.660 1.00 98.00 707 LYS A N 1
ATOM 5480 C CA . LYS A 1 707 ? 8.570 -18.313 31.330 1.00 98.00 707 LYS A CA 1
ATOM 5481 C C . LYS A 1 707 ? 7.616 -19.149 30.477 1.00 98.00 707 LYS A C 1
ATOM 5483 O O . LYS A 1 707 ? 7.825 -20.358 30.338 1.00 98.00 707 LYS A O 1
ATOM 5488 N N . ALA A 1 708 ? 6.593 -18.525 29.891 1.00 97.62 708 ALA A N 1
ATOM 5489 C CA . ALA A 1 708 ? 5.641 -19.197 29.011 1.00 97.62 708 ALA A CA 1
ATOM 5490 C C . ALA A 1 708 ? 6.328 -19.777 27.765 1.00 97.62 708 ALA A C 1
ATOM 5492 O O . ALA A 1 708 ? 6.122 -20.949 27.441 1.00 97.62 708 ALA A O 1
ATOM 5493 N N . GLY A 1 709 ? 7.202 -19.004 27.121 1.00 97.31 709 GLY A N 1
ATOM 5494 C CA . GLY A 1 709 ? 7.936 -19.442 25.937 1.00 97.31 709 GLY A CA 1
ATOM 5495 C C . GLY A 1 709 ? 8.890 -20.606 26.207 1.00 97.31 709 GLY A C 1
ATOM 5496 O O . GLY A 1 709 ? 8.931 -21.548 25.417 1.00 97.31 709 GLY A O 1
ATOM 5497 N N . VAL A 1 710 ? 9.604 -20.613 27.340 1.00 97.75 710 VAL A N 1
ATOM 5498 C CA . VAL A 1 710 ? 10.428 -21.770 27.751 1.00 97.75 710 VAL A CA 1
ATOM 5499 C C . VAL A 1 710 ? 9.562 -22.995 28.012 1.00 97.75 710 VAL A C 1
ATOM 5501 O O . VAL A 1 710 ? 9.883 -24.091 27.555 1.00 97.75 710 VAL A O 1
ATOM 5504 N N . LYS A 1 711 ? 8.441 -22.821 28.720 1.00 97.12 711 LYS A N 1
ATOM 5505 C CA . LYS A 1 711 ? 7.514 -23.915 29.034 1.00 97.12 711 LYS A CA 1
ATOM 5506 C C . LYS A 1 711 ? 6.949 -24.581 27.774 1.00 97.12 711 LYS A C 1
ATOM 5508 O O . LYS A 1 711 ? 6.747 -25.792 27.782 1.00 97.12 711 LYS A O 1
ATOM 5513 N N . LEU A 1 712 ? 6.713 -23.810 26.714 1.00 96.44 712 LEU A N 1
ATOM 5514 C CA . LEU A 1 712 ? 6.244 -24.303 25.413 1.00 96.44 712 LEU A CA 1
ATOM 5515 C C . LEU A 1 712 ? 7.382 -24.754 24.478 1.00 96.44 712 LEU A C 1
ATOM 5517 O O . LEU A 1 712 ? 7.114 -25.217 23.373 1.00 96.44 712 LEU A O 1
ATOM 5521 N N . GLY A 1 713 ? 8.646 -24.633 24.898 1.00 95.62 713 GLY A N 1
ATOM 5522 C CA . GLY A 1 713 ? 9.816 -24.978 24.086 1.00 95.62 713 GLY A CA 1
ATOM 5523 C C . GLY A 1 713 ? 10.116 -23.994 22.949 1.00 95.62 713 GLY A C 1
ATOM 5524 O O . GLY A 1 713 ? 10.931 -24.304 22.083 1.00 95.62 713 GLY A O 1
ATOM 5525 N N . ALA A 1 714 ? 9.478 -22.821 22.944 1.00 94.56 714 ALA A N 1
ATOM 5526 C CA . ALA A 1 714 ? 9.643 -21.791 21.920 1.00 94.56 714 ALA A CA 1
ATOM 5527 C C . ALA A 1 714 ? 10.830 -20.852 22.199 1.00 94.56 714 ALA A C 1
ATOM 5529 O O . ALA A 1 714 ? 11.416 -20.313 21.265 1.00 94.56 714 ALA A O 1
ATOM 5530 N N . LEU A 1 715 ? 11.205 -20.668 23.472 1.00 96.00 715 LEU A N 1
ATOM 5531 C CA . LEU A 1 715 ? 12.328 -19.823 23.896 1.00 96.00 715 LEU A CA 1
ATOM 5532 C C . LEU A 1 715 ? 13.371 -20.636 24.666 1.00 96.00 715 LEU A C 1
ATOM 5534 O O . LEU A 1 715 ? 13.054 -21.626 25.325 1.00 96.00 715 LEU A O 1
ATOM 5538 N N . LYS A 1 716 ? 14.632 -20.194 24.613 1.00 93.94 716 LYS A N 1
ATOM 5539 C CA . LYS A 1 716 ? 15.751 -20.861 25.308 1.00 93.94 716 LYS A CA 1
ATOM 5540 C C . LYS A 1 716 ? 15.939 -20.399 26.752 1.00 93.94 716 LYS A C 1
ATOM 5542 O O . LYS A 1 716 ? 16.628 -21.066 27.517 1.00 93.94 716 LYS A O 1
ATOM 5547 N N . THR A 1 717 ? 15.375 -19.251 27.111 1.00 95.50 717 THR A N 1
ATOM 5548 C CA . THR A 1 717 ? 15.547 -18.619 28.420 1.00 95.50 717 THR A CA 1
ATOM 5549 C C . THR A 1 717 ? 14.271 -17.901 28.841 1.00 95.50 717 THR A C 1
ATOM 5551 O O . THR A 1 717 ? 13.556 -17.356 28.001 1.00 95.50 717 THR A O 1
ATOM 5554 N N . ALA A 1 718 ? 13.988 -17.945 30.145 1.00 95.19 718 ALA A N 1
ATOM 5555 C CA . ALA A 1 718 ? 12.851 -17.267 30.756 1.00 95.19 718 ALA A CA 1
ATOM 5556 C C . ALA A 1 718 ? 13.194 -15.839 31.198 1.00 95.19 718 ALA A C 1
ATOM 5558 O O . ALA A 1 718 ? 12.292 -15.033 31.396 1.00 95.19 718 ALA A O 1
ATOM 5559 N N . GLU A 1 719 ? 14.486 -15.541 31.350 1.00 96.44 719 GLU A N 1
ATOM 5560 C CA . GLU A 1 719 ? 14.960 -14.208 31.708 1.00 96.44 719 GLU A CA 1
ATOM 5561 C C . GLU A 1 719 ? 14.703 -13.258 30.536 1.00 96.44 719 GLU A C 1
ATOM 5563 O O . GLU A 1 719 ? 15.106 -13.602 29.421 1.00 96.44 719 GLU A O 1
ATOM 5568 N N . PRO A 1 720 ? 14.051 -12.103 30.722 1.00 96.44 720 PRO A N 1
ATOM 5569 C CA . PRO A 1 720 ? 13.868 -11.152 29.641 1.00 96.44 720 PRO A CA 1
ATOM 5570 C C . PRO A 1 720 ? 15.081 -10.219 29.487 1.00 96.44 720 PRO A C 1
ATOM 5572 O O . PRO A 1 720 ? 15.961 -10.157 30.345 1.00 96.44 720 PRO A O 1
ATOM 5575 N N . ARG A 1 721 ? 15.139 -9.471 28.384 1.00 95.06 721 ARG A N 1
ATOM 5576 C CA . ARG A 1 721 ? 16.215 -8.515 28.089 1.00 95.06 721 ARG A CA 1
ATOM 5577 C C . ARG A 1 721 ? 15.671 -7.098 27.900 1.00 95.06 721 ARG A C 1
ATOM 5579 O O . ARG A 1 721 ? 14.685 -6.900 27.198 1.00 95.06 721 ARG A O 1
ATOM 5586 N N . SER A 1 722 ? 16.361 -6.115 28.478 1.00 95.25 722 SER A N 1
ATOM 5587 C CA . SER A 1 722 ? 16.111 -4.694 28.213 1.00 95.25 722 SER A CA 1
ATOM 5588 C C . SER A 1 722 ? 16.561 -4.292 26.804 1.00 95.25 722 SER A C 1
ATOM 5590 O O . SER A 1 722 ? 17.628 -4.713 26.336 1.00 95.25 722 SER A O 1
ATOM 5592 N N . VAL A 1 723 ? 15.789 -3.414 26.165 1.00 92.69 723 VAL A N 1
ATOM 5593 C CA . VAL A 1 723 ? 16.167 -2.697 24.941 1.00 92.69 723 VAL A CA 1
ATOM 5594 C C . VAL A 1 723 ? 15.886 -1.206 25.028 1.00 92.69 723 VAL A C 1
ATOM 5596 O O . VAL A 1 723 ? 15.139 -0.736 25.887 1.00 92.69 723 VAL A O 1
ATOM 5599 N N . SER A 1 724 ? 16.438 -0.444 24.085 1.00 90.88 724 SER A N 1
ATOM 5600 C CA . SER A 1 724 ? 16.082 0.965 23.931 1.00 90.88 724 SER A CA 1
ATOM 5601 C C . SER A 1 724 ? 14.680 1.140 23.335 1.00 90.88 724 SER A C 1
ATOM 5603 O O . SER A 1 724 ? 14.184 0.296 22.592 1.00 90.88 724 SER A O 1
ATOM 5605 N N . LEU A 1 725 ? 14.050 2.286 23.605 1.00 86.00 725 LEU A N 1
ATOM 5606 C CA . LEU A 1 725 ? 12.778 2.649 22.972 1.00 86.00 725 LEU A CA 1
ATOM 5607 C C . LEU A 1 725 ? 12.876 2.679 21.441 1.00 86.00 725 LEU A C 1
ATOM 5609 O O . LEU A 1 725 ? 11.928 2.309 20.761 1.00 86.00 725 LEU A O 1
ATOM 5613 N N . GLU A 1 726 ? 14.024 3.080 20.898 1.00 82.06 726 GLU A N 1
ATOM 5614 C CA . GLU A 1 726 ? 14.285 3.051 19.459 1.00 82.06 726 GLU A CA 1
ATOM 5615 C C . GLU A 1 726 ? 14.334 1.616 18.922 1.00 82.06 726 GLU A C 1
ATOM 5617 O O . GLU A 1 726 ? 13.745 1.331 17.882 1.00 82.06 726 GLU A O 1
ATOM 5622 N N . GLU A 1 727 ? 14.971 0.692 19.647 1.00 79.69 727 GLU A N 1
ATOM 5623 C CA . GLU A 1 727 ? 15.000 -0.727 19.294 1.00 79.69 727 GLU A CA 1
ATOM 5624 C C . GLU A 1 727 ? 13.594 -1.337 19.343 1.00 79.69 727 GLU A C 1
ATOM 5626 O O . GLU A 1 727 ? 13.186 -1.989 18.385 1.00 79.69 727 GLU A O 1
ATOM 5631 N N . ALA A 1 728 ? 12.814 -1.052 20.387 1.00 75.62 728 ALA A N 1
ATOM 5632 C CA . ALA A 1 728 ? 11.431 -1.510 20.485 1.00 75.62 728 ALA A CA 1
ATOM 5633 C C . ALA A 1 728 ? 10.526 -0.893 19.403 1.00 75.62 728 ALA A C 1
ATOM 5635 O O . ALA A 1 728 ? 9.771 -1.601 18.736 1.00 75.62 728 ALA A O 1
ATOM 5636 N N . GLY A 1 729 ? 10.632 0.418 19.181 1.00 65.44 729 GLY A N 1
ATOM 5637 C CA . GLY A 1 729 ? 9.845 1.153 18.194 1.00 65.44 729 GLY A CA 1
ATOM 5638 C C . GLY A 1 729 ? 10.136 0.714 16.762 1.00 65.44 729 GLY A C 1
ATOM 5639 O O . GLY A 1 729 ? 9.198 0.493 16.010 1.00 65.44 729 GLY A O 1
ATOM 5640 N N . SER A 1 730 ? 11.407 0.520 16.398 1.00 61.44 730 SER A N 1
ATOM 5641 C CA . SER A 1 730 ? 11.815 0.157 15.031 1.00 61.44 730 SER A CA 1
ATOM 5642 C C . SER A 1 730 ? 11.814 -1.350 14.751 1.00 61.44 730 SER A C 1
ATOM 5644 O O . SER A 1 730 ? 11.438 -1.759 13.655 1.00 61.44 730 SER A O 1
ATOM 5646 N N . LYS A 1 731 ? 12.219 -2.198 15.710 1.00 59.38 731 LYS A N 1
ATOM 5647 C CA . LYS A 1 731 ? 12.389 -3.647 15.478 1.00 59.38 731 LYS A CA 1
ATOM 5648 C C . LYS A 1 731 ? 11.192 -4.494 15.905 1.00 59.38 731 LYS A C 1
ATOM 5650 O O . LYS A 1 731 ? 10.990 -5.559 15.311 1.00 59.38 731 LYS A O 1
ATOM 5655 N N . TRP A 1 732 ? 10.453 -4.080 16.939 1.00 61.00 732 TRP A N 1
ATOM 5656 C CA . TRP A 1 732 ? 9.381 -4.898 17.533 1.00 61.00 732 TRP A CA 1
ATOM 5657 C C . TRP A 1 732 ? 7.989 -4.433 17.147 1.00 61.00 732 TRP A C 1
ATOM 5659 O O . TRP A 1 732 ? 7.132 -5.255 16.845 1.00 61.00 732 TRP A O 1
ATOM 5669 N N . LEU A 1 733 ? 7.766 -3.121 17.200 1.00 54.16 733 LEU A N 1
ATOM 5670 C CA . LEU A 1 733 ? 6.435 -2.530 17.108 1.00 54.16 733 LEU A CA 1
ATOM 5671 C C . LEU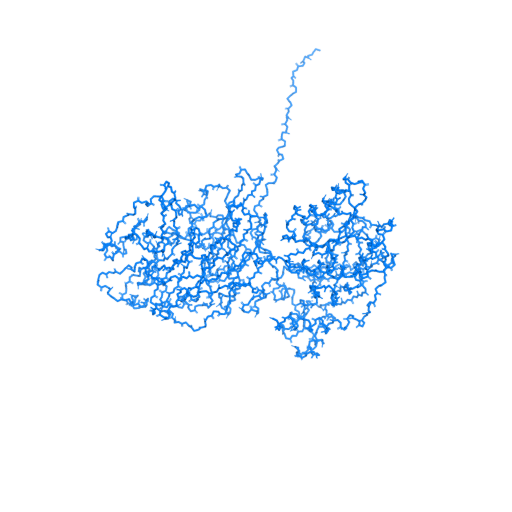 A 1 733 ? 6.207 -1.780 15.798 1.00 54.16 733 LEU A C 1
ATOM 5673 O O . LEU A 1 733 ? 5.062 -1.446 15.531 1.00 54.16 733 LEU A O 1
ATOM 5677 N N . ASN A 1 734 ? 7.286 -1.484 15.053 1.00 52.69 734 ASN A N 1
ATOM 5678 C CA . ASN A 1 734 ? 7.356 -0.618 13.866 1.00 52.69 734 ASN A CA 1
ATOM 5679 C C . ASN A 1 734 ? 6.329 0.540 13.917 1.00 52.69 734 ASN A C 1
ATOM 5681 O O . ASN A 1 734 ? 5.539 0.792 13.012 1.00 52.69 734 ASN A O 1
ATOM 5685 N N . ALA A 1 735 ? 6.346 1.222 15.065 1.00 59.44 735 ALA A N 1
ATOM 5686 C CA . ALA A 1 735 ? 5.462 2.310 15.455 1.00 59.44 735 ALA A CA 1
ATOM 5687 C C . ALA A 1 735 ? 6.300 3.555 15.766 1.00 59.44 735 ALA A C 1
ATOM 5689 O O . ALA A 1 735 ? 7.498 3.459 16.048 1.00 59.44 735 ALA A O 1
ATOM 5690 N N . THR A 1 736 ? 5.681 4.740 15.757 1.00 71.00 736 THR A N 1
ATOM 5691 C CA . THR A 1 736 ? 6.397 5.958 16.165 1.00 71.00 736 THR A CA 1
ATOM 5692 C C . THR A 1 736 ? 6.912 5.806 17.602 1.00 71.00 736 THR A C 1
ATOM 5694 O O . THR A 1 736 ? 6.260 5.139 18.411 1.00 71.00 736 THR A O 1
ATOM 5697 N N . PRO A 1 737 ? 8.037 6.445 17.977 1.00 78.31 737 PRO A N 1
ATOM 5698 C CA . PRO A 1 737 ? 8.534 6.386 19.352 1.00 78.31 737 PRO A CA 1
ATOM 5699 C C . PRO A 1 737 ? 7.481 6.792 20.391 1.00 78.31 737 PRO A C 1
ATOM 5701 O O . PRO A 1 737 ? 7.412 6.190 21.457 1.00 78.31 737 PRO A O 1
ATOM 5704 N N . GLN A 1 738 ? 6.610 7.752 20.055 1.00 82.56 738 GLN A N 1
ATOM 5705 C CA . GLN A 1 738 ? 5.484 8.154 20.900 1.00 82.56 738 GLN A CA 1
ATOM 5706 C C . GLN A 1 738 ? 4.502 6.992 21.119 1.00 82.56 738 GLN A C 1
ATOM 5708 O O . GLN A 1 738 ? 4.173 6.684 22.261 1.00 82.56 738 GLN A O 1
ATOM 5713 N N . VAL A 1 739 ? 4.064 6.313 20.052 1.00 77.94 739 VAL A N 1
ATOM 5714 C CA . VAL A 1 739 ? 3.128 5.179 20.145 1.00 77.94 739 VAL A CA 1
ATOM 5715 C C . VAL A 1 739 ? 3.770 3.989 20.858 1.00 77.94 739 VAL A C 1
ATOM 5717 O O . VAL A 1 739 ? 3.121 3.378 21.707 1.00 77.94 739 VAL A O 1
ATOM 5720 N N . ALA A 1 740 ? 5.032 3.683 20.550 1.00 82.25 740 ALA A N 1
ATOM 5721 C CA . ALA A 1 740 ? 5.784 2.617 21.201 1.00 82.25 740 ALA A CA 1
ATOM 5722 C C . ALA A 1 740 ? 5.913 2.871 22.708 1.00 82.25 740 ALA A C 1
ATOM 5724 O O . ALA A 1 740 ? 5.627 1.987 23.509 1.00 82.25 740 ALA A O 1
ATOM 5725 N N . GLU A 1 741 ? 6.265 4.091 23.113 1.00 90.12 741 GLU A N 1
ATOM 5726 C CA . GLU A 1 741 ? 6.418 4.413 24.528 1.00 90.12 741 GLU A CA 1
ATOM 5727 C C . GLU A 1 741 ? 5.074 4.414 25.252 1.00 90.12 741 GLU A C 1
ATOM 5729 O O . GLU A 1 741 ? 4.935 3.734 26.266 1.00 90.12 741 GLU A O 1
ATOM 5734 N N . MET A 1 742 ? 4.065 5.110 24.717 1.00 86.94 742 MET A N 1
ATOM 5735 C CA . MET A 1 742 ? 2.749 5.224 25.359 1.00 86.94 742 MET A CA 1
ATOM 5736 C C . MET A 1 742 ? 2.068 3.867 25.563 1.00 86.94 742 MET A C 1
ATOM 5738 O O . MET A 1 742 ? 1.337 3.702 26.535 1.00 86.94 742 MET A O 1
ATOM 5742 N N . ASN A 1 743 ? 2.319 2.896 24.679 1.00 85.00 743 ASN A N 1
ATOM 5743 C CA . ASN A 1 743 ? 1.698 1.576 24.759 1.00 85.00 743 ASN A CA 1
ATOM 5744 C C . ASN A 1 743 ? 2.593 0.487 25.367 1.00 85.00 743 ASN A C 1
ATOM 5746 O O . ASN A 1 743 ? 2.050 -0.538 25.753 1.00 85.00 743 ASN A O 1
ATOM 5750 N N . TYR A 1 744 ? 3.921 0.645 25.434 1.00 88.38 744 TYR A N 1
ATOM 5751 C CA . TYR A 1 744 ? 4.829 -0.451 25.835 1.00 88.38 744 TYR A CA 1
ATOM 5752 C C . TYR A 1 744 ? 5.939 -0.058 26.817 1.00 88.38 744 TYR A C 1
ATOM 5754 O O . TYR A 1 744 ? 6.789 -0.886 27.145 1.00 88.38 744 TYR A O 1
ATOM 5762 N N . ALA A 1 745 ? 5.967 1.192 27.282 1.00 91.19 745 ALA A N 1
ATOM 5763 C CA . ALA A 1 745 ? 6.981 1.649 28.234 1.00 91.19 745 ALA A CA 1
ATOM 5764 C C . ALA A 1 745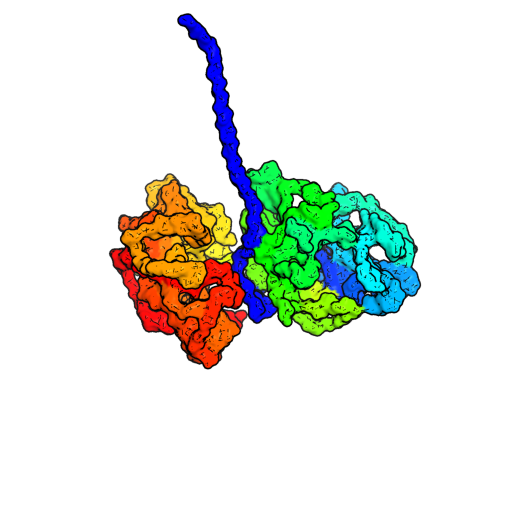 ? 6.504 2.740 29.205 1.00 91.19 745 ALA A C 1
ATOM 5766 O O . ALA A 1 745 ? 7.223 3.087 30.139 1.00 91.19 745 ALA A O 1
ATOM 5767 N N . ALA A 1 746 ? 5.317 3.301 28.995 1.00 89.75 746 ALA A N 1
ATOM 5768 C CA . ALA A 1 746 ? 4.776 4.372 29.812 1.00 89.75 746 ALA A CA 1
ATOM 5769 C C . ALA A 1 746 ? 4.044 3.841 31.048 1.00 89.75 746 ALA A C 1
ATOM 5771 O O . ALA A 1 746 ? 3.644 2.674 31.118 1.00 89.75 746 ALA A O 1
ATOM 5772 N N . HIS A 1 747 ? 3.894 4.724 32.033 1.00 91.12 747 HIS A N 1
ATOM 5773 C CA . HIS A 1 747 ? 3.180 4.446 33.269 1.00 91.12 747 HIS A CA 1
ATOM 5774 C C . HIS A 1 747 ? 1.733 4.941 33.171 1.00 91.12 747 HIS A C 1
ATOM 5776 O O . HIS A 1 747 ? 1.501 6.071 32.746 1.00 91.12 747 HIS A O 1
ATOM 5782 N N . SER A 1 748 ? 0.765 4.135 33.603 1.00 90.56 748 SER A N 1
ATOM 5783 C CA . SER A 1 748 ? -0.615 4.581 33.834 1.00 90.56 748 SER A CA 1
ATOM 5784 C C . SER A 1 748 ? -1.222 3.792 34.992 1.00 90.56 748 SER A C 1
ATOM 5786 O O . SER A 1 748 ? -1.178 2.559 34.997 1.00 90.56 748 SER A O 1
ATOM 5788 N N . SER A 1 749 ? -1.774 4.504 35.976 1.00 91.94 749 SER A N 1
ATOM 5789 C CA . SER A 1 749 ? -2.459 3.926 37.134 1.00 91.94 749 SER A CA 1
ATOM 5790 C C . SER A 1 749 ? -3.877 4.467 37.200 1.00 91.94 749 SER A C 1
ATOM 5792 O O . SER A 1 749 ? -4.081 5.679 37.185 1.00 91.94 749 SER A O 1
ATOM 5794 N N . THR A 1 750 ? -4.850 3.561 37.248 1.00 96.06 750 THR A N 1
ATOM 5795 C CA . THR A 1 750 ? -6.277 3.890 37.203 1.00 96.06 750 THR A CA 1
ATOM 5796 C C . THR A 1 750 ? -7.057 3.095 38.244 1.00 96.06 750 THR A C 1
ATOM 5798 O O . THR A 1 750 ? -6.870 1.877 38.369 1.00 96.06 750 THR A O 1
ATOM 5801 N N . LYS A 1 751 ? -7.993 3.760 38.922 1.00 95.94 751 LYS A N 1
ATOM 5802 C CA . LYS A 1 751 ? -8.917 3.214 39.921 1.00 95.94 751 LYS A CA 1
ATOM 5803 C C . LYS A 1 751 ? -10.350 3.174 39.373 1.00 95.94 751 LYS A C 1
ATOM 5805 O O . LYS A 1 751 ? -10.929 4.238 39.165 1.00 95.94 751 LYS A O 1
ATOM 5810 N N . PRO A 1 752 ? -10.952 1.985 39.189 1.00 96.56 752 PRO A N 1
ATOM 5811 C CA . PRO A 1 752 ? -12.306 1.829 38.646 1.00 96.56 752 PRO A CA 1
ATOM 5812 C C . PRO A 1 752 ? -13.388 2.048 39.715 1.00 96.56 752 PRO A C 1
ATOM 5814 O O . PRO A 1 752 ? -14.120 1.123 40.091 1.00 96.56 752 PRO A O 1
ATOM 5817 N N . VAL A 1 753 ? -13.467 3.264 40.259 1.00 97.94 753 VAL A N 1
ATOM 5818 C CA . VAL A 1 753 ? -14.395 3.604 41.346 1.00 97.94 753 VAL A CA 1
ATOM 5819 C C . VAL A 1 753 ? -15.833 3.543 40.842 1.00 97.94 753 VAL A C 1
ATOM 5821 O O . VAL A 1 753 ? -16.671 2.907 41.484 1.00 97.94 753 VAL A O 1
ATOM 5824 N N . LEU A 1 754 ? -16.117 4.119 39.670 1.00 97.44 754 LEU A N 1
ATOM 5825 C CA . LEU A 1 754 ? -17.462 4.108 39.090 1.00 97.44 754 LEU A CA 1
ATOM 5826 C C . LEU A 1 754 ? -17.945 2.685 38.806 1.00 97.44 754 LEU A C 1
ATOM 5828 O O . LEU A 1 754 ? -19.030 2.315 39.246 1.00 97.44 754 LEU A O 1
ATOM 5832 N N . ALA A 1 755 ? -17.137 1.862 38.135 1.00 96.12 755 ALA A N 1
ATOM 5833 C CA . ALA A 1 755 ? -17.501 0.474 37.848 1.00 96.12 755 ALA A CA 1
ATOM 5834 C C . ALA A 1 755 ? -17.817 -0.312 39.136 1.00 96.12 755 ALA A C 1
ATOM 5836 O O . ALA A 1 755 ? -18.832 -1.010 39.215 1.00 96.12 755 ALA A O 1
ATOM 5837 N N . THR A 1 756 ? -16.993 -0.148 40.176 1.00 95.62 756 THR A N 1
ATOM 5838 C CA . THR A 1 756 ? -17.191 -0.812 41.475 1.00 95.62 756 THR A CA 1
ATOM 5839 C C . THR A 1 756 ? -18.481 -0.351 42.161 1.00 95.62 756 THR A C 1
ATOM 5841 O O . THR A 1 756 ? -19.231 -1.182 42.675 1.00 95.62 756 THR A O 1
ATOM 5844 N N . GLU A 1 757 ? -18.787 0.950 42.136 1.00 96.19 757 GLU A N 1
ATOM 5845 C CA . GLU A 1 757 ? -20.030 1.508 42.694 1.00 96.19 757 GLU A CA 1
ATOM 5846 C C . GLU A 1 757 ? -21.282 1.033 41.948 1.00 96.19 757 GLU A C 1
ATOM 5848 O O . GLU A 1 757 ? -22.328 0.837 42.569 1.00 96.19 757 GLU A O 1
ATOM 5853 N N . LEU A 1 758 ? -21.172 0.761 40.643 1.00 95.69 758 LEU A N 1
ATOM 5854 C CA . LEU A 1 758 ? -22.244 0.131 39.866 1.00 95.69 758 LEU A CA 1
ATOM 5855 C C . LEU A 1 758 ? -22.453 -1.351 40.214 1.00 95.69 758 LEU A C 1
ATOM 5857 O O . LEU A 1 758 ? -23.455 -1.937 39.801 1.00 95.69 758 LEU A O 1
ATOM 5861 N N . GLY A 1 759 ? -21.545 -1.953 40.985 1.00 95.12 759 GLY A N 1
ATOM 5862 C CA . GLY A 1 759 ? -21.592 -3.357 41.378 1.00 95.12 759 GLY A CA 1
ATOM 5863 C C . GLY A 1 759 ? -20.806 -4.289 40.458 1.00 95.12 759 GLY A C 1
ATOM 5864 O O . GLY A 1 759 ? -21.051 -5.498 40.490 1.00 95.12 759 GLY A O 1
ATOM 5865 N N . TRP A 1 760 ? -19.874 -3.764 39.657 1.00 97.12 760 TRP A N 1
ATOM 5866 C CA . TRP A 1 760 ? -18.982 -4.584 38.840 1.00 97.12 760 TRP A CA 1
ATOM 5867 C C . TRP A 1 760 ? -18.124 -5.486 39.731 1.00 97.12 760 TRP A C 1
ATOM 5869 O O . TRP A 1 760 ? -17.491 -5.037 40.687 1.00 97.12 760 TRP A O 1
ATOM 5879 N N . LYS A 1 761 ? -18.139 -6.786 39.429 1.00 93.56 761 LYS A N 1
ATOM 5880 C CA . LYS A 1 761 ? -17.416 -7.823 40.174 1.00 93.56 761 LYS A CA 1
ATOM 5881 C C . LYS A 1 761 ? -16.601 -8.663 39.192 1.00 93.56 761 LYS A C 1
ATOM 5883 O O . LYS A 1 761 ? -17.139 -9.640 38.663 1.00 93.56 761 LYS A O 1
ATOM 5888 N N . PRO A 1 762 ? -15.336 -8.287 38.941 1.00 93.06 762 PRO A N 1
ATOM 5889 C CA . PRO A 1 762 ? -14.407 -9.102 38.170 1.00 93.06 762 PRO A CA 1
ATOM 5890 C C . PRO A 1 762 ? -14.323 -10.518 38.743 1.00 93.06 762 PRO A C 1
ATOM 5892 O O . PRO A 1 762 ? -14.340 -10.705 39.964 1.00 93.06 762 PRO A O 1
ATOM 5895 N N . LYS A 1 763 ? -14.273 -11.521 37.869 1.00 93.81 763 LYS A N 1
ATOM 5896 C CA . LYS A 1 763 ? -14.203 -12.936 38.256 1.00 93.81 763 LYS A CA 1
ATOM 5897 C C . LYS A 1 763 ? -12.784 -13.482 38.173 1.00 93.81 763 LYS A C 1
ATOM 5899 O O . LYS A 1 763 ? -12.511 -14.511 38.790 1.00 93.81 763 LYS A O 1
ATOM 5904 N N . LYS A 1 764 ? -11.915 -12.853 37.384 1.00 94.62 764 LYS A N 1
ATOM 5905 C CA . LYS A 1 764 ? -10.552 -13.322 37.155 1.00 94.62 764 LYS A CA 1
ATOM 5906 C C . LYS A 1 764 ? -9.624 -12.846 38.256 1.00 94.62 764 LYS A C 1
ATOM 5908 O O . LYS A 1 764 ? -9.796 -11.782 38.845 1.00 94.62 764 LYS A O 1
ATOM 5913 N N . THR A 1 765 ? -8.659 -13.695 38.555 1.00 92.50 765 THR A N 1
ATOM 5914 C CA . THR A 1 765 ? -7.702 -13.536 39.645 1.00 92.50 765 THR A CA 1
ATOM 5915 C C . THR A 1 765 ? -6.296 -13.350 39.095 1.00 92.50 765 THR A C 1
ATOM 5917 O O . THR A 1 765 ? -6.043 -13.583 37.914 1.00 92.50 765 THR A O 1
ATOM 5920 N N . GLU A 1 766 ? -5.349 -13.020 39.971 1.00 90.44 766 GLU A N 1
ATOM 5921 C CA . GLU A 1 766 ? -3.923 -13.004 39.622 1.00 90.44 766 GLU A CA 1
ATOM 5922 C C . GLU A 1 766 ? -3.466 -14.347 39.022 1.00 90.44 766 GLU A C 1
ATOM 5924 O O . GLU A 1 766 ? -2.679 -14.396 38.083 1.00 90.44 766 GLU A O 1
ATOM 5929 N N . GLN A 1 767 ? -4.037 -15.462 39.488 1.00 89.75 767 GLN A N 1
ATOM 5930 C CA . GLN A 1 767 ? -3.714 -16.778 38.944 1.00 89.75 767 GLN A CA 1
ATOM 5931 C C . GLN A 1 767 ? -4.200 -16.953 37.492 1.00 89.75 767 GLN A C 1
ATOM 5933 O O . GLN A 1 767 ? -3.608 -17.719 36.728 1.00 89.75 767 GLN A O 1
ATOM 5938 N N . ASP A 1 768 ? -5.292 -16.290 37.103 1.00 93.81 768 ASP A N 1
ATOM 5939 C CA . ASP A 1 768 ? -5.768 -16.284 35.717 1.00 93.81 768 ASP A CA 1
ATOM 5940 C C . ASP A 1 768 ? -4.867 -15.414 34.833 1.00 93.81 768 ASP A C 1
ATOM 5942 O O . ASP A 1 768 ? -4.559 -15.812 33.709 1.00 93.81 768 ASP A O 1
ATOM 5946 N N . TRP A 1 769 ? -4.389 -14.281 35.358 1.00 93.56 769 TRP A N 1
ATOM 5947 C CA . TRP A 1 769 ? -3.370 -13.449 34.714 1.00 93.56 769 TRP A CA 1
ATOM 5948 C C . TRP A 1 769 ? -2.099 -14.249 34.410 1.00 93.56 769 TRP A C 1
ATOM 5950 O O . TRP A 1 769 ? -1.724 -14.365 33.242 1.00 93.56 769 TRP A O 1
ATOM 5960 N N . GLU A 1 770 ? -1.505 -14.904 35.409 1.00 90.81 770 GLU A N 1
ATOM 5961 C CA . GLU A 1 770 ? -0.306 -15.740 35.237 1.00 90.81 770 GLU A CA 1
ATOM 5962 C C . GLU A 1 770 ? -0.514 -16.861 34.200 1.00 90.81 770 GLU A C 1
ATOM 5964 O O . GLU A 1 770 ? 0.335 -17.114 33.340 1.00 90.81 770 GLU A O 1
ATOM 5969 N N . LYS A 1 771 ? -1.667 -17.544 34.236 1.00 89.62 771 LYS A N 1
ATOM 5970 C CA . LYS A 1 771 ? -1.983 -18.625 33.282 1.00 89.62 771 LYS A CA 1
ATOM 5971 C C . LYS A 1 771 ? -2.173 -18.114 31.854 1.00 89.62 771 LYS A C 1
ATOM 5973 O O . LYS A 1 771 ? -1.858 -18.846 30.911 1.00 89.62 771 LYS A O 1
ATOM 5978 N N . SER A 1 772 ? -2.664 -16.886 31.692 1.00 92.69 772 SER A N 1
ATOM 5979 C CA . SER A 1 772 ? -3.004 -16.316 30.386 1.00 92.69 772 SER A CA 1
ATOM 5980 C C . SER A 1 772 ? -1.802 -16.172 29.454 1.00 92.69 772 SER A C 1
ATOM 5982 O O . SER A 1 772 ? -1.974 -16.221 28.238 1.00 92.69 772 SER A O 1
ATOM 5984 N N . PHE A 1 773 ? -0.582 -16.058 29.989 1.00 94.75 773 PHE A N 1
ATOM 5985 C CA . PHE A 1 773 ? 0.632 -15.959 29.181 1.00 94.75 773 PHE A CA 1
ATOM 5986 C C . PHE A 1 773 ? 0.895 -17.226 28.377 1.00 94.75 773 PHE A C 1
ATOM 5988 O O . PHE A 1 773 ? 1.198 -17.142 27.193 1.00 94.75 773 PHE A O 1
ATOM 5995 N N . VAL A 1 774 ? 0.727 -18.403 28.986 1.00 93.81 774 VAL A N 1
ATOM 5996 C CA . VAL A 1 774 ? 0.900 -19.685 28.282 1.00 93.81 774 VAL A CA 1
ATOM 5997 C C . VAL A 1 774 ? -0.176 -19.859 27.216 1.00 93.81 774 VAL A C 1
ATOM 5999 O O . VAL A 1 774 ? 0.133 -20.286 26.108 1.00 93.81 774 VAL A O 1
ATOM 6002 N N . GLU A 1 775 ? -1.423 -19.503 27.531 1.00 87.25 775 GLU A N 1
ATOM 6003 C CA . GLU A 1 775 ? -2.528 -19.556 26.569 1.00 87.25 775 GLU A CA 1
ATOM 6004 C C . GLU A 1 775 ? -2.287 -18.611 25.385 1.00 87.25 775 GLU A C 1
ATOM 6006 O O . GLU A 1 775 ? -2.326 -19.046 24.237 1.00 87.25 775 GLU A O 1
ATOM 6011 N N . SER A 1 776 ? -1.956 -17.349 25.661 1.00 87.19 776 SER A N 1
ATOM 6012 C CA . SER A 1 776 ? -1.673 -16.337 24.637 1.00 87.19 776 SER A CA 1
ATOM 6013 C C . SER A 1 776 ? -0.476 -16.737 23.775 1.00 87.19 776 SER A C 1
ATOM 6015 O O . SER A 1 776 ? -0.502 -16.563 22.559 1.00 87.19 776 SER A O 1
ATOM 6017 N N . PHE A 1 777 ? 0.561 -17.323 24.379 1.00 92.94 777 PHE A N 1
ATOM 6018 C CA . PHE A 1 777 ? 1.739 -17.790 23.650 1.00 92.94 777 PHE A CA 1
ATOM 6019 C C . PHE A 1 777 ? 1.388 -18.961 22.736 1.00 92.94 777 PHE A C 1
ATOM 6021 O O . PHE A 1 777 ? 1.758 -18.956 21.564 1.00 92.94 777 PHE A O 1
ATOM 6028 N N . GLN A 1 778 ? 0.612 -19.927 23.231 1.00 89.31 778 GLN A N 1
ATOM 6029 C CA . GLN A 1 778 ? 0.135 -21.036 22.411 1.00 89.31 778 GLN A CA 1
ATOM 6030 C C . GLN A 1 778 ? -0.728 -20.548 21.240 1.00 89.31 778 GLN A C 1
ATOM 6032 O O . GLN A 1 778 ? -0.557 -21.043 20.130 1.00 89.31 778 GLN A O 1
ATOM 6037 N N . MET A 1 779 ? -1.594 -19.552 21.455 1.00 81.56 779 MET A N 1
ATOM 6038 C CA . MET A 1 779 ? -2.395 -18.950 20.383 1.00 81.56 779 MET A CA 1
ATOM 6039 C C . MET A 1 779 ? -1.513 -18.357 19.282 1.00 81.56 779 MET A C 1
ATOM 6041 O O . MET A 1 779 ? -1.730 -18.665 18.114 1.00 81.56 779 MET A O 1
ATOM 6045 N N . VAL A 1 780 ? -0.474 -17.596 19.643 1.00 83.88 780 VAL A N 1
ATOM 6046 C CA . VAL A 1 780 ? 0.487 -17.051 18.667 1.00 83.88 780 VAL A CA 1
ATOM 6047 C C . VAL A 1 780 ? 1.236 -18.166 17.924 1.00 83.88 780 VAL A C 1
ATOM 6049 O O . VAL A 1 780 ? 1.441 -18.072 16.716 1.00 83.88 780 VAL A O 1
ATOM 6052 N N . LEU A 1 781 ? 1.619 -19.251 18.605 1.00 83.94 781 LEU A N 1
ATOM 6053 C CA . LEU A 1 781 ? 2.256 -20.399 17.945 1.00 83.94 781 LEU A CA 1
ATOM 6054 C C . LEU A 1 781 ? 1.316 -21.132 16.983 1.00 83.94 781 LEU A C 1
ATOM 6056 O O . LEU A 1 781 ? 1.774 -21.696 15.992 1.00 83.94 781 LEU A O 1
ATOM 6060 N N . ASP A 1 782 ? 0.021 -21.172 17.280 1.00 76.06 782 ASP A N 1
ATOM 6061 C CA . ASP A 1 782 ? -0.969 -21.823 16.426 1.00 76.06 782 ASP A CA 1
ATOM 6062 C C . ASP A 1 782 ? -1.375 -20.943 15.234 1.00 76.06 782 ASP A C 1
ATOM 6064 O O . ASP A 1 782 ? -1.702 -21.487 14.180 1.00 76.06 782 ASP A O 1
ATOM 6068 N N . GLU A 1 783 ? -1.293 -19.613 15.360 1.00 69.00 783 GLU A N 1
ATOM 6069 C CA . GLU A 1 783 ? -1.380 -18.670 14.233 1.00 69.00 783 GLU A CA 1
ATOM 6070 C C . GLU A 1 783 ? -0.271 -18.928 13.203 1.00 69.00 783 GLU A C 1
ATOM 6072 O O . GLU A 1 783 ? -0.559 -18.988 12.017 1.00 69.00 783 GLU A O 1
ATOM 6077 N N . GLN A 1 784 ? 0.970 -19.180 13.641 1.00 62.44 784 GLN A N 1
ATOM 6078 C CA . GLN A 1 784 ? 2.113 -19.436 12.745 1.00 62.44 784 GLN A CA 1
ATOM 6079 C C . GLN A 1 784 ? 2.055 -20.773 11.981 1.00 62.44 784 GLN A C 1
ATOM 6081 O O . GLN A 1 784 ? 2.886 -21.017 11.108 1.00 62.44 784 GLN A O 1
AT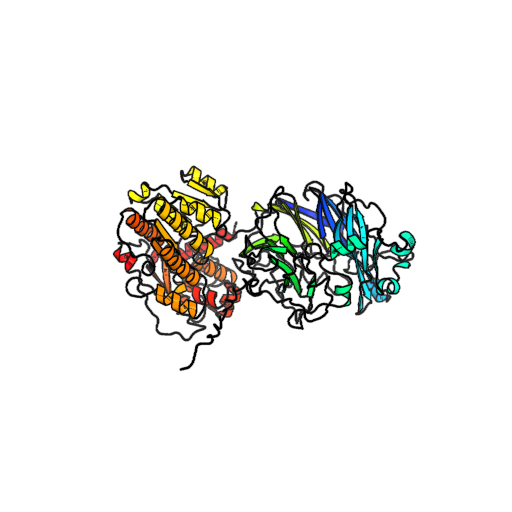OM 6086 N N . LYS A 1 785 ? 1.137 -21.678 12.341 1.00 47.88 785 LYS A N 1
ATOM 6087 C CA . LYS A 1 785 ? 0.983 -22.994 11.692 1.00 47.88 785 LYS A CA 1
ATOM 6088 C C . LYS A 1 785 ? -0.094 -23.013 10.606 1.00 47.88 785 LYS A C 1
ATOM 6090 O O . LYS A 1 785 ? -0.200 -24.025 9.911 1.00 47.88 785 LYS A O 1
ATOM 6095 N N . LYS A 1 786 ? -0.931 -21.979 10.546 1.00 35.38 786 LYS A N 1
ATOM 6096 C CA . LYS A 1 786 ? -1.971 -21.802 9.529 1.00 35.38 786 LYS A CA 1
ATOM 6097 C C . LYS A 1 786 ? -1.400 -21.020 8.361 1.00 35.38 786 LYS A C 1
ATOM 6099 O O . LYS A 1 786 ? -1.840 -21.326 7.234 1.00 35.38 786 LYS A O 1
#

Sequence (786 aa):
MHASGPAQLLAAISVLSVARAAPPPPGNLWRVWPPIDYSDVLFAGWEQIPVEKEVQIYDGVAENRTYAHHPELFAVGNNVFLIHSSAVVDEDSMGQDVWISASADGGATWGPSRTLMPAAMLPNQTEEFDWKYWCDRGIAQRAWQALGFVHLGGDGEEELYAIGQSGSRWCPGRWATAGRIARKISLEGEPLGDPCWIEKNEFTESQLYAETVYGTEYGMKDCVKSAEINAALVKPNEAPAWSPWLYNNGLVAADGTHQMEEQTFAVWHDDEDSPTGGYWQRHWRDISPERENTHSVWVEYNEDPEGDGWYPKVKNQTGNEIYKTNIPDAKTKQFLGQLGGGCGKAGDGDRYLLSNPRYNAADPQRQPLTLAMSRGKDQRYTAVGVLRTGARKEIVPDTRGGIKNRAHGFSYPTAVQVGDRLVVAYSENKENIWVSIVDVAALPKEGDACNGGTVLSQLLDSSIPAIGDVSITVLVRKQEQADLLREKGLNAVLFNGLDDSDQLRAAASEHDYIIHTPTGFHTGSAVALIEGLGERSQKTGKDVHFIHTSGTSNLAQRTITKQPGEIHDWSDKDDDVFEFEEKMEAEEAYGQRMTDIAVIKTAERAGVKSYIMMPPTVYGRGTGHFNQGSMQIPSVIRGAIKAGQAEYVGDGTARLGHVHVTDLALLYELVFGKILAGEELRSGRRGIYFSNTGNHSWHELATEVGKAGVKLGALKTAEPRSVSLEEAGSKWLNATPQVAEMNYAAHSSTKPVLATELGWKPKKTEQDWEKSFVESFQMVLDEQKK

Organism: NCBI:txid2175873

Foldseek 3Di:
DDDDDDDPPPPPPPPPPPPAPDDPDQAFQAAAPPQAFLLPVFWRPFAAFDFPDKDFQDFQVVVLWQFKFQWEWDDDAQKIKIKIWTGNFDDLAQFIAIWIWMDNHNQRDIDHIDGPGGGQDFPVCPDGDARCVCQVVQQKGKHKGFWYKDWDDDDPDTWIKTKIWIWIATPPDDTATFFMWIFTADSRRHTPDHIEGLDGDPVCVVNPSLRGCCNPVVNNHHDPCSVVRVLQCFFQQRPTQAGRLCRHQWADEQVRDWTWTGKARWDWAADPSQPLRTKIKIWTFGPDPPVPHPQFIKMAIGSDNRPCPDPPNDRDRDDGHIGTHSQGALRFHKYKDFDADFPPDRGLRKIKMWGQRRQDPVARARDQTKIFIAGHNGSHGHHMGGHDGDFDPDGDAHPPPCPLPPYFAWHNWYWDDHGQKIWIWIDGSSRTIMITIHGVLSGTDHDFADLVQQLVVCLCVDPLVLSVPDADEAEDADPVVCVVVVVVVHHYDHDPDLQPLVVLLCVLLVDQEEEARRALQRQSSLLSNLLSNLNNCVVPVDAGEYEAEAALLLVWDFVAPDPGDPADAAELQPDQSLVSLVVVCVVPNDRNSVNLNSNLVSNVVSVHFYAYEHEYAEFFFGPGPPDGAHDQLLLQLVVCLSVLAGEAEDPQAAKIFYAYSNLSSLLVSLVVSCVSVVHDADTRSSRYFYRGDGMDGLQRSSLLLLVLCVVVVSHPGSHYYYDHLCCCCVNRSVHPSSVSRSRGPTHGHYDRPRSVVSVRDGPDDVVNVSVRSNVNSVVSVVVVVD